Protein 2Y53 (pdb70)

Solvent-accessible surface area: 35208 Å² total; per-residue (Å²): 215,121,40,106,38,3,95,0,14,8,12,31,105,75,67,41,4,87,63,72,33,84,64,2,65,4,6,3,53,41,84,49,28,2,25,0,3,13,87,75,21,80,29,56,128,0,2,48,44,0,28,109,74,0,0,52,32,1,50,77,29,12,0,16,71,4,2,56,70,1,40,69,0,24,150,32,0,92,84,73,57,59,66,0,14,65,8,7,33,16,3,10,0,6,13,146,120,11,3,29,45,7,0,40,21,0,10,111,2,0,23,37,0,7,152,36,0,60,50,0,12,120,19,93,9,0,71,25,37,75,54,65,41,22,23,211,83,168,22,0,12,1,3,4,0,9,10,10,0,95,0,0,0,0,0,26,8,22,43,7,23,9,0,27,8,0,0,5,5,0,0,4,0,1,0,0,0,0,0,0,1,0,20,3,25,32,42,2,0,36,3,0,12,71,0,0,15,18,2,38,111,52,57,33,23,27,100,5,0,6,2,0,0,1,2,46,59,78,32,2,24,96,42,0,143,27,36,0,0,0,3,7,16,24,57,48,122,66,0,22,105,14,38,57,37,50,0,16,11,115,81,23,7,54,46,14,6,6,1,25,1,5,0,0,0,0,0,0,27,58,1,58,64,129,27,82,0,12,74,26,0,5,117,7,0,8,93,1,0,10,24,7,1,0,1,5,18,5,0,0,10,1,0,0,0,10,103,98,6,13,109,47,0,14,93,30,0,73,65,62,0,65,150,31,53,15,0,15,19,126,45,143,55,9,150,0,2,1,0,6,17,83,128,38,25,94,93,3,62,65,14,12,60,44,13,141,142,94,15,98,35,27,31,59,18,68,103,98,116,41,45,95,29,64,53,121,84,1,0,12,5,12,0,8,0,0,8,11,96,72,5,51,112,13,88,42,10,1,66,53,48,7,35,0,0,4,2,7,0,0,13,0,120,61,48,125,167,69,46,1,44,25,0,6,46,2,1,71,96,0,93,2,0,3,0,0,0,0,0,0,49,70,29,33,20,0,1,124,0,1,40,82,0,0,15,3,1,0,4,0,0,0,1,0,37,58,0,118,122,16,31,28,0,0,2,27,24,36,0,28,1,1,6,2,0,9,18,72,0,12,45,3,54,18,3,0,3,44,69,9,0,43,42,8,2,12,53,0,0,0,0,0,4,59,58,0,12,30,30,0,48,152,41,12,78,73,20,107,137,216,136,41,103,36,3,98,0,12,8,16,31,109,75,70,40,4,87,63,79,32,85,65,2,62,4,7,3,53,42,82,50,30,2,29,0,3,13,88,76,22,91,29,57,121,1,1,38,29,0,32,102,67,0,0,54,33,1,47,74,26,12,0,17,70,4,2,58,70,0,38,70,0,22,145,35,0,93,86,71,56,57,66,0,15,64,7,7,31,16,2,10,0,5,12,142,121,10,2,27,45,7,0,40,22,0,9,116,2,0,25,29,0,7,153,41,0,65,92,35,24,121,24,90,9,20,113,25,50,77,53,71,36,22,22,212,84,167,27,0,8,2,2,6,0,23,8,8,10,83,0,0,0,0,0,26,9,22,45,7,21,8,0,26,7,0,0,4,6,0,0,4,0,1,0,0,0,0,0,0,0,0,21,2,24,31,41,1,0,35,4,0,12,71,0,0,17,16,1,36,111,53,58,32,22,28,94,4,0,6,3,0,0,2,2,47,60,76,32,2,27,88,36,0,128,32,47,1,2,0,3,9,16,22,47,44,120,67,1,26,103,12,39,56,34,50,0,15,11,119,79,24,8,73,46,14,6,5,3,41,0,3,0,0,0,0,0,1,27,55,1,60,70,127,32,86,0,16,58,26,0,0,112,9,0,7,92,0,0,11,22,9,1,0,2,3,23,5,0,0,11,1,0,0,0,10,104,97,6,13,108,49,0,13,97,29,0,61,64,50,0,70,135,29,43,14,0,15,17,117,43,152,57,11,132,0,2,1,0,6,25,89,129,31,35,91,79,3,64,63,13,12,64,40,14,140,137,100,16,96,36,26,34,64,13,69,101,94,113,43,45,95,29,74,59,129,87,0,0,12,5,10,0,8,0,0,8,11,94,76,6,52,122,14,92,43,11,1,69,50,42,8,39,0,0,3,2,8,0,0,14,1,116,66,62,133,173,77,47,1,46,27,0,5,45,3,1,64,99,0,89,2,0,3,0,0,0,0,0,0,52,64,23,32,13,1,0,106,0,0,39,84,0,1,13,5,1,1,4,0,0,1,0,0,31,58,0,109,122,16,33,28,0,0,2,21,25,36,1,26,0,3,6,3,5,9,16,67,0,10,37,6,60,18,3,0,1,88,73,10,5,43,43,8,2,11,45,0,0,0,0,1,2,40,65,0,7,24,39,2,31,150,50,19

CATH classification: 3.40.605.10 (+1 more: 3.40.309.10)

Organism: Paraburkholderia xenovorans (strain LB400) (NCBI:txid266265)

Sequence (1053 aa):
HMTELLKNHVAGQWIAGTGAGITLTDPVTGVALVRVSSEGLDLARAFSFAREDGGAALRALTYAQRAARLADIVKLLQAKRGDYYAIATANSGTTRNDSAVDIDGGIFTLSYYAKLGASLGEVHALRDGSAESLSKDRSFSAQHVLSPTRGVALFINAFNFPSWGLWEKAAPALLSGVPVIVKPATATAWLTQRMVADVVDAGILPPGALSIICGSSAGLLDQIRSFDVVSFTGSADTAATLRAHPAFVQRGARLNVQADSLNSAILCADATPDTPAFDLFIKEVVREMTVKSGQKCTAIRRAFVPEAALEPVLEALKAKLAKITVGNPRNDAVRMGSLVSREQYENVLAGIAALREEAVLAYDSSAVPLIDADANIAACVAPHLFVVNDPDNATLLHDVEVFGPVASVAPYRVTTDLPEAHAVALARRGQGSLVASIYSNDDAHLGRLALELADSHGRVHAISPSVQHSQTGHGNNVMPMSLHGGPGRAGGGEELGGLRALAFYHRRSAIQAASAAIGTLTQATHWPAAHMTELLKNHVAGQWIAGTGAGITLTDPVTGVALVRVSSEGLDLARAFSFAREDGGAALRALTYAQRAARLADIVKLLQAKRGDYYAIATANSGTTRNDSAVDIDGGIFTLSYYAKLGASLGEVHALRDGSAESLSKDRSFSAQHVLSPTRGVALFINAFNFPSWGLWEKAAPALLSGVPVIVKPATATAWLTQRMVADVVDAGILPPGALSIICGSSAGLLDQIRSFDVVSFTGSADTAATLRAHPAFVQRGARLNVQADSLNSAILCADATPDTPAFDLFIKEVVREMTVKSGQKCTAIRRAFVPEAALEPVLEALKAKLAKITVGNPRNDAVRMGSLVSREQYENVLAGIAALREEEAVLAYDSSAVPLIDADANIAACVAPHLFVVNDPDNATLLHDVEVFGPVASVAPYRVTTDLPEAHAVALARRGQGSLVASIYSNDDAHLGRLALELADSHGRVHAISPSVQHSQTGHGNNVMPMSLHGGPGRAGGGEELGGLRALAFYHRRRSAIQAASAAIGTLTQAT

Foldseek 3Di:
DAAAEFFWQFLQDTHAADDPADWAFFQFFRDTHYGYAQHPDPLLRRFCSLLPVQLVQLLVFFLLLLLVLLVVLLVLLVVCVVVLLVLCLRQQFWASVLSCLQSVVLSVLSNLLSVLSNLQDRFNKAWDDAWAAPDPVSQKIKTKIWHFQSGAEEEEEEQLRLRNSVRLQLNLQSSRSHAYEYEYDANSNPSNSVSLVSSSVVCSGPRSRYIYHYHDPPPNLVNAAQRYEYEYEEAPVVVVVVCVDCSCPPRNHHYFYFHAFQAEEEEAPQNAPVDDLLVLSLVQLQCCLASSQNQFSLGHAEYEYAPVRVVVSLVSNQVVLVCAAEARSVDPSHNHTAGSHLVLLVQLVVLVVVVVVQWPWSHAPVVPDHDHGDPVRHRHGRAIETEHACLVVGDPQLPGGRSGSYHYYYYFHQDPVSRCVRVLVSSCSVFAGAEYEYTHQDVVSQVVVQVSNVQRYQYYFYDHVVCSPPRPGSRRDDQLGWTAMDGSRGHGTGGNSPVNNNSRIDMDMDMGTVVVSVVVVVNHYDRDD/DAAAEAFWQFLNDTHAADDPFAWAFFQFARHTHYGYHQHPDPQLNRFVSLLPVQLVQLLVFFLLLLLVLLVVLLVLLVVCVVVLLVLCLGQFFWAPVLSCLQSVVLSVLSNLLSVLSNVQDRFNKHWDDDKAAPDPVSQKIKTKIWHFQSGAEEEEEEQLRLRNSVRLQLNLQSSRSHAYEYEYAQNSNPSNSVSLVSSSVVCSGDRSRYIYHYHDPPPNLVSAAQRYAYEYEEAPVVVVVSCPDCSCVPRNHHYFYFHAFQAEEEEAPACAPVDPLLVVSLVQLQCCLASSQNQFSLGHAEYEYAPVRVVVSLVSNQVVLVCQAEGRSVDPSHNHTAGSHLVLLVQLVVLVVVVVVQWPWSHAVQVPDHDPGDPVRHRHGGAIETEHEDLVPTPCQLPGDRNGSYHYYYYDHQDPVSSCPRVLVSSCSNFAGAEYEYTHQDVVSLVVVCVSNVQRYQYYFYDHVVCSPPRDGSRRDDQLGWTAMPGSSGHGTGGNPPVNNNSRIDMDMDMGGSVVVVVVVVND

InterPro domains:
  IPR011966 Phenylacetic acid degradation protein PaaN [TIGR02278] (6-525)
  IPR015590 Aldehyde dehydrogenase domain [PF00171] (13-470)
  IPR016161 Aldehyde/histidinol dehydrogenase [SSF53720] (3-510)
  IPR016162 Aldehyde dehydrogenase, N-terminal [G3DSA:3.40.605.10] (2-261)
  IPR016163 Aldehyde dehydrogenase, C-terminal [G3DSA:3.40.309.10] (262-480)

Secondary structure (DSSP, 8-state):
---EEPPEEETTEEE--SSS-EEEE-TTT--EEEEE--TT--HHHHHHHIIIIIHHHHHHS-HHHHHHHHHHHHHHHHHTHHHHHHHHHHHH---HHHHHHHHHHHHHHHHHHHHHHHTT-S-SEEEEEEEEE-STTSSEEEEEEEEE-SS-EEEE--TT-TTHHHHHHHHHHHHTT--EEEE--GGGHHHHHHHHHHHHHHT-SPTTSEEE--S--TTSGGG--TT-EEEEES-HHHHHHHHTSHHHHTT--EEEEE----EEEEE-TT--TTSHHHHHHHHHHHHHHHGGGG--TTSEEEEEEEGGGHHHHHHHHHHHHTT--BB-TTSTT-SB---S-HHHHHHHHHHHHHHHTSSEEEEE-TTSPPBS--TTTS-----EEEE-S-GGG-SSTTT---SSSEEEEEEE------TTHHHHHHHHTTSSEEEEEEE-S-HHHHHHHHHHHTTTEEEEEEE-GGGTTT---SS---TTSEE--SGGG-S--EESGGGGGGGGEEEEEEEEEHHHHHHHHTTEE----/---EEPPEEETTEEE---SS-EEEE-TTT--EEEEE--TT--HHHHHHIIIIIIHHHHHHS-HHHHHHHHHHHHHHHHHTHHHHHHHHHHHH---HHHHHHHHHHHHHHHHHHHHHHHTT-S-SSEEEEEEEE-STTSSEEEEEEEEE-SS-EEEE--TT-TTHHHHHHHHHHHHTT--EEEE--GGGHHHHHHHHHHHHHHT-S-TTSEEE--S--TTTGGG--TT-EEEEES-HHHHHHHHTSHHHHTT--EEEEE----EEEEE-TT--TTSHHHHHHHHHHHHHHHGGGG--TTSEEEEEEEGGGHHHHHHHHHHHHTT--BB-TTSTT-SB---S-HHHHHHHHHHHHHHHTSSEEEEE-TTSPPBSS-TTTS-----EEEE-S-GGG-SGGGT----SSEEEEEEE------TTHHHHHHHHTTSSEEEEEEE-S-HHHHHHHHHHHTTTEEEEEEE-GGGTTT---SS---TTSEE--SGGG-S--EESGGGGGGGGEEEEEEEEEHHHHHHHHHT-

Nearest PDB structures (foldseek):
  2y53-assembly1_B  TM=1.002E+00  e=0.000E+00  Paraburkholderia xenovorans LB400
  2y5d-assembly1_A  TM=1.002E+00  e=0.000E+00  Paraburkholderia xenovorans LB400
  2y52-assembly1_B  TM=1.001E+00  e=0.000E+00  Paraburkholderia xenovorans LB400
  2vro-assembly1_A  TM=1.002E+00  e=0.000E+00  Paraburkholderia xenovorans LB400
  2y51-assembly1_B  TM=1.001E+00  e=0.000E+00  Paraburkholderia xenovorans LB400

B-factor: mean 13.11, std 10.03, range [2.0, 110.61]

Structure (mmCIF, N/CA/C/O backbone):
data_2Y53
#
_entry.id   2Y53
#
_cell.length_a   58.240
_cell.length_b   67.810
_cell.length_c   77.510
_cell.angle_alpha   111.22
_cell.angle_beta   90.45
_cell.angle_gamma   113.51
#
_symmetry.space_group_name_H-M   'P 1'
#
loop_
_entity.id
_entity.type
_entity.pdbx_description
1 polymer 'ALDEHYDE DEHYDROGENASE (BOX PATHWAY)'
2 non-polymer GLYCEROL
3 non-polymer 'NADP NICOTINAMIDE-ADENINE-DINUCLEOTIDE PHOSPHATE'
4 water water
#
loop_
_atom_site.group_PDB
_atom_site.id
_atom_site.type_symbol
_atom_site.label_atom_id
_atom_site.label_alt_id
_atom_site.label_comp_id
_atom_site.label_asym_id
_atom_site.label_entity_id
_atom_site.label_seq_id
_atom_site.pdbx_PDB_ins_code
_atom_site.Cartn_x
_atom_site.Cartn_y
_atom_site.Cartn_z
_atom_site.occupancy
_atom_site.B_iso_or_equiv
_atom_site.auth_seq_id
_atom_site.auth_comp_id
_atom_site.auth_asym_id
_atom_site.auth_atom_id
_atom_site.pdbx_PDB_model_num
ATOM 1 N N . HIS A 1 3 ? -18.556 -27.123 -11.363 1.00 31.95 0 HIS A N 1
ATOM 2 C CA . HIS A 1 3 ? -17.946 -27.801 -10.174 1.00 24.44 0 HIS A CA 1
ATOM 3 C C . HIS A 1 3 ? -16.604 -28.531 -10.253 1.00 22.02 0 HIS A C 1
ATOM 4 O O . HIS A 1 3 ? -16.439 -29.593 -10.973 1.00 27.08 0 HIS A O 1
ATOM 11 N N . MET A 1 4 ? -15.571 -28.073 -9.516 1.00 15.60 1 MET A N 1
ATOM 12 C CA . MET A 1 4 ? -15.613 -26.795 -8.799 1.00 12.19 1 MET A CA 1
ATOM 13 C C . MET A 1 4 ? -14.488 -25.918 -9.390 1.00 10.33 1 MET A C 1
ATOM 14 O O . MET A 1 4 ? -13.619 -26.426 -10.085 1.00 9.26 1 MET A O 1
ATOM 19 N N . THR A 1 5 ? -14.390 -24.648 -9.024 1.00 6.76 2 THR A N 1
ATOM 20 C CA . THR A 1 5 ? -13.289 -23.812 -9.443 1.00 7.08 2 THR A CA 1
ATOM 21 C C . THR A 1 5 ? -11.963 -24.323 -8.807 1.00 6.43 2 THR A C 1
ATOM 22 O O . THR A 1 5 ? -11.974 -25.057 -7.818 1.00 6.52 2 THR A O 1
ATOM 26 N N . GLU A 1 6 ? -10.850 -23.869 -9.368 1.00 4.68 3 GLU A N 1
ATOM 27 C CA . GLU A 1 6 ? -9.546 -24.323 -8.909 1.00 5.24 3 GLU A CA 1
ATOM 28 C C . GLU A 1 6 ? -9.258 -23.979 -7.424 1.00 4.38 3 GLU A C 1
ATOM 29 O O . GLU A 1 6 ? -9.354 -22.800 -7.047 1.00 7.01 3 GLU A O 1
ATOM 35 N N . LEU A 1 7 ? -8.849 -24.958 -6.637 1.00 6.41 4 LEU A N 1
ATOM 36 C CA . LEU A 1 7 ? -8.417 -24.682 -5.269 1.00 6.07 4 LEU A CA 1
ATOM 37 C C . LEU A 1 7 ? -6.925 -24.382 -5.349 1.00 7.59 4 LEU A C 1
ATOM 38 O O . LEU A 1 7 ? -6.081 -25.244 -5.670 1.00 7.44 4 LEU A O 1
ATOM 43 N N . LEU A 1 8 ? -6.591 -23.130 -5.014 1.00 5.86 5 LEU A N 1
ATOM 44 C CA . LEU A 1 8 ? -5.166 -22.696 -5.125 1.00 6.50 5 LEU A CA 1
ATOM 45 C C . LEU A 1 8 ? -4.364 -23.341 -4.007 1.00 7.08 5 LEU A C 1
ATOM 46 O O . LEU A 1 8 ? -4.789 -23.357 -2.846 1.00 6.91 5 LEU A O 1
ATOM 51 N N . LYS A 1 9 ? -3.192 -23.920 -4.328 1.00 5.95 6 LYS A N 1
ATOM 52 C CA . LYS A 1 9 ? -2.374 -24.559 -3.278 1.00 6.75 6 LYS A CA 1
ATOM 53 C C . LYS A 1 9 ? -1.496 -23.526 -2.545 1.00 5.83 6 LYS A C 1
ATOM 54 O O . LYS A 1 9 ? -1.181 -22.445 -3.101 1.00 6.40 6 LYS A O 1
ATOM 60 N N . ASN A 1 10 ? -1.162 -23.906 -1.302 1.00 5.77 7 ASN A N 1
ATOM 61 C CA . ASN A 1 10 ? -0.187 -23.196 -0.525 1.00 4.34 7 ASN A CA 1
ATOM 62 C C . ASN A 1 10 ? 1.189 -23.664 -0.788 1.00 5.70 7 ASN A C 1
ATOM 63 O O . ASN A 1 10 ? 1.369 -24.845 -1.244 1.00 6.74 7 ASN A O 1
ATOM 68 N N . HIS A 1 11 ? 2.225 -22.829 -0.609 1.00 5.77 8 HIS A N 1
ATOM 69 C CA . HIS A 1 11 ? 3.612 -23.331 -0.725 1.00 4.70 8 HIS A CA 1
ATOM 70 C C . HIS A 1 11 ? 4.247 -23.217 0.595 1.00 7.06 8 HIS A C 1
ATOM 71 O O . HIS A 1 11 ? 4.516 -22.068 1.127 1.00 7.22 8 HIS A O 1
ATOM 78 N N . VAL A 1 12 ? 4.464 -24.352 1.260 1.00 6.16 9 VAL A N 1
ATOM 79 C CA . VAL A 1 12 ? 4.977 -24.392 2.657 1.00 5.84 9 VAL A CA 1
ATOM 80 C C . VAL A 1 12 ? 5.918 -25.533 2.776 1.00 5.89 9 VAL A C 1
ATOM 81 O O . VAL A 1 12 ? 5.728 -26.596 2.135 1.00 7.65 9 VAL A O 1
ATOM 85 N N . ALA A 1 13 ? 6.981 -25.313 3.507 1.00 6.58 10 ALA A N 1
ATOM 86 C CA . ALA A 1 13 ? 8.055 -26.280 3.718 1.00 6.48 10 ALA A CA 1
ATOM 87 C C . ALA A 1 13 ? 8.529 -26.819 2.375 1.00 7.43 10 ALA A C 1
ATOM 88 O O . ALA A 1 13 ? 8.879 -28.046 2.210 1.00 8.59 10 ALA A O 1
ATOM 90 N N . GLY A 1 14 ? 8.647 -25.977 1.349 1.00 7.21 11 GLY A N 1
ATOM 91 C CA . GLY A 1 14 ? 9.245 -26.396 0.110 1.00 8.04 11 GLY A CA 1
ATOM 92 C C . GLY A 1 14 ? 8.325 -27.242 -0.758 1.00 8.00 11 GLY A C 1
ATOM 93 O O . GLY A 1 14 ? 8.801 -27.739 -1.783 1.00 9.15 11 GLY A O 1
ATOM 94 N N . GLN A 1 15 ? 7.029 -27.278 -0.475 1.00 6.95 12 GLN A N 1
ATOM 95 C CA . GLN A 1 15 ? 6.082 -28.088 -1.220 1.00 9.03 12 GLN A CA 1
ATOM 96 C C . GLN A 1 15 ? 4.794 -27.373 -1.473 1.00 7.14 12 GLN A C 1
ATOM 97 O O . GLN A 1 15 ? 4.388 -26.515 -0.682 1.00 7.42 12 GLN A O 1
ATOM 103 N N . TRP A 1 16 ? 4.061 -27.752 -2.524 1.00 6.84 13 TRP A N 1
ATOM 104 C CA . TRP A 1 16 ? 2.718 -27.220 -2.787 1.00 7.15 13 TRP A CA 1
ATOM 105 C C . TRP A 1 16 ? 1.755 -28.128 -2.076 1.00 8.59 13 TRP A C 1
ATOM 106 O O . TRP A 1 16 ? 1.707 -29.366 -2.408 1.00 9.06 13 TRP A O 1
ATOM 117 N N . ILE A 1 17 ? 0.941 -27.621 -1.206 1.00 7.91 14 ILE A N 1
ATOM 118 C CA . ILE A 1 17 ? -0.008 -28.386 -0.356 1.00 7.22 14 ILE A CA 1
ATOM 119 C C . ILE A 1 17 ? -1.335 -27.750 -0.420 1.00 9.17 14 ILE A C 1
ATOM 120 O O . ILE A 1 17 ? -1.497 -26.533 -0.083 1.00 8.18 14 ILE A O 1
ATOM 125 N N . ALA A 1 18 ? -2.386 -28.484 -0.798 1.00 8.08 15 ALA A N 1
ATOM 126 C CA . ALA A 1 18 ? -3.719 -27.986 -0.641 1.00 7.53 15 ALA A CA 1
ATOM 127 C C . ALA A 1 18 ? -4.244 -27.965 0.782 1.00 9.53 15 ALA A C 1
ATOM 128 O O . ALA A 1 18 ? -4.012 -28.923 1.559 1.00 10.06 15 ALA A O 1
ATOM 130 N N . GLY A 1 19 ? -4.983 -26.921 1.131 1.00 7.73 16 GLY A N 1
ATOM 131 C CA . GLY A 1 19 ? -5.772 -26.970 2.348 1.00 9.11 16 GLY A CA 1
ATOM 132 C C . GLY A 1 19 ? -6.918 -27.937 2.147 1.00 9.78 16 GLY A C 1
ATOM 133 O O . GLY A 1 19 ? -7.324 -28.200 1.017 1.00 12.37 16 GLY A O 1
ATOM 134 N N . THR A 1 20 ? -7.491 -28.368 3.229 1.00 9.81 17 THR A N 1
ATOM 135 C CA . THR A 1 20 ? -8.603 -29.333 3.137 1.00 10.88 17 THR A CA 1
ATOM 136 C C . THR A 1 20 ? -9.913 -28.564 3.138 1.00 12.64 17 THR A C 1
ATOM 137 O O . THR A 1 20 ? -10.003 -27.333 3.277 1.00 10.93 17 THR A O 1
ATOM 141 N N . GLY A 1 21 ? -11.013 -29.319 2.949 1.00 12.99 18 GLY A N 1
ATOM 142 C CA . GLY A 1 21 ? -12.370 -28.703 2.967 1.00 12.60 18 GLY A CA 1
ATOM 143 C C . GLY A 1 21 ? -12.764 -28.077 1.620 1.00 11.84 18 GLY A C 1
ATOM 144 O O . GLY A 1 21 ? -11.972 -28.188 0.627 1.00 13.97 18 GLY A O 1
ATOM 145 N N . ALA A 1 22 ? -13.851 -27.341 1.628 1.00 12.68 19 ALA A N 1
ATOM 146 C CA . ALA A 1 22 ? -14.375 -26.807 0.366 1.00 14.11 19 ALA A CA 1
ATOM 147 C C . ALA A 1 22 ? -13.725 -25.481 0.060 1.00 11.57 19 ALA A C 1
ATOM 148 O O . ALA A 1 22 ? -13.817 -24.994 -1.078 1.00 13.15 19 ALA A O 1
ATOM 150 N N . GLY A 1 23 ? -13.079 -24.888 1.037 1.00 10.18 20 GLY A N 1
ATOM 151 C CA . GLY A 1 23 ? -12.354 -23.629 0.819 1.00 10.20 20 GLY A CA 1
ATOM 152 C C . GLY A 1 23 ? -13.286 -22.429 0.688 1.00 9.31 20 GLY A C 1
ATOM 153 O O . GLY A 1 23 ? -14.536 -22.526 0.861 1.00 11.50 20 GLY A O 1
ATOM 154 N N . ILE A 1 24 ? -12.673 -21.255 0.477 1.00 8.67 21 ILE A N 1
ATOM 155 C CA . ILE A 1 24 ? -13.358 -19.994 0.404 1.00 7.79 21 ILE A CA 1
ATOM 156 C C . ILE A 1 24 ? -13.287 -19.593 -1.060 1.00 6.35 21 ILE A C 1
ATOM 157 O O . ILE A 1 24 ? -12.153 -19.530 -1.631 1.00 6.93 21 ILE A O 1
ATOM 162 N N . THR A 1 25 ? -14.415 -19.254 -1.671 1.00 6.25 22 THR A N 1
ATOM 163 C CA . THR A 1 25 ? -14.493 -18.838 -3.109 1.00 5.34 22 THR A CA 1
ATOM 164 C C . THR A 1 25 ? -14.134 -17.361 -3.243 1.00 7.12 22 THR A C 1
ATOM 165 O O . THR A 1 25 ? -14.680 -16.478 -2.540 1.00 8.86 22 THR A O 1
ATOM 169 N N . LEU A 1 26 ? -13.292 -17.088 -4.260 1.00 5.75 23 LEU A N 1
ATOM 170 C CA . LEU A 1 26 ? -13.009 -15.678 -4.650 1.00 5.28 23 LEU A CA 1
ATOM 171 C C . LEU A 1 26 ? -13.880 -15.410 -5.874 1.00 4.59 23 LEU A C 1
ATOM 172 O O . LEU A 1 26 ? -14.030 -16.362 -6.718 1.00 5.91 23 LEU A O 1
ATOM 177 N N . THR A 1 27 ? -14.509 -14.251 -6.004 1.00 4.60 24 THR A N 1
ATOM 178 C CA . THR A 1 27 ? -15.427 -13.956 -7.089 1.00 5.51 24 THR A CA 1
ATOM 179 C C . THR A 1 27 ? -15.094 -12.653 -7.817 1.00 7.10 24 THR A C 1
ATOM 180 O O . THR A 1 27 ? -14.331 -11.823 -7.298 1.00 9.38 24 THR A O 1
ATOM 184 N N . ASP A 1 28 ? -15.542 -12.544 -9.038 1.00 5.61 25 ASP A N 1
ATOM 185 C CA . ASP A 1 28 ? -15.351 -11.310 -9.814 1.00 4.41 25 ASP A CA 1
ATOM 186 C C . ASP A 1 28 ? -16.339 -10.286 -9.289 1.00 3.99 25 ASP A C 1
ATOM 187 O O . ASP A 1 28 ? -17.541 -10.497 -9.235 1.00 5.01 25 ASP A O 1
ATOM 192 N N . PRO A 1 29 ? -15.810 -9.137 -8.831 1.00 4.03 26 PRO A N 1
ATOM 193 C CA . PRO A 1 29 ? -16.697 -8.131 -8.224 1.00 4.52 26 PRO A CA 1
ATOM 194 C C . PRO A 1 29 ? -17.495 -7.382 -9.198 1.00 5.85 26 PRO A C 1
ATOM 195 O O . PRO A 1 29 ? -18.317 -6.541 -8.744 1.00 9.05 26 PRO A O 1
ATOM 199 N N . VAL A 1 30 ? -17.416 -7.580 -10.523 1.00 3.92 27 VAL A N 1
ATOM 200 C CA . VAL A 1 30 ? -18.328 -6.986 -11.533 1.00 5.21 27 VAL A CA 1
ATOM 201 C C . VAL A 1 30 ? -19.332 -7.973 -11.976 1.00 5.32 27 VAL A C 1
ATOM 202 O O . VAL A 1 30 ? -20.502 -7.688 -12.009 1.00 7.08 27 VAL A O 1
ATOM 206 N N . THR A 1 31 ? -18.881 -9.181 -12.300 1.00 5.28 28 THR A N 1
ATOM 207 C CA . THR A 1 31 ? -19.786 -10.149 -12.938 1.00 6.16 28 THR A CA 1
ATOM 208 C C . THR A 1 31 ? -20.309 -11.154 -11.965 1.00 5.89 28 THR A C 1
ATOM 209 O O . THR A 1 31 ? -21.294 -11.876 -12.324 1.00 6.82 28 THR A O 1
ATOM 213 N N . GLY A 1 32 ? -19.774 -11.275 -10.766 1.00 6.37 29 GLY A N 1
ATOM 214 C CA . GLY A 1 32 ? -20.230 -12.331 -9.865 1.00 7.21 29 GLY A CA 1
ATOM 215 C C . GLY A 1 32 ? -19.708 -13.754 -10.122 1.00 6.64 29 GLY A C 1
ATOM 216 O O . GLY A 1 32 ? -20.034 -14.641 -9.360 1.00 7.53 29 GLY A O 1
ATOM 217 N N . VAL A 1 33 ? -18.898 -13.902 -11.162 1.00 5.82 30 VAL A N 1
ATOM 218 C CA . VAL A 1 33 ? -18.386 -15.260 -11.454 1.00 5.41 30 VAL A CA 1
ATOM 219 C C . VAL A 1 33 ? -17.485 -15.791 -10.361 1.00 5.39 30 VAL A C 1
ATOM 220 O O . VAL A 1 33 ? -16.652 -15.064 -9.838 1.00 5.20 30 VAL A O 1
ATOM 224 N N . ALA A 1 34 ? -17.621 -17.062 -10.107 1.00 4.65 31 ALA A N 1
ATOM 225 C CA . ALA A 1 34 ? -16.713 -17.744 -9.199 1.00 5.42 31 ALA A CA 1
ATOM 226 C C . ALA A 1 34 ? -15.387 -17.954 -9.914 1.00 6.52 31 ALA A C 1
ATOM 227 O O . ALA A 1 34 ? -15.398 -18.518 -11.055 1.00 6.08 31 ALA A O 1
ATOM 229 N N . LEU A 1 35 ? -14.260 -17.589 -9.275 1.00 4.56 32 LEU A N 1
ATOM 230 C CA . LEU A 1 35 ? -12.972 -17.584 -9.972 1.00 5.14 32 LEU A CA 1
ATOM 231 C C . LEU A 1 35 ? -12.104 -18.725 -9.540 1.00 5.15 32 LEU A C 1
ATOM 232 O O . LEU A 1 35 ? -11.658 -19.496 -10.420 1.00 6.92 32 LEU A O 1
ATOM 237 N N . VAL A 1 36 ? -11.792 -18.825 -8.245 1.00 4.25 33 VAL A N 1
ATOM 238 C CA . VAL A 1 36 ? -10.873 -19.791 -7.633 1.00 4.75 33 VAL A CA 1
ATOM 239 C C . VAL A 1 36 ? -11.235 -19.899 -6.178 1.00 4.80 33 VAL A C 1
ATOM 240 O O . VAL A 1 36 ? -12.095 -19.133 -5.714 1.00 6.48 33 VAL A O 1
ATOM 244 N N . ARG A 1 37 ? -10.679 -20.874 -5.489 1.00 5.01 34 ARG A N 1
ATOM 245 C CA . ARG A 1 37 ? -10.860 -21.009 -4.039 1.00 5.57 34 ARG A CA 1
ATOM 246 C C . ARG A 1 37 ? -9.561 -21.074 -3.348 1.00 6.22 34 ARG A C 1
ATOM 247 O O . ARG A 1 37 ? -8.513 -21.437 -3.914 1.00 6.85 34 ARG A O 1
ATOM 255 N N . VAL A 1 38 ? -9.587 -20.769 -2.033 1.00 6.06 35 VAL A N 1
ATOM 256 C CA . VAL A 1 38 ? -8.362 -20.889 -1.186 1.00 6.51 35 VAL A CA 1
ATOM 257 C C . VAL A 1 38 ? -8.739 -21.667 0.076 1.00 5.55 35 VAL A C 1
ATOM 258 O O . VAL A 1 38 ? -9.923 -21.700 0.494 1.00 6.86 35 VAL A O 1
ATOM 262 N N . SER A 1 39 ? -7.695 -22.264 0.666 1.00 6.31 36 SER A N 1
ATOM 263 C CA . SER A 1 39 ? -7.908 -22.898 2.023 1.00 5.60 36 SER A CA 1
ATOM 264 C C . SER A 1 39 ? -6.575 -23.140 2.646 1.00 5.86 36 SER A C 1
ATOM 265 O O . SER A 1 39 ? -5.665 -23.603 1.982 1.00 5.37 36 SER A O 1
ATOM 268 N N . SER A 1 40 ? -6.455 -22.821 3.960 1.00 6.49 37 SER A N 1
ATOM 269 C CA . SER A 1 40 ? -5.280 -23.151 4.702 1.00 7.34 37 SER A CA 1
ATOM 270 C C . SER A 1 40 ? -5.515 -24.295 5.657 1.00 7.06 37 SER A C 1
ATOM 271 O O . SER A 1 40 ? -4.687 -24.594 6.485 1.00 7.92 37 SER A O 1
ATOM 274 N N . GLU A 1 41 ? -6.692 -24.918 5.562 1.00 7.85 38 GLU A N 1
ATOM 275 C CA . GLU A 1 41 ? -7.081 -25.913 6.627 1.00 8.02 38 GLU A CA 1
ATOM 276 C C . GLU A 1 41 ? -6.153 -27.097 6.615 1.00 8.53 38 GLU A C 1
ATOM 277 O O . GLU A 1 41 ? -5.848 -27.668 5.549 1.00 8.56 38 GLU A O 1
ATOM 283 N N . GLY A 1 42 ? -5.685 -27.461 7.819 1.00 9.28 39 GLY A N 1
ATOM 284 C CA . GLY A 1 42 ? -4.843 -28.641 7.924 1.00 9.77 39 GLY A CA 1
ATOM 285 C C . GLY A 1 42 ? -3.395 -28.526 7.669 1.00 10.79 39 GLY A C 1
ATOM 286 O O . GLY A 1 42 ? -2.632 -29.499 7.771 1.00 10.56 39 GLY A O 1
ATOM 287 N N . LEU A 1 43 ? -2.930 -27.308 7.330 1.00 9.45 40 LEU A N 1
ATOM 288 C CA . LEU A 1 43 ? -1.488 -27.184 7.107 1.00 9.83 40 LEU A CA 1
ATOM 289 C C . LEU A 1 43 ? -0.698 -27.378 8.420 1.00 9.62 40 LEU A C 1
ATOM 290 O O . LEU A 1 43 ? -1.147 -27.071 9.495 1.00 11.16 40 LEU A O 1
ATOM 295 N N . ASP A 1 44 ? 0.512 -27.944 8.230 1.00 9.74 41 ASP A N 1
ATOM 296 C CA . ASP A 1 44 ? 1.511 -28.100 9.339 1.00 11.11 41 ASP A CA 1
ATOM 297 C C . ASP A 1 44 ? 2.264 -26.737 9.497 1.00 9.71 41 ASP A C 1
ATOM 298 O O . ASP A 1 44 ? 3.270 -26.541 8.878 1.00 9.42 41 ASP A O 1
ATOM 303 N N . LEU A 1 45 ? 1.684 -25.866 10.301 1.00 9.22 42 LEU A N 1
ATOM 304 C CA . LEU A 1 45 ? 2.307 -24.523 10.445 1.00 8.34 42 LEU A CA 1
ATOM 305 C C . LEU A 1 45 ? 3.629 -24.594 11.137 1.00 9.25 42 LEU A C 1
ATOM 306 O O . LEU A 1 45 ? 4.507 -23.782 10.852 1.00 7.46 42 LEU A O 1
ATOM 311 N N . ALA A 1 46 ? 3.836 -25.521 12.123 1.00 9.05 43 ALA A N 1
ATOM 312 C CA . ALA A 1 46 ? 5.149 -25.635 12.696 1.00 7.32 43 ALA A CA 1
ATOM 313 C C . ALA A 1 46 ? 6.218 -25.860 11.701 1.00 8.50 43 ALA A C 1
ATOM 314 O O . ALA A 1 46 ? 7.252 -25.174 11.707 1.00 8.56 43 ALA A O 1
ATOM 316 N N . ARG A 1 47 ? 6.013 -26.798 10.779 1.00 8.57 44 ARG A N 1
ATOM 317 C CA . ARG A 1 47 ? 7.040 -27.005 9.790 1.00 9.64 44 ARG A CA 1
ATOM 318 C C . ARG A 1 47 ? 7.090 -25.929 8.732 1.00 9.54 44 ARG A C 1
ATOM 319 O O . ARG A 1 47 ? 8.130 -25.657 8.182 1.00 9.35 44 ARG A O 1
ATOM 327 N N . ALA A 1 48 ? 5.927 -25.319 8.394 1.00 7.95 45 ALA A N 1
ATOM 328 C CA . ALA A 1 48 ? 6.002 -24.200 7.447 1.00 8.13 45 ALA A CA 1
ATOM 329 C C . ALA A 1 48 ? 6.959 -23.115 7.967 1.00 7.44 45 ALA A C 1
ATOM 330 O O . ALA A 1 48 ? 7.788 -22.578 7.213 1.00 7.86 45 ALA A O 1
ATOM 332 N N . PHE A 1 49 ? 6.840 -22.829 9.256 1.00 7.32 46 PHE A N 1
ATOM 333 C CA . PHE A 1 49 ? 7.693 -21.756 9.799 1.00 6.32 46 PHE A CA 1
ATOM 334 C C . PHE A 1 49 ? 9.102 -22.252 10.040 1.00 7.17 46 PHE A C 1
ATOM 335 O O . PHE A 1 49 ? 10.067 -21.505 9.829 1.00 7.15 46 PHE A O 1
ATOM 343 N N . SER A 1 50 ? 9.287 -23.513 10.493 1.00 7.06 47 SER A N 1
ATOM 344 C CA . SER A 1 50 ? 10.671 -23.951 10.788 1.00 8.37 47 SER A CA 1
ATOM 345 C C . SER A 1 50 ? 11.435 -24.135 9.545 1.00 7.15 47 SER A C 1
ATOM 346 O O . SER A 1 50 ? 12.649 -23.800 9.477 1.00 7.99 47 SER A O 1
ATOM 349 N N . PHE A 1 51 ? 10.865 -24.675 8.457 1.00 6.13 48 PHE A N 1
ATOM 350 C CA . PHE A 1 51 ? 11.583 -24.823 7.223 1.00 7.00 48 PHE A CA 1
ATOM 351 C C . PHE A 1 51 ? 12.022 -23.469 6.661 1.00 6.44 48 PHE A C 1
ATOM 352 O O . PHE A 1 51 ? 13.132 -23.309 6.178 1.00 6.88 48 PHE A O 1
ATOM 360 N N . ALA A 1 52 ? 11.053 -22.521 6.639 1.00 7.21 49 ALA A N 1
ATOM 361 C CA . ALA A 1 52 ? 11.409 -21.174 6.213 1.00 6.89 49 ALA A CA 1
ATOM 362 C C . ALA A 1 52 ? 12.567 -20.617 7.097 1.00 5.36 49 ALA A C 1
ATOM 363 O O . ALA A 1 52 ? 13.568 -20.152 6.559 1.00 5.78 49 ALA A O 1
ATOM 365 N N . ARG A 1 53 ? 12.392 -20.692 8.419 1.00 7.07 50 ARG A N 1
ATOM 366 C CA . ARG A 1 53 ? 13.353 -20.025 9.322 1.00 6.78 50 ARG A CA 1
ATOM 367 C C . ARG A 1 53 ? 14.728 -20.680 9.202 1.00 7.44 50 ARG A C 1
ATOM 368 O O . ARG A 1 53 ? 15.749 -19.946 9.160 1.00 8.68 50 ARG A O 1
ATOM 376 N N . GLU A 1 54 ? 14.772 -22.048 9.199 1.00 7.13 51 GLU A N 1
ATOM 377 C CA . GLU A 1 54 ? 16.050 -22.763 9.190 1.00 8.07 51 GLU A CA 1
ATOM 378 C C . GLU A 1 54 ? 16.641 -22.870 7.817 1.00 6.77 51 GLU A C 1
ATOM 379 O O . GLU A 1 54 ? 17.679 -22.253 7.521 1.00 10.32 51 GLU A O 1
ATOM 385 N N . ASP A 1 55 ? 15.969 -23.560 6.890 1.00 6.75 52 ASP A N 1
ATOM 386 C CA . ASP A 1 55 ? 16.527 -23.760 5.551 1.00 8.00 52 ASP A CA 1
ATOM 387 C C . ASP A 1 55 ? 16.476 -22.504 4.715 1.00 6.71 52 ASP A C 1
ATOM 388 O O . ASP A 1 55 ? 17.433 -22.143 4.055 1.00 8.71 52 ASP A O 1
ATOM 393 N N . GLY A 1 56 ? 15.327 -21.809 4.741 1.00 8.03 53 GLY A N 1
ATOM 394 C CA . GLY A 1 56 ? 15.245 -20.614 3.907 1.00 6.84 53 GLY A CA 1
ATOM 395 C C . GLY A 1 56 ? 16.218 -19.505 4.342 1.00 5.66 53 GLY A C 1
ATOM 396 O O . GLY A 1 56 ? 16.907 -18.918 3.512 1.00 7.47 53 GLY A O 1
ATOM 397 N N . GLY A 1 57 ? 16.270 -19.286 5.645 1.00 6.56 54 GLY A N 1
ATOM 398 C CA . GLY A 1 57 ? 17.153 -18.266 6.237 1.00 7.57 54 GLY A CA 1
ATOM 399 C C . GLY A 1 57 ? 18.624 -18.610 6.008 1.00 7.49 54 GLY A C 1
ATOM 400 O O . GLY A 1 57 ? 19.454 -17.813 5.588 1.00 7.74 54 GLY A O 1
ATOM 401 N N . ALA A 1 58 ? 18.965 -19.869 6.243 1.00 7.39 55 ALA A N 1
ATOM 402 C CA . ALA A 1 58 ? 20.402 -20.223 6.042 1.00 7.34 55 ALA A CA 1
ATOM 403 C C . ALA A 1 58 ? 20.790 -20.115 4.585 1.00 7.34 55 ALA A C 1
ATOM 404 O O . ALA A 1 58 ? 21.882 -19.635 4.242 1.00 7.53 55 ALA A O 1
ATOM 406 N N . ALA A 1 59 ? 19.900 -20.548 3.674 1.00 7.69 56 ALA A N 1
ATOM 407 C CA . ALA A 1 59 ? 20.237 -20.459 2.256 1.00 8.18 56 ALA A CA 1
ATOM 408 C C . ALA A 1 59 ? 20.369 -19.008 1.783 1.00 6.94 56 ALA A C 1
ATOM 409 O O . ALA A 1 59 ? 21.241 -18.640 1.022 1.00 8.35 56 ALA A O 1
ATOM 411 N N . LEU A 1 60 ? 19.443 -18.128 2.268 1.00 7.56 57 LEU A N 1
ATOM 412 C CA . LEU A 1 60 ? 19.575 -16.735 1.848 1.00 7.20 57 LEU A CA 1
ATOM 413 C C . LEU A 1 60 ? 20.818 -16.067 2.432 1.00 6.10 57 LEU A C 1
ATOM 414 O O . LEU A 1 60 ? 21.454 -15.298 1.748 1.00 7.17 57 LEU A O 1
ATOM 419 N N . ARG A 1 61 ? 21.102 -16.351 3.689 1.00 7.79 58 ARG A N 1
ATOM 420 C CA . ARG A 1 61 ? 22.273 -15.779 4.330 1.00 7.24 58 ARG A CA 1
ATOM 421 C C . ARG A 1 61 ? 23.596 -16.266 3.755 1.00 8.70 58 ARG A C 1
ATOM 422 O O . ARG A 1 61 ? 24.592 -15.531 3.865 1.00 11.02 58 ARG A O 1
ATOM 430 N N . ALA A 1 62 ? 23.597 -17.470 3.137 1.00 8.68 59 ALA A N 1
ATOM 431 C CA . ALA A 1 62 ? 24.803 -17.947 2.438 1.00 8.92 59 ALA A CA 1
ATOM 432 C C . ALA A 1 62 ? 25.118 -17.109 1.244 1.00 9.90 59 ALA A C 1
ATOM 433 O O . ALA A 1 62 ? 26.280 -17.079 0.812 1.00 10.19 59 ALA A O 1
ATOM 435 N N . LEU A 1 63 ? 24.146 -16.426 0.673 1.00 7.78 60 LEU A N 1
ATOM 436 C CA . LEU A 1 63 ? 24.362 -15.573 -0.466 1.00 8.03 60 LEU A CA 1
ATOM 437 C C . LEU A 1 63 ? 24.757 -14.156 0.058 1.00 8.68 60 LEU A C 1
ATOM 438 O O . LEU A 1 63 ? 24.525 -13.819 1.218 1.00 8.41 60 LEU A O 1
ATOM 443 N N . THR A 1 64 ? 25.403 -13.381 -0.797 1.00 6.77 61 THR A N 1
ATOM 444 C CA . THR A 1 64 ? 25.722 -11.987 -0.471 1.00 7.06 61 THR A CA 1
ATOM 445 C C . THR A 1 64 ? 24.488 -11.112 -0.844 1.00 7.71 61 THR A C 1
ATOM 446 O O . THR A 1 64 ? 23.573 -11.483 -1.583 1.00 6.65 61 THR A O 1
ATOM 450 N N . TYR A 1 65 ? 24.531 -9.837 -0.379 1.00 7.22 62 TYR A N 1
ATOM 451 C CA . TYR A 1 65 ? 23.480 -8.901 -0.781 1.00 6.43 62 TYR A CA 1
ATOM 452 C C . TYR A 1 65 ? 23.388 -8.770 -2.269 1.00 6.82 62 TYR A C 1
ATOM 453 O O . TYR A 1 65 ? 22.273 -8.833 -2.832 1.00 6.92 62 TYR A O 1
ATOM 462 N N . ALA A 1 66 ? 24.539 -8.673 -2.960 1.00 7.49 63 ALA A N 1
ATOM 463 C CA . ALA A 1 66 ? 24.446 -8.472 -4.426 1.00 7.34 63 ALA A CA 1
ATOM 464 C C . ALA A 1 66 ? 23.996 -9.708 -5.132 1.00 7.48 63 ALA A C 1
ATOM 465 O O . ALA A 1 66 ? 23.216 -9.594 -6.096 1.00 8.03 63 ALA A O 1
ATOM 467 N N . GLN A 1 67 ? 24.308 -10.879 -4.601 1.00 6.72 64 GLN A N 1
ATOM 468 C CA . GLN A 1 67 ? 23.735 -12.109 -5.203 1.00 7.03 64 GLN A CA 1
ATOM 469 C C . GLN A 1 67 ? 22.225 -12.180 -5.025 1.00 7.25 64 GLN A C 1
ATOM 470 O O . GLN A 1 67 ? 21.506 -12.627 -5.921 1.00 8.38 64 GLN A O 1
ATOM 476 N N . ARG A 1 68 ? 21.713 -11.798 -3.851 1.00 6.50 65 ARG A N 1
ATOM 477 C CA . ARG A 1 68 ? 20.234 -11.755 -3.665 1.00 6.47 65 ARG A CA 1
ATOM 478 C C . ARG A 1 68 ? 19.629 -10.708 -4.532 1.00 6.55 65 ARG A C 1
ATOM 479 O O . ARG A 1 68 ? 18.553 -10.930 -5.165 1.00 7.73 65 ARG A O 1
ATOM 487 N N . ALA A 1 69 ? 20.297 -9.562 -4.697 1.00 5.90 66 ALA A N 1
ATOM 488 C CA . ALA A 1 69 ? 19.743 -8.515 -5.627 1.00 6.59 66 ALA A CA 1
ATOM 489 C C . ALA A 1 69 ? 19.689 -9.056 -7.059 1.00 7.94 66 ALA A C 1
ATOM 490 O O . ALA A 1 69 ? 18.737 -8.757 -7.746 1.00 7.53 66 ALA A O 1
ATOM 492 N N . ALA A 1 70 ? 20.653 -9.890 -7.479 1.00 7.56 67 ALA A N 1
ATOM 493 C CA . ALA A 1 70 ? 20.612 -10.398 -8.869 1.00 8.67 67 ALA A CA 1
ATOM 494 C C . ALA A 1 70 ? 19.426 -11.409 -8.980 1.00 8.06 67 ALA A C 1
ATOM 495 O O . ALA A 1 70 ? 18.801 -11.443 -10.048 1.00 9.16 67 ALA A O 1
ATOM 497 N N . ARG A 1 71 ? 19.095 -12.134 -7.920 1.00 8.16 68 ARG A N 1
ATOM 498 C CA . ARG A 1 71 ? 17.881 -13.006 -7.969 1.00 8.09 68 ARG A CA 1
ATOM 499 C C . ARG A 1 71 ? 16.640 -12.103 -8.119 1.00 9.08 68 ARG A C 1
ATOM 500 O O . ARG A 1 71 ? 15.668 -12.440 -8.849 1.00 8.40 68 ARG A O 1
ATOM 508 N N . LEU A 1 72 ? 16.608 -10.962 -7.407 1.00 7.72 69 LEU A N 1
ATOM 509 C CA . LEU A 1 72 ? 15.437 -10.060 -7.534 1.00 7.19 69 LEU A CA 1
ATOM 510 C C . LEU A 1 72 ? 15.347 -9.574 -8.982 1.00 7.71 69 LEU A C 1
ATOM 511 O O . LEU A 1 72 ? 14.218 -9.432 -9.517 1.00 6.59 69 LEU A O 1
ATOM 516 N N . ALA A 1 73 ? 16.532 -9.237 -9.577 1.00 7.14 70 ALA A N 1
ATOM 517 C CA . ALA A 1 73 ? 16.431 -8.875 -10.968 1.00 7.43 70 ALA A CA 1
ATOM 518 C C . ALA A 1 73 ? 15.926 -9.954 -11.908 1.00 6.69 70 ALA A C 1
ATOM 519 O O . ALA A 1 73 ? 15.203 -9.652 -12.867 1.00 7.59 70 ALA A O 1
ATOM 521 N N . ASP A 1 74 ? 16.223 -11.219 -11.644 1.00 8.33 71 ASP A N 1
ATOM 522 C CA . ASP A 1 74 ? 15.616 -12.294 -12.425 1.00 8.19 71 ASP A CA 1
ATOM 523 C C . ASP A 1 74 ? 14.141 -12.390 -12.204 1.00 7.39 71 ASP A C 1
ATOM 524 O O . ASP A 1 74 ? 13.378 -12.670 -13.162 1.00 7.69 71 ASP A O 1
ATOM 529 N N . ILE A 1 75 ? 13.678 -12.116 -10.950 1.00 6.91 72 ILE A N 1
ATOM 530 C CA . ILE A 1 75 ? 12.240 -12.147 -10.708 1.00 6.06 72 ILE A CA 1
ATOM 531 C C . ILE A 1 75 ? 11.559 -10.999 -11.482 1.00 6.13 72 ILE A C 1
ATOM 532 O O . ILE A 1 75 ? 10.492 -11.227 -12.098 1.00 6.63 72 ILE A O 1
ATOM 537 N N . VAL A 1 76 ? 12.161 -9.819 -11.565 1.00 6.64 73 VAL A N 1
ATOM 538 C CA . VAL A 1 76 ? 11.556 -8.757 -12.379 1.00 6.91 73 VAL A CA 1
ATOM 539 C C . VAL A 1 76 ? 11.351 -9.236 -13.822 1.00 7.83 73 VAL A C 1
ATOM 540 O O . VAL A 1 76 ? 10.275 -8.996 -14.384 1.00 8.07 73 VAL A O 1
ATOM 544 N N . LYS A 1 77 ? 12.387 -9.853 -14.435 1.00 7.10 74 LYS A N 1
ATOM 545 C CA . LYS A 1 77 ? 12.213 -10.262 -15.832 1.00 7.54 74 LYS A CA 1
ATOM 546 C C . LYS A 1 77 ? 11.094 -11.326 -15.984 1.00 7.43 74 LYS A C 1
ATOM 547 O O . LYS A 1 77 ? 10.327 -11.247 -16.946 1.00 8.26 74 LYS A O 1
ATOM 553 N N . LEU A 1 78 ? 11.016 -12.246 -15.028 1.00 6.25 75 LEU A N 1
ATOM 554 C CA . LEU A 1 78 ? 9.925 -13.265 -15.042 1.00 6.68 75 LEU A CA 1
ATOM 555 C C . LEU A 1 78 ? 8.542 -12.593 -14.944 1.00 7.11 75 LEU A C 1
ATOM 556 O O . LEU A 1 78 ? 7.633 -12.875 -15.743 1.00 7.48 75 LEU A O 1
ATOM 561 N N . LEU A 1 79 ? 8.403 -11.697 -13.954 1.00 6.75 76 LEU A N 1
ATOM 562 C CA . LEU A 1 79 ? 7.089 -11.056 -13.810 1.00 7.51 76 LEU A CA 1
ATOM 563 C C . LEU A 1 79 ? 6.743 -10.227 -15.036 1.00 7.98 76 LEU A C 1
ATOM 564 O O . LEU A 1 79 ? 5.576 -10.193 -15.489 1.00 7.34 76 LEU A O 1
ATOM 569 N N . GLN A 1 80 ? 7.749 -9.557 -15.628 1.00 9.33 77 GLN A N 1
ATOM 570 C CA . GLN A 1 80 ? 7.469 -8.776 -16.828 1.00 8.28 77 GLN A CA 1
ATOM 571 C C . GLN A 1 80 ? 6.958 -9.682 -17.986 1.00 9.77 77 GLN A C 1
ATOM 572 O O . GLN A 1 80 ? 5.959 -9.294 -18.658 1.00 10.91 77 GLN A O 1
ATOM 578 N N . ALA A 1 81 ? 7.544 -10.866 -18.095 1.00 9.22 78 ALA A N 1
ATOM 579 C CA . ALA A 1 81 ? 7.158 -11.790 -19.184 1.00 9.54 78 ALA A CA 1
ATOM 580 C C . ALA A 1 81 ? 5.742 -12.292 -18.986 1.00 10.31 78 ALA A C 1
ATOM 581 O O . ALA A 1 81 ? 5.082 -12.606 -19.946 1.00 12.32 78 ALA A O 1
ATOM 583 N N . LYS A 1 82 ? 5.245 -12.337 -17.732 1.00 7.71 79 LYS A N 1
ATOM 584 C CA . LYS A 1 82 ? 3.971 -12.923 -17.391 1.00 7.77 79 LYS A CA 1
ATOM 585 C C . LYS A 1 82 ? 2.863 -11.893 -17.202 1.00 6.56 79 LYS A C 1
ATOM 586 O O . LYS A 1 82 ? 1.735 -12.226 -16.743 1.00 7.31 79 LYS A O 1
ATOM 592 N N . ARG A 1 83 ? 3.132 -10.627 -17.508 1.00 5.63 80 ARG A N 1
ATOM 593 C CA . ARG A 1 83 ? 2.179 -9.558 -17.213 1.00 7.61 80 ARG A CA 1
ATOM 594 C C . ARG A 1 83 ? 0.857 -9.834 -17.852 1.00 7.65 80 ARG A C 1
ATOM 595 O O . ARG A 1 83 ? -0.178 -9.450 -17.290 1.00 6.84 80 ARG A O 1
ATOM 603 N N . GLY A 1 84 ? 0.739 -10.438 -19.045 1.00 7.90 81 GLY A N 1
ATOM 604 C CA . GLY A 1 84 ? -0.640 -10.627 -19.623 1.00 7.28 81 GLY A CA 1
ATOM 605 C C . GLY A 1 84 ? -1.446 -11.514 -18.730 1.00 6.34 81 GLY A C 1
ATOM 606 O O . GLY A 1 84 ? -2.654 -11.294 -18.621 1.00 7.81 81 GLY A O 1
ATOM 607 N N . ASP A 1 85 ? -0.837 -12.552 -18.140 1.00 6.35 82 ASP A N 1
ATOM 608 C CA . ASP A 1 85 ? -1.610 -13.395 -17.204 1.00 6.79 82 ASP A CA 1
ATOM 609 C C . ASP A 1 85 ? -2.095 -12.552 -15.998 1.00 6.45 82 ASP A C 1
ATOM 610 O O . ASP A 1 85 ? -3.212 -12.736 -15.489 1.00 7.86 82 ASP A O 1
ATOM 615 N N . TYR A 1 86 ? -1.239 -11.679 -15.523 1.00 5.57 83 TYR A N 1
ATOM 616 C CA . TYR A 1 86 ? -1.535 -10.885 -14.291 1.00 4.52 83 TYR A CA 1
ATOM 617 C C . TYR A 1 86 ? -2.617 -9.857 -14.530 1.00 5.60 83 TYR A C 1
ATOM 618 O O . TYR A 1 86 ? -3.551 -9.757 -13.713 1.00 5.76 83 TYR A O 1
ATOM 627 N N . TYR A 1 87 ? -2.622 -9.238 -15.698 1.00 5.25 84 TYR A N 1
ATOM 628 C CA . TYR A 1 87 ? -3.696 -8.318 -16.021 1.00 5.21 84 TYR A CA 1
ATOM 629 C C . TYR A 1 87 ? -5.017 -9.060 -16.143 1.00 6.35 84 TYR A C 1
ATOM 630 O O . TYR A 1 87 ? -6.068 -8.456 -15.784 1.00 5.91 84 TYR A O 1
ATOM 639 N N . ALA A 1 88 ? -5.022 -10.267 -16.694 1.00 5.09 85 ALA A N 1
ATOM 640 C CA . ALA A 1 88 ? -6.296 -10.964 -16.803 1.00 6.08 85 ALA A CA 1
ATOM 641 C C . ALA A 1 88 ? -6.821 -11.319 -15.404 1.00 6.21 85 ALA A C 1
ATOM 642 O O . ALA A 1 88 ? -8.028 -11.187 -15.141 1.00 6.68 85 ALA A O 1
ATOM 644 N N . ILE A 1 89 ? -5.967 -11.760 -14.490 1.00 5.31 86 ILE A N 1
ATOM 645 C CA . ILE A 1 89 ? -6.376 -12.024 -13.127 1.00 4.95 86 ILE A CA 1
ATOM 646 C C . ILE A 1 89 ? -6.854 -10.712 -12.435 1.00 5.85 86 ILE A C 1
ATOM 647 O O . ILE A 1 89 ? -7.913 -10.749 -11.774 1.00 5.28 86 ILE A O 1
ATOM 652 N N . ALA A 1 90 ? -6.223 -9.582 -12.637 1.00 4.56 87 ALA A N 1
ATOM 653 C CA . ALA A 1 90 ? -6.596 -8.331 -11.984 1.00 4.18 87 ALA A CA 1
ATOM 654 C C . ALA A 1 90 ? -7.960 -7.919 -12.492 1.00 5.45 87 ALA A C 1
ATOM 655 O O . ALA A 1 90 ? -8.817 -7.475 -11.673 1.00 4.74 87 ALA A O 1
ATOM 657 N N . THR A 1 91 ? -8.216 -7.995 -13.799 1.00 4.31 88 THR A N 1
ATOM 658 C CA . THR A 1 91 ? -9.525 -7.566 -14.318 1.00 4.87 88 THR A CA 1
ATOM 659 C C . THR A 1 91 ? -10.570 -8.388 -13.631 1.00 6.02 88 THR A C 1
ATOM 660 O O . THR A 1 91 ? -11.618 -7.801 -13.188 1.00 5.83 88 THR A O 1
ATOM 664 N N . ALA A 1 92 ? -10.469 -9.721 -13.589 1.00 3.91 89 ALA A N 1
ATOM 665 C CA . ALA A 1 92 ? -11.539 -10.546 -13.078 1.00 3.91 89 ALA A CA 1
ATOM 666 C C . ALA A 1 92 ? -11.646 -10.470 -11.568 1.00 4.13 89 ALA A C 1
ATOM 667 O O . ALA A 1 92 ? -12.760 -10.391 -11.027 1.00 5.33 89 ALA A O 1
ATOM 669 N N . ASN A 1 93 ? -10.517 -10.531 -10.826 1.00 3.58 90 ASN A N 1
ATOM 670 C CA . ASN A 1 93 ? -10.641 -10.622 -9.364 1.00 3.48 90 ASN A CA 1
ATOM 671 C C . ASN A 1 93 ? -10.846 -9.246 -8.685 1.00 4.33 90 ASN A C 1
ATOM 672 O O . ASN A 1 93 ? -11.448 -9.193 -7.636 1.00 4.92 90 ASN A O 1
ATOM 677 N N . SER A 1 94 ? -10.245 -8.197 -9.277 1.00 3.64 91 SER A N 1
ATOM 678 C CA . SER A 1 94 ? -10.294 -6.847 -8.654 1.00 3.50 91 SER A CA 1
ATOM 679 C C . SER A 1 94 ? -11.274 -5.907 -9.347 1.00 4.30 91 SER A C 1
ATOM 680 O O . SER A 1 94 ? -11.677 -4.900 -8.751 1.00 5.56 91 SER A O 1
ATOM 683 N N . GLY A 1 95 ? -11.696 -6.155 -10.581 1.00 3.24 92 GLY A N 1
ATOM 684 C CA . GLY A 1 95 ? -12.645 -5.277 -11.210 1.00 4.06 92 GLY A CA 1
ATOM 685 C C . GLY A 1 95 ? -12.049 -3.912 -11.605 1.00 2.79 92 GLY A C 1
ATOM 686 O O . GLY A 1 95 ? -12.824 -2.938 -11.773 1.00 5.61 92 GLY A O 1
ATOM 687 N N . THR A 1 96 ? -10.736 -3.806 -11.734 1.00 3.76 93 THR A N 1
ATOM 688 C CA . THR A 1 96 ? -10.032 -2.544 -12.042 1.00 4.37 93 THR A CA 1
ATOM 689 C C . THR A 1 96 ? -9.843 -2.374 -13.573 1.00 5.23 93 THR A C 1
ATOM 690 O O . THR A 1 96 ? -9.651 -3.355 -14.289 1.00 6.43 93 THR A O 1
ATOM 694 N N . THR A 1 97 ? -9.932 -1.114 -14.005 1.00 4.44 94 THR A N 1
ATOM 695 C CA . THR A 1 97 ? -9.467 -0.768 -15.372 1.00 4.61 94 THR A CA 1
ATOM 696 C C . THR A 1 97 ? -8.029 -1.158 -15.576 1.00 4.82 94 THR A C 1
ATOM 697 O O . THR A 1 97 ? -7.298 -1.365 -14.601 1.00 6.58 94 THR A O 1
ATOM 701 N N . ARG A 1 98 ? -7.633 -1.294 -16.845 1.00 6.32 95 ARG A N 1
ATOM 702 C CA . ARG A 1 98 ? -6.193 -1.655 -17.082 1.00 7.17 95 ARG A CA 1
ATOM 703 C C . ARG A 1 98 ? -5.250 -0.653 -16.438 1.00 6.63 95 ARG A C 1
ATOM 704 O O . ARG A 1 98 ? -4.252 -1.051 -15.835 1.00 6.03 95 ARG A O 1
ATOM 712 N N . ASN A 1 99 ? -5.554 0.642 -16.553 1.00 6.42 96 ASN A N 1
ATOM 713 C CA . ASN A 1 99 ? -4.653 1.625 -15.954 1.00 8.03 96 ASN A CA 1
ATOM 714 C C . ASN A 1 99 ? -4.579 1.515 -14.432 1.00 6.99 96 ASN A C 1
ATOM 715 O O . ASN A 1 99 ? -3.522 1.680 -13.818 1.00 8.08 96 ASN A O 1
ATOM 720 N N . ASP A 1 100 ? -5.708 1.163 -13.815 1.00 5.71 97 ASP A N 1
ATOM 721 C CA . ASP A 1 100 ? -5.724 0.995 -12.376 1.00 5.26 97 ASP A CA 1
ATOM 722 C C . ASP A 1 100 ? -5.045 -0.320 -11.973 1.00 4.88 97 ASP A C 1
ATOM 723 O O . ASP A 1 100 ? -4.392 -0.350 -10.945 1.00 5.81 97 ASP A O 1
ATOM 728 N N . SER A 1 101 ? -5.231 -1.419 -12.710 1.00 4.27 98 SER A N 1
ATOM 729 C CA . SER A 1 101 ? -4.516 -2.648 -12.477 1.00 5.00 98 SER A CA 1
ATOM 730 C C . SER A 1 101 ? -3.027 -2.413 -12.527 1.00 6.44 98 SER A C 1
ATOM 731 O O . SER A 1 101 ? -2.232 -3.032 -11.763 1.00 4.54 98 SER A O 1
ATOM 734 N N . ALA A 1 102 ? -2.580 -1.527 -13.450 1.00 4.92 99 ALA A N 1
ATOM 735 C CA . ALA A 1 102 ? -1.145 -1.249 -13.520 1.00 6.24 99 ALA A CA 1
ATOM 736 C C . ALA A 1 102 ? -0.515 -0.718 -12.280 1.00 6.10 99 ALA A C 1
ATOM 737 O O . ALA A 1 102 ? 0.660 -0.993 -12.020 1.00 7.06 99 ALA A O 1
ATOM 739 N N . VAL A 1 103 ? -1.247 0.062 -11.492 1.00 6.33 100 VAL A N 1
ATOM 740 C CA . VAL A 1 103 ? -0.748 0.611 -10.245 1.00 6.73 100 VAL A CA 1
ATOM 741 C C . VAL A 1 103 ? -0.288 -0.597 -9.349 1.00 7.45 100 VAL A C 1
ATOM 742 O O . VAL A 1 103 ? 0.723 -0.484 -8.596 1.00 7.71 100 VAL A O 1
ATOM 746 N N . ASP A 1 104 ? -1.049 -1.717 -9.359 1.00 6.16 101 ASP A N 1
ATOM 747 C CA . ASP A 1 104 ? -0.659 -2.895 -8.560 1.00 4.87 101 ASP A CA 1
ATOM 748 C C . ASP A 1 104 ? 0.394 -3.690 -9.224 1.00 6.17 101 ASP A C 1
ATOM 749 O O . ASP A 1 104 ? 1.403 -4.065 -8.634 1.00 6.21 101 ASP A O 1
ATOM 754 N N . ILE A 1 105 ? 0.136 -4.095 -10.468 1.00 5.36 102 ILE A N 1
ATOM 755 C CA . ILE A 1 105 ? 1.071 -5.012 -11.171 1.00 6.10 102 ILE A CA 1
ATOM 756 C C . ILE A 1 105 ? 2.381 -4.329 -11.497 1.00 5.85 102 ILE A C 1
ATOM 757 O O . ILE A 1 105 ? 3.463 -4.808 -11.069 1.00 6.47 102 ILE A O 1
ATOM 762 N N . ASP A 1 106 ? 2.314 -3.277 -12.290 1.00 6.38 103 ASP A N 1
ATOM 763 C CA . ASP A 1 106 ? 3.552 -2.575 -12.657 1.00 6.53 103 ASP A CA 1
ATOM 764 C C . ASP A 1 106 ? 4.089 -1.784 -11.522 1.00 8.46 103 ASP A C 1
ATOM 765 O O . ASP A 1 106 ? 5.341 -1.679 -11.481 1.00 7.66 103 ASP A O 1
ATOM 770 N N . GLY A 1 107 ? 3.292 -1.300 -10.579 1.00 7.14 104 GLY A N 1
ATOM 771 C CA . GLY A 1 107 ? 3.839 -0.710 -9.342 1.00 7.34 104 GLY A CA 1
ATOM 772 C C . GLY A 1 107 ? 4.687 -1.715 -8.578 1.00 5.85 104 GLY A C 1
ATOM 773 O O . GLY A 1 107 ? 5.786 -1.372 -8.083 1.00 6.81 104 GLY A O 1
ATOM 774 N N . GLY A 1 108 ? 4.180 -2.947 -8.437 1.00 6.28 105 GLY A N 1
ATOM 775 C CA . GLY A 1 108 ? 4.939 -3.987 -7.786 1.00 5.79 105 GLY A CA 1
ATOM 776 C C . GLY A 1 108 ? 6.246 -4.296 -8.488 1.00 5.25 105 GLY A C 1
ATOM 777 O O . GLY A 1 108 ? 7.322 -4.395 -7.858 1.00 6.46 105 GLY A O 1
ATOM 778 N N . ILE A 1 109 ? 6.201 -4.452 -9.830 1.00 5.03 106 ILE A N 1
ATOM 779 C CA . ILE A 1 109 ? 7.421 -4.772 -10.573 1.00 7.00 106 ILE A CA 1
ATOM 780 C C . ILE A 1 109 ? 8.423 -3.630 -10.516 1.00 6.09 106 ILE A C 1
ATOM 781 O O . ILE A 1 109 ? 9.619 -3.905 -10.294 1.00 6.71 106 ILE A O 1
ATOM 786 N N . PHE A 1 110 ? 7.971 -2.408 -10.609 1.00 5.59 107 PHE A N 1
ATOM 787 C CA . PHE A 1 110 ? 8.852 -1.240 -10.561 1.00 6.29 107 PHE A CA 1
ATOM 788 C C . PHE A 1 110 ? 9.551 -1.173 -9.196 1.00 7.57 107 PHE A C 1
ATOM 789 O O . PHE A 1 110 ? 10.746 -0.887 -9.124 1.00 6.34 107 PHE A O 1
ATOM 797 N N . THR A 1 111 ? 8.835 -1.473 -8.109 1.00 6.34 108 THR A N 1
ATOM 798 C CA . THR A 1 111 ? 9.374 -1.367 -6.764 1.00 6.18 108 THR A CA 1
ATOM 799 C C . THR A 1 111 ? 10.363 -2.509 -6.591 1.00 5.84 108 THR A C 1
ATOM 800 O O . THR A 1 111 ? 11.475 -2.301 -6.014 1.00 6.07 108 THR A O 1
ATOM 804 N N . LEU A 1 112 ? 10.076 -3.726 -7.073 1.00 5.34 109 LEU A N 1
ATOM 805 C CA . LEU A 1 112 ? 11.050 -4.813 -6.992 1.00 5.64 109 LEU A CA 1
ATOM 806 C C . LEU A 1 112 ? 12.335 -4.468 -7.755 1.00 5.55 109 LEU A C 1
ATOM 807 O O . LEU A 1 112 ? 13.452 -4.739 -7.273 1.00 6.04 109 LEU A O 1
ATOM 812 N N . SER A 1 113 ? 12.182 -3.918 -8.969 1.00 5.79 110 SER A N 1
ATOM 813 C CA . SER A 1 113 ? 13.382 -3.570 -9.807 1.00 6.79 110 SER A CA 1
ATOM 814 C C . SER A 1 113 ? 14.196 -2.487 -9.142 1.00 7.96 110 SER A C 1
ATOM 815 O O . SER A 1 113 ? 15.454 -2.536 -9.154 1.00 7.06 110 SER A O 1
ATOM 818 N N . TYR A 1 114 ? 13.518 -1.498 -8.524 1.00 6.49 111 TYR A N 1
ATOM 819 C CA . TYR A 1 114 ? 14.258 -0.487 -7.727 1.00 7.14 111 TYR A CA 1
ATOM 820 C C . TYR A 1 114 ? 15.119 -1.086 -6.687 1.00 7.35 111 TYR A C 1
ATOM 821 O O . TYR A 1 114 ? 16.320 -0.741 -6.558 1.00 6.32 111 TYR A O 1
ATOM 830 N N . TYR A 1 115 ? 14.596 -2.022 -5.899 1.00 6.61 112 TYR A N 1
ATOM 831 C CA . TYR A 1 115 ? 15.427 -2.720 -4.908 1.00 7.31 112 TYR A CA 1
ATOM 832 C C . TYR A 1 115 ? 16.435 -3.674 -5.527 1.00 6.47 112 TYR A C 1
ATOM 833 O O . TYR A 1 115 ? 17.498 -3.857 -4.904 1.00 6.84 112 TYR A O 1
ATOM 842 N N . ALA A 1 116 ? 16.172 -4.255 -6.716 1.00 6.49 113 ALA A N 1
ATOM 843 C CA . ALA A 1 116 ? 17.188 -5.132 -7.306 1.00 7.79 113 ALA A CA 1
ATOM 844 C C . ALA A 1 116 ? 18.402 -4.233 -7.647 1.00 7.68 113 ALA A C 1
ATOM 845 O O . ALA A 1 116 ? 19.586 -4.638 -7.453 1.00 8.09 113 ALA A O 1
ATOM 847 N N . LYS A 1 117 ? 18.140 -3.069 -8.179 1.00 6.84 114 LYS A N 1
ATOM 848 C CA . LYS A 1 117 ? 19.253 -2.137 -8.598 1.00 8.50 114 LYS A CA 1
ATOM 849 C C . LYS A 1 117 ? 19.947 -1.589 -7.360 1.00 9.13 114 LYS A C 1
ATOM 850 O O . LYS A 1 117 ? 21.203 -1.580 -7.280 1.00 9.80 114 LYS A O 1
ATOM 856 N N . LEU A 1 118 ? 19.192 -1.137 -6.347 1.00 8.50 115 LEU A N 1
ATOM 857 C CA . LEU A 1 118 ? 19.784 -0.615 -5.154 1.00 8.63 115 LEU A CA 1
ATOM 858 C C . LEU A 1 118 ? 20.580 -1.707 -4.474 1.00 9.03 115 LEU A C 1
ATOM 859 O O . LEU A 1 118 ? 21.643 -1.469 -3.949 1.00 8.70 115 LEU A O 1
ATOM 864 N N . GLY A 1 119 ? 20.037 -2.926 -4.453 1.00 7.62 116 GLY A N 1
ATOM 865 C CA . GLY A 1 119 ? 20.653 -4.003 -3.772 1.00 8.29 116 GLY A CA 1
ATOM 866 C C . GLY A 1 119 ? 21.999 -4.360 -4.341 1.00 7.66 116 GLY A C 1
ATOM 867 O O . GLY A 1 119 ? 22.898 -4.811 -3.594 1.00 8.11 116 GLY A O 1
ATOM 868 N N . ALA A 1 120 ? 22.178 -4.213 -5.669 1.00 8.63 117 ALA A N 1
ATOM 869 C CA . ALA A 1 120 ? 23.495 -4.490 -6.238 1.00 9.85 117 ALA A CA 1
ATOM 870 C C . ALA A 1 120 ? 24.542 -3.617 -5.570 1.00 10.74 117 ALA A C 1
ATOM 871 O O . ALA A 1 120 ? 25.676 -4.072 -5.347 1.00 11.15 117 ALA A O 1
ATOM 873 N N . SER A 1 121 ? 24.209 -2.390 -5.225 1.00 10.60 118 SER A N 1
ATOM 874 C CA . SER A 1 121 ? 25.165 -1.470 -4.527 1.00 9.77 118 SER A CA 1
ATOM 875 C C . SER A 1 121 ? 25.430 -1.769 -3.084 1.00 11.44 118 SER A C 1
ATOM 876 O O . SER A 1 121 ? 26.337 -1.212 -2.482 1.00 10.37 118 SER A O 1
ATOM 879 N N . LEU A 1 122 ? 24.766 -2.774 -2.519 1.00 9.33 119 LEU A N 1
ATOM 880 C CA . LEU A 1 122 ? 25.082 -3.271 -1.149 1.00 10.82 119 LEU A CA 1
ATOM 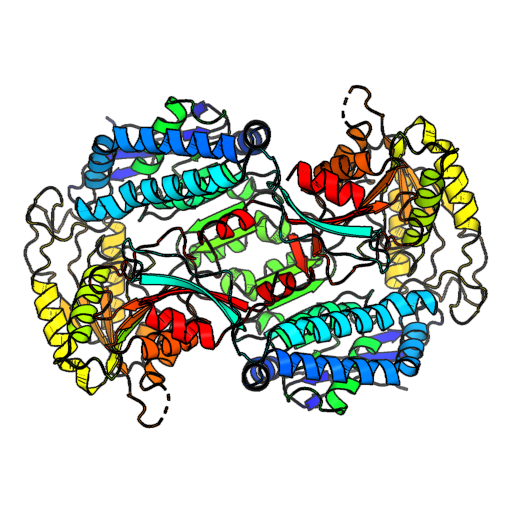881 C C . LEU A 1 122 ? 26.292 -4.201 -1.161 1.00 11.18 119 LEU A C 1
ATOM 882 O O . LEU A 1 122 ? 26.871 -4.418 -0.098 1.00 12.52 119 LEU A O 1
ATOM 887 N N . GLY A 1 123 ? 26.656 -4.734 -2.318 1.00 10.35 120 GLY A N 1
ATOM 888 C CA . GLY A 1 123 ? 27.901 -5.438 -2.464 1.00 10.25 120 GLY A CA 1
ATOM 889 C C . GLY A 1 123 ? 27.966 -6.936 -2.106 1.00 10.56 120 GLY A C 1
ATOM 890 O O . GLY A 1 123 ? 26.964 -7.611 -1.787 1.00 9.37 120 GLY A O 1
ATOM 891 N N . GLU A 1 124 ? 29.185 -7.428 -2.214 1.00 9.09 121 GLU A N 1
ATOM 892 C CA . GLU A 1 124 ? 29.494 -8.826 -2.090 1.00 9.10 121 GLU A CA 1
ATOM 893 C C . GLU A 1 124 ? 29.935 -9.191 -0.690 1.00 9.89 121 GLU A C 1
ATOM 894 O O . GLU A 1 124 ? 31.023 -9.687 -0.408 1.00 11.53 121 GLU A O 1
ATOM 900 N N . VAL A 1 125 ? 29.031 -8.908 0.245 1.00 6.89 122 VAL A N 1
ATOM 901 C CA . VAL A 1 125 ? 29.295 -9.093 1.682 1.00 6.96 122 VAL A CA 1
ATOM 902 C C . VAL A 1 125 ? 28.058 -9.721 2.329 1.00 6.76 122 VAL A C 1
ATOM 903 O O . VAL A 1 125 ? 26.964 -9.777 1.675 1.00 6.33 122 VAL A O 1
ATOM 907 N N . HIS A 1 126 ? 28.187 -10.082 3.628 1.00 6.44 123 HIS A N 1
ATOM 908 C CA . HIS A 1 126 ? 27.098 -10.720 4.385 1.00 7.37 123 HIS A CA 1
ATOM 909 C C . HIS A 1 126 ? 26.676 -9.878 5.609 1.00 8.03 123 HIS A C 1
ATOM 910 O O . HIS A 1 126 ? 25.855 -10.355 6.382 1.00 9.28 123 HIS A O 1
ATOM 917 N N . ALA A 1 127 ? 27.232 -8.692 5.749 1.00 6.80 124 ALA A N 1
ATOM 918 C CA . ALA A 1 127 ? 26.789 -7.742 6.813 1.00 7.15 124 ALA A CA 1
ATOM 919 C C . ALA A 1 127 ? 27.016 -6.395 6.329 1.00 5.93 124 ALA A C 1
ATOM 920 O O . ALA A 1 127 ? 27.872 -6.144 5.401 1.00 6.79 124 ALA A O 1
ATOM 922 N N . LEU A 1 128 ? 26.229 -5.425 6.781 1.00 6.11 125 LEU A N 1
ATOM 923 C CA . LEU A 1 128 ? 26.343 -4.035 6.292 1.00 6.33 125 LEU A CA 1
ATOM 924 C C . LEU A 1 128 ? 26.954 -3.166 7.322 1.00 4.82 125 LEU A C 1
ATOM 925 O O . LEU A 1 128 ? 26.844 -3.381 8.556 1.00 6.70 125 LEU A O 1
ATOM 930 N N . ARG A 1 129 ? 27.688 -2.140 6.909 1.00 4.91 126 ARG A N 1
ATOM 931 C CA . ARG A 1 129 ? 28.270 -1.158 7.785 1.00 4.81 126 ARG A CA 1
ATOM 932 C C . ARG A 1 129 ? 27.302 -0.060 8.119 1.00 6.66 126 ARG A C 1
ATOM 933 O O . ARG A 1 129 ? 26.731 0.575 7.239 1.00 7.26 126 ARG A O 1
ATOM 941 N N . ASP A 1 130 ? 27.110 0.198 9.441 1.00 5.32 127 ASP A N 1
ATOM 942 C CA . ASP A 1 130 ? 26.212 1.263 9.892 1.00 6.58 127 ASP A CA 1
ATOM 943 C C . ASP A 1 130 ? 27.065 2.422 10.379 1.00 5.77 127 ASP A C 1
ATOM 944 O O . ASP A 1 130 ? 27.583 2.433 11.477 1.00 7.36 127 ASP A O 1
ATOM 949 N N . GLY A 1 131 ? 27.211 3.426 9.554 1.00 6.28 128 GLY A N 1
ATOM 950 C CA . GLY A 1 131 ? 28.040 4.573 9.837 1.00 6.95 128 GLY A CA 1
ATOM 951 C C . GLY A 1 131 ? 29.512 4.212 9.890 1.00 6.41 128 GLY A C 1
ATOM 952 O O . GLY A 1 131 ? 29.987 3.269 9.238 1.00 7.62 128 GLY A O 1
ATOM 953 N N . SER A 1 132 ? 30.299 5.032 10.529 1.00 7.97 129 SER A N 1
ATOM 954 C CA . SER A 1 132 ? 31.758 4.741 10.559 1.00 7.88 129 SER A CA 1
ATOM 955 C C . SER A 1 132 ? 32.336 4.610 11.948 1.00 9.52 129 SER A C 1
ATOM 956 O O . SER A 1 132 ? 31.546 4.789 12.976 1.00 9.55 129 SER A O 1
ATOM 959 N N . ALA A 1 133 ? 33.619 4.274 12.072 1.00 11.24 130 ALA A N 1
ATOM 960 C CA . ALA A 1 133 ? 34.218 3.991 13.369 1.00 11.94 130 ALA A CA 1
ATOM 961 C C . ALA A 1 133 ? 34.196 5.242 14.242 1.00 13.45 130 ALA A C 1
ATOM 962 O O . ALA A 1 133 ? 34.312 6.422 13.731 1.00 14.36 130 ALA A O 1
ATOM 964 N N . GLU A 1 134 ? 34.067 5.015 15.529 1.00 12.13 131 GLU A N 1
ATOM 965 C CA . GLU A 1 134 ? 34.241 6.160 16.436 1.00 14.25 131 GLU A CA 1
ATOM 966 C C . GLU A 1 134 ? 35.295 5.809 17.437 1.00 14.02 131 GLU A C 1
ATOM 967 O O . GLU A 1 134 ? 35.245 4.692 17.993 1.00 11.68 131 GLU A O 1
ATOM 973 N N . SER A 1 135 ? 36.221 6.741 17.708 1.00 11.96 132 SER A N 1
ATOM 974 C CA . SER A 1 135 ? 37.253 6.415 18.656 1.00 11.83 132 SER A CA 1
ATOM 975 C C . SER A 1 135 ? 36.720 6.409 20.090 1.00 13.07 132 SER A C 1
ATOM 976 O O . SER A 1 135 ? 35.854 7.192 20.482 1.00 14.47 132 SER A O 1
ATOM 979 N N . LEU A 1 136 ? 37.204 5.433 20.822 1.00 10.00 133 LEU A N 1
ATOM 980 C CA . LEU A 1 136 ? 36.827 5.299 22.252 1.00 9.49 133 LEU A CA 1
ATOM 981 C C . LEU A 1 136 ? 38.048 5.508 23.083 1.00 11.36 133 LEU A C 1
ATOM 982 O O . LEU A 1 136 ? 38.035 5.161 24.282 1.00 12.85 133 LEU A O 1
ATOM 987 N N . SER A 1 137 ? 39.105 6.108 22.553 1.00 10.90 134 SER A N 1
ATOM 988 C CA . SER A 1 137 ? 40.402 6.190 23.293 1.00 12.86 134 SER A CA 1
ATOM 989 C C . SER A 1 137 ? 41.202 7.372 22.774 1.00 15.04 134 SER A C 1
ATOM 990 O O . SER A 1 137 ? 41.182 7.662 21.584 1.00 14.55 134 SER A O 1
ATOM 993 N N . LYS A 1 138 ? 42.036 7.958 23.665 1.00 14.71 135 LYS A N 1
ATOM 994 C CA . LYS A 1 138 ? 42.821 9.104 23.248 1.00 17.27 135 LYS A CA 1
ATOM 995 C C . LYS A 1 138 ? 43.870 8.777 22.206 1.00 17.84 135 LYS A C 1
ATOM 996 O O . LYS A 1 138 ? 44.165 9.615 21.324 1.00 19.99 135 LYS A O 1
ATOM 1002 N N . ASP A 1 139 ? 44.388 7.556 22.225 1.00 14.73 136 ASP A N 1
ATOM 1003 C CA . ASP A 1 139 ? 45.420 7.113 21.320 1.00 14.74 136 ASP A CA 1
ATOM 1004 C C . ASP A 1 139 ? 44.863 6.377 20.115 1.00 14.18 136 ASP A C 1
ATOM 1005 O O . ASP A 1 139 ? 45.622 5.837 19.307 1.00 14.37 136 ASP A O 1
ATOM 1010 N N . ARG A 1 140 ? 43.514 6.346 19.999 1.00 13.24 137 ARG A N 1
ATOM 1011 C CA . ARG A 1 140 ? 42.844 5.692 18.857 1.00 14.36 137 ARG A CA 1
ATOM 1012 C C . ARG A 1 140 ? 43.155 4.185 18.718 1.00 14.87 137 ARG A C 1
ATOM 1013 O O . ARG A 1 140 ? 43.137 3.656 17.585 1.00 15.64 137 ARG A O 1
ATOM 1021 N N . SER A 1 141 ? 43.544 3.485 19.803 1.00 10.56 138 SER A N 1
ATOM 1022 C CA . SER A 1 141 ? 43.812 2.084 19.759 1.00 11.24 138 SER A CA 1
ATOM 1023 C C . SER A 1 141 ? 42.528 1.250 19.842 1.00 9.57 138 SER A C 1
ATOM 1024 O O . SER A 1 141 ? 42.573 0.074 19.473 1.00 10.31 138 SER A O 1
ATOM 1027 N N . PHE A 1 142 ? 41.483 1.884 20.422 1.00 9.96 139 PHE A N 1
ATOM 1028 C CA . PHE A 1 142 ? 40.203 1.157 20.709 1.00 9.19 139 PHE A CA 1
ATOM 1029 C C . PHE A 1 142 ? 39.076 1.990 20.171 1.00 6.74 139 PHE A C 1
ATOM 1030 O O . PHE A 1 142 ? 38.982 3.191 20.423 1.00 8.58 139 PHE A O 1
ATOM 1038 N N . SER A 1 143 ? 38.226 1.367 19.347 1.00 9.15 140 SER A N 1
ATOM 1039 C CA . SER A 1 143 ? 37.152 2.118 18.677 1.00 9.75 140 SER A CA 1
ATOM 1040 C C . SER A 1 143 ? 35.869 1.250 18.523 1.00 8.48 140 SER A C 1
ATOM 1041 O O . SER A 1 143 ? 35.899 0.057 18.791 1.00 8.16 140 SER A O 1
ATOM 1044 N N . ALA A 1 144 ? 34.801 1.924 18.101 1.00 9.65 141 ALA A N 1
ATOM 1045 C CA . ALA A 1 144 ? 33.516 1.241 17.892 1.00 9.50 141 ALA A CA 1
ATOM 1046 C C . ALA A 1 144 ? 33.035 1.337 16.489 1.00 8.34 141 ALA A C 1
ATOM 1047 O O . ALA A 1 144 ? 33.083 2.446 15.965 1.00 10.03 141 ALA A O 1
ATOM 1049 N N . GLN A 1 145 ? 32.530 0.256 15.919 1.00 5.95 142 GLN A N 1
ATOM 1050 C CA . GLN A 1 145 ? 31.945 0.274 14.584 1.00 7.33 142 GLN A CA 1
ATOM 1051 C C . GLN A 1 145 ? 30.600 -0.492 14.706 1.00 5.10 142 GLN A C 1
ATOM 1052 O O . GLN A 1 145 ? 30.585 -1.621 15.157 1.00 5.58 142 GLN A O 1
ATOM 1058 N N . HIS A 1 146 ? 29.518 0.148 14.223 1.00 4.48 143 HIS A N 1
ATOM 1059 C CA . HIS A 1 146 ? 28.243 -0.562 14.190 1.00 4.64 143 HIS A CA 1
ATOM 1060 C C . HIS A 1 146 ? 28.087 -1.290 12.890 1.00 3.66 143 HIS A C 1
ATOM 1061 O O . HIS A 1 146 ? 28.561 -0.852 11.797 1.00 4.88 143 HIS A O 1
ATOM 1068 N N . VAL A 1 147 ? 27.393 -2.426 12.983 1.00 4.15 144 VAL A N 1
ATOM 1069 C CA . VAL A 1 147 ? 27.084 -3.282 11.800 1.00 5.31 144 VAL A CA 1
ATOM 1070 C C . VAL A 1 147 ? 25.628 -3.706 11.855 1.00 3.84 144 VAL A C 1
ATOM 1071 O O . VAL A 1 147 ? 24.973 -3.652 12.955 1.00 5.89 144 VAL A O 1
ATOM 1075 N N . LEU A 1 148 ? 25.125 -4.125 10.716 1.00 5.23 145 LEU A N 1
ATOM 1076 C CA . LEU A 1 148 ? 23.813 -4.691 10.577 1.00 4.81 145 LEU A CA 1
ATOM 1077 C C . LEU A 1 148 ? 23.940 -6.086 10.065 1.00 5.26 145 LEU A C 1
ATOM 1078 O O . LEU A 1 148 ? 24.582 -6.282 9.009 1.00 6.43 145 LEU A O 1
ATOM 1083 N N . SER A 1 149 ? 23.280 -7.037 10.706 1.00 5.06 146 SER A N 1
ATOM 1084 C CA . SER A 1 149 ? 23.325 -8.468 10.309 1.00 5.46 146 SER A CA 1
ATOM 1085 C C . SER A 1 149 ? 21.873 -8.934 10.061 1.00 5.94 146 SER A C 1
ATOM 1086 O O . SER A 1 149 ? 20.964 -8.546 10.862 1.00 6.67 146 SER A O 1
ATOM 1089 N N . PRO A 1 150 ? 21.614 -9.764 9.063 1.00 4.72 147 PRO A N 1
ATOM 1090 C CA . PRO A 1 150 ? 20.236 -10.247 8.884 1.00 5.21 147 PRO A CA 1
ATOM 1091 C C . PRO A 1 150 ? 19.693 -10.900 10.135 1.00 6.23 147 PRO A C 1
ATOM 1092 O O . PRO A 1 150 ? 20.344 -11.693 10.766 1.00 7.18 147 PRO A O 1
ATOM 1096 N N . THR A 1 151 ? 18.433 -10.616 10.415 1.00 4.79 148 THR A N 1
ATOM 1097 C CA . THR A 1 151 ? 17.846 -11.294 11.589 1.00 7.29 148 THR A CA 1
ATOM 1098 C C . THR A 1 151 ? 17.639 -12.801 11.296 1.00 6.42 148 THR A C 1
ATOM 1099 O O . THR A 1 151 ? 17.243 -13.147 10.195 1.00 6.48 148 THR A O 1
ATOM 1103 N N . ARG A 1 152 ? 17.939 -13.654 12.262 1.00 6.73 149 ARG A N 1
ATOM 1104 C CA . ARG A 1 152 ? 17.764 -15.122 12.103 1.00 7.26 149 ARG A CA 1
ATOM 1105 C C . ARG A 1 152 ? 16.329 -15.554 12.384 1.00 6.57 149 ARG A C 1
ATOM 1106 O O . ARG A 1 152 ? 15.979 -16.156 13.408 1.00 8.99 149 ARG A O 1
ATOM 1114 N N . GLY A 1 153 ? 15.458 -15.039 11.537 1.00 6.26 150 GLY A N 1
ATOM 1115 C CA . GLY A 1 153 ? 14.009 -15.223 11.716 1.00 6.07 150 GLY A CA 1
ATOM 1116 C C . GLY A 1 153 ? 13.368 -15.346 10.330 1.00 4.68 150 GLY A C 1
ATOM 1117 O O . GLY A 1 153 ? 14.019 -15.444 9.266 1.00 8.40 150 GLY A O 1
ATOM 1118 N N . VAL A 1 154 ? 12.053 -15.320 10.324 1.00 5.15 151 VAL A N 1
ATOM 1119 C CA . VAL A 1 154 ? 11.231 -15.199 9.123 1.00 5.97 151 VAL A CA 1
ATOM 1120 C C . VAL A 1 154 ? 10.518 -13.827 9.127 1.00 5.28 151 VAL A C 1
ATOM 1121 O O . VAL A 1 154 ? 10.299 -13.252 10.221 1.00 6.38 151 VAL A O 1
ATOM 1125 N N . ALA A 1 155 ? 10.092 -13.444 7.938 1.00 5.14 152 ALA A N 1
ATOM 1126 C CA . ALA A 1 155 ? 9.220 -12.273 7.762 1.00 5.57 152 ALA A CA 1
ATOM 1127 C C . ALA A 1 155 ? 7.818 -12.773 7.389 1.00 4.60 152 ALA A C 1
ATOM 1128 O O . ALA A 1 155 ? 7.644 -13.362 6.288 1.00 6.46 152 ALA A O 1
ATOM 1130 N N . LEU A 1 156 ? 6.814 -12.472 8.197 1.00 4.76 153 LEU A N 1
ATOM 1131 C CA . LEU A 1 156 ? 5.427 -12.802 7.915 1.00 3.52 153 LEU A CA 1
ATOM 1132 C C . LEU A 1 156 ? 4.728 -11.562 7.495 1.00 2.90 153 LEU A C 1
ATOM 1133 O O . LEU A 1 156 ? 4.686 -10.558 8.189 1.00 4.57 153 LEU A O 1
ATOM 1138 N N . PHE A 1 157 ? 4.173 -11.592 6.303 1.00 4.40 154 PHE A N 1
ATOM 1139 C CA . PHE A 1 157 ? 3.418 -10.476 5.745 1.00 3.75 154 PHE A CA 1
ATOM 1140 C C . PHE A 1 157 ? 1.928 -10.808 5.747 1.00 5.48 154 PHE A C 1
ATOM 1141 O O . PHE A 1 157 ? 1.497 -11.767 5.103 1.00 6.10 154 PHE A O 1
ATOM 1149 N N . ILE A 1 158 ? 1.141 -9.963 6.427 1.00 4.56 155 ILE A N 1
ATOM 1150 C CA . ILE A 1 158 ? -0.339 -10.075 6.436 1.00 3.84 155 ILE A CA 1
ATOM 1151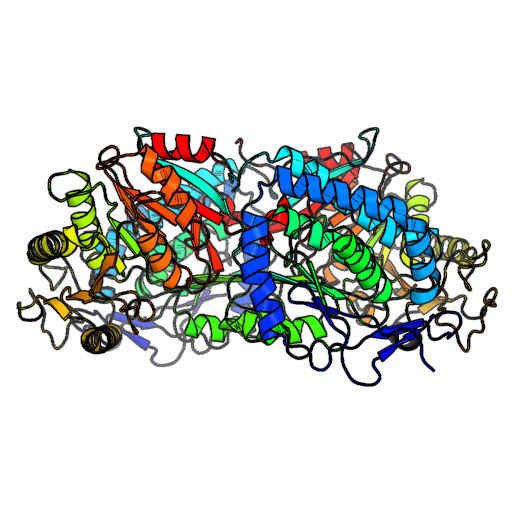 C C . ILE A 1 158 ? -0.821 -8.859 5.669 1.00 3.89 155 ILE A C 1
ATOM 1152 O O . ILE A 1 158 ? -0.681 -7.720 6.159 1.00 5.01 155 ILE A O 1
ATOM 1157 N N . ASN A 1 159 ? -1.246 -9.083 4.426 1.00 4.72 156 ASN A N 1
ATOM 1158 C CA . ASN A 1 159 ? -1.425 -7.981 3.468 1.00 4.60 156 ASN A CA 1
ATOM 1159 C C . ASN A 1 159 ? -2.866 -7.681 3.208 1.00 4.75 156 ASN A C 1
ATOM 1160 O O . ASN A 1 159 ? -3.782 -8.475 3.472 1.00 6.57 156 ASN A O 1
ATOM 1165 N N . ALA A 1 160 ? -3.058 -6.480 2.726 1.00 4.81 157 ALA A N 1
ATOM 1166 C CA . ALA A 1 160 ? -4.427 -5.924 2.504 1.00 4.07 157 ALA A CA 1
ATOM 1167 C C . ALA A 1 160 ? -4.952 -6.251 1.095 1.00 3.68 157 ALA A C 1
ATOM 1168 O O . ALA A 1 160 ? -4.219 -6.542 0.107 1.00 5.43 157 ALA A O 1
ATOM 1170 N N . PHE A 1 161 ? -6.273 -6.115 0.935 1.00 4.11 158 PHE A N 1
ATOM 1171 C CA . PHE A 1 161 ? -6.926 -6.580 -0.262 1.00 4.64 158 PHE A CA 1
ATOM 1172 C C . PHE A 1 161 ? -6.625 -5.710 -1.454 1.00 4.66 158 PHE A C 1
ATOM 1173 O O . PHE A 1 161 ? -6.827 -6.172 -2.597 1.00 4.88 158 PHE A O 1
ATOM 1181 N N . ASN A 1 162 ? -6.246 -4.461 -1.219 1.00 4.95 159 ASN A N 1
ATOM 1182 C CA . ASN A 1 162 ? -6.225 -3.575 -2.396 1.00 4.35 159 ASN A CA 1
ATOM 1183 C C . ASN A 1 162 ? -5.012 -3.746 -3.300 1.00 3.52 159 ASN A C 1
ATOM 1184 O O . ASN A 1 162 ? -5.106 -3.439 -4.478 1.00 6.33 159 ASN A O 1
ATOM 1189 N N . PHE A 1 163 ? -3.905 -4.302 -2.778 1.00 2.75 160 PHE A N 1
ATOM 1190 C CA . PHE A 1 163 ? -2.669 -4.398 -3.585 1.00 4.86 160 PHE A CA 1
ATOM 1191 C C . PHE A 1 163 ? -2.062 -5.803 -3.481 1.00 5.41 160 PHE A C 1
ATOM 1192 O O . PHE A 1 163 ? -1.052 -6.020 -2.853 1.00 5.17 160 PHE A O 1
ATOM 1200 N N . PRO A 1 164 ? -2.708 -6.814 -4.106 1.00 4.96 161 PRO A N 1
ATOM 1201 C CA . PRO A 1 164 ? -2.144 -8.174 -3.998 1.00 4.22 161 PRO A CA 1
ATOM 1202 C C . PRO A 1 164 ? -0.727 -8.255 -4.524 1.00 4.08 161 PRO A C 1
ATOM 1203 O O . PRO A 1 164 ? 0.029 -9.078 -3.992 1.00 6.33 161 PRO A O 1
ATOM 1207 N N . SER A 1 165 ? -0.391 -7.547 -5.613 1.00 4.33 162 SER A N 1
ATOM 1208 C CA . SER A 1 165 ? 0.997 -7.587 -6.136 1.00 3.89 162 SER A CA 1
ATOM 1209 C C . SER A 1 165 ? 1.897 -6.629 -5.415 1.00 4.32 162 SER A C 1
ATOM 1210 O O . SER A 1 165 ? 2.952 -7.001 -4.902 1.00 4.80 162 SER A O 1
ATOM 1213 N N . TRP A 1 166 ? 1.545 -5.344 -5.418 1.00 4.22 163 TRP A N 1
ATOM 1214 C CA . TRP A 1 166 ? 2.486 -4.347 -4.798 1.00 3.85 163 TRP A CA 1
ATOM 1215 C C . TRP A 1 166 ? 2.690 -4.605 -3.287 1.00 4.02 163 TRP A C 1
ATOM 1216 O O . TRP A 1 166 ? 3.791 -4.458 -2.776 1.00 4.62 163 TRP A O 1
ATOM 1227 N N . GLY A 1 167 ? 1.623 -5.042 -2.606 1.00 4.60 164 GLY A N 1
ATOM 1228 C CA . GLY A 1 167 ? 1.809 -5.329 -1.143 1.00 4.83 164 GLY A CA 1
ATOM 1229 C C . GLY A 1 167 ? 2.776 -6.475 -0.963 1.00 4.72 164 GLY A C 1
ATOM 1230 O O . GLY A 1 167 ? 3.501 -6.497 0.050 1.00 5.79 164 GLY A O 1
ATOM 1231 N N . LEU A 1 168 ? 2.782 -7.508 -1.804 1.00 4.29 165 LEU A N 1
ATOM 1232 C CA . LEU A 1 168 ? 3.798 -8.549 -1.744 1.00 5.42 165 LEU A CA 1
ATOM 1233 C C . LEU A 1 168 ? 5.198 -7.960 -2.025 1.00 4.24 165 LEU A C 1
ATOM 1234 O O . LEU A 1 168 ? 6.070 -8.149 -1.229 1.00 5.80 165 LEU A O 1
ATOM 1239 N N . TRP A 1 169 ? 5.377 -7.301 -3.190 1.00 4.10 166 TRP A N 1
ATOM 1240 C CA . TRP A 1 169 ? 6.757 -6.959 -3.551 1.00 3.78 166 TRP A CA 1
ATOM 1241 C C . TRP A 1 169 ? 7.320 -5.824 -2.862 1.00 4.39 166 TRP A C 1
ATOM 1242 O O . TRP A 1 169 ? 8.546 -5.802 -2.642 1.00 4.55 166 TRP A O 1
ATOM 1253 N N . GLU A 1 170 ? 6.521 -4.844 -2.385 1.00 4.11 167 GLU A N 1
ATOM 1254 C CA . GLU A 1 170 ? 7.094 -3.742 -1.607 1.00 4.51 167 GLU A CA 1
ATOM 1255 C C . GLU A 1 170 ? 7.749 -4.232 -0.289 1.00 4.20 167 GLU A C 1
ATOM 1256 O O . GLU A 1 170 ? 8.659 -3.594 0.169 1.00 5.39 167 GLU A O 1
ATOM 1262 N N . LYS A 1 171 ? 7.197 -5.304 0.278 1.00 4.13 168 LYS A N 1
ATOM 1263 C CA . LYS A 1 171 ? 7.726 -5.989 1.492 1.00 4.49 168 LYS A CA 1
ATOM 1264 C C . LYS A 1 171 ? 8.784 -7.024 1.135 1.00 3.34 168 LYS A C 1
ATOM 1265 O O . LYS A 1 171 ? 9.870 -7.020 1.782 1.00 4.92 168 LYS A O 1
ATOM 1271 N N . ALA A 1 172 ? 8.491 -7.856 0.128 1.00 3.95 169 ALA A N 1
ATOM 1272 C CA . ALA A 1 172 ? 9.408 -8.976 -0.108 1.00 3.97 169 ALA A CA 1
ATOM 1273 C C . ALA A 1 172 ? 10.738 -8.476 -0.675 1.00 4.11 169 ALA A C 1
ATOM 1274 O O . ALA A 1 172 ? 11.768 -9.132 -0.469 1.00 4.48 169 ALA A O 1
ATOM 1276 N N . ALA A 1 173 ? 10.736 -7.401 -1.462 1.00 4.17 170 ALA A N 1
ATOM 1277 C CA . ALA A 1 173 ? 12.034 -6.932 -2.044 1.00 4.29 170 ALA A CA 1
ATOM 1278 C C . ALA A 1 173 ? 13.043 -6.591 -0.968 1.00 4.85 170 ALA A C 1
ATOM 1279 O O . ALA A 1 173 ? 14.162 -7.178 -0.954 1.00 5.14 170 ALA A O 1
ATOM 1281 N N . PRO A 1 174 ? 12.720 -5.701 -0.001 1.00 4.62 171 PRO A N 1
ATOM 1282 C CA . PRO A 1 174 ? 13.753 -5.465 1.012 1.00 4.82 171 PRO A CA 1
ATOM 1283 C C . PRO A 1 174 ? 13.972 -6.630 1.963 1.00 4.35 171 PRO A C 1
ATOM 1284 O O . PRO A 1 174 ? 15.121 -6.826 2.395 1.00 5.16 171 PRO A O 1
ATOM 1288 N N . ALA A 1 175 ? 12.983 -7.492 2.184 1.00 4.80 172 ALA A N 1
ATOM 1289 C CA . ALA A 1 175 ? 13.142 -8.656 3.087 1.00 5.04 172 ALA A CA 1
ATOM 1290 C C . ALA A 1 175 ? 14.135 -9.649 2.455 1.00 4.99 172 ALA A C 1
ATOM 1291 O O . ALA A 1 175 ? 15.125 -10.035 3.083 1.00 4.98 172 ALA A O 1
ATOM 1293 N N . LEU A 1 176 ? 13.833 -10.019 1.179 1.00 3.59 173 LEU A N 1
ATOM 1294 C CA . LEU A 1 176 ? 14.765 -11.005 0.512 1.00 4.95 173 LEU A CA 1
ATOM 1295 C C . LEU A 1 176 ? 16.139 -10.386 0.250 1.00 5.03 173 LEU A C 1
ATOM 1296 O O . LEU A 1 176 ? 17.177 -11.074 0.444 1.00 6.42 173 LEU A O 1
ATOM 1301 N N . LEU A 1 177 ? 16.210 -9.081 -0.053 1.00 5.25 174 LEU A N 1
ATOM 1302 C CA . LEU A 1 177 ? 17.513 -8.434 -0.176 1.00 5.95 174 LEU A CA 1
ATOM 1303 C C . LEU A 1 177 ? 18.242 -8.520 1.122 1.00 5.76 174 LEU A C 1
ATOM 1304 O O . LEU A 1 177 ? 19.494 -8.700 1.118 1.00 6.24 174 LEU A O 1
ATOM 1309 N N . SER A 1 178 ? 17.578 -8.416 2.268 1.00 5.42 175 SER A N 1
ATOM 1310 C CA . SER A 1 178 ? 18.158 -8.470 3.583 1.00 5.80 175 SER A CA 1
ATOM 1311 C C . SER A 1 178 ? 18.505 -9.893 4.058 1.00 6.27 175 SER A C 1
ATOM 1312 O O . SER A 1 178 ? 18.994 -10.074 5.181 1.00 9.28 175 SER A O 1
ATOM 1315 N N . GLY A 1 179 ? 18.158 -10.882 3.227 1.00 4.71 176 GLY A N 1
ATOM 1316 C CA . GLY A 1 179 ? 18.461 -12.280 3.591 1.00 6.00 176 GLY A CA 1
ATOM 1317 C C . GLY A 1 179 ? 17.477 -12.950 4.552 1.00 4.96 176 GLY A C 1
ATOM 1318 O O . GLY A 1 179 ? 17.773 -13.912 5.231 1.00 7.33 176 GLY A O 1
ATOM 1319 N N . VAL A 1 180 ? 16.229 -12.414 4.577 1.00 4.04 177 VAL A N 1
ATOM 1320 C CA . VAL A 1 180 ? 15.209 -12.948 5.532 1.00 4.48 177 VAL A CA 1
ATOM 1321 C C . VAL A 1 180 ? 14.105 -13.627 4.687 1.00 5.81 177 VAL A C 1
ATOM 1322 O O . VAL A 1 180 ? 13.587 -13.034 3.754 1.00 5.51 177 VAL A O 1
ATOM 1326 N N . PRO A 1 181 ? 13.826 -14.919 4.975 1.00 4.99 178 PRO A N 1
ATOM 1327 C CA . PRO A 1 181 ? 12.823 -15.616 4.220 1.00 4.01 178 PRO A CA 1
ATOM 1328 C C . PRO A 1 181 ? 11.400 -15.090 4.483 1.00 4.28 178 PRO A C 1
ATOM 1329 O O . PRO A 1 181 ? 11.115 -14.620 5.589 1.00 5.62 178 PRO A O 1
ATOM 1333 N N . VAL A 1 182 ? 10.563 -15.172 3.457 1.00 5.21 179 VAL A N 1
ATOM 1334 C CA . VAL A 1 182 ? 9.245 -14.540 3.448 1.00 4.65 179 VAL A CA 1
ATOM 1335 C C . VAL A 1 182 ? 8.107 -15.577 3.527 1.00 5.34 179 VAL A C 1
ATOM 1336 O O . VAL A 1 182 ? 8.167 -16.562 2.757 1.00 5.00 179 VAL A O 1
ATOM 1340 N N . ILE A 1 183 ? 7.108 -15.373 4.374 1.00 3.69 180 ILE A N 1
ATOM 1341 C CA . ILE A 1 183 ? 5.846 -16.093 4.383 1.00 3.12 180 ILE A CA 1
ATOM 1342 C C . ILE A 1 183 ? 4.785 -15.039 4.144 1.00 4.29 180 ILE A C 1
ATOM 1343 O O . ILE A 1 183 ? 4.618 -14.171 4.982 1.00 5.00 180 ILE A O 1
ATOM 1348 N N . VAL A 1 184 ? 4.140 -15.099 2.968 1.00 4.71 181 VAL A N 1
ATOM 1349 C CA . VAL A 1 184 ? 3.075 -14.105 2.689 1.00 5.58 181 VAL A CA 1
ATOM 1350 C C . VAL A 1 184 ? 1.671 -14.711 2.882 1.00 4.60 181 VAL A C 1
ATOM 1351 O O . VAL A 1 184 ? 1.425 -15.845 2.454 1.00 5.33 181 VAL A O 1
ATOM 1355 N N . LYS A 1 185 ? 0.809 -13.920 3.478 1.00 5.29 182 LYS A N 1
ATOM 1356 C CA . LYS A 1 185 ? -0.561 -14.257 3.698 1.00 4.01 182 LYS A CA 1
ATOM 1357 C C . LYS A 1 185 ? -1.422 -13.129 3.111 1.00 5.76 182 LYS A C 1
ATOM 1358 O O . LYS A 1 185 ? -1.653 -12.085 3.766 1.00 5.15 182 LYS A O 1
ATOM 1364 N N . PRO A 1 186 ? -1.757 -13.236 1.828 1.00 4.77 183 PRO A N 1
ATOM 1365 C CA . PRO A 1 186 ? -2.575 -12.147 1.243 1.00 4.15 183 PRO A CA 1
ATOM 1366 C C . PRO A 1 186 ? -3.988 -12.111 1.750 1.00 4.53 183 PRO A C 1
ATOM 1367 O O . PRO A 1 186 ? -4.506 -13.169 2.187 1.00 6.55 183 PRO A O 1
ATOM 1371 N N . ALA A 1 187 ? -4.651 -10.976 1.658 1.00 4.40 184 ALA A N 1
ATOM 1372 C CA . ALA A 1 187 ? -6.068 -10.954 1.950 1.00 4.52 184 ALA A CA 1
ATOM 1373 C C . ALA A 1 187 ? -6.808 -11.914 1.068 1.00 4.73 184 ALA A C 1
ATOM 1374 O O . ALA A 1 187 ? -6.546 -11.992 -0.139 1.00 5.01 184 ALA A O 1
ATOM 1376 N N . THR A 1 188 ? -7.767 -12.624 1.656 1.00 6.51 185 THR A N 1
ATOM 1377 C CA . THR A 1 188 ? -8.461 -13.668 0.887 1.00 4.98 185 THR A CA 1
ATOM 1378 C C . THR A 1 188 ? -9.168 -13.160 -0.356 1.00 4.41 185 THR A C 1
ATOM 1379 O O . THR A 1 188 ? -9.067 -13.806 -1.440 1.00 5.09 185 THR A O 1
ATOM 1383 N N . ALA A 1 189 ? -9.932 -12.083 -0.305 1.00 5.48 186 ALA A N 1
ATOM 1384 C CA . ALA A 1 189 ? -10.827 -11.764 -1.428 1.00 5.78 186 ALA A CA 1
ATOM 1385 C C . ALA A 1 189 ? -10.106 -11.614 -2.757 1.00 5.24 186 ALA A C 1
ATOM 1386 O O . ALA A 1 189 ? -10.638 -11.945 -3.813 1.00 6.80 186 ALA A O 1
ATOM 1388 N N . THR A 1 190 ? -8.869 -11.078 -2.697 1.00 4.17 187 THR A N 1
ATOM 1389 C CA . THR A 1 190 ? -8.066 -10.817 -3.890 1.00 5.52 187 THR A CA 1
ATOM 1390 C C . THR A 1 190 ? -6.755 -11.578 -3.876 1.00 4.64 187 THR A C 1
ATOM 1391 O O . THR A 1 190 ? -5.747 -11.157 -4.531 1.00 5.60 187 THR A O 1
ATOM 1395 N N . ALA A 1 191 ? -6.693 -12.729 -3.220 1.00 4.72 188 ALA A N 1
ATOM 1396 C CA . ALA A 1 191 ? -5.471 -13.476 -3.068 1.00 4.45 188 ALA A CA 1
ATOM 1397 C C . ALA A 1 191 ? -4.953 -14.063 -4.397 1.00 4.59 188 ALA A C 1
ATOM 1398 O O . ALA A 1 191 ? -3.752 -14.427 -4.464 1.00 5.06 188 ALA A O 1
ATOM 1400 N N . TRP A 1 192 ? -5.751 -14.240 -5.447 1.00 4.27 189 TRP A N 1
ATOM 1401 C CA . TRP A 1 192 ? -5.344 -15.040 -6.598 1.00 4.46 189 TRP A CA 1
ATOM 1402 C C . TRP A 1 192 ? -4.059 -14.475 -7.215 1.00 4.01 189 TRP A C 1
ATOM 1403 O O . TRP A 1 192 ? -3.125 -15.237 -7.506 1.00 5.03 189 TRP A O 1
ATOM 1414 N N . LEU A 1 193 ? -3.946 -13.175 -7.417 1.00 3.83 190 LEU A N 1
ATOM 1415 C CA . LEU A 1 193 ? -2.729 -12.638 -8.084 1.00 4.23 190 LEU A CA 1
ATOM 1416 C C . LEU A 1 193 ? -1.506 -12.867 -7.271 1.00 4.27 190 LEU A C 1
ATOM 1417 O O . LEU A 1 193 ? -0.477 -13.247 -7.811 1.00 4.92 190 LEU A O 1
ATOM 1422 N N . THR A 1 194 ? -1.609 -12.666 -5.964 1.00 5.21 191 THR A N 1
ATOM 1423 C CA . THR A 1 194 ? -0.457 -12.930 -5.099 1.00 3.76 191 THR A CA 1
ATOM 1424 C C . THR A 1 194 ? -0.043 -14.370 -5.225 1.00 4.07 191 THR A C 1
ATOM 1425 O O . THR A 1 194 ? 1.174 -14.676 -5.380 1.00 4.23 191 THR A O 1
ATOM 1429 N N . GLN A 1 195 ? -0.984 -15.293 -5.181 1.00 3.69 192 GLN A N 1
ATOM 1430 C CA . GLN A 1 195 ? -0.661 -16.721 -5.271 1.00 4.93 192 GLN A CA 1
ATOM 1431 C C . GLN A 1 195 ? -0.117 -17.060 -6.618 1.00 3.82 192 GLN A C 1
ATOM 1432 O O . GLN A 1 195 ? 0.865 -17.842 -6.660 1.00 4.95 192 GLN A O 1
ATOM 1438 N N . ARG A 1 196 ? -0.559 -16.482 -7.726 1.00 4.58 193 ARG A N 1
ATOM 1439 C CA . ARG A 1 196 ? -0.012 -16.837 -9.016 1.00 5.09 193 ARG A CA 1
ATOM 1440 C C . ARG A 1 196 ? 1.402 -16.303 -9.183 1.00 6.02 193 ARG A C 1
ATOM 1441 O O . ARG A 1 196 ? 2.289 -16.950 -9.739 1.00 6.39 193 ARG A O 1
ATOM 1449 N N . MET A 1 197 ? 1.633 -15.077 -8.658 1.00 4.93 194 MET A N 1
ATOM 1450 C CA . MET A 1 197 ? 2.997 -14.522 -8.751 1.00 4.83 194 MET A CA 1
ATOM 1451 C C . MET A 1 197 ? 3.953 -15.401 -7.948 1.00 5.89 194 MET A C 1
ATOM 1452 O O . MET A 1 197 ? 5.094 -15.680 -8.438 1.00 5.27 194 MET A O 1
ATOM 1457 N N . VAL A 1 198 ? 3.610 -15.736 -6.689 1.00 5.18 195 VAL A N 1
ATOM 1458 C CA . VAL A 1 198 ? 4.477 -16.610 -5.904 1.00 4.82 195 VAL A CA 1
ATOM 1459 C C . VAL A 1 198 ? 4.646 -17.929 -6.673 1.00 6.10 195 VAL A C 1
ATOM 1460 O O . VAL A 1 198 ? 5.782 -18.441 -6.755 1.00 6.50 195 VAL A O 1
ATOM 1464 N N . ALA A 1 199 ? 3.563 -18.525 -7.199 1.00 4.88 196 ALA A N 1
ATOM 1465 C CA . ALA A 1 199 ? 3.710 -19.796 -7.904 1.00 5.31 196 ALA A CA 1
ATOM 1466 C C . ALA A 1 199 ? 4.681 -19.666 -9.095 1.00 6.28 196 ALA A C 1
ATOM 1467 O O . ALA A 1 199 ? 5.562 -20.552 -9.300 1.00 6.29 196 ALA A O 1
ATOM 1469 N N . ASP A 1 200 ? 4.571 -18.618 -9.885 1.00 5.12 197 ASP A N 1
ATOM 1470 C CA . ASP A 1 200 ? 5.537 -18.421 -11.008 1.00 5.64 197 ASP A CA 1
ATOM 1471 C C . ASP A 1 200 ? 6.929 -18.289 -10.530 1.00 6.97 197 ASP A C 1
ATOM 1472 O O . ASP A 1 200 ? 7.866 -18.913 -11.092 1.00 7.40 197 ASP A O 1
ATOM 1477 N N . VAL A 1 201 ? 7.179 -17.592 -9.445 1.00 4.55 198 VAL A N 1
ATOM 1478 C CA . VAL A 1 201 ? 8.548 -17.402 -8.968 1.00 5.39 198 VAL A CA 1
ATOM 1479 C C . VAL A 1 201 ? 9.077 -18.697 -8.375 1.00 6.75 198 VAL A C 1
ATOM 1480 O O . VAL A 1 201 ? 10.243 -19.058 -8.647 1.00 6.78 198 VAL A O 1
ATOM 1484 N N . VAL A 1 202 ? 8.282 -19.394 -7.582 1.00 6.52 199 VAL A N 1
ATOM 1485 C CA . VAL A 1 202 ? 8.727 -20.666 -7.001 1.00 8.14 199 VAL A CA 1
ATOM 1486 C C . VAL A 1 202 ? 8.968 -21.655 -8.117 1.00 7.95 199 VAL A C 1
ATOM 1487 O O . VAL A 1 202 ? 10.053 -22.332 -8.086 1.00 10.79 199 VAL A O 1
ATOM 1491 N N . ASP A 1 203 ? 8.112 -21.796 -9.080 1.00 8.49 200 ASP A N 1
ATOM 1492 C CA . ASP A 1 203 ? 8.244 -22.774 -10.161 1.00 10.82 200 ASP A CA 1
ATOM 1493 C C . ASP A 1 203 ? 9.525 -22.459 -10.956 1.00 10.03 200 ASP A C 1
ATOM 1494 O O . ASP A 1 203 ? 10.163 -23.374 -11.508 1.00 11.84 200 ASP A O 1
ATOM 1499 N N . ALA A 1 204 ? 9.946 -21.197 -11.081 1.00 8.70 201 ALA A N 1
ATOM 1500 C CA . ALA A 1 204 ? 11.141 -20.840 -11.837 1.00 8.39 201 ALA A CA 1
ATOM 1501 C C . ALA A 1 204 ? 12.408 -21.227 -11.065 1.00 9.22 201 ALA A C 1
ATOM 1502 O O . ALA A 1 204 ? 13.524 -21.197 -11.692 1.00 11.44 201 ALA A O 1
ATOM 1504 N N . GLY A 1 205 ? 12.335 -21.431 -9.748 1.00 8.05 202 GLY A N 1
ATOM 1505 C CA . GLY A 1 205 ? 13.583 -21.863 -9.031 1.00 7.96 202 GLY A CA 1
ATOM 1506 C C . GLY A 1 205 ? 14.594 -20.782 -8.884 1.00 8.41 202 GLY A C 1
ATOM 1507 O O . GLY A 1 205 ? 15.760 -21.058 -8.629 1.00 10.92 202 GLY A O 1
ATOM 1508 N N . ILE A 1 206 ? 14.163 -19.538 -8.931 1.00 8.01 203 ILE A N 1
ATOM 1509 C CA . ILE A 1 206 ? 15.112 -18.418 -8.815 1.00 8.48 203 ILE A CA 1
ATOM 1510 C C . ILE A 1 206 ? 15.643 -18.289 -7.361 1.00 8.95 203 ILE A C 1
ATOM 1511 O O . ILE A 1 206 ? 16.881 -18.005 -7.181 1.00 9.00 203 ILE A O 1
ATOM 1516 N N . LEU A 1 207 ? 14.799 -18.495 -6.348 1.00 7.80 204 LEU A N 1
ATOM 1517 C CA . LEU A 1 207 ? 15.222 -18.365 -4.927 1.00 7.31 204 LEU A CA 1
ATOM 1518 C C . LEU A 1 207 ? 15.426 -19.766 -4.372 1.00 9.98 204 LEU A C 1
ATOM 1519 O O . LEU A 1 207 ? 14.792 -20.747 -4.834 1.00 9.59 204 LEU A O 1
ATOM 1524 N N . PRO A 1 208 ? 16.218 -19.843 -3.323 1.00 8.38 205 PRO A N 1
ATOM 1525 C CA . PRO A 1 208 ? 16.435 -21.182 -2.740 1.00 9.33 205 PRO A CA 1
ATOM 1526 C C . PRO A 1 208 ? 15.200 -21.717 -2.059 1.00 10.46 205 PRO A C 1
ATOM 1527 O O . PRO A 1 208 ? 14.296 -20.952 -1.681 1.00 10.58 205 PRO A O 1
ATOM 1531 N N . PRO A 1 209 ? 15.088 -23.031 -1.928 1.00 10.01 206 PRO A N 1
ATOM 1532 C CA . PRO A 1 209 ? 13.976 -23.536 -1.161 1.00 9.47 206 PRO A CA 1
ATOM 1533 C C . PRO A 1 209 ? 13.858 -22.925 0.226 1.00 9.60 206 PRO A C 1
ATOM 1534 O O . PRO A 1 209 ? 14.878 -22.762 0.958 1.00 10.04 206 PRO A O 1
ATOM 1538 N N . GLY A 1 210 ? 12.607 -22.630 0.549 1.00 8.82 207 GLY A N 1
ATOM 1539 C CA . GLY A 1 210 ? 12.309 -22.015 1.860 1.00 7.32 207 GLY A CA 1
ATOM 1540 C C . GLY A 1 210 ? 12.325 -20.467 1.841 1.00 7.19 207 GLY A C 1
ATOM 1541 O O . GLY A 1 210 ? 11.958 -19.910 2.863 1.00 7.26 207 GLY A O 1
ATOM 1542 N N . ALA A 1 211 ? 12.815 -19.832 0.793 1.00 6.49 208 ALA A N 1
ATOM 1543 C CA . ALA A 1 211 ? 12.928 -18.376 0.819 1.00 5.82 208 ALA A CA 1
ATOM 1544 C C . ALA A 1 211 ? 11.601 -17.735 0.614 1.00 6.17 208 ALA A C 1
ATOM 1545 O O . ALA A 1 211 ? 11.444 -16.607 1.091 1.00 6.19 208 ALA A O 1
ATOM 1547 N N . LEU A 1 212 ? 10.610 -18.376 0.003 1.00 5.81 209 LEU A N 1
ATOM 1548 C CA . LEU A 1 212 ? 9.343 -17.723 -0.328 1.00 5.61 209 LEU A CA 1
ATOM 1549 C C . LEU A 1 212 ? 8.222 -18.742 -0.160 1.00 6.24 209 LEU A C 1
ATOM 1550 O O . LEU A 1 212 ? 8.220 -19.749 -0.894 1.00 7.77 209 LEU A O 1
ATOM 1555 N N . SER A 1 213 ? 7.293 -18.536 0.756 1.00 5.07 210 SER A N 1
ATOM 1556 C CA . SER A 1 213 ? 6.179 -19.401 1.084 1.00 4.49 210 SER A CA 1
ATOM 1557 C C . SER A 1 213 ? 4.925 -18.553 1.000 1.00 4.79 210 SER A C 1
ATOM 1558 O O . SER A 1 213 ? 4.953 -17.322 1.244 1.00 6.38 210 SER A O 1
ATOM 1561 N N . ILE A 1 214 ? 3.799 -19.192 0.765 1.00 5.13 211 ILE A N 1
ATOM 1562 C CA . ILE A 1 214 ? 2.494 -18.509 0.725 1.00 5.15 211 ILE A CA 1
ATOM 1563 C C . ILE A 1 214 ? 1.455 -19.376 1.385 1.00 5.67 211 ILE A C 1
ATOM 1564 O O . ILE A 1 214 ? 1.387 -20.610 1.149 1.00 5.39 211 ILE A O 1
ATOM 1569 N N . ILE A 1 215 ? 0.592 -18.764 2.216 1.00 4.51 212 ILE A N 1
ATOM 1570 C CA . ILE A 1 215 ? -0.562 -19.407 2.885 1.00 5.03 212 ILE A CA 1
ATOM 1571 C C . ILE A 1 215 ? -1.772 -18.487 2.510 1.00 5.08 212 ILE A C 1
ATOM 1572 O O . ILE A 1 215 ? -1.743 -17.291 2.812 1.00 5.15 212 ILE A O 1
ATOM 1577 N N . CYS A 1 216 ? -2.794 -19.094 1.920 1.00 4.58 213 CYS A N 1
ATOM 1578 C CA . CYS A 1 216 ? -4.060 -18.392 1.676 1.00 5.58 213 CYS A CA 1
ATOM 1579 C C . CYS A 1 216 ? -5.229 -19.031 2.386 1.00 6.37 213 CYS A C 1
ATOM 1580 O O . CYS A 1 216 ? -5.230 -20.334 2.409 1.00 6.42 213 CYS A O 1
ATOM 1583 N N . GLY A 1 217 ? -6.152 -18.289 2.876 1.00 6.35 214 GLY A N 1
ATOM 1584 C CA . GLY A 1 217 ? -7.256 -18.841 3.689 1.00 5.89 214 GLY A CA 1
ATOM 1585 C C . GLY A 1 217 ? -7.179 -18.287 5.085 1.00 6.73 214 GLY A C 1
ATOM 1586 O O . GLY A 1 217 ? -6.672 -17.215 5.310 1.00 7.85 214 GLY A O 1
ATOM 1587 N N . SER A 1 218 ? -7.691 -19.084 6.036 1.00 7.39 215 SER A N 1
ATOM 1588 C CA . SER A 1 218 ? -7.702 -18.652 7.458 1.00 7.74 215 SER A CA 1
ATOM 1589 C C . SER A 1 218 ? -6.296 -18.348 7.957 1.00 6.49 215 SER A C 1
ATOM 1590 O O . SER A 1 218 ? -5.336 -19.084 7.680 1.00 7.65 215 SER A O 1
ATOM 1593 N N . SER A 1 219 ? -6.216 -17.249 8.769 1.00 7.94 216 SER A N 1
ATOM 1594 C CA . SER A 1 219 ? -4.961 -16.877 9.396 1.00 8.43 216 SER A CA 1
ATOM 1595 C C . SER A 1 219 ? -4.729 -17.602 10.747 1.00 9.27 216 SER A C 1
ATOM 1596 O O . SER A 1 219 ? -3.718 -17.349 11.463 1.00 8.89 216 SER A O 1
ATOM 1599 N N . ALA A 1 220 ? -5.681 -18.456 11.134 1.00 9.29 217 ALA A N 1
ATOM 1600 C CA . ALA A 1 220 ? -5.563 -19.065 12.490 1.00 8.94 217 ALA A CA 1
ATOM 1601 C C . ALA A 1 220 ? -4.264 -19.783 12.692 1.00 9.11 217 ALA A C 1
ATOM 1602 O O . ALA A 1 220 ? -3.779 -20.542 11.830 1.00 9.62 217 ALA A O 1
ATOM 1604 N N . GLY A 1 221 ? -3.622 -19.561 13.842 1.00 9.14 218 GLY A N 1
ATOM 1605 C CA . GLY A 1 221 ? -2.414 -20.313 14.115 1.00 7.94 218 GLY A CA 1
ATOM 1606 C C . GLY A 1 221 ? -1.120 -19.686 13.614 1.00 5.95 218 GLY A C 1
ATOM 1607 O O . GLY A 1 221 ? -0.055 -20.115 14.031 1.00 7.62 218 GLY A O 1
ATOM 1608 N N . LEU A 1 222 ? -1.193 -18.657 12.736 1.00 7.22 219 LEU A N 1
ATOM 1609 C CA . LEU A 1 222 ? 0.080 -18.115 12.246 1.00 7.33 219 LEU A CA 1
ATOM 1610 C C . LEU A 1 222 ? 0.921 -17.384 13.272 1.00 6.68 219 LEU A C 1
ATOM 1611 O O . LEU A 1 222 ? 2.146 -17.689 13.384 1.00 6.95 219 LEU A O 1
ATOM 1616 N N . LEU A 1 223 ? 0.324 -16.458 14.016 1.00 6.47 220 LEU A N 1
ATOM 1617 C CA . LEU A 1 223 ? 1.119 -15.728 14.984 1.00 7.61 220 LEU A CA 1
ATOM 1618 C C . LEU A 1 223 ? 1.613 -16.610 16.085 1.00 6.61 220 LEU A C 1
ATOM 1619 O O . LEU A 1 223 ? 2.652 -16.360 16.662 1.00 6.39 220 LEU A O 1
ATOM 1624 N N . ASP A 1 224 ? 0.908 -17.742 16.324 1.00 7.66 221 ASP A N 1
ATOM 1625 C CA . ASP A 1 224 ? 1.386 -18.679 17.378 1.00 7.10 221 ASP A CA 1
ATOM 1626 C C . ASP A 1 224 ? 2.737 -19.238 17.044 1.00 8.59 221 ASP A C 1
ATOM 1627 O O . ASP A 1 224 ? 3.443 -19.799 17.888 1.00 9.61 221 ASP A O 1
ATOM 1632 N N . GLN A 1 225 ? 3.123 -19.218 15.759 1.00 6.71 222 GLN A N 1
ATOM 1633 C CA . GLN A 1 225 ? 4.435 -19.767 15.312 1.00 7.55 222 GLN A CA 1
ATOM 1634 C C . GLN A 1 225 ? 5.537 -18.681 15.262 1.00 6.76 222 GLN A C 1
ATOM 1635 O O . GLN A 1 225 ? 6.727 -19.011 15.033 1.00 8.47 222 GLN A O 1
ATOM 1641 N N . ILE A 1 226 ? 5.188 -17.414 15.537 1.00 6.66 223 ILE A N 1
ATOM 1642 C CA . ILE A 1 226 ? 6.206 -16.331 15.495 1.00 7.34 223 ILE A CA 1
ATOM 1643 C C . ILE A 1 226 ? 7.041 -16.337 16.740 1.00 7.14 223 ILE A C 1
ATOM 1644 O O . ILE A 1 226 ? 6.552 -16.537 17.856 1.00 10.03 223 ILE A O 1
ATOM 1649 N N . ARG A 1 227 ? 8.329 -16.203 16.527 1.00 6.95 224 ARG A N 1
ATOM 1650 C CA . ARG A 1 227 ? 9.388 -16.243 17.585 1.00 7.55 224 ARG A CA 1
ATOM 1651 C C . ARG A 1 227 ? 10.136 -14.908 17.645 1.00 7.90 224 ARG A C 1
ATOM 1652 O O . ARG A 1 227 ? 9.940 -14.024 16.774 1.00 6.39 224 ARG A O 1
ATOM 1660 N N . SER A 1 228 ? 11.023 -14.761 18.628 1.00 7.48 225 SER A N 1
ATOM 1661 C CA . SER A 1 228 ? 11.486 -13.419 18.964 1.00 7.63 225 SER A CA 1
ATOM 1662 C C . SER A 1 228 ? 12.402 -12.758 17.943 1.00 7.96 225 SER A C 1
ATOM 1663 O O . SER A 1 228 ? 12.566 -11.532 18.013 1.00 8.38 225 SER A O 1
ATOM 1666 N N . PHE A 1 229 ? 12.963 -13.518 17.024 1.00 6.09 226 PHE A N 1
ATOM 1667 C CA . PHE A 1 229 ? 13.806 -12.932 15.974 1.00 6.09 226 PHE A CA 1
ATOM 1668 C C . PHE A 1 229 ? 13.088 -12.790 14.660 1.00 6.00 226 PHE A C 1
ATOM 1669 O O . PHE A 1 229 ? 13.685 -12.415 13.633 1.00 6.47 226 PHE A O 1
ATOM 1677 N N . ASP A 1 230 ? 11.822 -13.076 14.672 1.00 5.50 227 ASP A N 1
ATOM 1678 C CA . ASP A 1 230 ? 11.001 -12.914 13.431 1.00 6.03 227 ASP A CA 1
ATOM 1679 C C . ASP A 1 230 ? 10.489 -11.504 13.372 1.00 6.08 227 ASP A C 1
ATOM 1680 O O . ASP A 1 230 ? 10.480 -10.727 14.363 1.00 5.81 227 ASP A O 1
ATOM 1685 N N . VAL A 1 231 ? 9.968 -11.151 12.191 1.00 5.81 228 VAL A N 1
ATOM 1686 C CA . VAL A 1 231 ? 9.292 -9.856 12.014 1.00 4.79 228 VAL A CA 1
ATOM 1687 C C . VAL A 1 231 ? 7.962 -10.010 11.347 1.00 5.10 228 VAL A C 1
ATOM 1688 O O . VAL A 1 231 ? 7.821 -10.987 10.518 1.00 6.26 228 VAL A O 1
ATOM 1692 N N . VAL A 1 232 ? 6.992 -9.153 11.631 1.00 5.07 229 VAL A N 1
ATOM 1693 C CA . VAL A 1 232 ? 5.654 -9.265 11.108 1.00 4.29 229 VAL A CA 1
ATOM 1694 C C . VAL A 1 232 ? 5.328 -7.916 10.536 1.00 4.52 229 VAL A C 1
ATOM 1695 O O . VAL A 1 232 ? 5.501 -6.876 11.191 1.00 4.87 229 VAL A O 1
ATOM 1699 N N . SER A 1 233 ? 4.845 -7.881 9.301 1.00 4.19 230 SER A N 1
ATOM 1700 C CA . SER A 1 233 ? 4.392 -6.629 8.674 1.00 4.15 230 SER A CA 1
ATOM 1701 C C . SER A 1 233 ? 2.978 -6.736 8.263 1.00 4.43 230 SER A C 1
ATOM 1702 O O . SER A 1 233 ? 2.616 -7.540 7.390 1.00 5.13 230 SER A O 1
ATOM 1705 N N . PHE A 1 234 ? 2.130 -6.017 8.972 1.00 4.73 231 PHE A N 1
ATOM 1706 C CA . PHE A 1 234 ? 0.660 -6.027 8.799 1.00 4.36 231 PHE A CA 1
ATOM 1707 C C . PHE A 1 234 ? 0.160 -4.806 8.081 1.00 4.59 231 PHE A C 1
ATOM 1708 O O . PHE A 1 234 ? 0.555 -3.672 8.480 1.00 5.54 231 PHE A O 1
ATOM 1716 N N . THR A 1 235 ? -0.648 -4.976 7.047 1.00 3.88 232 THR A N 1
ATOM 1717 C CA . THR A 1 235 ? -1.319 -3.840 6.443 1.00 4.66 232 THR A CA 1
ATOM 1718 C C . THR A 1 235 ? -2.835 -4.110 6.472 1.00 5.05 232 THR A C 1
ATOM 1719 O O . THR A 1 235 ? -3.280 -5.182 6.002 1.00 6.26 232 THR A O 1
ATOM 1723 N N . GLY A 1 236 ? -3.607 -3.150 6.990 1.00 6.59 233 GLY A N 1
ATOM 1724 C CA . GLY A 1 236 ? -5.079 -3.360 7.028 1.00 7.55 233 GLY A CA 1
ATOM 1725 C C . GLY A 1 236 ? -5.636 -2.405 8.093 1.00 6.94 233 GLY A C 1
ATOM 1726 O O . GLY A 1 236 ? -5.091 -1.307 8.331 1.00 9.46 233 GLY A O 1
ATOM 1727 N N . SER A 1 237 ? -6.782 -2.784 8.662 1.00 8.35 234 SER A N 1
ATOM 1728 C CA . SER A 1 237 ? -7.456 -1.857 9.545 1.00 8.24 234 SER A CA 1
ATOM 1729 C C . SER A 1 237 ? -6.790 -1.661 10.863 1.00 8.62 234 SER A C 1
ATOM 1730 O O . SER A 1 237 ? -6.157 -2.551 11.383 1.00 7.67 234 SER A O 1
ATOM 1733 N N . ALA A 1 238 ? -6.919 -0.452 11.384 1.00 9.47 235 ALA A N 1
ATOM 1734 C CA . ALA A 1 238 ? -6.414 -0.195 12.714 1.00 9.51 235 ALA A CA 1
ATOM 1735 C C . ALA A 1 238 ? -7.005 -1.117 13.776 1.00 9.02 235 ALA A C 1
ATOM 1736 O O . ALA A 1 238 ? -6.348 -1.561 14.729 1.00 9.22 235 ALA A O 1
ATOM 1738 N N . ASP A 1 239 ? -8.290 -1.468 13.606 1.00 7.68 236 ASP A N 1
ATOM 1739 C CA . ASP A 1 239 ? -8.912 -2.364 14.615 1.00 9.30 236 ASP A CA 1
ATOM 1740 C C . ASP A 1 239 ? -8.288 -3.764 14.622 1.00 8.27 236 ASP A C 1
ATOM 1741 O O . ASP A 1 239 ? -8.007 -4.367 15.638 1.00 8.96 236 ASP A O 1
ATOM 1746 N N . THR A 1 240 ? -8.019 -4.289 13.411 1.00 7.53 237 THR A N 1
ATOM 1747 C CA . THR A 1 240 ? -7.413 -5.603 13.297 1.00 7.55 237 THR A CA 1
ATOM 1748 C C . THR A 1 240 ? -5.964 -5.478 13.817 1.00 7.85 237 THR A C 1
ATOM 1749 O O . THR A 1 240 ? -5.496 -6.367 14.524 1.00 8.35 237 THR A O 1
ATOM 1753 N N . ALA A 1 241 ? -5.287 -4.373 13.486 1.00 7.96 238 ALA A N 1
ATOM 1754 C CA . ALA A 1 241 ? -3.910 -4.246 14.033 1.00 7.61 238 ALA A CA 1
ATOM 1755 C C . ALA A 1 241 ? -3.854 -4.290 15.552 1.00 8.74 238 ALA A C 1
ATOM 1756 O O . ALA A 1 241 ? -2.975 -4.980 16.087 1.00 7.37 238 ALA A O 1
ATOM 1758 N N . ALA A 1 242 ? -4.856 -3.667 16.216 1.00 8.55 239 ALA A N 1
ATOM 1759 C CA . ALA A 1 242 ? -4.831 -3.713 17.694 1.00 7.91 239 ALA A CA 1
ATOM 1760 C C . ALA A 1 242 ? -5.079 -5.135 18.213 1.00 9.64 239 ALA A C 1
ATOM 1761 O O . ALA A 1 242 ? -4.485 -5.565 19.177 1.00 9.93 239 ALA A O 1
ATOM 1763 N N . THR A 1 243 ? -5.889 -5.940 17.517 1.00 9.33 240 THR A N 1
ATOM 1764 C CA . THR A 1 243 ? -6.082 -7.311 17.857 1.00 10.92 240 THR A CA 1
ATOM 1765 C C . THR A 1 243 ? -4.749 -8.051 17.796 1.00 10.05 240 THR A C 1
ATOM 1766 O O . THR A 1 243 ? -4.358 -8.806 18.675 1.00 12.64 240 THR A O 1
ATOM 1770 N N . LEU A 1 244 ? -4.001 -7.832 16.688 1.00 8.22 241 LEU A N 1
ATOM 1771 C CA . LEU A 1 244 ? -2.727 -8.535 16.538 1.00 10.23 241 LEU A CA 1
ATOM 1772 C C . LEU A 1 244 ? -1.699 -8.094 17.573 1.00 7.41 241 LEU A C 1
ATOM 1773 O O . LEU A 1 244 ? -0.958 -8.941 18.066 1.00 7.77 241 LEU A O 1
ATOM 1778 N N . ARG A 1 245 ? -1.662 -6.786 17.883 1.00 8.31 242 ARG A N 1
ATOM 1779 C CA . ARG A 1 245 ? -0.665 -6.354 18.854 1.00 9.17 242 ARG A CA 1
ATOM 1780 C C . ARG A 1 245 ? -0.774 -7.009 20.202 1.00 9.08 242 ARG A C 1
ATOM 1781 O O . ARG A 1 245 ? 0.216 -7.131 20.917 1.00 9.19 242 ARG A O 1
ATOM 1789 N N . ALA A 1 246 ? -1.971 -7.459 20.578 1.00 9.29 243 ALA A N 1
ATOM 1790 C CA . ALA A 1 246 ? -2.144 -8.110 21.910 1.00 7.22 243 ALA A CA 1
ATOM 1791 C C . ALA A 1 246 ? -1.598 -9.521 21.955 1.00 8.60 243 ALA A C 1
ATOM 1792 O O . ALA A 1 246 ? -1.538 -10.167 23.000 1.00 10.24 243 ALA A O 1
ATOM 1794 N N . HIS A 1 247 ? -1.223 -10.077 20.789 1.00 8.67 244 HIS A N 1
ATOM 1795 C CA . HIS A 1 247 ? -0.855 -11.472 20.762 1.00 7.88 244 HIS A CA 1
ATOM 1796 C C . HIS A 1 247 ? 0.479 -11.712 21.465 1.00 7.98 244 HIS A C 1
ATOM 1797 O O . HIS A 1 247 ? 1.414 -10.873 21.443 1.00 8.13 244 HIS A O 1
ATOM 1804 N N . PRO A 1 248 ? 0.669 -12.851 22.127 1.00 7.76 245 PRO A N 1
ATOM 1805 C CA . PRO A 1 248 ? 1.963 -13.188 22.780 1.00 8.38 245 PRO A CA 1
ATOM 1806 C C . PRO A 1 248 ? 3.146 -13.088 21.942 1.00 7.96 245 PRO A C 1
ATOM 1807 O O . PRO A 1 248 ? 4.291 -12.895 22.499 1.00 7.36 245 PRO A O 1
ATOM 1811 N N . ALA A 1 249 ? 3.018 -13.300 20.620 1.00 6.35 246 ALA A N 1
ATOM 1812 C CA . ALA A 1 249 ? 4.223 -13.131 19.724 1.00 6.81 246 ALA A CA 1
ATOM 1813 C C . ALA A 1 249 ? 4.889 -11.767 19.974 1.00 5.80 246 ALA A C 1
ATOM 1814 O O . ALA A 1 249 ? 6.131 -11.706 19.888 1.00 6.64 246 ALA A O 1
ATOM 1816 N N . PHE A 1 250 ? 4.109 -10.735 20.215 1.00 6.00 247 PHE A N 1
ATOM 1817 C CA . PHE A 1 250 ? 4.624 -9.363 20.505 1.00 5.59 247 PHE A CA 1
ATOM 1818 C C . PHE A 1 250 ? 4.718 -9.062 21.951 1.00 7.60 247 PHE A C 1
ATOM 1819 O O . PHE A 1 250 ? 5.760 -8.578 22.389 1.00 8.83 247 PHE A O 1
ATOM 1827 N N . VAL A 1 251 ? 3.688 -9.383 22.724 1.00 8.12 248 VAL A N 1
ATOM 1828 C CA . VAL A 1 251 ? 3.657 -8.948 24.111 1.00 8.84 248 VAL A CA 1
ATOM 1829 C C . VAL A 1 251 ? 4.641 -9.742 24.964 1.00 10.49 248 VAL A C 1
ATOM 1830 O O . VAL A 1 251 ? 5.283 -9.122 25.853 1.00 9.50 248 VAL A O 1
ATOM 1834 N N . GLN A 1 252 ? 4.788 -11.063 24.758 1.00 8.43 249 GLN A N 1
ATOM 1835 C CA . GLN A 1 252 ? 5.761 -11.869 25.468 1.00 10.15 249 GLN A CA 1
ATOM 1836 C C . GLN A 1 252 ? 7.028 -12.062 24.754 1.00 10.61 249 GLN A C 1
ATOM 1837 O O . GLN A 1 252 ? 8.109 -11.951 25.320 1.00 14.38 249 GLN A O 1
ATOM 1843 N N . ARG A 1 253 ? 6.959 -12.375 23.435 1.00 8.44 250 ARG A N 1
ATOM 1844 C CA . ARG A 1 253 ? 8.216 -12.806 22.775 1.00 9.78 250 ARG A CA 1
ATOM 1845 C C . ARG A 1 253 ? 8.926 -11.657 22.019 1.00 8.36 250 ARG A C 1
ATOM 1846 O O . ARG A 1 253 ? 10.070 -11.827 21.620 1.00 10.18 250 ARG A O 1
ATOM 1854 N N . GLY A 1 254 ? 8.270 -10.500 21.941 1.00 7.69 251 GLY A N 1
ATOM 1855 C CA . GLY A 1 254 ? 8.986 -9.263 21.475 1.00 8.55 251 GLY A CA 1
ATOM 1856 C C . GLY A 1 254 ? 9.276 -9.198 19.965 1.00 8.89 251 GLY A C 1
ATOM 1857 O O . GLY A 1 254 ? 10.183 -8.478 19.533 1.00 8.84 251 GLY A O 1
ATOM 1858 N N . ALA A 1 255 ? 8.594 -10.018 19.141 1.00 8.12 252 ALA A N 1
ATOM 1859 C CA . ALA A 1 255 ? 8.867 -9.990 17.735 1.00 5.92 252 ALA A CA 1
ATOM 1860 C C . ALA A 1 255 ? 8.532 -8.605 17.238 1.00 5.74 252 ALA A C 1
ATOM 1861 O O . ALA A 1 255 ? 7.622 -7.936 17.692 1.00 6.76 252 ALA A O 1
ATOM 1863 N N . ARG A 1 256 ? 9.321 -8.187 16.213 1.00 6.37 253 ARG A N 1
ATOM 1864 C CA . ARG A 1 256 ? 9.068 -6.829 15.644 1.00 5.68 253 ARG A CA 1
ATOM 1865 C C . ARG A 1 256 ? 7.791 -6.862 14.888 1.00 6.72 253 ARG A C 1
ATOM 1866 O O . ARG A 1 256 ? 7.459 -7.853 14.189 1.00 7.22 253 ARG A O 1
ATOM 1874 N N . LEU A 1 257 ? 7.059 -5.769 14.934 1.00 5.39 254 LEU A N 1
ATOM 1875 C CA . LEU A 1 257 ? 5.803 -5.570 14.203 1.00 6.00 254 LEU A CA 1
ATOM 1876 C C . LEU A 1 257 ? 5.762 -4.217 13.561 1.00 5.08 254 LEU A C 1
ATOM 1877 O O . LEU A 1 257 ? 6.111 -3.206 14.176 1.00 7.87 254 LEU A O 1
ATOM 1882 N N . ASN A 1 258 ? 5.464 -4.213 12.255 1.00 5.27 255 ASN A N 1
ATOM 1883 C CA . ASN A 1 258 ? 5.119 -2.938 11.553 1.00 3.69 255 ASN A CA 1
ATOM 1884 C C . ASN A 1 258 ? 3.645 -2.999 11.261 1.00 5.18 255 ASN A C 1
ATOM 1885 O O . ASN A 1 258 ? 3.160 -4.011 10.715 1.00 4.35 255 ASN A O 1
ATOM 1890 N N . VAL A 1 259 ? 2.936 -1.877 11.457 1.00 4.72 256 VAL A N 1
ATOM 1891 C CA . VAL A 1 259 ? 1.530 -1.699 11.132 1.00 3.95 256 VAL A CA 1
ATOM 1892 C C . VAL A 1 259 ? 1.429 -0.549 10.119 1.00 4.69 256 VAL A C 1
ATOM 1893 O O . VAL A 1 259 ? 1.906 0.527 10.428 1.00 4.79 256 VAL A O 1
ATOM 1897 N N . GLN A 1 260 ? 0.700 -0.796 9.043 1.00 4.88 257 GLN A N 1
ATOM 1898 C CA . GLN A 1 260 ? 0.219 0.304 8.227 1.00 4.73 257 GLN A CA 1
ATOM 1899 C C . GLN A 1 260 ? -1.276 0.178 8.151 1.00 5.83 257 GLN A C 1
ATOM 1900 O O . GLN A 1 260 ? -1.789 -0.817 7.634 1.00 6.54 257 GLN A O 1
ATOM 1906 N N . ALA A 1 261 ? -1.950 1.230 8.588 1.00 7.52 258 ALA A N 1
ATOM 1907 C CA . ALA A 1 261 ? -3.414 1.212 8.692 1.00 7.53 258 ALA A CA 1
ATOM 1908 C C . ALA A 1 261 ? -4.041 2.318 7.924 1.00 11.05 258 ALA A C 1
ATOM 1909 O O . ALA A 1 261 ? -3.452 2.913 7.105 1.00 12.24 258 ALA A O 1
ATOM 1911 N N . ASP A 1 262 ? -5.335 2.486 8.134 1.00 16.54 259 ASP A N 1
ATOM 1912 C CA . ASP A 1 262 ? -5.860 3.565 7.350 1.00 16.90 259 ASP A CA 1
ATOM 1913 C C . ASP A 1 262 ? -5.588 4.977 7.842 1.00 12.10 259 ASP A C 1
ATOM 1914 O O . ASP A 1 262 ? -5.130 5.166 8.887 1.00 11.12 259 ASP A O 1
ATOM 1919 N N . SER A 1 263 ? -5.981 5.923 6.988 1.00 9.88 260 SER A N 1
ATOM 1920 C CA . SER A 1 263 ? -5.542 7.235 7.146 1.00 7.66 260 SER A CA 1
ATOM 1921 C C . SER A 1 263 ? -6.467 8.234 6.487 1.00 6.34 260 SER A C 1
ATOM 1922 O O . SER A 1 263 ? -6.756 8.039 5.269 1.00 6.02 260 SER A O 1
ATOM 1925 N N . LEU A 1 264 ? -6.869 9.318 7.117 1.00 6.42 261 LEU A N 1
ATOM 1926 C CA . LEU A 1 264 ? -7.756 10.293 6.460 1.00 5.17 261 LEU A CA 1
ATOM 1927 C C . LEU A 1 264 ? -6.854 11.379 5.830 1.00 6.07 261 LEU A C 1
ATOM 1928 O O . LEU A 1 264 ? -6.771 12.565 6.286 1.00 5.92 261 LEU A O 1
ATOM 1933 N N . ASN A 1 265 ? -6.180 11.011 4.752 1.00 4.94 262 ASN A N 1
ATOM 1934 C CA . ASN A 1 265 ? -5.148 11.886 4.161 1.00 3.26 262 ASN A CA 1
ATOM 1935 C C . ASN A 1 265 ? -5.733 13.191 3.672 1.00 5.13 262 ASN A C 1
ATOM 1936 O O . ASN A 1 265 ? -6.876 13.214 3.139 1.00 5.44 262 ASN A O 1
ATOM 1941 N N . SER A 1 266 ? -4.958 14.252 3.815 1.00 5.30 263 SER A N 1
ATOM 1942 C CA . SER A 1 266 ? -5.410 15.607 3.439 1.00 4.74 263 SER A CA 1
ATOM 1943 C C . SER A 1 266 ? -4.783 16.082 2.155 1.00 6.22 263 SER A C 1
ATOM 1944 O O . SER A 1 266 ? -3.636 15.750 1.825 1.00 6.00 263 SER A O 1
ATOM 1947 N N . ALA A 1 267 ? -5.504 17.055 1.567 1.00 5.63 264 ALA A N 1
ATOM 1948 C CA . ALA A 1 267 ? -4.979 17.873 0.479 1.00 6.69 264 ALA A CA 1
ATOM 1949 C C . ALA A 1 267 ? -5.304 19.309 0.871 1.00 5.84 264 ALA A C 1
ATOM 1950 O O . ALA A 1 267 ? -6.499 19.576 1.156 1.00 7.25 264 ALA A O 1
ATOM 1952 N N . ILE A 1 268 ? -4.314 20.190 0.805 1.00 5.21 265 ILE A N 1
ATOM 1953 C CA . ILE A 1 268 ? -4.535 21.581 1.194 1.00 4.54 265 ILE A CA 1
ATOM 1954 C C . ILE A 1 268 ? -4.211 22.474 0.046 1.00 5.59 265 ILE A C 1
ATOM 1955 O O . ILE A 1 268 ? -3.108 22.530 -0.498 1.00 5.43 265 ILE A O 1
ATOM 1960 N N . LEU A 1 269 ? -5.282 23.230 -0.338 1.00 5.72 266 LEU A N 1
ATOM 1961 C CA . LEU A 1 269 ? -5.162 24.284 -1.371 1.00 7.89 266 LEU A CA 1
ATOM 1962 C C . LEU A 1 269 ? -4.686 25.560 -0.677 1.00 5.22 266 LEU A C 1
ATOM 1963 O O . LEU A 1 269 ? -5.328 26.043 0.264 1.00 7.04 266 LEU A O 1
ATOM 1968 N N . CYS A 1 270 ? -3.471 25.993 -1.085 1.00 6.51 267 CYS A N 1
ATOM 1969 C CA . CYS A 1 270 ? -2.928 27.209 -0.379 1.00 7.43 267 CYS A CA 1
ATOM 1970 C C . CYS A 1 270 ? -3.718 28.478 -0.743 1.00 8.88 267 CYS A C 1
ATOM 1971 O O . CYS A 1 270 ? -4.382 28.536 -1.784 1.00 7.91 267 CYS A O 1
ATOM 1974 N N . ALA A 1 271 ? -3.498 29.448 0.137 1.00 7.72 268 ALA A N 1
ATOM 1975 C CA . ALA A 1 271 ? -4.256 30.711 -0.056 1.00 7.03 268 ALA A CA 1
ATOM 1976 C C . ALA A 1 271 ? -3.925 31.381 -1.352 1.00 9.72 268 ALA A C 1
ATOM 1977 O O . ALA A 1 271 ? -4.805 32.084 -1.917 1.00 10.85 268 ALA A O 1
ATOM 1979 N N . ASP A 1 272 ? -2.713 31.273 -1.876 1.00 7.66 269 ASP A N 1
ATOM 1980 C CA . ASP A 1 272 ? -2.333 31.892 -3.154 1.00 9.46 269 ASP A CA 1
ATOM 1981 C C . ASP A 1 272 ? -2.960 31.246 -4.379 1.00 9.34 269 ASP A C 1
ATOM 1982 O O . ASP A 1 272 ? -2.906 31.758 -5.516 1.00 10.08 269 ASP A O 1
ATOM 1987 N N . ALA A 1 273 ? -3.494 29.997 -4.185 1.00 9.33 270 ALA A N 1
ATOM 1988 C CA . ALA A 1 273 ? -3.876 29.186 -5.340 1.00 9.42 270 ALA A CA 1
ATOM 1989 C C . ALA A 1 273 ? -5.373 29.434 -5.570 1.00 10.30 270 ALA A C 1
ATOM 1990 O O . ALA A 1 273 ? -6.283 28.582 -5.387 1.00 10.23 270 ALA A O 1
ATOM 1992 N N . THR A 1 274 ? -5.652 30.637 -6.045 1.00 9.78 271 THR A N 1
ATOM 1993 C CA . THR A 1 274 ? -7.034 31.078 -6.354 1.00 11.38 271 THR A CA 1
ATOM 1994 C C . THR A 1 274 ? -7.448 30.551 -7.730 1.00 9.80 271 THR A C 1
ATOM 1995 O O . THR A 1 274 ? -6.618 30.106 -8.538 1.00 10.82 271 THR A O 1
ATOM 1999 N N . PRO A 1 275 ? -8.750 30.644 -8.025 1.00 11.64 272 PRO A N 1
ATOM 2000 C CA . PRO A 1 275 ? -9.234 29.938 -9.226 1.00 14.05 272 PRO A CA 1
ATOM 2001 C C . PRO A 1 275 ? -8.614 30.366 -10.554 1.00 16.59 272 PRO A C 1
ATOM 2002 O O . PRO A 1 275 ? -8.626 29.579 -11.536 1.00 20.69 272 PRO A O 1
ATOM 2006 N N . ASP A 1 276 ? -8.068 31.578 -10.611 1.00 19.25 273 ASP A N 1
ATOM 2007 C CA . ASP A 1 276 ? -7.458 32.051 -11.869 1.00 21.77 273 ASP A CA 1
ATOM 2008 C C . ASP A 1 276 ? -5.992 31.670 -12.045 1.00 22.71 273 ASP A C 1
ATOM 2009 O O . ASP A 1 276 ? -5.322 32.122 -13.004 1.00 26.70 273 ASP A O 1
ATOM 2014 N N . THR A 1 277 ? -5.477 30.809 -11.170 1.00 19.03 274 THR A N 1
ATOM 2015 C CA . THR A 1 277 ? -4.048 30.478 -11.187 1.00 15.61 274 THR A CA 1
ATOM 2016 C C . THR A 1 277 ? -3.840 29.012 -11.522 1.00 15.76 274 THR A C 1
ATOM 2017 O O . THR A 1 277 ? -4.729 28.170 -11.289 1.00 14.80 274 THR A O 1
ATOM 2021 N N . PRO A 1 278 ? -2.639 28.655 -11.990 1.00 14.23 275 PRO A N 1
ATOM 2022 C CA . PRO A 1 278 ? -2.444 27.274 -12.446 1.00 14.17 275 PRO A CA 1
ATOM 2023 C C . PRO A 1 278 ? -2.471 26.198 -11.326 1.00 12.07 275 PRO A C 1
ATOM 2024 O O . PRO A 1 278 ? -2.876 25.051 -11.585 1.00 14.07 275 PRO A O 1
ATOM 2028 N N . ALA A 1 279 ? -2.106 26.573 -10.100 1.00 10.67 276 ALA A N 1
ATOM 2029 C CA . ALA A 1 279 ? -2.039 25.567 -9.049 1.00 11.35 276 ALA A CA 1
ATOM 2030 C C . ALA A 1 279 ? -3.493 25.127 -8.738 1.00 10.57 276 ALA A C 1
ATOM 2031 O O . ALA A 1 279 ? -3.649 23.992 -8.227 1.00 10.66 276 ALA A O 1
ATOM 2033 N N . PHE A 1 280 ? -4.519 25.992 -8.924 1.00 9.55 277 PHE A N 1
ATOM 2034 C CA . PHE A 1 280 ? -5.881 25.587 -8.673 1.00 8.90 277 PHE A CA 1
ATOM 2035 C C . PHE A 1 280 ? -6.259 24.367 -9.491 1.00 8.87 277 PHE A C 1
ATOM 2036 O O . PHE A 1 280 ? -6.762 23.376 -8.884 1.00 8.33 277 PHE A O 1
ATOM 2044 N N . ASP A 1 281 ? -5.994 24.334 -10.797 1.00 10.01 278 ASP A N 1
ATOM 2045 C CA . ASP A 1 281 ? -6.379 23.207 -11.616 1.00 11.64 278 ASP A CA 1
ATOM 2046 C C . ASP A 1 281 ? -5.616 21.923 -11.214 1.00 8.56 278 ASP A C 1
ATOM 2047 O O . ASP A 1 281 ? -6.140 20.857 -11.334 1.00 8.72 278 ASP A O 1
ATOM 2052 N N . LEU A 1 282 ? -4.374 22.107 -10.755 1.00 7.41 279 LEU A N 1
ATOM 2053 C CA . LEU A 1 282 ? -3.593 20.892 -10.408 1.00 6.76 279 LEU A CA 1
ATOM 2054 C C . LEU A 1 282 ? -4.291 20.284 -9.182 1.00 6.77 279 LEU A C 1
ATOM 2055 O O . LEU A 1 282 ? -4.314 19.036 -9.079 1.00 7.36 279 LEU A O 1
ATOM 2060 N N . PHE A 1 283 ? -4.721 21.061 -8.205 1.00 6.87 280 PHE A N 1
ATOM 2061 C CA . PHE A 1 283 ? -5.450 20.590 -7.058 1.00 5.68 280 PHE A CA 1
ATOM 2062 C C . PHE A 1 283 ? -6.712 19.870 -7.495 1.00 7.97 280 PHE A C 1
ATOM 2063 O O . PHE A 1 283 ? -6.962 18.720 -7.003 1.00 6.85 280 PHE A O 1
ATOM 2071 N N . ILE A 1 284 ? -7.579 20.473 -8.342 1.00 6.28 281 ILE A N 1
ATOM 2072 C CA . ILE A 1 284 ? -8.792 19.810 -8.756 1.00 7.20 281 ILE A CA 1
ATOM 2073 C C . ILE A 1 284 ? -8.460 18.461 -9.377 1.00 7.30 281 ILE A C 1
ATOM 2074 O O . ILE A 1 284 ? -9.119 17.417 -9.043 1.00 7.47 281 ILE A O 1
ATOM 2079 N N . LYS A 1 285 ? -7.475 18.388 -10.287 1.00 6.55 282 LYS A N 1
ATOM 2080 C CA . LYS A 1 285 ? -7.125 17.136 -10.924 1.00 6.15 282 LYS A CA 1
ATOM 2081 C C . LYS A 1 285 ? -6.659 16.094 -9.967 1.00 5.84 282 LYS A C 1
ATOM 2082 O O . LYS A 1 285 ? -7.009 14.918 -10.122 1.00 7.02 282 LYS A O 1
ATOM 2088 N N . GLU A 1 286 ? -5.887 16.471 -8.956 1.00 5.95 283 GLU A N 1
ATOM 2089 C CA . GLU A 1 286 ? -5.286 15.457 -8.064 1.00 5.40 283 GLU A CA 1
ATOM 2090 C C . GLU A 1 286 ? -6.361 14.936 -7.136 1.00 5.39 283 GLU A C 1
ATOM 2091 O O . GLU A 1 286 ? -6.386 13.684 -6.927 1.00 6.03 283 GLU A O 1
ATOM 2097 N N . VAL A 1 287 ? -7.300 15.757 -6.672 1.00 4.98 284 VAL A N 1
ATOM 2098 C CA . VAL A 1 287 ? -8.374 15.271 -5.879 1.00 5.18 284 VAL A CA 1
ATOM 2099 C C . VAL A 1 287 ? -9.227 14.256 -6.657 1.00 6.65 284 VAL A C 1
ATOM 2100 O O . VAL A 1 287 ? -9.534 13.174 -6.119 1.00 6.21 284 VAL A O 1
ATOM 2104 N N . VAL A 1 288 ? -9.585 14.530 -7.901 1.00 5.25 285 VAL A N 1
ATOM 2105 C CA . VAL A 1 288 ? -10.413 13.606 -8.684 1.00 6.69 285 VAL A CA 1
ATOM 2106 C C . VAL A 1 288 ? -9.603 12.337 -8.927 1.00 6.53 285 VAL A C 1
ATOM 2107 O O . VAL A 1 288 ? -10.177 11.248 -8.802 1.00 6.89 285 VAL A O 1
ATOM 2111 N N . ARG A 1 289 ? -8.313 12.413 -9.265 1.00 5.61 286 ARG A N 1
ATOM 2112 C CA . ARG A 1 289 ? -7.571 11.191 -9.494 1.00 5.82 286 ARG A CA 1
ATOM 2113 C C . ARG A 1 289 ? -7.536 10.308 -8.242 1.00 6.28 286 ARG A C 1
ATOM 2114 O O . ARG A 1 289 ? -7.684 9.056 -8.355 1.00 5.96 286 ARG A O 1
ATOM 2122 N N . GLU A 1 290 ? -7.285 10.907 -7.073 1.00 6.00 287 GLU A N 1
ATOM 2123 C CA . GLU A 1 290 ? -7.208 10.083 -5.893 1.00 5.18 287 GLU A CA 1
ATOM 2124 C C . GLU A 1 290 ? -8.562 9.511 -5.489 1.00 5.76 287 GLU A C 1
ATOM 2125 O O . GLU A 1 290 ? -8.638 8.393 -4.905 1.00 6.31 287 GLU A O 1
ATOM 2131 N N . MET A 1 291 ? -9.673 10.214 -5.739 1.00 4.77 288 MET A N 1
ATOM 2132 C CA . MET A 1 291 ? -11.015 9.623 -5.497 1.00 5.26 288 MET A CA 1
ATOM 2133 C C . MET A 1 291 ? -11.315 8.456 -6.376 1.00 5.23 288 MET A C 1
ATOM 2134 O O . MET A 1 291 ? -12.162 7.608 -6.005 1.00 6.19 288 MET A O 1
ATOM 2139 N N . THR A 1 292 ? -10.763 8.402 -7.580 1.00 5.30 289 THR A N 1
ATOM 2140 C CA . THR A 1 292 ? -11.248 7.515 -8.580 1.00 5.55 289 THR A CA 1
ATOM 2141 C C . THR A 1 292 ? -10.333 6.363 -8.964 1.00 5.36 289 THR A C 1
ATOM 2142 O O . THR A 1 292 ? -10.855 5.256 -9.297 1.00 5.92 289 THR A O 1
ATOM 2146 N N . VAL A 1 293 ? -9.009 6.505 -8.815 1.00 4.94 290 VAL A N 1
ATOM 2147 C CA . VAL A 1 293 ? -8.090 5.384 -9.094 1.00 3.91 290 VAL A CA 1
ATOM 2148 C C . VAL A 1 293 ? -8.468 4.210 -8.162 1.00 3.19 290 VAL A C 1
ATOM 2149 O O . VAL A 1 293 ? -8.548 4.387 -6.929 1.00 4.58 290 VAL A O 1
ATOM 2153 N N . LYS A 1 294 ? -8.717 3.047 -8.751 1.00 3.77 291 LYS A N 1
ATOM 2154 C CA . LYS A 1 294 ? -9.089 1.850 -7.927 1.00 5.55 291 LYS A CA 1
ATOM 2155 C C . LYS A 1 294 ? -10.346 2.152 -7.097 1.00 4.21 291 LYS A C 1
ATOM 2156 O O . LYS A 1 294 ? -10.575 1.580 -6.021 1.00 5.15 291 LYS A O 1
ATOM 2162 N N . SER A 1 295 ? -11.199 3.057 -7.621 1.00 3.89 292 SER A N 1
ATOM 2163 C CA . SER A 1 295 ? -12.433 3.422 -6.895 1.00 4.42 292 SER A CA 1
ATOM 2164 C C . SER A 1 295 ? -12.115 3.940 -5.514 1.00 3.71 292 SER A C 1
ATOM 2165 O O . SER A 1 295 ? -12.894 3.694 -4.583 1.00 5.02 292 SER A O 1
ATOM 2168 N N . GLY A 1 296 ? -10.971 4.633 -5.351 1.00 3.80 293 GLY A N 1
ATOM 2169 C CA . GLY A 1 296 ? -10.568 5.210 -4.075 1.00 4.62 293 GLY A CA 1
ATOM 2170 C C . GLY A 1 296 ? -9.981 4.275 -3.116 1.00 4.73 293 GLY A C 1
ATOM 2171 O O . GLY A 1 296 ? -9.761 4.661 -1.962 1.00 6.32 293 GLY A O 1
ATOM 2172 N N . GLN A 1 297 ? -9.712 3.022 -3.517 1.00 4.84 294 GLN A N 1
ATOM 2173 C CA . GLN A 1 297 ? -9.245 1.990 -2.568 1.00 5.18 294 GLN A CA 1
ATOM 2174 C C . GLN A 1 297 ? -7.728 1.984 -2.434 1.00 5.68 294 GLN A C 1
ATOM 2175 O O . GLN A 1 297 ? -7.080 0.953 -2.495 1.00 7.42 294 GLN A O 1
ATOM 2181 N N . LYS A 1 298 ? -7.105 3.156 -2.258 1.00 6.87 295 LYS A N 1
ATOM 2182 C CA . LYS A 1 298 ? -5.703 3.309 -1.870 1.00 4.76 295 LYS A CA 1
ATOM 2183 C C . LYS A 1 298 ? -5.710 3.802 -0.470 1.00 5.54 295 LYS A C 1
ATOM 2184 O O . LYS A 1 298 ? -6.432 4.747 -0.115 1.00 5.85 295 LYS A O 1
ATOM 2190 N N . CYS A 1 299 ? -4.828 3.241 0.372 1.00 7.24 296 CYS A N 1
ATOM 2191 C CA . CYS A 1 299 ? -4.741 3.780 1.701 1.00 6.39 296 CYS A CA 1
ATOM 2192 C C . CYS A 1 299 ? -4.236 5.266 1.768 1.00 6.11 296 CYS A C 1
ATOM 2193 O O . CYS A 1 299 ? -4.474 5.930 2.772 1.00 6.96 296 CYS A O 1
ATOM 2196 N N . THR A 1 300 ? -3.527 5.651 0.715 1.00 4.69 297 THR A N 1
ATOM 2197 C CA . THR A 1 300 ? -2.987 6.978 0.602 1.00 4.93 297 THR A CA 1
ATOM 2198 C C . THR A 1 300 ? -3.970 7.947 -0.045 1.00 4.28 297 THR A C 1
ATOM 2199 O O . THR A 1 300 ? -3.616 9.117 -0.183 1.00 5.80 297 THR A O 1
ATOM 2203 N N . ALA A 1 301 ? -5.186 7.541 -0.450 1.00 4.41 298 ALA A N 1
ATOM 2204 C CA . ALA A 1 301 ? -6.049 8.461 -1.192 1.00 5.95 298 ALA A CA 1
ATOM 2205 C C . ALA A 1 301 ? -6.457 9.676 -0.352 1.00 4.76 298 ALA A C 1
ATOM 2206 O O . ALA A 1 301 ? -6.591 9.633 0.887 1.00 4.92 298 ALA A O 1
ATOM 2208 N N . ILE A 1 302 ? -6.662 10.809 -1.027 1.00 4.75 299 ILE A N 1
ATOM 2209 C CA . ILE A 1 302 ? -7.194 12.046 -0.364 1.00 5.32 299 ILE A CA 1
ATOM 2210 C C . ILE A 1 302 ? -8.616 11.778 0.110 1.00 4.96 299 ILE A C 1
ATOM 2211 O O . ILE A 1 302 ? -9.470 11.354 -0.676 1.00 5.54 299 ILE A O 1
ATOM 2216 N N . ARG A 1 303 ? -8.810 12.010 1.430 1.00 5.25 300 ARG A N 1
ATOM 2217 C CA . ARG A 1 303 ? -10.127 11.864 2.019 1.00 5.37 300 ARG A CA 1
ATOM 2218 C C . ARG A 1 303 ? -10.708 13.243 2.456 1.00 5.30 300 ARG A C 1
ATOM 2219 O O . ARG A 1 303 ? -11.935 13.407 2.580 1.00 5.40 300 ARG A O 1
ATOM 2227 N N . ARG A 1 304 ? -9.813 14.197 2.789 1.00 3.47 301 ARG A N 1
ATOM 2228 C CA . ARG A 1 304 ? -10.236 15.503 3.327 1.00 4.66 301 ARG A CA 1
ATOM 2229 C C . ARG A 1 304 ? -9.480 16.504 2.520 1.00 5.84 301 ARG A C 1
ATOM 2230 O O . ARG A 1 304 ? -8.233 16.547 2.420 1.00 6.81 301 ARG A O 1
ATOM 2238 N N . ALA A 1 305 ? -10.222 17.439 1.883 1.00 5.20 302 ALA A N 1
ATOM 2239 C CA . ALA A 1 305 ? -9.607 18.522 1.026 1.00 5.29 302 ALA A CA 1
ATOM 2240 C C . ALA A 1 305 ? -9.983 19.815 1.672 1.00 6.11 302 ALA A C 1
ATOM 2241 O O . ALA A 1 305 ? -11.177 20.157 1.828 1.00 7.06 302 ALA A O 1
ATOM 2243 N N . PHE A 1 306 ? -8.951 20.555 2.070 1.00 5.83 303 PHE A N 1
ATOM 2244 C CA . PHE A 1 306 ? -9.139 21.837 2.821 1.00 5.66 303 PHE A CA 1
ATOM 2245 C C . PHE A 1 306 ? -8.766 22.984 1.882 1.00 6.38 303 PHE A C 1
ATOM 2246 O O . PHE A 1 306 ? -7.669 23.060 1.377 1.00 6.68 303 PHE A O 1
ATOM 2254 N N . VAL A 1 307 ? -9.741 23.930 1.750 1.00 4.99 304 VAL A N 1
ATOM 2255 C CA . VAL A 1 307 ? -9.609 25.040 0.803 1.00 7.29 304 VAL A CA 1
ATOM 2256 C C . VAL A 1 307 ? -10.049 26.368 1.541 1.00 5.02 304 VAL A C 1
ATOM 2257 O O . VAL A 1 307 ? -10.823 26.318 2.469 1.00 5.94 304 VAL A O 1
ATOM 2261 N N . PRO A 1 308 ? -9.420 27.493 1.108 1.00 6.60 305 PRO A N 1
ATOM 2262 C CA . PRO A 1 308 ? -9.854 28.753 1.744 1.00 7.88 305 PRO A CA 1
ATOM 2263 C C . PRO A 1 308 ? -11.375 28.960 1.613 1.00 6.30 305 PRO A C 1
ATOM 2264 O O . PRO A 1 308 ? -11.969 28.584 0.552 1.00 8.42 305 PRO A O 1
ATOM 2268 N N . GLU A 1 309 ? -11.982 29.546 2.663 1.00 6.69 306 GLU A N 1
ATOM 2269 C CA . GLU A 1 309 ? -13.408 29.907 2.514 1.00 6.47 306 GLU A CA 1
ATOM 2270 C C . GLU A 1 309 ? -13.841 30.507 1.203 1.00 9.25 306 GLU A C 1
ATOM 2271 O O . GLU A 1 309 ? -14.839 30.132 0.631 1.00 8.91 306 GLU A O 1
ATOM 2277 N N . ALA A 1 310 ? -13.042 31.475 0.704 1.00 9.43 307 ALA A N 1
ATOM 2278 C CA . ALA A 1 310 ? -13.375 32.182 -0.491 1.00 11.49 307 ALA A CA 1
ATOM 2279 C C . ALA A 1 310 ? -13.367 31.298 -1.699 1.00 11.55 307 ALA A C 1
ATOM 2280 O O . ALA A 1 310 ? -14.093 31.587 -2.679 1.00 13.48 307 ALA A O 1
ATOM 2282 N N . ALA A 1 311 ? -12.552 30.198 -1.659 1.00 9.33 308 ALA A N 1
ATOM 2283 C CA . ALA A 1 311 ? -12.416 29.298 -2.798 1.00 8.18 308 ALA A CA 1
ATOM 2284 C C . ALA A 1 311 ? -13.403 28.089 -2.711 1.00 6.10 308 ALA A C 1
ATOM 2285 O O . ALA A 1 311 ? -13.468 27.315 -3.693 1.00 8.20 308 ALA A O 1
ATOM 2287 N N . LEU A 1 312 ? -14.192 27.983 -1.659 1.00 7.44 309 LEU A N 1
ATOM 2288 C CA . LEU A 1 312 ? -15.055 26.802 -1.514 1.00 7.51 309 LEU A CA 1
ATOM 2289 C C . LEU A 1 312 ? -15.935 26.578 -2.700 1.00 9.35 309 LEU A C 1
ATOM 2290 O O . LEU A 1 312 ? -15.984 25.488 -3.313 1.00 7.34 309 LEU A O 1
ATOM 2295 N N . GLU A 1 313 ? -16.719 27.586 -3.084 1.00 8.30 310 GLU A N 1
ATOM 2296 C CA . GLU A 1 313 ? -17.699 27.372 -4.179 1.00 8.28 310 GLU A CA 1
ATOM 2297 C C . GLU A 1 313 ? -17.010 27.096 -5.486 1.00 7.31 310 GLU A C 1
ATOM 2298 O O . GLU A 1 313 ? -17.376 26.126 -6.190 1.00 8.07 310 GLU A O 1
ATOM 2304 N N . PRO A 1 314 ? -15.979 27.837 -5.868 1.00 8.71 311 PRO A N 1
ATOM 2305 C CA . PRO A 1 314 ? -15.320 27.490 -7.133 1.00 7.25 311 PRO A CA 1
ATOM 2306 C C . PRO A 1 314 ? -14.666 26.099 -7.117 1.00 9.29 311 PRO A C 1
ATOM 2307 O O . PRO A 1 314 ? -14.660 25.390 -8.161 1.00 7.21 311 PRO A O 1
ATOM 2311 N N . VAL A 1 315 ? -14.136 25.677 -5.942 1.00 8.06 312 VAL A N 1
ATOM 2312 C CA . VAL A 1 315 ? -13.586 24.321 -5.873 1.00 8.67 312 VAL A CA 1
ATOM 2313 C C . VAL A 1 315 ? -14.708 23.224 -6.061 1.00 6.96 312 VAL A C 1
ATOM 2314 O O . VAL A 1 315 ? -14.517 22.325 -6.899 1.00 7.24 312 VAL A O 1
ATOM 2318 N N . LEU A 1 316 ? -15.859 23.397 -5.420 1.00 6.51 313 LEU A N 1
ATOM 2319 C CA . LEU A 1 316 ? -16.926 22.423 -5.572 1.00 6.37 313 LEU A CA 1
ATOM 2320 C C . LEU A 1 316 ? -17.368 22.365 -7.002 1.00 8.43 313 LEU A C 1
ATOM 2321 O O . LEU A 1 316 ? -17.593 21.317 -7.582 1.00 8.24 313 LEU A O 1
ATOM 2326 N N . GLU A 1 317 ? -17.537 23.544 -7.635 1.00 7.65 314 GLU A N 1
ATOM 2327 C CA . GLU A 1 317 ? -17.957 23.557 -9.017 1.00 8.64 314 GLU A CA 1
ATOM 2328 C C . GLU A 1 317 ? -16.954 22.906 -9.976 1.00 6.68 314 GLU A C 1
ATOM 2329 O O . GLU A 1 317 ? -17.375 22.155 -10.911 1.00 7.18 314 GLU A O 1
ATOM 2335 N N . ALA A 1 318 ? -15.665 23.116 -9.793 1.00 7.41 315 ALA A N 1
ATOM 2336 C CA . ALA A 1 318 ? -14.723 22.523 -10.637 1.00 5.82 315 ALA A CA 1
ATOM 2337 C C . ALA A 1 318 ? -14.574 20.970 -10.394 1.00 6.55 315 ALA A C 1
ATOM 2338 O O . ALA A 1 318 ? -14.359 20.234 -11.348 1.00 7.22 315 ALA A O 1
ATOM 2340 N N . LEU A 1 319 ? -14.675 20.584 -9.101 1.00 6.83 316 LEU A N 1
ATOM 2341 C CA . LEU A 1 319 ? -14.664 19.102 -8.843 1.00 6.61 316 LEU A CA 1
ATOM 2342 C C . LEU A 1 319 ? -15.870 18.452 -9.480 1.00 7.68 316 LEU A C 1
ATOM 2343 O O . LEU A 1 319 ? -15.744 17.343 -10.063 1.00 7.60 316 LEU A O 1
ATOM 2348 N N . LYS A 1 320 ? -17.054 19.079 -9.379 1.00 7.38 317 LYS A N 1
ATOM 2349 C CA . LYS A 1 320 ? -18.252 18.477 -10.007 1.00 6.70 317 LYS A CA 1
ATOM 2350 C C . LYS A 1 320 ? -18.032 18.287 -11.478 1.00 7.17 317 LYS A C 1
ATOM 2351 O O . LYS A 1 320 ? -18.401 17.197 -12.057 1.00 8.45 317 LYS A O 1
ATOM 2357 N N . ALA A 1 321 ? -17.532 19.303 -12.174 1.00 8.04 318 ALA A N 1
ATOM 2358 C CA . ALA A 1 321 ? -17.358 19.168 -13.629 1.00 6.98 318 ALA A CA 1
ATOM 2359 C C . ALA A 1 321 ? -16.373 18.053 -13.984 1.00 8.37 318 ALA A C 1
ATOM 2360 O O . ALA A 1 321 ? -16.578 17.276 -14.958 1.00 10.07 318 ALA A O 1
ATOM 2362 N N . LYS A 1 322 ? -15.291 17.918 -13.204 1.00 8.41 319 LYS A N 1
ATOM 2363 C CA . LYS A 1 322 ? -14.311 16.890 -13.562 1.00 7.26 319 LYS A CA 1
ATOM 2364 C C . LYS A 1 322 ? -14.785 15.483 -13.166 1.00 7.69 319 LYS A C 1
ATOM 2365 O O . LYS A 1 322 ? -14.531 14.524 -13.906 1.00 9.29 319 LYS A O 1
ATOM 2371 N N . LEU A 1 323 ? -15.475 15.340 -12.041 1.00 6.43 320 LEU A N 1
ATOM 2372 C CA . LEU A 1 323 ? -16.025 14.030 -11.634 1.00 7.09 320 LEU A CA 1
ATOM 2373 C C . LEU A 1 323 ? -17.013 13.569 -12.655 1.00 7.91 320 LEU A C 1
ATOM 2374 O O . LEU A 1 323 ? -17.156 12.382 -12.854 1.00 7.22 320 LEU A O 1
ATOM 2379 N N . ALA A 1 324 ? -17.750 14.498 -13.287 1.00 7.92 321 ALA A N 1
ATOM 2380 C CA . ALA A 1 324 ? -18.763 14.091 -14.232 1.00 8.50 321 ALA A CA 1
ATOM 2381 C C . ALA A 1 324 ? -18.186 13.410 -15.480 1.00 8.31 321 ALA A C 1
ATOM 2382 O O . ALA A 1 324 ? -18.930 12.819 -16.258 1.00 12.50 321 ALA A O 1
ATOM 2384 N N . LYS A 1 325 ? -16.885 13.566 -15.734 1.00 9.79 322 LYS A N 1
ATOM 2385 C CA . LYS A 1 325 ? -16.278 12.808 -16.871 1.00 12.38 322 LYS A CA 1
ATOM 2386 C C . LYS A 1 325 ? -16.011 11.361 -16.478 1.00 11.52 322 LYS A C 1
ATOM 2387 O O . LYS A 1 325 ? -15.590 10.547 -17.349 1.00 12.94 322 LYS A O 1
ATOM 2393 N N . ILE A 1 326 ? -16.128 10.992 -15.206 1.00 8.79 323 ILE A N 1
ATOM 2394 C CA . ILE A 1 326 ? -15.718 9.595 -14.776 1.00 9.89 323 ILE A CA 1
ATOM 2395 C C . ILE A 1 326 ? -16.881 8.679 -15.057 1.00 9.74 323 ILE A C 1
ATOM 2396 O O . ILE A 1 326 ? -17.899 8.737 -14.348 1.00 13.63 323 ILE A O 1
ATOM 2401 N N . THR A 1 327 ? -16.747 7.778 -16.024 1.00 8.31 324 THR A N 1
ATOM 2402 C CA . THR A 1 327 ? -17.769 6.770 -16.315 1.00 10.15 324 THR A CA 1
ATOM 2403 C C . THR A 1 327 ? -17.449 5.494 -15.477 1.00 7.48 324 THR A C 1
ATOM 2404 O O . THR A 1 327 ? -16.268 5.149 -15.231 1.00 8.31 324 THR A O 1
ATOM 2408 N N . VAL A 1 328 ? -18.468 4.786 -15.029 1.00 7.15 325 VAL A N 1
ATOM 2409 C CA . VAL A 1 328 ? -18.340 3.661 -14.099 1.00 7.06 325 VAL A CA 1
ATOM 2410 C C . VAL A 1 328 ? -18.939 2.403 -14.732 1.00 7.64 325 VAL A C 1
ATOM 2411 O O . VAL A 1 328 ? -20.025 2.430 -15.289 1.00 8.69 325 VAL A O 1
ATOM 2415 N N . GLY A 1 329 ? -18.294 1.276 -14.502 1.00 5.96 326 GLY A N 1
ATOM 2416 C CA . GLY A 1 329 ? -18.857 0.018 -15.014 1.00 7.21 326 GLY A CA 1
ATOM 2417 C C . GLY A 1 329 ? -17.793 -1.036 -15.173 1.00 5.73 326 GLY A C 1
ATOM 2418 O O . GLY A 1 329 ? -16.774 -1.106 -14.445 1.00 6.79 326 GLY A O 1
ATOM 2419 N N . ASN A 1 330 ? -18.083 -1.896 -16.161 1.00 6.15 327 ASN A N 1
ATOM 2420 C CA . ASN A 1 330 ? -17.227 -3.067 -16.414 1.00 5.40 327 ASN A CA 1
ATOM 2421 C C . ASN A 1 330 ? -15.887 -2.605 -16.990 1.00 7.16 327 ASN A C 1
ATOM 2422 O O . ASN A 1 330 ? -15.867 -1.967 -18.063 1.00 8.27 327 ASN A O 1
ATOM 2427 N N . PRO A 1 331 ? -14.751 -2.957 -16.381 1.00 6.37 328 PRO A N 1
ATOM 2428 C CA . PRO A 1 331 ? -13.447 -2.508 -16.921 1.00 7.48 328 PRO A CA 1
ATOM 2429 C C . PRO A 1 331 ? -13.121 -3.151 -18.272 1.00 9.08 328 PRO A C 1
ATOM 2430 O O . PRO A 1 331 ? -12.173 -2.683 -18.912 1.00 12.28 328 PRO A O 1
ATOM 2434 N N . ARG A 1 332 ? -13.829 -4.186 -18.674 1.00 8.11 329 ARG A N 1
ATOM 2435 C CA . ARG A 1 332 ? -13.621 -4.770 -20.018 1.00 8.95 329 ARG A CA 1
ATOM 2436 C C . ARG A 1 332 ? -14.060 -3.802 -21.110 1.00 11.42 329 ARG A C 1
ATOM 2437 O O . ARG A 1 332 ? -13.598 -3.972 -22.280 1.00 13.78 329 ARG A O 1
ATOM 2445 N N . ASN A 1 333 ? -14.879 -2.816 -20.779 1.00 9.57 330 ASN A N 1
ATOM 2446 C CA . ASN A 1 333 ? -15.310 -1.801 -21.777 1.00 11.52 330 ASN A CA 1
ATOM 2447 C C . ASN A 1 333 ? -14.352 -0.652 -21.752 1.00 12.92 330 ASN A C 1
ATOM 2448 O O . ASN A 1 333 ? -14.102 -0.050 -20.721 1.00 11.97 330 ASN A O 1
ATOM 2453 N N . ASP A 1 334 ? -13.803 -0.272 -22.909 1.00 14.99 331 ASP A N 1
ATOM 2454 C CA . ASP A 1 334 ? -12.873 0.824 -23.073 1.00 17.74 331 ASP A CA 1
ATOM 2455 C C . ASP A 1 334 ? -13.420 2.195 -22.689 1.00 14.15 331 ASP A C 1
ATOM 2456 O O . ASP A 1 334 ? -12.682 3.100 -22.416 1.00 19.77 331 ASP A O 1
ATOM 2461 N N . ALA A 1 335 ? -14.741 2.312 -22.660 1.00 14.25 332 ALA A N 1
ATOM 2462 C CA . ALA A 1 335 ? -15.356 3.619 -22.339 1.00 14.59 332 ALA A CA 1
ATOM 2463 C C . ALA A 1 335 ? -15.363 3.815 -20.811 1.00 13.67 332 ALA A C 1
ATOM 2464 O O . ALA A 1 335 ? -15.632 4.928 -20.375 1.00 16.07 332 ALA A O 1
ATOM 2466 N N . VAL A 1 336 ? -14.994 2.779 -20.009 1.00 11.49 333 VAL A N 1
ATOM 2467 C CA . VAL A 1 336 ? -15.125 2.871 -18.541 1.00 10.13 333 VAL A CA 1
ATOM 2468 C C . VAL A 1 336 ? -13.848 3.452 -17.981 1.00 8.84 333 VAL A C 1
ATOM 2469 O O . VAL A 1 336 ? -12.728 2.938 -18.182 1.00 9.61 333 VAL A O 1
ATOM 2473 N N . ARG A 1 337 ? -13.984 4.528 -17.189 1.00 8.01 334 ARG A N 1
ATOM 2474 C CA . ARG A 1 337 ? -12.857 5.146 -16.517 1.00 7.04 334 ARG A CA 1
ATOM 2475 C C . ARG A 1 337 ? -12.630 4.614 -15.107 1.00 6.64 334 ARG A C 1
ATOM 2476 O O . ARG A 1 337 ? -11.531 4.709 -14.586 1.00 9.06 334 ARG A O 1
ATOM 2484 N N . MET A 1 338 ? -13.658 4.074 -14.463 1.00 4.59 335 MET A N 1
ATOM 2485 C CA . MET A 1 338 ? -13.557 3.553 -13.098 1.00 4.21 335 MET A CA 1
ATOM 2486 C C . MET A 1 338 ? -14.362 2.256 -12.999 1.00 4.39 335 MET A C 1
ATOM 2487 O O . MET A 1 338 ? -15.530 2.230 -13.359 1.00 5.63 335 MET A O 1
ATOM 2492 N N . GLY A 1 339 ? -13.722 1.227 -12.459 1.00 5.24 336 GLY A N 1
ATOM 2493 C CA . GLY A 1 339 ? -14.383 -0.084 -12.336 1.00 4.07 336 GLY A CA 1
ATOM 2494 C C . GLY A 1 339 ? -15.090 -0.246 -10.988 1.00 4.84 336 GLY A C 1
ATOM 2495 O O . GLY A 1 339 ? -15.784 0.695 -10.539 1.00 5.95 336 GLY A O 1
ATOM 2496 N N . SER A 1 340 ? -14.957 -1.397 -10.366 1.00 4.33 337 SER A N 1
ATOM 2497 C CA . SER A 1 340 ? -15.694 -1.704 -9.148 1.00 3.65 337 SER A CA 1
ATOM 2498 C C . SER A 1 340 ? -14.805 -1.646 -7.940 1.00 4.12 337 SER A C 1
ATOM 2499 O O . SER A 1 340 ? -13.557 -1.578 -8.055 1.00 4.67 337 SER A O 1
ATOM 2502 N N . LEU A 1 341 ? -15.415 -1.679 -6.753 1.00 4.18 338 LEU A N 1
ATOM 2503 C CA . LEU A 1 341 ? -14.702 -2.036 -5.547 1.00 4.61 338 LEU A CA 1
ATOM 2504 C C . LEU A 1 341 ? -14.309 -3.497 -5.545 1.00 4.39 338 LEU A C 1
ATOM 2505 O O . LEU A 1 341 ? -14.662 -4.247 -6.465 1.00 4.98 338 LEU A O 1
ATOM 2510 N N . VAL A 1 342 ? -13.540 -3.952 -4.516 1.00 5.11 339 VAL A N 1
ATOM 2511 C CA . VAL A 1 342 ? -12.981 -5.330 -4.673 1.00 4.91 339 VAL A CA 1
ATOM 2512 C C . VAL A 1 342 ? -14.010 -6.371 -4.397 1.00 6.27 339 VAL A C 1
ATOM 2513 O O . VAL A 1 342 ? -13.782 -7.557 -4.797 1.00 6.77 339 VAL A O 1
ATOM 2517 N N . SER A 1 343 ? -15.142 -6.059 -3.740 1.00 5.93 340 SER A N 1
ATOM 2518 C CA . SER A 1 343 ? -16.116 -7.087 -3.377 1.00 5.68 340 SER A CA 1
ATOM 2519 C C . SER A 1 343 ? -17.425 -6.498 -3.050 1.00 6.26 340 SER A C 1
ATOM 2520 O O . SER A 1 343 ? -17.551 -5.292 -2.682 1.00 5.39 340 SER A O 1
ATOM 2523 N N . ARG A 1 344 ? -18.476 -7.320 -3.042 1.00 6.89 341 ARG A N 1
ATOM 2524 C CA . ARG A 1 344 ? -19.827 -6.857 -2.708 1.00 7.90 341 ARG A CA 1
ATOM 2525 C C . ARG A 1 344 ? -19.860 -6.555 -1.183 1.00 6.91 341 ARG A C 1
ATOM 2526 O O . ARG A 1 344 ? -20.536 -5.590 -0.819 1.00 7.79 341 ARG A O 1
ATOM 2534 N N . GLU A 1 345 ? -19.040 -7.194 -0.387 1.00 6.49 342 GLU A N 1
ATOM 2535 C CA . GLU A 1 345 ? -18.997 -6.834 1.050 1.00 7.40 342 GLU A CA 1
ATOM 2536 C C . GLU A 1 345 ? -18.473 -5.394 1.158 1.00 8.58 342 GLU A C 1
ATOM 2537 O O . GLU A 1 345 ? -18.973 -4.600 1.988 1.00 6.92 342 GLU A O 1
ATOM 2543 N N . GLN A 1 346 ? -17.382 -5.059 0.443 1.00 6.76 343 GLN A N 1
ATOM 2544 C CA . GLN A 1 346 ? -16.858 -3.707 0.514 1.00 6.05 343 GLN A CA 1
ATOM 2545 C C . GLN A 1 346 ? -17.878 -2.722 -0.050 1.00 5.78 343 GLN A C 1
ATOM 2546 O O . GLN A 1 346 ? -17.963 -1.561 0.441 1.00 5.90 343 GLN A O 1
ATOM 2552 N N . TYR A 1 347 ? -18.594 -3.075 -1.129 1.00 4.68 344 TYR A N 1
ATOM 2553 C CA . TYR A 1 347 ? -19.641 -2.268 -1.629 1.00 5.47 344 TYR A CA 1
ATOM 2554 C C . TYR A 1 347 ? -20.659 -1.922 -0.510 1.00 5.61 344 TYR A C 1
ATOM 2555 O O . TYR A 1 347 ? -21.073 -0.757 -0.406 1.00 4.62 344 TYR A O 1
ATOM 2564 N N . GLU A 1 348 ? -21.078 -2.915 0.260 1.00 6.20 345 GLU A N 1
ATOM 2565 C CA . GLU A 1 348 ? -22.063 -2.566 1.308 1.00 5.63 345 GLU A CA 1
ATOM 2566 C C . GLU A 1 348 ? -21.461 -1.728 2.392 1.00 5.28 345 GLU A C 1
ATOM 2567 O O . GLU A 1 348 ? -22.110 -0.750 2.829 1.00 6.64 345 GLU A O 1
ATOM 2573 N N . ASN A 1 349 ? -20.197 -1.969 2.717 1.00 6.42 346 ASN A N 1
ATOM 2574 C CA . ASN A 1 349 ? -19.540 -1.089 3.708 1.00 7.35 346 ASN A CA 1
ATOM 2575 C C . ASN A 1 349 ? -19.437 0.312 3.235 1.00 5.66 346 ASN A C 1
ATOM 2576 O O . ASN A 1 349 ? -19.667 1.259 4.017 1.00 7.18 346 ASN A O 1
ATOM 2581 N N . VAL A 1 350 ? -19.060 0.521 1.982 1.00 5.37 347 VAL A N 1
ATOM 2582 C CA . VAL A 1 350 ? -18.886 1.854 1.449 1.00 5.95 347 VAL A CA 1
ATOM 2583 C C . VAL A 1 350 ? -20.211 2.604 1.413 1.00 5.18 347 VAL A C 1
ATOM 2584 O O . VAL A 1 350 ? -20.328 3.764 1.735 1.00 5.37 347 VAL A O 1
ATOM 2588 N N . LEU A 1 351 ? -21.282 1.934 0.938 1.00 5.67 348 LEU A N 1
ATOM 2589 C CA . LEU A 1 351 ? -22.586 2.581 0.859 1.00 5.16 348 LEU A CA 1
ATOM 2590 C C . LEU A 1 351 ? -23.075 2.914 2.290 1.00 5.55 348 LEU A C 1
ATOM 2591 O O . LEU A 1 351 ? -23.694 3.984 2.462 1.00 5.48 348 LEU A O 1
ATOM 2596 N N . ALA A 1 352 ? -22.824 2.092 3.299 1.00 5.15 349 ALA A N 1
ATOM 2597 C CA . ALA A 1 352 ? -23.245 2.478 4.704 1.00 6.00 349 ALA A CA 1
ATOM 2598 C C . ALA A 1 352 ? -22.420 3.677 5.102 1.00 6.83 349 ALA A C 1
ATOM 2599 O O . ALA A 1 352 ? -22.949 4.558 5.756 1.00 6.23 349 ALA A O 1
ATOM 2601 N N . GLY A 1 353 ? -21.109 3.729 4.793 1.00 6.40 350 GLY A N 1
ATOM 2602 C CA . GLY A 1 353 ? -20.293 4.869 5.179 1.00 5.33 350 GLY A CA 1
ATOM 2603 C C . GLY A 1 353 ? -20.731 6.133 4.509 1.00 5.05 350 GLY A C 1
ATOM 2604 O O . GLY A 1 353 ? -2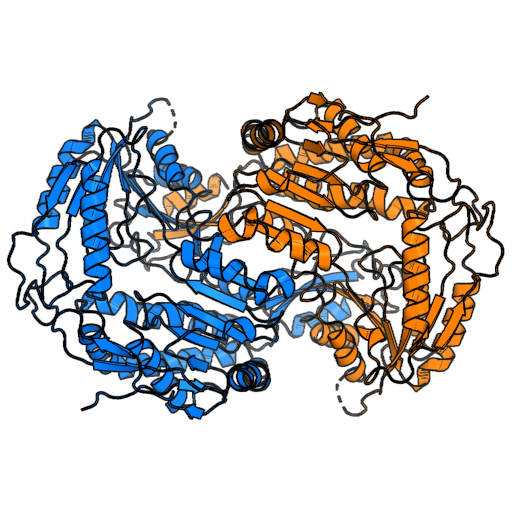0.717 7.191 5.147 1.00 6.05 350 GLY A O 1
ATOM 2605 N N . ILE A 1 354 ? -21.121 6.097 3.242 1.00 5.54 351 ILE A N 1
ATOM 2606 C CA . ILE A 1 354 ? -21.641 7.241 2.597 1.00 5.39 351 ILE A CA 1
ATOM 2607 C C . ILE A 1 354 ? -22.927 7.730 3.316 1.00 6.27 351 ILE A C 1
ATOM 2608 O O . ILE A 1 354 ? -23.058 8.959 3.563 1.00 6.82 351 ILE A O 1
ATOM 2613 N N . ALA A 1 355 ? -23.845 6.849 3.678 1.00 4.61 352 ALA A N 1
ATOM 2614 C CA . ALA A 1 355 ? -25.033 7.302 4.421 1.00 7.09 352 ALA A CA 1
ATOM 2615 C C . ALA A 1 355 ? -24.622 7.892 5.774 1.00 6.50 352 ALA A C 1
ATOM 2616 O O . ALA A 1 355 ? -25.221 8.912 6.162 1.00 6.68 352 ALA A O 1
ATOM 2618 N N . ALA A 1 356 ? -23.629 7.351 6.444 1.00 5.24 353 ALA A N 1
ATOM 2619 C CA . ALA A 1 356 ? -23.181 7.884 7.755 1.00 5.72 353 ALA A CA 1
ATOM 2620 C C . ALA A 1 356 ? -22.618 9.316 7.532 1.00 6.47 353 ALA A C 1
ATOM 2621 O O . ALA A 1 356 ? -22.974 10.238 8.305 1.00 7.24 353 ALA A O 1
ATOM 2623 N N . LEU A 1 357 ? -21.748 9.509 6.558 1.00 5.58 354 LEU A N 1
ATOM 2624 C CA . LEU A 1 357 ? -21.157 10.845 6.370 1.00 5.55 354 LEU A CA 1
ATOM 2625 C C . LEU A 1 357 ? -22.263 11.830 6.031 1.00 7.24 354 LEU A C 1
ATOM 2626 O O . LEU A 1 357 ? -22.137 13.033 6.390 1.00 7.59 354 LEU A O 1
ATOM 2631 N N . ARG A 1 358 ? -23.282 11.410 5.290 1.00 6.73 355 ARG A N 1
ATOM 2632 C CA . ARG A 1 358 ? -24.288 12.303 4.805 1.00 8.83 355 ARG A CA 1
ATOM 2633 C C . ARG A 1 358 ? -25.132 12.849 5.974 1.00 10.37 355 ARG A C 1
ATOM 2634 O O . ARG A 1 358 ? -25.789 13.913 5.804 1.00 11.93 355 ARG A O 1
ATOM 2642 N N . GLU A 1 359 ? -25.117 12.203 7.143 1.00 8.64 356 GLU A N 1
ATOM 2643 C CA . GLU A 1 359 ? -25.823 12.785 8.317 1.00 9.58 356 GLU A CA 1
ATOM 2644 C C . GLU A 1 359 ? -25.183 14.059 8.765 1.00 10.49 356 GLU A C 1
ATOM 2645 O O . GLU A 1 359 ? -25.868 14.862 9.431 1.00 12.74 356 GLU A O 1
ATOM 2651 N N . GLU A 1 360 ? -23.919 14.339 8.388 1.00 9.37 357 GLU A N 1
ATOM 2652 C CA . GLU A 1 360 ? -23.169 15.468 8.897 1.00 10.46 357 GLU A CA 1
ATOM 2653 C C . GLU A 1 360 ? -22.558 16.305 7.806 1.00 10.01 357 GLU A C 1
ATOM 2654 O O . GLU A 1 360 ? -21.740 17.221 8.079 1.00 12.53 357 GLU A O 1
ATOM 2660 N N . ALA A 1 361 ? -22.935 16.071 6.560 1.00 8.65 358 ALA A N 1
ATOM 2661 C CA . ALA A 1 361 ? -22.244 16.736 5.417 1.00 7.85 358 ALA A CA 1
ATOM 2662 C C . ALA A 1 361 ? -23.216 16.827 4.321 1.00 10.30 358 ALA A C 1
ATOM 2663 O O . ALA A 1 361 ? -24.121 15.955 4.238 1.00 14.92 358 ALA A O 1
ATOM 2665 N N . VAL A 1 362 ? -23.094 17.771 3.455 1.00 8.98 359 VAL A N 1
ATOM 2666 C CA . VAL A 1 362 ? -23.941 17.890 2.300 1.00 10.29 359 VAL A CA 1
ATOM 2667 C C . VAL A 1 362 ? -23.307 17.100 1.156 1.00 10.37 359 VAL A C 1
ATOM 2668 O O . VAL A 1 362 ? -22.102 17.233 0.872 1.00 8.47 359 VAL A O 1
ATOM 2672 N N . LEU A 1 363 ? -24.112 16.384 0.398 1.00 9.92 360 LEU A N 1
ATOM 2673 C CA . LEU A 1 363 ? -23.650 15.696 -0.760 1.00 10.39 360 LEU A CA 1
ATOM 2674 C C . LEU A 1 363 ? -23.621 16.616 -1.993 1.00 11.43 360 LEU A C 1
ATOM 2675 O O . LEU A 1 363 ? -24.714 16.971 -2.543 1.00 14.18 360 LEU A O 1
ATOM 2680 N N . ALA A 1 364 ? -22.473 17.104 -2.378 1.00 10.39 361 ALA A N 1
ATOM 2681 C CA . ALA A 1 364 ? -22.325 18.000 -3.481 1.00 11.10 361 ALA A CA 1
ATOM 2682 C C . ALA A 1 364 ? -22.301 17.333 -4.847 1.00 10.97 361 ALA A C 1
ATOM 2683 O O . ALA A 1 364 ? -22.557 17.970 -5.851 1.00 11.14 361 ALA A O 1
ATOM 2685 N N . TYR A 1 365 ? -21.837 16.095 -4.897 1.00 9.21 362 TYR A N 1
ATOM 2686 C CA . TYR A 1 365 ? -21.784 15.435 -6.211 1.00 7.38 362 TYR A CA 1
ATOM 2687 C C . TYR A 1 365 ? -22.053 13.960 -5.964 1.00 7.41 362 TYR A C 1
ATOM 2688 O O . TYR A 1 365 ? -21.489 13.362 -5.002 1.00 6.22 362 TYR A O 1
ATOM 2697 N N . ASP A 1 366 ? -22.854 13.344 -6.832 1.00 7.46 363 ASP A N 1
ATOM 2698 C CA . ASP A 1 366 ? -23.062 11.893 -6.776 1.00 8.78 363 ASP A CA 1
ATOM 2699 C C . ASP A 1 366 ? -23.641 11.479 -8.089 1.00 9.94 363 ASP A C 1
ATOM 2700 O O . ASP A 1 366 ? -24.833 11.872 -8.389 1.00 11.03 363 ASP A O 1
ATOM 2705 N N . SER A 1 367 ? -22.947 10.605 -8.816 1.00 8.80 364 SER A N 1
ATOM 2706 C CA . SER A 1 367 ? -23.512 10.160 -10.116 1.00 8.71 364 SER A CA 1
ATOM 2707 C C . SER A 1 367 ? -24.150 8.740 -9.991 1.00 8.53 364 SER A C 1
ATOM 2708 O O . SER A 1 367 ? -24.194 8.056 -11.012 1.00 9.68 364 SER A O 1
ATOM 2711 N N . SER A 1 368 ? -24.632 8.380 -8.824 1.00 9.68 365 SER A N 1
ATOM 2712 C CA . SER A 1 368 ? -25.322 7.049 -8.615 1.00 11.51 365 SER A CA 1
ATOM 2713 C C . SER A 1 368 ? -26.448 6.762 -9.567 1.00 11.47 365 SER A C 1
ATOM 2714 O O . SER A 1 368 ? -26.649 5.561 -9.900 1.00 14.39 365 SER A O 1
ATOM 2717 N N . ALA A 1 369 ? -27.118 7.750 -10.065 1.00 11.88 366 ALA A N 1
ATOM 2718 C CA . ALA A 1 369 ? -28.272 7.452 -10.940 1.00 13.37 366 ALA A CA 1
ATOM 2719 C C . ALA A 1 369 ? -27.799 7.130 -12.372 1.00 14.78 366 ALA A C 1
ATOM 2720 O O . ALA A 1 369 ? -28.582 6.643 -13.211 1.00 15.58 366 ALA A O 1
ATOM 2722 N N . VAL A 1 370 ? -26.512 7.309 -12.688 1.00 10.83 367 VAL A N 1
ATOM 2723 C CA . VAL A 1 370 ? -26.071 7.057 -14.041 1.00 10.88 367 VAL A CA 1
ATOM 2724 C C . VAL A 1 370 ? -25.997 5.517 -14.242 1.00 12.17 367 VAL A C 1
ATOM 2725 O O . VAL A 1 370 ? -25.349 4.852 -13.466 1.00 11.02 367 VAL A O 1
ATOM 2729 N N . PRO A 1 371 ? -26.616 4.938 -15.290 1.00 10.42 368 PRO A N 1
ATOM 2730 C CA . PRO A 1 371 ? -26.490 3.483 -15.478 1.00 11.39 368 PRO A CA 1
ATOM 2731 C C . PRO A 1 371 ? -25.045 3.024 -15.634 1.00 9.60 368 PRO A C 1
ATOM 2732 O O . PRO A 1 371 ? -24.266 3.606 -16.317 1.00 10.51 368 PRO A O 1
ATOM 2736 N N . LEU A 1 372 ? -24.788 1.883 -14.986 1.00 9.33 369 LEU A N 1
ATOM 2737 C CA . LEU A 1 372 ? -23.462 1.311 -15.149 1.00 11.08 369 LEU A CA 1
ATOM 2738 C C . LEU A 1 372 ? -23.236 0.846 -16.611 1.00 10.32 369 LEU A C 1
ATOM 2739 O O . LEU A 1 372 ? -24.229 0.414 -17.290 1.00 12.62 369 LEU A O 1
ATOM 2744 N N . ILE A 1 373 ? -22.017 0.885 -17.061 1.00 10.44 370 ILE A N 1
ATOM 2745 C CA . ILE A 1 373 ? -21.709 0.408 -18.425 1.00 11.17 370 ILE A CA 1
ATOM 2746 C C . ILE A 1 373 ? -21.436 -1.111 -18.290 1.00 12.94 370 ILE A C 1
ATOM 2747 O O . ILE A 1 373 ? -20.521 -1.551 -17.550 1.00 10.62 370 ILE A O 1
ATOM 2752 N N . ASP A 1 374 ? -22.259 -1.947 -18.973 1.00 12.73 371 ASP A N 1
ATOM 2753 C CA . ASP A 1 374 ? -21.971 -3.402 -19.030 1.00 12.85 371 ASP A CA 1
ATOM 2754 C C . ASP A 1 374 ? -21.919 -4.039 -17.662 1.00 12.62 371 ASP A C 1
ATOM 2755 O O . ASP A 1 374 ? -21.151 -4.987 -17.478 1.00 11.83 371 ASP A O 1
ATOM 2760 N N . ALA A 1 375 ? -22.762 -3.687 -16.754 1.00 11.09 372 ALA A N 1
ATOM 2761 C CA . ALA A 1 375 ? -22.821 -4.252 -15.397 1.00 11.09 372 ALA A CA 1
ATOM 2762 C C . ALA A 1 375 ? -24.190 -4.037 -14.799 1.00 11.38 372 ALA A C 1
ATOM 2763 O O . ALA A 1 375 ? -24.866 -3.053 -15.144 1.00 14.21 372 ALA A O 1
ATOM 2765 N N . ASP A 1 376 ? -24.606 -4.902 -13.904 1.00 13.58 373 ASP A N 1
ATOM 2766 C CA . ASP A 1 376 ? -25.895 -4.852 -13.151 1.00 13.79 373 ASP A CA 1
ATOM 2767 C C . ASP A 1 376 ? -25.606 -4.392 -11.765 1.00 14.76 373 ASP A C 1
ATOM 2768 O O . ASP A 1 376 ? -24.743 -4.963 -11.068 1.00 12.17 373 ASP A O 1
ATOM 2773 N N . ALA A 1 377 ? -26.373 -3.412 -11.240 1.00 15.73 374 ALA A N 1
ATOM 2774 C CA . ALA A 1 377 ? -26.106 -2.857 -9.925 1.00 16.66 374 ALA A CA 1
ATOM 2775 C C . ALA A 1 377 ? -26.240 -3.785 -8.827 1.00 17.10 374 ALA A C 1
ATOM 2776 O O . ALA A 1 377 ? -25.699 -3.658 -7.725 1.00 14.87 374 ALA A O 1
ATOM 2778 N N . ASN A 1 378 ? -27.004 -4.842 -9.109 1.00 18.86 375 ASN A N 1
ATOM 2779 C CA . ASN A 1 378 ? -27.276 -5.791 -8.091 1.00 20.75 375 ASN A CA 1
ATOM 2780 C C . ASN A 1 378 ? -26.320 -7.028 -8.087 1.00 17.56 375 ASN A C 1
ATOM 2781 O O . ASN A 1 378 ? -26.312 -7.921 -7.232 1.00 16.46 375 ASN A O 1
ATOM 2786 N N . ILE A 1 379 ? -25.369 -6.983 -9.052 1.00 12.08 376 ILE A N 1
ATOM 2787 C CA . ILE A 1 379 ? -24.350 -7.999 -9.132 1.00 11.21 376 ILE A CA 1
ATOM 2788 C C . ILE A 1 379 ? -22.964 -7.325 -8.925 1.00 8.14 376 ILE A C 1
ATOM 2789 O O . ILE A 1 379 ? -22.156 -7.906 -8.176 1.00 9.12 376 ILE A O 1
ATOM 2794 N N . ALA A 1 380 ? -22.710 -6.193 -9.598 1.00 7.55 377 ALA A N 1
ATOM 2795 C CA . ALA A 1 380 ? -21.372 -5.538 -9.523 1.00 7.26 377 ALA A CA 1
ATOM 2796 C C . ALA A 1 380 ? -21.248 -4.796 -8.213 1.00 7.95 377 ALA A C 1
ATOM 2797 O O . ALA A 1 380 ? -22.227 -4.194 -7.679 1.00 9.95 377 ALA A O 1
ATOM 2799 N N . ALA A 1 381 ? -20.036 -4.682 -7.784 1.00 5.28 378 ALA A N 1
ATOM 2800 C CA . ALA A 1 381 ? -19.647 -3.910 -6.610 1.00 6.84 378 ALA A CA 1
ATOM 2801 C C . ALA A 1 381 ? -19.231 -2.494 -7.018 1.00 5.63 378 ALA A C 1
ATOM 2802 O O . ALA A 1 381 ? -18.288 -1.930 -6.450 1.00 6.06 378 ALA A O 1
ATOM 2804 N N . CYS A 1 382 ? -19.927 -1.897 -7.977 1.00 5.95 379 CYS A N 1
ATOM 2805 C CA . CYS A 1 382 ? -19.628 -0.502 -8.370 1.00 6.49 379 CYS A CA 1
ATOM 2806 C C . CYS A 1 382 ? -20.341 0.534 -7.502 1.00 7.34 379 CYS A C 1
ATOM 2807 O O . CYS A 1 382 ? -21.560 0.387 -7.214 1.00 8.62 379 CYS A O 1
ATOM 2810 N N . VAL A 1 383 ? -19.569 1.519 -7.086 1.00 6.14 380 VAL A N 1
ATOM 2811 C CA . VAL A 1 383 ? -20.073 2.730 -6.402 1.00 5.51 380 VAL A CA 1
ATOM 2812 C C . VAL A 1 383 ? -19.587 3.907 -7.216 1.00 6.28 380 VAL A C 1
ATOM 2813 O O . VAL A 1 383 ? -18.388 3.992 -7.630 1.00 6.28 380 VAL A O 1
ATOM 2817 N N . ALA A 1 384 ? -20.491 4.888 -7.483 1.00 5.41 381 ALA A N 1
ATOM 2818 C CA . ALA A 1 384 ? -20.165 6.116 -8.167 1.00 6.47 381 ALA A CA 1
ATOM 2819 C C . ALA A 1 384 ? -19.386 7.064 -7.230 1.00 4.85 381 ALA A C 1
ATOM 2820 O O . ALA A 1 384 ? -19.486 6.977 -6.033 1.00 5.18 381 ALA A O 1
ATOM 2822 N N . PRO A 1 385 ? -18.619 7.998 -7.840 1.00 5.45 382 PRO A N 1
ATOM 2823 C CA . PRO A 1 385 ? -17.984 9.009 -6.935 1.00 4.67 382 PRO A CA 1
ATOM 2824 C C . PRO A 1 385 ? -19.016 9.790 -6.155 1.00 4.96 382 PRO A C 1
ATOM 2825 O O . PRO A 1 385 ? -20.124 10.199 -6.704 1.00 5.31 382 PRO A O 1
ATOM 2829 N N . HIS A 1 386 ? -18.676 10.041 -4.869 1.00 5.11 383 HIS A N 1
ATOM 2830 C CA . HIS A 1 386 ? -19.520 10.900 -4.001 1.00 5.30 383 HIS A CA 1
ATOM 2831 C C . HIS A 1 386 ? -18.628 11.949 -3.388 1.00 5.27 383 HIS A C 1
ATOM 2832 O O . HIS A 1 386 ? -17.579 11.643 -2.781 1.00 5.22 383 HIS A O 1
ATOM 2839 N N . LEU A 1 387 ? -19.036 13.227 -3.537 1.00 4.87 384 LEU A N 1
ATOM 2840 C CA . LEU A 1 387 ? -18.246 14.360 -2.921 1.00 5.99 384 LEU A CA 1
ATOM 2841 C C . LEU A 1 387 ? -19.092 15.029 -1.879 1.00 5.61 384 LEU A C 1
ATOM 2842 O O . LEU A 1 387 ? -20.215 15.482 -2.192 1.00 6.29 384 LEU A O 1
ATOM 2847 N N . PHE A 1 388 ? -18.577 15.134 -0.665 1.00 5.44 385 PHE A N 1
ATOM 2848 C CA . PHE A 1 388 ? -19.249 15.793 0.443 1.00 5.89 385 PHE A CA 1
ATOM 2849 C C . PHE A 1 388 ? -18.659 17.155 0.702 1.00 6.25 385 PHE A C 1
ATOM 2850 O O . PHE A 1 388 ? -17.478 17.377 0.430 1.00 5.96 385 PHE A O 1
ATOM 2858 N N . VAL A 1 389 ? -19.455 18.048 1.307 1.00 7.38 386 VAL A N 1
ATOM 2859 C CA . VAL A 1 389 ? -18.970 19.351 1.830 1.00 7.67 386 VAL A CA 1
ATOM 2860 C C . VAL A 1 389 ? -19.352 19.480 3.258 1.00 6.15 386 VAL A C 1
ATOM 2861 O O . VAL A 1 389 ? -20.490 19.162 3.660 1.00 7.55 386 VAL A O 1
ATOM 2865 N N . VAL A 1 390 ? -18.360 19.830 4.073 1.00 6.66 387 VAL A N 1
ATOM 2866 C CA . VAL A 1 390 ? -18.528 20.080 5.535 1.00 6.87 387 VAL A CA 1
ATOM 2867 C C . VAL A 1 390 ? -18.168 21.506 5.772 1.00 9.09 387 VAL A C 1
ATOM 2868 O O . VAL A 1 390 ? -16.994 21.873 5.694 1.00 8.84 387 VAL A O 1
ATOM 2872 N N . ASN A 1 391 ? -19.156 22.352 5.992 1.00 8.44 388 ASN A N 1
ATOM 2873 C CA . ASN A 1 391 ? -18.913 23.797 6.144 1.00 10.74 388 ASN A CA 1
ATOM 2874 C C . ASN A 1 391 ? -18.249 24.182 7.433 1.00 9.16 388 ASN A C 1
ATOM 2875 O O . ASN A 1 391 ? -17.613 25.246 7.418 1.00 10.95 388 ASN A O 1
ATOM 2880 N N . ASP A 1 392 ? -18.381 23.391 8.495 1.00 9.20 389 ASP A N 1
ATOM 2881 C CA . ASP A 1 392 ? -17.816 23.779 9.767 1.00 9.76 389 ASP A CA 1
ATOM 2882 C C . ASP A 1 392 ? -16.885 22.673 10.257 1.00 9.72 389 ASP A C 1
ATOM 2883 O O . ASP A 1 392 ? -17.263 21.854 11.109 1.00 10.46 389 ASP A O 1
ATOM 2888 N N . PRO A 1 393 ? -15.650 22.660 9.704 1.00 8.86 390 PRO A N 1
ATOM 2889 C CA . PRO A 1 393 ? -14.788 21.487 10.052 1.00 8.33 390 PRO A CA 1
ATOM 2890 C C . PRO A 1 393 ? -14.300 21.546 11.500 1.00 9.21 390 PRO A C 1
ATOM 2891 O O . PRO A 1 393 ? -13.958 20.513 12.093 1.00 9.29 390 PRO A O 1
ATOM 2895 N N . ASP A 1 394 ? -14.294 22.759 12.114 1.00 10.44 391 ASP A N 1
ATOM 2896 C CA . ASP A 1 394 ? -13.961 22.768 13.517 1.00 11.56 391 ASP A CA 1
ATOM 2897 C C . ASP A 1 394 ? -14.896 21.964 14.384 1.00 11.12 391 ASP A C 1
ATOM 2898 O O . ASP A 1 394 ? -14.408 21.404 15.399 1.00 13.37 391 ASP A O 1
ATOM 2903 N N . ASN A 1 395 ? -16.211 21.970 14.088 1.00 10.11 392 ASN A N 1
ATOM 2904 C CA . ASN A 1 395 ? -17.118 21.254 14.985 1.00 12.05 392 ASN A CA 1
ATOM 2905 C C . ASN A 1 395 ? -17.620 20.006 14.393 1.00 11.81 392 ASN A C 1
ATOM 2906 O O . ASN A 1 395 ? -18.548 19.382 14.914 1.00 13.07 392 ASN A O 1
ATOM 2911 N N . ALA A 1 396 ? -17.002 19.572 13.298 1.00 10.52 393 ALA A N 1
ATOM 2912 C CA . ALA A 1 396 ? -17.504 18.377 12.583 1.00 11.32 393 ALA A CA 1
ATOM 2913 C C . ALA A 1 396 ? -17.247 17.126 13.359 1.00 10.10 393 ALA A C 1
ATOM 2914 O O . ALA A 1 396 ? -16.136 16.901 13.881 1.00 11.72 393 ALA A O 1
ATOM 2916 N N . THR A 1 397 ? -18.278 16.281 13.466 1.00 11.20 394 THR A N 1
ATOM 2917 C CA . THR A 1 397 ? -18.125 15.083 14.309 1.00 13.27 394 THR A CA 1
ATOM 2918 C C . THR A 1 397 ? -17.602 13.879 13.539 1.00 12.87 394 THR A C 1
ATOM 2919 O O . THR A 1 397 ? -16.938 13.047 14.117 1.00 18.46 394 THR A O 1
ATOM 2923 N N . LEU A 1 398 ? -17.741 13.841 12.202 1.00 10.73 395 LEU A N 1
ATOM 2924 C CA . LEU A 1 398 ? -17.311 12.690 11.439 1.00 9.47 395 LEU A CA 1
ATOM 2925 C C . LEU A 1 398 ? -16.118 13.003 10.516 1.00 9.03 395 LEU A C 1
ATOM 2926 O O . LEU A 1 398 ? -15.302 12.091 10.237 1.00 8.37 395 LEU A O 1
ATOM 2931 N N . LEU A 1 399 ? -15.996 14.235 9.998 1.00 6.65 396 LEU A N 1
ATOM 2932 C CA . LEU A 1 399 ? -15.007 14.558 8.961 1.00 7.58 396 LEU A CA 1
ATOM 2933 C C . LEU A 1 399 ? -13.629 14.020 9.292 1.00 6.85 396 LEU A C 1
ATOM 2934 O O . LEU A 1 399 ? -12.951 13.524 8.386 1.00 6.93 396 LEU A O 1
ATOM 2939 N N . HIS A 1 400 ? -13.207 14.227 10.528 1.00 7.34 397 HIS A N 1
ATOM 2940 C CA . HIS A 1 400 ? -11.788 13.904 10.919 1.00 5.95 397 HIS A CA 1
ATOM 2941 C C . HIS A 1 400 ? -11.638 12.527 11.494 1.00 8.61 397 HIS A C 1
ATOM 2942 O O . HIS A 1 400 ? -10.497 12.193 11.876 1.00 10.85 397 HIS A O 1
ATOM 2949 N N . ASP A 1 401 ? -12.707 11.733 11.495 1.00 7.53 398 ASP A N 1
ATOM 2950 C CA . ASP A 1 401 ? -12.752 10.445 12.202 1.00 9.18 398 ASP A CA 1
ATOM 2951 C C . ASP A 1 401 ? -13.216 9.329 11.372 1.00 10.20 398 ASP A C 1
ATOM 2952 O O . ASP A 1 401 ? -12.755 8.221 11.632 1.00 12.97 398 ASP A O 1
ATOM 2957 N N . VAL A 1 402 ? -14.085 9.520 10.371 1.00 9.60 399 VAL A N 1
ATOM 2958 C CA . VAL A 1 402 ? -14.713 8.401 9.662 1.00 9.55 399 VAL A CA 1
ATOM 2959 C C . VAL A 1 402 ? -14.252 8.441 8.207 1.00 11.97 399 VAL A C 1
ATOM 2960 O O . VAL A 1 402 ? -14.473 9.437 7.562 1.00 15.00 399 VAL A O 1
ATOM 2964 N N . GLU A 1 403 ? -13.641 7.362 7.793 1.00 15.99 400 GLU A N 1
ATOM 2965 C CA . GLU A 1 403 ? -13.165 7.237 6.441 1.00 19.35 400 GLU A CA 1
ATOM 2966 C C . GLU A 1 403 ? -14.027 6.219 5.747 1.00 15.50 400 GLU A C 1
ATOM 2967 O O . GLU A 1 403 ? -14.406 5.150 6.322 1.00 17.20 400 GLU A O 1
ATOM 2973 N N . VAL A 1 404 ? -14.327 6.592 4.507 1.00 12.22 401 VAL A N 1
ATOM 2974 C CA . VAL A 1 404 ? -15.005 5.618 3.603 1.00 8.03 401 VAL A CA 1
ATOM 2975 C C . VAL A 1 404 ? -13.968 5.181 2.557 1.00 8.09 401 VAL A C 1
ATOM 2976 O O . VAL A 1 404 ? -13.426 5.984 1.790 1.00 6.84 401 VAL A O 1
ATOM 2980 N N . PHE A 1 405 ? -13.803 3.860 2.512 1.00 5.94 402 PHE A N 1
ATOM 2981 C CA . PHE A 1 405 ? -12.740 3.257 1.646 1.00 6.52 402 PHE A CA 1
ATOM 2982 C C . PHE A 1 405 ? -13.254 3.029 0.231 1.00 4.34 402 PHE A C 1
ATOM 2983 O O . PHE A 1 405 ? -13.383 1.914 -0.241 1.00 6.01 402 PHE A O 1
ATOM 2991 N N . GLY A 1 406 ? -13.644 4.138 -0.423 1.00 5.78 403 GLY A N 1
ATOM 2992 C CA . GLY A 1 406 ? -14.267 4.076 -1.749 1.00 4.77 403 GLY A CA 1
ATOM 2993 C C . GLY A 1 406 ? -14.068 5.429 -2.423 1.00 4.56 403 GLY A C 1
ATOM 2994 O O . GLY A 1 406 ? -13.209 6.239 -2.002 1.00 4.16 403 GLY A O 1
ATOM 2995 N N . PRO A 1 407 ? -14.864 5.700 -3.424 1.00 4.93 404 PRO A N 1
ATOM 2996 C CA . PRO A 1 407 ? -14.602 6.882 -4.229 1.00 5.30 404 PRO A CA 1
ATOM 2997 C C . PRO A 1 407 ? -15.267 8.130 -3.662 1.00 4.69 404 PRO A C 1
ATOM 2998 O O . PRO A 1 407 ? -16.205 8.697 -4.232 1.00 5.62 404 PRO A O 1
ATOM 3002 N N . VAL A 1 408 ? -14.840 8.476 -2.451 1.00 4.76 405 VAL A N 1
ATOM 3003 C CA . VAL A 1 408 ? -15.610 9.356 -1.551 1.00 6.02 405 VAL A CA 1
ATOM 3004 C C . VAL A 1 408 ? -14.606 10.277 -0.907 1.00 6.15 405 VAL A C 1
ATOM 3005 O O . VAL A 1 408 ? -13.589 9.790 -0.327 1.00 7.93 405 VAL A O 1
ATOM 3009 N N . ALA A 1 409 ? -14.807 11.592 -0.987 1.00 5.59 406 ALA A N 1
ATOM 3010 C CA . ALA A 1 409 ? -13.948 12.539 -0.220 1.00 4.84 406 ALA A CA 1
ATOM 3011 C C . ALA A 1 409 ? -14.854 13.689 0.208 1.00 4.25 406 ALA A C 1
ATOM 3012 O O . ALA A 1 409 ? -15.953 13.886 -0.296 1.00 5.54 406 ALA A O 1
ATOM 3014 N N . SER A 1 410 ? -14.379 14.444 1.205 1.00 4.40 407 SER A N 1
ATOM 3015 C CA . SER A 1 410 ? -15.112 15.596 1.790 1.00 5.29 407 SER A CA 1
ATOM 3016 C C . SER A 1 410 ? -14.207 16.829 1.631 1.00 4.91 407 SER A C 1
ATOM 3017 O O . SER A 1 410 ? -12.993 16.820 1.910 1.00 6.27 407 SER A O 1
ATOM 3020 N N . VAL A 1 411 ? -14.828 17.951 1.192 1.00 5.11 408 VAL A N 1
ATOM 3021 C CA . VAL A 1 411 ? -14.191 19.291 1.073 1.00 4.94 408 VAL A CA 1
ATOM 3022 C C . VAL A 1 411 ? -14.672 20.148 2.235 1.00 5.79 408 VAL A C 1
ATOM 3023 O O . VAL A 1 411 ? -15.852 20.107 2.624 1.00 6.38 408 VAL A O 1
ATOM 3027 N N . ALA A 1 412 ? -13.745 20.883 2.871 1.00 6.50 409 ALA A N 1
ATOM 3028 C CA . ALA A 1 412 ? -14.126 21.746 3.995 1.00 5.32 409 ALA A CA 1
ATOM 3029 C C . ALA A 1 412 ? -13.294 23.036 3.825 1.00 6.32 409 ALA A C 1
ATOM 3030 O O . ALA A 1 412 ? -12.131 23.048 3.445 1.00 6.73 409 ALA A O 1
ATOM 3032 N N . PRO A 1 413 ? -13.929 24.191 4.099 1.00 6.59 410 PRO A N 1
ATOM 3033 C CA . PRO A 1 413 ? -13.189 25.473 4.076 1.00 6.95 410 PRO A CA 1
ATOM 3034 C C . PRO A 1 413 ? -12.364 25.658 5.383 1.00 4.44 410 PRO A C 1
ATOM 3035 O O . PRO A 1 413 ? -12.775 25.210 6.473 1.00 7.80 410 PRO A O 1
ATOM 3039 N N . TYR A 1 414 ? -11.243 26.337 5.173 1.00 6.52 411 TYR A N 1
ATOM 3040 C CA . TYR A 1 414 ? -10.497 26.813 6.372 1.00 6.97 411 TYR A CA 1
ATOM 3041 C C . TYR A 1 414 ? -10.419 28.361 6.315 1.00 8.17 411 TYR A C 1
ATOM 3042 O O . TYR A 1 414 ? -10.622 28.956 5.261 1.00 7.35 411 TYR A O 1
ATOM 3051 N N . ARG A 1 415 ? -10.199 28.925 7.513 1.00 7.48 412 ARG A N 1
ATOM 3052 C CA . ARG A 1 415 ? -10.092 30.403 7.674 1.00 8.03 412 ARG A CA 1
ATOM 3053 C C . ARG A 1 415 ? -8.629 30.794 7.480 1.00 8.21 412 ARG A C 1
ATOM 3054 O O . ARG A 1 415 ? -7.717 30.357 8.172 1.00 9.14 412 ARG A O 1
ATOM 3062 N N . VAL A 1 416 ? -8.347 31.512 6.399 1.00 7.35 413 VAL A N 1
ATOM 3063 C CA . VAL A 1 416 ? -6.999 31.997 6.045 1.00 9.39 413 VAL A CA 1
ATOM 3064 C C . VAL A 1 416 ? -6.497 32.894 7.174 1.00 11.51 413 VAL A C 1
ATOM 3065 O O . VAL A 1 416 ? -7.226 33.768 7.663 1.00 12.11 413 VAL A O 1
ATOM 3069 N N . THR A 1 417 ? -5.229 32.685 7.564 1.00 12.60 414 THR A N 1
ATOM 3070 C CA . THR A 1 417 ? -4.554 33.525 8.547 1.00 16.64 414 THR A CA 1
ATOM 3071 C C . THR A 1 417 ? -3.783 34.616 7.817 1.00 20.02 414 THR A C 1
ATOM 3072 O O . THR A 1 417 ? -2.909 34.343 6.977 1.00 20.03 414 THR A O 1
ATOM 3076 N N . THR A 1 418 ? -4.023 35.915 8.074 1.00 26.32 415 THR A N 1
ATOM 3077 C CA . THR A 1 418 ? -2.920 36.828 7.540 1.00 30.62 415 THR A CA 1
ATOM 3078 C C . THR A 1 418 ? -2.130 37.628 8.580 1.00 32.52 415 THR A C 1
ATOM 3079 O O . THR A 1 418 ? -2.703 38.462 9.287 1.00 32.74 415 THR A O 1
ATOM 3083 N N . ASP A 1 419 ? -0.817 37.318 8.642 1.00 34.38 416 ASP A N 1
ATOM 3084 C CA . ASP A 1 419 ? 0.082 37.773 9.683 1.00 37.69 416 ASP A CA 1
ATOM 3085 C C . ASP A 1 419 ? 1.544 37.558 9.325 1.00 38.86 416 ASP A C 1
ATOM 3086 O O . ASP A 1 419 ? 1.937 36.420 8.982 1.00 38.47 416 ASP A O 1
ATOM 3091 N N . LEU A 1 423 ? 1.725 31.269 8.903 1.00 16.17 420 LEU A N 1
ATOM 3092 C CA . LEU A 1 423 ? 1.387 30.652 7.614 1.00 13.24 420 LEU A CA 1
ATOM 3093 C C . LEU A 1 423 ? -0.082 30.951 7.269 1.00 8.48 420 LEU A C 1
ATOM 3094 O O . LEU A 1 423 ? -0.910 30.718 8.108 1.00 9.97 420 LEU A O 1
ATOM 3099 N N . PRO A 1 424 ? -0.328 31.335 6.018 1.00 9.69 421 PRO A N 1
ATOM 3100 C CA . PRO A 1 424 ? -1.738 31.573 5.619 1.00 9.56 421 PRO A CA 1
ATOM 3101 C C . PRO A 1 424 ? -2.596 30.311 5.800 1.00 10.30 421 PRO A C 1
ATOM 3102 O O . PRO A 1 424 ? -3.777 30.394 6.065 1.00 10.01 421 PRO A O 1
ATOM 3106 N N . GLU A 1 425 ? -1.934 29.131 5.735 1.00 8.95 422 GLU A N 1
ATOM 3107 C CA . GLU A 1 425 ? -2.561 27.818 5.848 1.00 7.52 422 GLU A CA 1
ATOM 3108 C C . GLU A 1 425 ? -2.592 27.244 7.242 1.00 9.20 422 GLU A C 1
ATOM 3109 O O . GLU A 1 425 ? -2.966 26.057 7.421 1.00 8.35 422 GLU A O 1
ATOM 3115 N N . ALA A 1 426 ? -2.316 28.053 8.278 1.00 8.35 423 ALA A N 1
ATOM 3116 C CA . ALA A 1 426 ? -2.250 27.540 9.624 1.00 8.72 423 ALA A CA 1
ATOM 3117 C C . ALA A 1 426 ? -3.461 26.738 10.082 1.00 9.71 423 ALA A C 1
ATOM 3118 O O . ALA A 1 426 ? -3.310 25.649 10.717 1.00 8.16 423 ALA A O 1
ATOM 3120 N N . HIS A 1 427 ? -4.673 27.248 9.775 1.00 8.41 424 HIS A N 1
ATOM 3121 C CA . HIS A 1 427 ? -5.857 26.548 10.110 1.00 8.07 424 HIS A CA 1
ATOM 3122 C C . HIS A 1 427 ? -5.956 25.104 9.417 1.00 5.95 424 HIS A C 1
ATOM 3123 O O . HIS A 1 427 ? -6.375 24.194 10.036 1.00 6.57 424 HIS A O 1
ATOM 3130 N N . ALA A 1 428 ? -5.651 25.126 8.122 1.00 7.93 425 ALA A N 1
ATOM 3131 C CA . ALA A 1 428 ? -5.623 23.860 7.358 1.00 6.61 425 ALA A CA 1
ATOM 3132 C C . ALA A 1 428 ? -4.640 22.911 8.027 1.00 7.17 425 ALA A C 1
ATOM 3133 O O . ALA A 1 428 ? -4.981 21.701 8.020 1.00 7.75 425 ALA A O 1
ATOM 3135 N N . VAL A 1 429 ? -3.477 23.345 8.520 1.00 7.12 426 VAL A N 1
ATOM 3136 C CA . VAL A 1 429 ? -2.494 22.426 9.126 1.00 6.69 426 VAL A CA 1
ATOM 3137 C C . VAL A 1 429 ? -3.129 21.884 10.419 1.00 9.21 426 VAL A C 1
ATOM 3138 O O . VAL A 1 429 ? -3.048 20.666 10.668 1.00 8.40 426 VAL A O 1
ATOM 3142 N N . ALA A 1 430 ? -3.805 22.711 11.268 1.00 7.07 427 ALA A N 1
ATOM 3143 C CA . ALA A 1 430 ? -4.414 22.258 12.456 1.00 7.52 427 ALA A CA 1
ATOM 3144 C C . ALA A 1 430 ? -5.501 21.221 12.097 1.00 7.15 427 ALA A C 1
ATOM 3145 O O . ALA A 1 430 ? -5.675 20.161 12.796 1.00 8.68 427 ALA A O 1
ATOM 3147 N N . LEU A 1 431 ? -6.271 21.538 11.035 1.00 7.50 428 LEU A N 1
ATOM 3148 C CA . LEU A 1 431 ? -7.315 20.594 10.656 1.00 6.61 428 LEU A CA 1
ATOM 3149 C C . LEU A 1 431 ? -6.711 19.248 10.160 1.00 6.56 428 LEU A C 1
ATOM 3150 O O . LEU A 1 431 ? -7.267 18.209 10.511 1.00 6.67 428 LEU A O 1
ATOM 3155 N N . ALA A 1 432 ? -5.655 19.316 9.382 1.00 6.07 429 ALA A N 1
ATOM 3156 C CA . ALA A 1 432 ? -5.020 18.076 8.926 1.00 5.82 429 ALA A CA 1
ATOM 3157 C C . ALA A 1 432 ? -4.564 17.255 10.124 1.00 6.98 429 ALA A C 1
ATOM 3158 O O . ALA A 1 432 ? -4.794 16.026 10.137 1.00 6.08 429 ALA A O 1
ATOM 3160 N N . ARG A 1 433 ? -4.000 17.902 11.166 1.00 6.42 430 ARG A N 1
ATOM 3161 C CA . ARG A 1 433 ? -3.544 17.173 12.349 1.00 7.59 430 ARG A CA 1
ATOM 3162 C C . ARG A 1 433 ? -4.731 16.526 13.059 1.00 8.79 430 ARG A C 1
ATOM 3163 O O . ARG A 1 433 ? -4.516 15.530 13.701 1.00 8.89 430 ARG A O 1
ATOM 3171 N N . ARG A 1 434 ? -5.982 17.026 12.921 1.00 6.74 431 ARG A N 1
ATOM 3172 C CA . ARG A 1 434 ? -7.127 16.362 13.592 1.00 7.41 431 ARG A CA 1
ATOM 3173 C C . ARG A 1 434 ? -7.438 14.989 13.031 1.00 6.30 431 ARG A C 1
ATOM 3174 O O . ARG A 1 434 ? -8.208 14.248 13.603 1.00 7.92 431 ARG A O 1
ATOM 3182 N N . GLY A 1 435 ? -6.805 14.648 11.872 1.00 6.09 432 GLY A N 1
ATOM 3183 C CA . GLY A 1 435 ? -6.886 13.219 11.449 1.00 7.23 432 GLY A CA 1
ATOM 3184 C C . GLY A 1 435 ? -6.096 12.231 12.349 1.00 7.68 432 GLY A C 1
ATOM 3185 O O . GLY A 1 435 ? -6.212 11.048 12.145 1.00 8.46 432 GLY A O 1
ATOM 3186 N N . GLN A 1 436 ? -5.391 12.756 13.325 1.00 6.18 433 GLN A N 1
ATOM 3187 C CA . GLN A 1 436 ? -4.714 11.910 14.363 1.00 7.39 433 GLN A CA 1
ATOM 3188 C C . GLN A 1 436 ? -3.600 11.063 13.758 1.00 5.90 433 GLN A C 1
ATOM 3189 O O . GLN A 1 436 ? -3.232 10.037 14.346 1.00 7.08 433 GLN A O 1
ATOM 3195 N N . GLY A 1 437 ? -2.979 11.594 12.681 1.00 5.36 434 GLY A N 1
ATOM 3196 C CA . GLY A 1 437 ? -1.733 10.948 12.145 1.00 6.43 434 GLY A CA 1
ATOM 3197 C C . GLY A 1 437 ? -2.091 10.255 10.847 1.00 4.16 434 GLY A C 1
ATOM 3198 O O . GLY A 1 437 ? -2.972 9.358 10.790 1.00 5.70 434 GLY A O 1
ATOM 3199 N N . SER A 1 438 ? -1.385 10.657 9.779 1.00 4.23 435 SER A N 1
ATOM 3200 C CA . SER A 1 438 ? -1.743 10.183 8.423 1.00 4.83 435 SER A CA 1
ATOM 3201 C C . SER A 1 438 ? -0.574 9.743 7.595 1.00 3.98 435 SER A C 1
ATOM 3202 O O . SER A 1 438 ? 0.605 10.136 7.892 1.00 3.80 435 SER A O 1
ATOM 3205 N N . LEU A 1 439 ? -0.811 8.902 6.572 1.00 4.10 436 LEU A N 1
ATOM 3206 C CA . LEU A 1 439 ? 0.260 8.525 5.635 1.00 4.83 436 LEU A CA 1
ATOM 3207 C C . LEU A 1 439 ? 0.780 9.736 4.856 1.00 4.63 436 LEU A C 1
ATOM 3208 O O . LEU A 1 439 ? 1.984 9.856 4.626 1.00 5.26 436 LEU A O 1
ATOM 3213 N N . VAL A 1 440 ? -0.119 10.566 4.381 1.00 4.84 437 VAL A N 1
ATOM 3214 C CA . VAL A 1 440 ? 0.274 11.601 3.412 1.00 4.48 437 VAL A CA 1
ATOM 3215 C C . VAL A 1 440 ? -0.599 12.803 3.549 1.00 4.86 437 VAL A C 1
ATOM 3216 O O . VAL A 1 440 ? -1.831 12.723 3.737 1.00 6.14 437 VAL A O 1
ATOM 3220 N N . ALA A 1 441 ? 0.018 14.005 3.377 1.00 4.20 438 ALA A N 1
ATOM 3221 C CA . ALA A 1 441 ? -0.723 15.190 3.022 1.00 4.09 438 ALA A CA 1
ATOM 3222 C C . ALA A 1 441 ? -0.162 15.760 1.763 1.00 4.35 438 ALA A C 1
ATOM 3223 O O . ALA A 1 441 ? 1.104 15.802 1.641 1.00 5.61 438 ALA A O 1
ATOM 3225 N N . SER A 1 442 ? -0.980 16.298 0.861 1.00 5.68 439 SER A N 1
ATOM 3226 C CA . SER A 1 442 ? -0.467 17.032 -0.302 1.00 4.60 439 SER A CA 1
ATOM 3227 C C . SER A 1 442 ? -0.830 18.502 -0.108 1.00 5.35 439 SER A C 1
ATOM 3228 O O . SER A 1 442 ? -1.836 18.846 0.524 1.00 5.87 439 SER A O 1
ATOM 3231 N N . ILE A 1 443 ? 0.015 19.372 -0.665 1.00 5.51 440 ILE A N 1
ATOM 3232 C CA . ILE A 1 443 ? -0.145 20.875 -0.603 1.00 5.06 440 ILE A CA 1
ATOM 3233 C C . ILE A 1 443 ? 0.042 21.381 -2.030 1.00 5.70 440 ILE A C 1
ATOM 3234 O O . ILE A 1 443 ? 0.824 20.843 -2.789 1.00 5.89 440 ILE A O 1
ATOM 3239 N N . TYR A 1 444 ? -0.731 22.465 -2.275 1.00 5.60 441 TYR A N 1
ATOM 3240 C CA . TYR A 1 444 ? -0.816 22.966 -3.721 1.00 7.22 441 TYR A CA 1
ATOM 3241 C C . TYR A 1 444 ? -0.674 24.473 -3.709 1.00 6.09 441 TYR A C 1
ATOM 3242 O O . TYR A 1 444 ? -1.424 25.204 -3.029 1.00 6.79 441 TYR A O 1
ATOM 3251 N N . SER A 1 445 ? 0.367 24.973 -4.420 1.00 6.90 442 SER A N 1
ATOM 3252 C CA . SER A 1 445 ? 0.619 26.435 -4.465 1.00 6.94 442 SER A CA 1
ATOM 3253 C C . SER A 1 445 ? 1.277 26.679 -5.799 1.00 7.38 442 SER A C 1
ATOM 3254 O O . SER A 1 445 ? 1.854 25.875 -6.469 1.00 7.42 442 SER A O 1
ATOM 3257 N N . ASN A 1 446 ? 1.189 28.003 -6.151 1.00 8.64 443 ASN A N 1
ATOM 3258 C CA . ASN A 1 446 ? 1.961 28.561 -7.288 1.00 8.31 443 ASN A CA 1
ATOM 3259 C C . ASN A 1 446 ? 3.332 28.919 -6.843 1.00 10.95 443 ASN A C 1
ATOM 3260 O O . ASN A 1 446 ? 4.173 29.116 -7.729 1.00 14.22 443 ASN A O 1
ATOM 3265 N N . ASP A 1 447 ? 3.604 28.974 -5.548 1.00 9.43 444 ASP A N 1
ATOM 3266 C CA . ASP A 1 447 ? 4.907 29.583 -4.998 1.00 11.37 444 ASP A CA 1
ATOM 3267 C C . ASP A 1 447 ? 5.786 28.428 -4.450 1.00 12.78 444 ASP A C 1
ATOM 3268 O O . ASP A 1 447 ? 5.529 27.986 -3.307 1.00 12.23 444 ASP A O 1
ATOM 3273 N N . ASP A 1 448 ? 6.824 28.035 -5.180 1.00 11.47 445 ASP A N 1
ATOM 3274 C CA . ASP A 1 448 ? 7.625 26.879 -4.701 1.00 11.88 445 ASP A CA 1
ATOM 3275 C C . ASP A 1 448 ? 8.320 27.188 -3.387 1.00 15.37 445 ASP A C 1
ATOM 3276 O O . ASP A 1 448 ? 8.481 26.290 -2.527 1.00 20.14 445 ASP A O 1
ATOM 3281 N N . ALA A 1 449 ? 8.710 28.443 -3.165 1.00 17.26 446 ALA A N 1
ATOM 3282 C CA . ALA A 1 449 ? 9.423 28.649 -1.852 1.00 22.29 446 ALA A CA 1
ATOM 3283 C C . ALA A 1 449 ? 8.464 28.347 -0.695 1.00 22.40 446 ALA A C 1
ATOM 3284 O O . ALA A 1 449 ? 8.859 27.600 0.326 1.00 25.64 446 ALA A O 1
ATOM 3286 N N . HIS A 1 450 ? 7.214 28.825 -0.881 1.00 16.81 447 HIS A N 1
ATOM 3287 C CA . HIS A 1 450 ? 6.227 28.734 0.194 1.00 15.86 447 HIS A CA 1
ATOM 3288 C C . HIS A 1 450 ? 6.003 27.292 0.625 1.00 16.16 447 HIS A C 1
ATOM 3289 O O . HIS A 1 450 ? 5.689 27.010 1.806 1.00 14.10 447 HIS A O 1
ATOM 3296 N N . LEU A 1 451 ? 6.098 26.394 -0.346 1.00 16.30 448 LEU A N 1
ATOM 3297 C CA . LEU A 1 451 ? 5.790 24.976 -0.108 1.00 15.52 448 LEU A CA 1
ATOM 3298 C C . LEU A 1 451 ? 6.775 24.318 0.894 1.00 17.65 448 LEU A C 1
ATOM 3299 O O . LEU A 1 451 ? 6.318 23.578 1.753 1.00 15.01 448 LEU A O 1
ATOM 3304 N N . GLY A 1 452 ? 8.085 24.667 0.870 1.00 19.16 449 GLY A N 1
ATOM 3305 C CA . GLY A 1 452 ? 9.045 24.001 1.734 1.00 19.28 449 GLY A CA 1
ATOM 3306 C C . GLY A 1 452 ? 8.726 24.346 3.160 1.00 15.77 449 GLY A C 1
ATOM 3307 O O . GLY A 1 452 ? 8.693 23.510 4.077 1.00 22.14 449 GLY A O 1
ATOM 3308 N N . ARG A 1 453 ? 8.331 25.602 3.439 1.00 19.85 450 ARG A N 1
ATOM 3309 C CA . ARG A 1 453 ? 7.934 25.949 4.778 1.00 14.53 450 ARG A CA 1
ATOM 3310 C C . ARG A 1 453 ? 6.622 25.275 5.392 1.00 16.58 450 ARG A C 1
ATOM 3311 O O . ARG A 1 453 ? 6.460 24.883 6.555 1.00 16.46 450 ARG A O 1
ATOM 3319 N N . LEU A 1 454 ? 5.576 25.297 4.588 1.00 13.76 451 LEU A N 1
ATOM 3320 C CA . LEU A 1 454 ? 4.392 24.672 4.963 1.00 11.39 451 LEU A CA 1
ATOM 3321 C C . LEU A 1 454 ? 4.602 23.078 5.183 1.00 7.53 451 LEU A C 1
ATOM 3322 O O . LEU A 1 454 ? 3.987 22.547 6.089 1.00 8.73 451 LEU A O 1
ATOM 3327 N N . ALA A 1 455 ? 5.376 22.485 4.313 1.00 7.63 452 ALA A N 1
ATOM 3328 C CA . ALA A 1 455 ? 5.620 21.021 4.419 1.00 9.19 452 ALA A CA 1
ATOM 3329 C C . ALA A 1 455 ? 6.191 20.714 5.811 1.00 9.36 452 ALA A C 1
ATOM 3330 O O . ALA A 1 455 ? 5.777 19.718 6.448 1.00 8.51 452 ALA A O 1
ATOM 3332 N N . LEU A 1 456 ? 7.126 21.551 6.324 1.00 7.85 453 LEU A N 1
ATOM 3333 C CA . LEU A 1 456 ? 7.655 21.253 7.662 1.00 9.21 453 LEU A CA 1
ATOM 3334 C C . LEU A 1 456 ? 6.650 21.269 8.755 1.00 7.97 453 LEU A C 1
ATOM 3335 O O . LEU A 1 456 ? 6.802 20.600 9.783 1.00 11.02 453 LEU A O 1
ATOM 3340 N N . GLU A 1 457 ? 5.613 22.135 8.611 1.00 8.02 454 GLU A N 1
ATOM 3341 C CA . GLU A 1 457 ? 4.608 22.186 9.577 1.00 8.56 454 GLU A CA 1
ATOM 3342 C C . GLU A 1 457 ? 3.662 20.944 9.646 1.00 7.61 454 GLU A C 1
ATOM 3343 O O . GLU A 1 457 ? 2.918 20.742 10.622 1.00 9.39 454 GLU A O 1
ATOM 3349 N N . LEU A 1 458 ? 3.657 20.193 8.526 1.00 7.34 455 LEU A N 1
ATOM 3350 C CA . LEU A 1 458 ? 2.807 18.962 8.407 1.00 7.22 455 LEU A CA 1
ATOM 3351 C C . LEU A 1 458 ? 3.638 17.728 8.811 1.00 7.69 455 LEU A C 1
ATOM 3352 O O . LEU A 1 458 ? 3.076 16.663 9.022 1.00 8.28 455 LEU A O 1
ATOM 3357 N N . ALA A 1 459 ? 4.964 17.806 8.801 1.00 6.46 456 ALA A N 1
ATOM 3358 C CA . ALA A 1 459 ? 5.849 16.588 8.861 1.00 5.80 456 ALA A CA 1
ATOM 3359 C C . ALA A 1 459 ? 5.747 15.865 10.140 1.00 8.14 456 ALA A C 1
ATOM 3360 O O . ALA A 1 459 ? 6.068 14.647 10.092 1.00 9.41 456 ALA A O 1
ATOM 3362 N N . ASP A 1 460 ? 5.382 16.411 11.278 1.00 7.78 457 ASP A N 1
ATOM 3363 C CA . ASP A 1 460 ? 5.375 15.597 12.438 1.00 8.53 457 ASP A CA 1
ATOM 3364 C C . ASP A 1 460 ? 4.097 14.804 12.589 1.00 8.55 457 ASP A C 1
ATOM 3365 O O . ASP A 1 460 ? 3.995 13.921 13.474 1.00 10.11 457 ASP A O 1
ATOM 3370 N N . SER A 1 461 ? 3.132 15.016 11.707 1.00 6.74 458 SER A N 1
ATOM 3371 C CA . SER A 1 461 ? 1.864 14.261 11.775 1.00 7.63 458 SER A CA 1
ATOM 3372 C C . SER A 1 461 ? 1.625 13.444 10.460 1.00 6.45 458 SER A C 1
ATOM 3373 O O . SER A 1 461 ? 0.557 12.782 10.401 1.00 7.32 458 SER A O 1
ATOM 3376 N N . HIS A 1 462 ? 2.497 13.541 9.479 1.00 5.38 459 HIS A N 1
ATOM 3377 C CA . HIS A 1 462 ? 2.285 12.870 8.178 1.00 6.14 459 HIS A CA 1
ATOM 3378 C C . HIS A 1 462 ? 3.609 12.217 7.822 1.00 5.51 459 HIS A C 1
ATOM 3379 O O . HIS A 1 462 ? 4.647 12.892 7.778 1.00 5.64 459 HIS A O 1
ATOM 3386 N N . GLY A 1 463 ? 3.540 10.930 7.377 1.00 4.49 460 GLY A N 1
ATOM 3387 C CA . GLY A 1 463 ? 4.752 10.232 6.979 1.00 5.91 460 GLY A CA 1
ATOM 3388 C C . GLY A 1 463 ? 5.325 10.709 5.645 1.00 3.67 460 GLY A C 1
ATOM 3389 O O . GLY A 1 463 ? 6.503 10.466 5.373 1.00 4.96 460 GLY A O 1
ATOM 3390 N N . ARG A 1 464 ? 4.495 11.416 4.864 1.00 4.32 461 ARG A N 1
ATOM 3391 C CA . ARG A 1 464 ? 4.956 11.971 3.576 1.00 4.15 461 ARG A CA 1
ATOM 3392 C C . ARG A 1 464 ? 4.193 13.266 3.366 1.00 5.01 461 ARG A C 1
ATOM 3393 O O . ARG A 1 464 ? 2.995 13.309 3.582 1.00 5.24 461 ARG A O 1
ATOM 3401 N N . VAL A 1 465 ? 4.869 14.274 2.840 1.00 5.15 462 VAL A N 1
ATOM 3402 C CA . VAL A 1 465 ? 4.238 15.563 2.476 1.00 3.86 462 VAL A CA 1
ATOM 3403 C C . VAL A 1 465 ? 4.588 15.783 1.011 1.00 5.21 462 VAL A C 1
ATOM 3404 O O . VAL A 1 465 ? 5.771 15.746 0.678 1.00 6.74 462 VAL A O 1
ATOM 3408 N N . HIS A 1 466 ? 3.547 15.886 0.182 1.00 5.77 463 HIS A N 1
ATOM 3409 C CA . HIS A 1 466 ? 3.667 15.833 -1.315 1.00 4.59 463 HIS A CA 1
ATOM 3410 C C . HIS A 1 466 ? 3.232 17.171 -1.861 1.00 5.49 463 HIS A C 1
ATOM 3411 O O . HIS A 1 466 ? 2.035 17.533 -1.795 1.00 6.10 463 HIS A O 1
ATOM 3418 N N . ALA A 1 467 ? 4.208 17.961 -2.344 1.00 5.68 464 ALA A N 1
ATOM 3419 C CA . ALA A 1 467 ? 3.879 19.375 -2.756 1.00 5.56 464 ALA A CA 1
ATOM 3420 C C . ALA A 1 467 ? 3.807 19.416 -4.296 1.00 6.71 464 ALA A C 1
ATOM 3421 O O . ALA A 1 467 ? 4.703 19.021 -5.043 1.00 7.50 464 ALA A O 1
ATOM 3423 N N . ILE A 1 468 ? 2.630 19.853 -4.732 1.00 6.18 465 ILE A N 1
ATOM 3424 C CA . ILE A 1 468 ? 2.329 20.027 -6.194 1.00 6.88 465 ILE A CA 1
ATOM 3425 C C . ILE A 1 468 ? 2.205 21.548 -6.568 1.00 7.45 465 ILE A C 1
ATOM 3426 O O . ILE A 1 468 ? 1.530 22.301 -5.867 1.00 8.29 465 ILE A O 1
ATOM 3431 N N . SER A 1 469 ? 2.980 21.900 -7.591 1.00 7.92 466 SER A N 1
ATOM 3432 C CA . SER A 1 469 ? 3.036 23.294 -8.034 1.00 9.58 466 SER A CA 1
ATOM 3433 C C . SER A 1 469 ? 3.347 23.240 -9.540 1.00 8.99 466 SER A C 1
ATOM 3434 O O . SER A 1 469 ? 3.683 22.235 -10.082 1.00 8.20 466 SER A O 1
ATOM 3437 N N . PRO A 1 470 ? 3.105 24.426 -10.175 1.00 9.02 467 PRO A N 1
ATOM 3438 C CA . PRO A 1 470 ? 3.285 24.410 -11.618 1.00 9.73 467 PRO A CA 1
ATOM 3439 C C . PRO A 1 470 ? 4.631 23.932 -12.171 1.00 8.81 467 PRO A C 1
ATOM 3440 O O . PRO A 1 470 ? 4.656 23.268 -13.221 1.00 9.89 467 PRO A O 1
ATOM 3444 N N . SER A 1 471 ? 5.708 24.254 -11.444 1.00 9.22 468 SER A N 1
ATOM 3445 C CA . SER A 1 471 ? 6.966 23.827 -11.982 1.00 9.76 468 SER A CA 1
ATOM 3446 C C . SER A 1 471 ? 7.194 22.308 -12.035 1.00 11.16 468 SER A C 1
ATOM 3447 O O . SER A 1 471 ? 8.104 21.817 -12.621 1.00 10.61 468 SER A O 1
ATOM 3450 N N . VAL A 1 472 ? 6.334 21.562 -11.304 1.00 9.73 469 VAL A N 1
ATOM 3451 C CA . VAL A 1 472 ? 6.386 20.109 -11.296 1.00 10.61 469 VAL A CA 1
ATOM 3452 C C . VAL A 1 472 ? 5.079 19.511 -11.819 1.00 11.32 469 VAL A C 1
ATOM 3453 O O . VAL A 1 472 ? 4.767 18.333 -11.586 1.00 9.94 469 VAL A O 1
ATOM 3457 N N . GLN A 1 473 ? 4.329 20.266 -12.625 1.00 10.71 470 GLN A N 1
ATOM 3458 C CA . GLN A 1 473 ? 3.086 19.712 -13.161 1.00 11.85 470 GLN A CA 1
ATOM 3459 C C . GLN A 1 473 ? 3.309 18.428 -13.971 1.00 12.49 470 GLN A C 1
ATOM 3460 O O . GLN A 1 473 ? 2.525 17.480 -13.953 1.00 13.62 470 GLN A O 1
ATOM 3466 N N . HIS A 1 474 ? 4.429 18.354 -14.651 1.00 11.89 471 HIS A N 1
ATOM 3467 C CA . HIS A 1 474 ? 4.714 17.238 -15.511 1.00 11.92 471 HIS A CA 1
ATOM 3468 C C . HIS A 1 474 ? 5.633 16.174 -14.834 1.00 13.20 471 HIS A C 1
ATOM 3469 O O . HIS A 1 474 ? 5.865 15.093 -15.370 1.00 17.95 471 HIS A O 1
ATOM 3476 N N . SER A 1 475 ? 6.126 16.457 -13.630 1.00 9.06 472 SER A N 1
ATOM 3477 C CA . SER A 1 475 ? 7.128 15.558 -12.980 1.00 9.64 472 SER A CA 1
ATOM 3478 C C . SER A 1 475 ? 6.686 15.026 -11.591 1.00 8.33 472 SER A C 1
ATOM 3479 O O . SER A 1 475 ? 7.248 14.067 -11.129 1.00 9.02 472 SER A O 1
ATOM 3482 N N . GLN A 1 476 ? 5.754 15.717 -10.977 1.00 7.52 473 GLN A N 1
ATOM 3483 C CA . GLN A 1 476 ? 5.323 15.312 -9.618 1.00 6.20 473 GLN A CA 1
ATOM 3484 C C . GLN A 1 476 ? 4.695 13.904 -9.750 1.00 7.94 473 GLN A C 1
ATOM 3485 O O . GLN A 1 476 ? 3.983 13.577 -10.698 1.00 7.60 473 GLN A O 1
ATOM 3491 N N . THR A 1 477 ? 5.025 13.048 -8.743 1.00 6.32 474 THR A N 1
ATOM 3492 C CA . THR A 1 477 ? 4.789 11.603 -8.879 1.00 6.02 474 THR A CA 1
ATOM 3493 C C . THR A 1 477 ? 3.458 11.124 -8.332 1.00 5.98 474 THR A C 1
ATOM 3494 O O . THR A 1 477 ? 3.172 9.940 -8.395 1.00 8.07 474 THR A O 1
ATOM 3498 N N . GLY A 1 478 ? 2.623 12.050 -7.879 1.00 6.89 475 GLY A N 1
ATOM 3499 C CA . GLY A 1 478 ? 1.244 11.744 -7.475 1.00 6.52 475 GLY A CA 1
ATOM 3500 C C . GLY A 1 478 ? 1.074 11.733 -5.967 1.00 5.27 475 GLY A C 1
ATOM 3501 O O . GLY A 1 478 ? 1.918 11.191 -5.182 1.00 7.23 475 GLY A O 1
ATOM 3502 N N . HIS A 1 479 ? -0.043 12.311 -5.481 1.00 6.00 476 HIS A N 1
ATOM 3503 C CA . HIS A 1 479 ? -0.344 12.295 -4.034 1.00 4.76 476 HIS A CA 1
ATOM 3504 C C . HIS A 1 479 ? -0.288 10.846 -3.509 1.00 5.80 476 HIS A C 1
ATOM 3505 O O . HIS A 1 479 ? 0.384 10.605 -2.522 1.00 5.25 476 HIS A O 1
ATOM 3512 N N . GLY A 1 480 ? -0.986 9.914 -4.163 1.00 5.05 477 GLY A N 1
ATOM 3513 C CA . GLY A 1 480 ? -1.198 8.568 -3.567 1.00 6.56 477 GLY A CA 1
ATOM 3514 C C . GLY A 1 480 ? -0.219 7.557 -4.008 1.00 5.59 477 GLY A C 1
ATOM 3515 O O . GLY A 1 480 ? -0.248 6.473 -3.476 1.00 7.02 477 GLY A O 1
ATOM 3516 N N . ASN A 1 481 ? 0.586 7.885 -5.035 1.00 6.61 478 ASN A N 1
ATOM 3517 C CA A ASN A 1 481 ? 1.531 6.902 -5.566 0.50 5.96 478 ASN A CA 1
ATOM 3518 C CA B ASN A 1 481 ? 1.510 6.883 -5.573 0.50 6.49 478 ASN A CA 1
ATOM 3519 C C . ASN A 1 481 ? 2.736 6.787 -4.726 1.00 7.61 478 ASN A C 1
ATOM 3520 O O . ASN A 1 481 ? 3.311 7.816 -4.367 1.00 9.20 478 ASN A O 1
ATOM 3529 N N . VAL A 1 482 ? 3.069 5.594 -4.256 1.00 5.45 479 VAL A N 1
ATOM 3530 C CA . VAL A 1 482 ? 4.179 5.407 -3.305 1.00 5.78 479 VAL A CA 1
ATOM 3531 C C . VAL A 1 482 ? 5.447 5.139 -4.109 1.00 5.67 479 VAL A C 1
ATOM 3532 O O . VAL A 1 482 ? 5.629 4.063 -4.709 1.00 7.15 479 VAL A O 1
ATOM 3536 N N . MET A 1 483 ? 6.323 6.118 -4.078 1.00 5.71 480 MET A N 1
ATOM 3537 C CA . MET A 1 483 ? 7.651 5.919 -4.655 1.00 6.24 480 MET A CA 1
ATOM 3538 C C . MET A 1 483 ? 8.556 5.120 -3.703 1.00 7.72 480 MET A C 1
ATOM 3539 O O . MET A 1 483 ? 8.671 5.523 -2.539 1.00 6.71 480 MET A O 1
ATOM 3544 N N . PRO A 1 484 ? 9.254 4.072 -4.173 1.00 5.47 481 PRO A N 1
ATOM 3545 C CA . PRO A 1 484 ? 9.961 3.181 -3.228 1.00 6.15 481 PRO A CA 1
ATOM 3546 C C . PRO A 1 484 ? 11.202 3.798 -2.522 1.00 4.65 481 PRO A C 1
ATOM 3547 O O . PRO A 1 484 ? 11.587 3.338 -1.454 1.00 5.82 481 PRO A O 1
ATOM 3551 N N . MET A 1 485 ? 11.710 4.862 -3.132 1.00 4.95 482 MET A N 1
ATOM 3552 C CA . MET A 1 485 ? 12.838 5.581 -2.523 1.00 6.98 482 MET A CA 1
ATOM 3553 C C . MET A 1 485 ? 12.396 6.458 -1.383 1.00 5.27 482 MET A C 1
ATOM 3554 O O . MET A 1 485 ? 13.218 7.060 -0.656 1.00 6.69 482 MET A O 1
ATOM 3559 N N . SER A 1 486 ? 11.045 6.637 -1.213 1.00 4.99 483 SER A N 1
ATOM 3560 C CA . SER A 1 486 ? 10.524 7.577 -0.169 1.00 4.83 483 SER A CA 1
ATOM 3561 C C . SER A 1 486 ? 9.841 6.711 0.872 1.00 5.03 483 SER A C 1
ATOM 3562 O O . SER A 1 486 ? 9.180 5.694 0.572 1.00 5.32 483 SER A O 1
ATOM 3565 N N . LEU A 1 487 ? 9.855 7.202 2.108 1.00 4.23 484 LEU A N 1
ATOM 3566 C CA . LEU A 1 487 ? 9.177 6.532 3.214 1.00 4.88 484 LEU A CA 1
ATOM 3567 C C . LEU A 1 487 ? 7.708 6.377 2.964 1.00 7.04 484 LEU A C 1
ATOM 3568 O O . LEU A 1 487 ? 7.033 7.289 2.448 1.00 6.69 484 LEU A O 1
ATOM 3573 N N . HIS A 1 488 ? 7.161 5.247 3.417 1.00 4.29 485 HIS A N 1
ATOM 3574 C CA . HIS A 1 488 ? 5.713 4.981 3.395 1.00 4.44 485 HIS A CA 1
ATOM 3575 C C . HIS A 1 488 ? 5.247 4.585 4.788 1.00 4.76 485 HIS A C 1
ATOM 3576 O O . HIS A 1 488 ? 5.777 3.591 5.383 1.00 6.22 485 HIS A O 1
ATOM 3583 N N . GLY A 1 489 ? 4.305 5.253 5.347 1.00 4.79 486 GLY A N 1
ATOM 3584 C CA . GLY A 1 489 ? 3.936 4.987 6.767 1.00 5.52 486 GLY A CA 1
ATOM 3585 C C . GLY A 1 489 ? 3.464 6.272 7.352 1.00 5.31 486 GLY A C 1
ATOM 3586 O O . GLY A 1 489 ? 3.513 7.340 6.770 1.00 7.70 486 GLY A O 1
ATOM 3587 N N . GLY A 1 490 ? 3.046 6.214 8.576 1.00 4.98 487 GLY A N 1
ATOM 3588 C CA . GLY A 1 490 ? 2.659 7.447 9.274 1.00 7.67 487 GLY A CA 1
ATOM 3589 C C . GLY A 1 490 ? 2.372 7.170 10.740 1.00 7.02 487 GLY A C 1
ATOM 3590 O O . GLY A 1 490 ? 2.131 6.035 11.111 1.00 6.81 487 GLY A O 1
ATOM 3591 N N . PRO A 1 491 ? 2.423 8.240 11.539 1.00 6.19 488 PRO A N 1
ATOM 3592 C CA . PRO A 1 491 ? 2.164 8.101 12.974 1.00 7.10 488 PRO A CA 1
ATOM 3593 C C . PRO A 1 491 ? 0.696 7.942 13.295 1.00 6.84 488 PRO A C 1
ATOM 3594 O O . PRO A 1 491 ? -0.226 8.125 12.465 1.00 6.72 488 PRO A O 1
ATOM 3598 N N . GLY A 1 492 ? 0.458 7.632 14.565 1.00 5.66 489 GLY A N 1
ATOM 3599 C CA . GLY A 1 492 ? -0.905 7.669 15.031 1.00 6.77 489 GLY A CA 1
ATOM 3600 C C . GLY A 1 492 ? -1.817 6.696 14.353 1.00 6.09 489 GLY A C 1
ATOM 3601 O O . GLY A 1 492 ? -1.530 5.505 14.238 1.00 7.18 489 GLY A O 1
ATOM 3602 N N . ARG A 1 493 ? -2.968 7.159 13.880 1.00 6.30 490 ARG A N 1
ATOM 3603 C CA . ARG A 1 493 ? -3.974 6.289 13.224 1.00 6.84 490 ARG A CA 1
ATOM 3604 C C . ARG A 1 493 ? -3.380 5.528 12.051 1.00 5.47 490 ARG A C 1
ATOM 3605 O O . ARG A 1 493 ? -3.803 4.344 11.820 1.00 8.76 490 ARG A O 1
ATOM 3613 N N . ALA A 1 494 ? -2.411 6.078 11.335 1.00 5.98 491 ALA A N 1
ATOM 3614 C CA . ALA A 1 494 ? -1.838 5.339 10.195 1.00 5.43 491 ALA A CA 1
ATOM 3615 C C . ALA A 1 494 ? -0.907 4.177 10.593 1.00 5.74 491 ALA A C 1
ATOM 3616 O O . ALA A 1 494 ? -0.483 3.438 9.707 1.00 6.39 491 ALA A O 1
ATOM 3618 N N . GLY A 1 495 ? -0.653 3.992 11.893 1.00 5.58 492 GLY A N 1
ATOM 3619 C CA . GLY A 1 495 ? -0.089 2.719 12.404 1.00 5.22 492 GLY A CA 1
ATOM 3620 C C . GLY A 1 495 ? 1.248 2.953 13.112 1.00 5.07 492 GLY A C 1
ATOM 3621 O O . GLY A 1 495 ? 1.698 1.963 13.799 1.00 6.77 492 GLY A O 1
ATOM 3622 N N . GLY A 1 496 ? 1.953 4.050 12.981 1.00 4.77 493 GLY A N 1
ATOM 3623 C CA . GLY A 1 496 ? 3.256 4.146 13.602 1.00 6.27 493 GLY A CA 1
ATOM 3624 C C . GLY A 1 496 ? 4.325 3.380 12.900 1.00 5.56 493 GLY A C 1
ATOM 3625 O O . GLY A 1 496 ? 5.393 3.172 13.486 1.00 8.95 493 GLY A O 1
ATOM 3626 N N . GLY A 1 497 ? 4.057 3.006 11.697 1.00 5.53 494 GLY A N 1
ATOM 362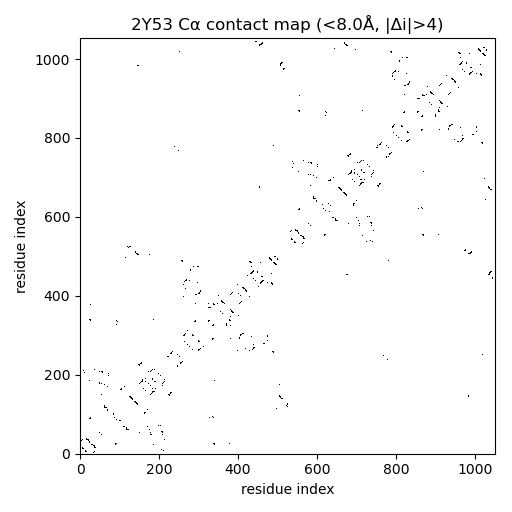7 C CA . GLY A 1 497 ? 4.991 2.115 10.946 1.00 7.47 494 GLY A CA 1
ATOM 3628 C C . GLY A 1 497 ? 5.826 2.859 9.890 1.00 6.79 494 GLY A C 1
ATOM 3629 O O . GLY A 1 497 ? 5.574 4.069 9.628 1.00 6.47 494 GLY A O 1
ATOM 3630 N N . GLU A 1 498 ? 6.871 2.214 9.416 1.00 4.89 495 GLU A N 1
ATOM 3631 C CA . GLU A 1 498 ? 7.708 2.704 8.349 1.00 5.15 495 GLU A CA 1
ATOM 3632 C C . GLU A 1 498 ? 8.022 1.620 7.410 1.00 4.57 495 GLU A C 1
ATOM 3633 O O . GLU A 1 498 ? 8.461 0.542 7.909 1.00 5.30 495 GLU A O 1
ATOM 3639 N N . GLU A 1 499 ? 7.962 1.890 6.127 1.00 3.63 496 GLU A N 1
ATOM 3640 C CA . GLU A 1 499 ? 8.311 0.953 5.055 1.00 5.73 496 GLU A CA 1
ATOM 3641 C C . GLU A 1 499 ? 9.017 1.757 3.975 1.00 5.01 496 GLU A C 1
ATOM 3642 O O . GLU A 1 499 ? 8.942 3.013 3.935 1.00 3.90 496 GLU A O 1
ATOM 3648 N N . LEU A 1 500 ? 9.691 1.042 3.085 1.00 4.55 497 LEU A N 1
ATOM 3649 C CA . LEU A 1 500 ? 10.334 1.663 1.884 1.00 5.27 497 LEU A CA 1
ATOM 3650 C C . LEU A 1 500 ? 11.295 2.766 2.339 1.00 5.78 497 LEU A C 1
ATOM 3651 O O . LEU A 1 500 ? 12.136 2.532 3.245 1.00 5.24 497 LEU A O 1
ATOM 3656 N N . GLY A 1 501 ? 11.336 3.904 1.671 1.00 4.38 498 GLY A N 1
ATOM 3657 C CA . GLY A 1 501 ? 12.428 4.856 1.940 1.00 4.96 498 GLY A CA 1
ATOM 3658 C C . GLY A 1 501 ? 13.773 4.326 1.490 1.00 3.32 498 GLY A C 1
ATOM 3659 O O . GLY A 1 501 ? 14.807 4.732 2.079 1.00 5.69 498 GLY A O 1
ATOM 3660 N N . GLY A 1 502 ? 13.791 3.553 0.387 1.00 4.54 499 GLY A N 1
ATOM 3661 C CA . GLY A 1 502 ? 15.127 3.053 -0.152 1.00 5.18 499 GLY A CA 1
ATOM 3662 C C . GLY A 1 502 ? 15.853 2.223 0.856 1.00 5.99 499 GLY A C 1
ATOM 3663 O O . GLY A 1 502 ? 15.327 1.253 1.399 1.00 5.60 499 GLY A O 1
ATOM 3664 N N . LEU A 1 503 ? 17.093 2.603 1.164 1.00 5.96 500 LEU A N 1
ATOM 3665 C CA . LEU A 1 503 ? 17.915 1.867 2.106 1.00 6.84 500 LEU A CA 1
ATOM 3666 C C . LEU A 1 503 ? 17.328 1.765 3.534 1.00 6.27 500 LEU A C 1
ATOM 3667 O O . LEU A 1 503 ? 17.681 0.908 4.328 1.00 6.99 500 LEU A O 1
ATOM 3672 N N . ARG A 1 504 ? 16.446 2.736 3.829 1.00 4.91 501 ARG A N 1
ATOM 3673 C CA . ARG A 1 504 ? 15.867 2.752 5.196 1.00 5.94 501 ARG A CA 1
ATOM 3674 C C . ARG A 1 504 ? 15.058 1.486 5.504 1.00 5.61 501 ARG A C 1
ATOM 3675 O O . ARG A 1 504 ? 14.895 1.149 6.661 1.00 6.67 501 ARG A O 1
ATOM 3683 N N . ALA A 1 505 ? 14.557 0.824 4.475 1.00 5.27 502 ALA A N 1
ATOM 3684 C CA . ALA A 1 505 ? 13.740 -0.392 4.640 1.00 4.93 502 ALA A CA 1
ATOM 3685 C C . ALA A 1 505 ? 14.558 -1.567 5.157 1.00 5.09 502 ALA A C 1
ATOM 3686 O O . ALA A 1 505 ? 13.951 -2.538 5.645 1.00 5.82 502 ALA A O 1
ATOM 3688 N N . LEU A 1 506 ? 15.884 -1.485 5.083 1.00 5.82 503 LEU A N 1
ATOM 3689 C CA . LEU A 1 506 ? 16.673 -2.667 5.511 1.00 5.15 503 LEU A CA 1
ATOM 3690 C C . LEU A 1 506 ? 16.710 -2.805 6.985 1.00 5.50 503 LEU A C 1
ATOM 3691 O O . LEU A 1 506 ? 16.821 -3.948 7.493 1.00 5.05 503 LEU A O 1
ATOM 3696 N N . ALA A 1 507 ? 16.607 -1.739 7.752 1.00 6.66 504 ALA A N 1
ATOM 3697 C CA . ALA A 1 507 ? 16.829 -1.870 9.223 1.00 6.06 504 ALA A CA 1
ATOM 3698 C C . ALA A 1 507 ? 15.817 -2.837 9.875 1.00 6.44 504 ALA A C 1
ATOM 3699 O O . ALA A 1 507 ? 16.192 -3.568 10.791 1.00 6.10 504 ALA A O 1
ATOM 3701 N N . PHE A 1 508 ? 14.552 -2.818 9.408 1.00 4.56 505 PHE A N 1
ATOM 3702 C CA . PHE A 1 508 ? 13.542 -3.668 9.969 1.00 4.03 505 PHE A CA 1
ATOM 3703 C C . PHE A 1 508 ? 13.919 -5.164 9.908 1.00 4.21 505 PHE A C 1
ATOM 3704 O O . PHE A 1 508 ? 13.449 -5.926 10.767 1.00 5.71 505 PHE A O 1
ATOM 3712 N N . TYR A 1 509 ? 14.708 -5.558 8.881 1.00 4.55 506 TYR A N 1
ATOM 3713 C CA . TYR A 1 509 ? 15.112 -6.937 8.698 1.00 4.43 506 TYR A CA 1
ATOM 3714 C C . TYR A 1 509 ? 16.429 -7.321 9.328 1.00 4.66 506 TYR A C 1
ATOM 3715 O O . TYR A 1 509 ? 16.901 -8.451 9.163 1.00 5.48 506 TYR A O 1
ATOM 3724 N N . HIS A 1 510 ? 17.086 -6.325 9.923 1.00 4.34 507 HIS A N 1
ATOM 3725 C CA . HIS A 1 510 ? 18.475 -6.503 10.457 1.00 3.77 507 HIS A CA 1
ATOM 3726 C C . HIS A 1 510 ? 18.529 -6.321 11.945 1.00 5.42 507 HIS A C 1
ATOM 3727 O O . HIS A 1 510 ? 17.654 -5.660 12.565 1.00 6.42 507 HIS A O 1
ATOM 3734 N N . ARG A 1 511 ? 19.582 -6.804 12.530 1.00 4.88 508 ARG A N 1
ATOM 3735 C CA . ARG A 1 511 ? 19.956 -6.584 13.931 1.00 4.07 508 ARG A CA 1
ATOM 3736 C C . ARG A 1 511 ? 21.212 -5.712 13.934 1.00 5.35 508 ARG A C 1
ATOM 3737 O O . ARG A 1 511 ? 22.168 -6.010 13.308 1.00 6.14 508 ARG A O 1
ATOM 3745 N N . ARG A 1 512 ? 21.094 -4.614 14.601 1.00 5.01 509 ARG A N 1
ATOM 3746 C CA . ARG A 1 512 ? 22.212 -3.695 14.760 1.00 5.61 509 ARG A CA 1
ATOM 3747 C C . ARG A 1 512 ? 23.077 -4.058 15.971 1.00 4.93 509 ARG A C 1
ATOM 3748 O O . ARG A 1 512 ? 22.582 -4.451 16.984 1.00 7.81 509 ARG A O 1
ATOM 3756 N N . SER A 1 513 ? 24.378 -3.977 15.777 1.00 4.57 510 SER A N 1
ATOM 3757 C CA . SER A 1 513 ? 25.315 -4.257 16.898 1.00 5.20 510 SER A CA 1
ATOM 3758 C C . SER A 1 513 ? 26.440 -3.250 16.883 1.00 5.89 510 SER A C 1
ATOM 3759 O O . SER A 1 513 ? 26.968 -2.927 15.823 1.00 6.40 510 SER A O 1
ATOM 3762 N N . ALA A 1 514 ? 26.880 -2.816 18.040 1.00 4.64 511 ALA A N 1
ATOM 3763 C CA . ALA A 1 514 ? 28.116 -2.075 18.242 1.00 3.80 511 ALA A CA 1
ATOM 3764 C C . ALA A 1 514 ? 29.292 -2.979 18.524 1.00 4.60 511 ALA A C 1
ATOM 3765 O O . ALA A 1 514 ? 29.250 -3.707 19.552 1.00 5.34 511 ALA A O 1
ATOM 3767 N N . ILE A 1 515 ? 30.313 -2.946 17.660 1.00 4.84 512 ILE A N 1
ATOM 3768 C CA . ILE A 1 515 ? 31.492 -3.750 17.929 1.00 5.02 512 ILE A CA 1
ATOM 3769 C C . ILE A 1 515 ? 32.567 -2.812 18.397 1.00 5.10 512 ILE A C 1
ATOM 3770 O O . ILE A 1 515 ? 32.955 -1.837 17.713 1.00 6.18 512 ILE A O 1
ATOM 3775 N N . GLN A 1 516 ? 33.025 -3.047 19.622 1.00 5.98 513 GLN A N 1
ATOM 3776 C CA . GLN A 1 516 ? 34.101 -2.240 20.219 1.00 5.47 513 GLN A CA 1
ATOM 3777 C C . GLN A 1 516 ? 35.364 -3.097 20.374 1.00 5.52 513 GLN A C 1
ATOM 3778 O O . GLN A 1 516 ? 35.318 -4.246 20.890 1.00 6.73 513 GLN A O 1
ATOM 3784 N N . ALA A 1 517 ? 36.454 -2.580 19.736 1.00 5.82 514 ALA A N 1
ATOM 3785 C CA . ALA A 1 517 ? 37.608 -3.490 19.600 1.00 6.01 514 ALA A CA 1
ATOM 3786 C C . ALA A 1 517 ? 38.842 -2.673 19.245 1.00 7.17 514 ALA A C 1
ATOM 3787 O O . ALA A 1 517 ? 38.774 -1.511 18.914 1.00 7.76 514 ALA A O 1
ATOM 3789 N N . ALA A 1 518 ? 39.992 -3.406 19.302 1.00 9.06 515 ALA A N 1
ATOM 3790 C CA . ALA A 1 518 ? 41.278 -2.821 18.809 1.00 8.95 515 ALA A CA 1
ATOM 3791 C C . ALA A 1 518 ? 41.110 -2.387 17.328 1.00 8.45 515 ALA A C 1
ATOM 3792 O O . ALA A 1 518 ? 40.383 -3.015 16.563 1.00 8.02 515 ALA A O 1
ATOM 3794 N N . SER A 1 519 ? 41.878 -1.363 16.922 1.00 9.72 516 SER A N 1
ATOM 3795 C CA . SER A 1 519 ? 41.953 -0.940 15.543 1.00 10.21 516 SER A CA 1
ATOM 3796 C C . SER A 1 519 ? 42.067 -2.113 14.561 1.00 9.91 516 SER A C 1
ATOM 3797 O O . SER A 1 519 ? 41.346 -2.069 13.510 1.00 9.69 516 SER A O 1
ATOM 3800 N N . ALA A 1 520 ? 42.952 -3.073 14.771 1.00 8.33 517 ALA A N 1
ATOM 3801 C CA . ALA A 1 520 ? 43.120 -4.046 13.753 1.00 8.53 517 ALA A CA 1
ATOM 3802 C C . ALA A 1 520 ? 41.872 -4.918 13.638 1.00 9.65 517 ALA A C 1
ATOM 3803 O O . ALA A 1 520 ? 41.595 -5.517 12.576 1.00 11.28 517 ALA A O 1
ATOM 3805 N N . ALA A 1 521 ? 41.181 -5.131 14.768 1.00 8.35 518 ALA A N 1
ATOM 3806 C CA . ALA A 1 521 ? 39.912 -5.927 14.750 1.00 8.45 518 ALA A CA 1
ATOM 3807 C C . ALA A 1 521 ? 38.793 -5.183 13.990 1.00 7.95 518 ALA A C 1
ATOM 3808 O O . ALA A 1 521 ? 38.070 -5.784 13.203 1.00 8.37 518 ALA A O 1
ATOM 3810 N N . ILE A 1 522 ? 38.741 -3.883 14.197 1.00 9.53 519 ILE A N 1
ATOM 3811 C CA . ILE A 1 522 ? 37.776 -3.061 13.447 1.00 8.90 519 ILE A CA 1
ATOM 3812 C C . ILE A 1 522 ? 38.104 -3.116 11.966 1.00 9.85 519 ILE A C 1
ATOM 3813 O O . ILE A 1 522 ? 37.222 -3.242 11.098 1.00 10.17 519 ILE A O 1
ATOM 3818 N N . GLY A 1 523 ? 39.415 -3.128 11.645 1.00 9.35 520 GLY A N 1
ATOM 3819 C CA . GLY A 1 523 ? 39.776 -3.241 10.188 1.00 11.07 520 GLY A CA 1
ATOM 3820 C C . GLY A 1 523 ? 39.358 -4.573 9.671 1.00 10.53 520 GLY A C 1
ATOM 3821 O O . GLY A 1 523 ? 38.859 -4.590 8.488 1.00 11.63 520 GLY A O 1
ATOM 3822 N N . THR A 1 524 ? 39.537 -5.710 10.362 1.00 11.71 521 THR A N 1
ATOM 3823 C CA . THR A 1 524 ? 39.115 -6.943 9.767 1.00 15.21 521 THR A CA 1
ATOM 3824 C C . THR A 1 524 ? 37.630 -7.047 9.711 1.00 16.05 521 THR A C 1
ATOM 3825 O O . THR A 1 524 ? 37.052 -7.599 8.733 1.00 18.39 521 THR A O 1
ATOM 3829 N N . LEU A 1 525 ? 36.916 -6.477 10.682 1.00 15.34 522 LEU A N 1
ATOM 3830 C CA . LEU A 1 525 ? 35.518 -6.586 10.487 1.00 15.44 522 LEU A CA 1
ATOM 3831 C C . LEU A 1 525 ? 34.938 -5.676 9.410 1.00 15.35 522 LEU A C 1
ATOM 3832 O O . LEU A 1 525 ? 34.082 -6.162 8.666 1.00 15.67 522 LEU A O 1
ATOM 3837 N N . THR A 1 526 ? 35.565 -4.532 9.134 1.00 12.08 523 THR A N 1
ATOM 3838 C CA . THR A 1 526 ? 35.293 -3.672 8.072 1.00 13.60 523 THR A CA 1
ATOM 3839 C C . THR A 1 526 ? 35.437 -4.273 6.666 1.00 14.82 523 THR A C 1
ATOM 3840 O O . THR A 1 526 ? 34.620 -4.001 5.807 1.00 16.23 523 THR A O 1
ATOM 3844 N N . GLN A 1 527 ? 36.469 -5.081 6.438 1.00 10.94 524 GLN A N 1
ATOM 3845 C CA . GLN A 1 527 ? 36.707 -5.720 5.155 1.00 11.06 524 GLN A CA 1
ATOM 3846 C C . GLN A 1 527 ? 35.600 -6.627 4.743 1.00 10.96 524 GLN A C 1
ATOM 3847 O O . GLN A 1 527 ? 35.522 -7.024 3.614 1.00 10.48 524 GLN A O 1
ATOM 3853 N N . ALA A 1 528 ? 34.713 -6.988 5.685 1.00 9.59 525 ALA A N 1
ATOM 3854 C CA . ALA A 1 528 ? 33.618 -7.931 5.506 1.00 9.42 525 ALA A CA 1
ATOM 3855 C C . ALA A 1 528 ? 32.211 -7.227 5.448 1.00 8.52 525 ALA A C 1
ATOM 3856 O O . ALA A 1 528 ? 31.176 -7.890 5.601 1.00 9.31 525 ALA A O 1
ATOM 3858 N N . THR A 1 529 ? 32.248 -5.900 5.405 1.00 6.93 526 THR A N 1
ATOM 3859 C CA . THR A 1 529 ? 31.022 -5.113 5.381 1.00 7.54 526 THR A CA 1
ATOM 3860 C C . THR A 1 529 ? 31.062 -4.129 4.241 1.00 7.09 526 THR A C 1
ATOM 3861 O O . THR A 1 529 ? 32.088 -3.984 3.571 1.00 6.35 526 THR A O 1
ATOM 3865 N N . HIS A 1 530 ? 29.933 -3.498 3.949 1.00 6.02 527 HIS A N 1
ATOM 3866 C CA . HIS A 1 530 ? 29.826 -2.490 2.877 1.00 5.97 527 HIS A CA 1
ATOM 3867 C C . HIS A 1 530 ? 28.666 -1.557 3.192 1.00 7.17 527 HIS A C 1
ATOM 3868 O O . HIS A 1 530 ? 27.692 -1.988 3.924 1.00 6.58 527 HIS A O 1
ATOM 3875 N N . TRP A 1 531 ? 28.668 -0.357 2.671 1.00 6.16 528 TRP A N 1
ATOM 3876 C CA . TRP A 1 531 ? 27.488 0.488 2.634 1.00 7.26 528 TRP A CA 1
ATOM 3877 C C . TRP A 1 531 ? 27.674 1.331 1.403 1.00 9.94 528 TRP A C 1
ATOM 3878 O O . TRP A 1 531 ? 28.805 1.795 1.110 1.00 10.17 528 TRP A O 1
ATOM 3889 N N . PRO A 1 532 ? 26.584 1.635 0.680 1.00 8.23 529 PRO A N 1
ATOM 3890 C CA . PRO A 1 532 ? 26.799 2.383 -0.575 1.00 11.23 529 PRO A CA 1
ATOM 3891 C C . PRO A 1 532 ? 27.317 3.822 -0.211 1.00 12.49 529 PRO A C 1
ATOM 3892 O O . PRO A 1 532 ? 27.045 4.437 0.862 1.00 11.47 529 PRO A O 1
ATOM 3896 N N . ALA A 1 533 ? 28.056 4.407 -1.193 1.00 13.50 530 ALA A N 1
ATOM 3897 C CA . ALA A 1 533 ? 28.481 5.797 -1.088 1.00 16.62 530 ALA A CA 1
ATOM 3898 C C . ALA A 1 533 ? 27.321 6.772 -0.954 1.00 16.88 530 ALA A C 1
ATOM 3899 O O . ALA A 1 533 ? 26.288 6.536 -1.576 1.00 18.61 530 ALA A O 1
ATOM 3901 N N . ALA A 1 534 ? 27.459 7.789 -0.128 1.00 18.29 531 ALA A N 1
ATOM 3902 C CA . ALA A 1 534 ? 26.424 8.811 0.045 1.00 20.16 531 ALA A CA 1
ATOM 3903 C C . ALA A 1 534 ? 26.326 9.642 -1.226 1.00 24.16 531 ALA A C 1
ATOM 3904 O O . ALA A 1 534 ? 25.201 10.185 -1.411 1.00 26.68 531 ALA A O 1
ATOM 3906 N N . HIS B 1 3 ? 10.072 10.824 63.085 1.00 19.18 0 HIS B N 1
ATOM 3907 C CA . HIS B 1 3 ? 8.804 11.356 63.273 1.00 26.58 0 HIS B CA 1
ATOM 3908 C C . HIS B 1 3 ? 9.166 12.497 62.486 1.00 21.48 0 HIS B C 1
ATOM 3909 O O . HIS B 1 3 ? 9.118 13.648 63.099 1.00 25.38 0 HIS B O 1
ATOM 3916 N N . MET B 1 4 ? 9.342 12.380 61.169 1.00 15.33 1 MET B N 1
ATOM 3917 C CA . MET B 1 4 ? 9.525 11.252 60.261 1.00 11.31 1 MET B CA 1
ATOM 3918 C C . MET B 1 4 ? 10.637 11.691 59.312 1.00 8.54 1 MET B C 1
ATOM 3919 O O . MET B 1 4 ? 11.001 12.898 59.264 1.00 7.71 1 MET B O 1
ATOM 3924 N N . THR B 1 5 ? 11.222 10.762 58.540 1.00 8.63 2 THR B N 1
ATOM 3925 C CA . THR B 1 5 ? 12.152 11.151 57.479 1.00 8.24 2 THR B CA 1
ATOM 3926 C C . THR B 1 5 ? 11.435 12.012 56.412 1.00 7.35 2 THR B C 1
ATOM 3927 O O . THR B 1 5 ? 10.195 12.000 56.307 1.00 6.81 2 THR B O 1
ATOM 3931 N N . GLU B 1 6 ? 12.207 12.682 55.595 1.00 7.16 3 GLU B N 1
ATOM 3932 C CA . GLU B 1 6 ? 11.654 13.576 54.597 1.00 6.30 3 GLU B CA 1
ATOM 3933 C C . GLU B 1 6 ? 10.794 12.874 53.534 1.00 6.39 3 GLU B C 1
ATOM 3934 O O . GLU B 1 6 ? 11.278 11.904 52.928 1.00 7.92 3 GLU B O 1
ATOM 3940 N N . LEU B 1 7 ? 9.586 13.337 53.327 1.00 5.86 4 LEU B N 1
ATOM 3941 C CA . LEU B 1 7 ? 8.779 12.898 52.152 1.00 7.90 4 LEU B CA 1
ATOM 3942 C C . LEU B 1 7 ? 9.191 13.722 50.959 1.00 8.36 4 LEU B C 1
ATOM 3943 O O . LEU B 1 7 ? 8.967 14.905 50.883 1.00 8.41 4 LEU B O 1
ATOM 3948 N N . LEU B 1 8 ? 9.755 13.007 49.987 1.00 6.90 5 LEU B N 1
ATOM 3949 C CA . LEU B 1 8 ? 10.169 13.677 48.785 1.00 6.07 5 LEU B CA 1
ATOM 3950 C C . LEU B 1 8 ? 8.981 14.059 47.880 1.00 6.98 5 LEU B C 1
ATOM 3951 O O . LEU B 1 8 ? 8.083 13.219 47.660 1.00 7.67 5 LEU B O 1
ATOM 3956 N N . LYS B 1 9 ? 8.973 15.294 47.445 1.00 7.83 6 LYS B N 1
ATOM 3957 C CA . LYS B 1 9 ? 7.835 15.731 46.588 1.00 7.72 6 LYS B CA 1
ATOM 3958 C C . LYS B 1 9 ? 8.072 15.318 45.122 1.00 8.24 6 LYS B C 1
ATOM 3959 O O . LYS B 1 9 ? 9.203 15.114 44.686 1.00 8.04 6 LYS B O 1
ATOM 3965 N N . ASN B 1 10 ? 6.948 15.144 44.453 1.00 6.95 7 ASN B N 1
ATOM 3966 C CA . ASN B 1 10 ? 6.937 14.979 42.993 1.00 5.90 7 ASN B CA 1
ATOM 3967 C C . ASN B 1 10 ? 6.950 16.302 42.284 1.00 8.90 7 ASN B C 1
ATOM 3968 O O . ASN B 1 10 ? 6.492 17.330 42.823 1.00 9.20 7 ASN B O 1
ATOM 3973 N N . HIS B 1 11 ? 7.463 16.373 41.066 1.00 8.56 8 HIS B N 1
ATOM 3974 C CA . HIS B 1 11 ? 7.441 17.613 40.335 1.00 8.88 8 HIS B CA 1
ATOM 3975 C C . HIS B 1 11 ? 6.520 17.346 39.165 1.00 9.83 8 HIS B C 1
ATOM 3976 O O . HIS B 1 11 ? 6.889 16.595 38.184 1.00 9.08 8 HIS B O 1
ATOM 3983 N N . VAL B 1 12 ? 5.316 17.872 39.179 1.00 8.93 9 VAL B N 1
ATOM 3984 C CA . VAL B 1 12 ? 4.275 17.589 38.151 1.00 8.45 9 VAL B CA 1
ATOM 3985 C C . VAL B 1 12 ? 3.552 18.900 37.862 1.00 9.68 9 VAL B C 1
ATOM 3986 O O . VAL B 1 12 ? 3.346 19.785 38.785 1.00 10.93 9 VAL B O 1
ATOM 3990 N N . ALA B 1 13 ? 3.248 19.087 36.581 1.00 9.63 10 ALA B N 1
ATOM 3991 C CA . ALA B 1 13 ? 2.517 20.296 36.152 1.00 10.82 10 ALA B CA 1
ATOM 3992 C C . ALA B 1 13 ? 3.253 21.571 36.622 1.00 11.82 10 ALA B C 1
ATOM 3993 O O . ALA B 1 13 ? 2.598 22.602 36.910 1.00 11.92 10 ALA B O 1
ATOM 3995 N N . GLY B 1 14 ? 4.580 21.572 36.661 1.00 10.50 11 GLY B N 1
ATOM 3996 C CA . GLY B 1 14 ? 5.350 22.723 36.989 1.00 11.82 11 GLY B CA 1
ATOM 3997 C C . GLY B 1 14 ? 5.371 23.021 38.459 1.00 11.91 11 GLY B C 1
ATOM 3998 O O . GLY B 1 14 ? 5.848 24.078 38.834 1.00 13.98 11 GLY B O 1
ATOM 3999 N N . GLN B 1 15 ? 4.889 22.104 39.295 1.00 10.58 12 GLN B N 1
ATOM 4000 C CA . GLN B 1 15 ? 4.806 22.357 40.766 1.00 12.32 12 GLN B CA 1
ATOM 4001 C C . GLN B 1 15 ? 5.366 21.212 41.537 1.00 11.80 12 GLN B C 1
ATOM 4002 O O . GLN B 1 15 ? 5.319 20.054 41.083 1.00 10.10 12 GLN B O 1
ATOM 4008 N N . TRP B 1 16 ? 5.820 21.485 42.753 1.00 10.55 13 TRP B N 1
ATOM 4009 C CA . TRP B 1 16 ? 6.236 20.417 43.689 1.00 9.41 13 TRP B CA 1
ATOM 4010 C C . TRP B 1 16 ? 5.070 20.027 44.524 1.00 12.48 13 TRP B C 1
ATOM 4011 O O . TRP B 1 16 ? 4.435 20.885 45.293 1.00 14.01 13 TRP B O 1
ATOM 4022 N N . ILE B 1 17 ? 4.670 18.804 44.464 1.00 10.79 14 ILE B N 1
ATOM 4023 C CA . ILE B 1 17 ? 3.456 18.315 45.064 1.00 10.73 14 ILE B CA 1
ATOM 4024 C C . ILE B 1 17 ? 3.705 17.042 45.848 1.00 10.18 14 ILE B C 1
ATOM 4025 O O . ILE B 1 17 ? 4.218 16.030 45.265 1.00 9.97 14 ILE B O 1
ATOM 4030 N N . ALA B 1 18 ? 3.467 16.994 47.166 1.00 10.71 15 ALA B N 1
ATOM 4031 C CA . ALA B 1 18 ? 3.614 15.761 47.837 1.00 9.24 15 ALA B CA 1
ATOM 4032 C C . ALA B 1 18 ? 2.505 14.762 47.601 1.00 9.58 15 ALA B C 1
ATOM 4033 O O . ALA B 1 18 ? 1.315 15.124 47.530 1.00 12.17 15 ALA B O 1
ATOM 4035 N N . GLY B 1 19 ? 2.796 13.475 47.517 1.00 8.87 16 GLY B N 1
ATOM 4036 C CA . GLY B 1 19 ? 1.815 12.404 47.616 1.00 9.95 16 GLY B CA 1
ATOM 4037 C C . GLY B 1 19 ? 1.247 12.387 49.028 1.00 9.27 16 GLY B C 1
ATOM 4038 O O . GLY B 1 19 ? 1.871 12.788 49.987 1.00 11.63 16 GLY B O 1
ATOM 4039 N N . THR B 1 20 ? 0.089 11.833 49.091 1.00 9.87 17 THR B N 1
ATOM 4040 C CA . THR B 1 20 ? -0.547 11.662 50.418 1.00 11.19 17 THR B CA 1
ATOM 4041 C C . THR B 1 20 ? -0.189 10.373 51.066 1.00 13.35 17 THR B C 1
ATOM 4042 O O . THR B 1 20 ? 0.427 9.481 50.510 1.00 10.61 17 THR B O 1
ATOM 4046 N N . GLY B 1 21 ? -0.628 10.207 52.301 1.00 11.57 18 GLY B N 1
ATOM 4047 C CA . GLY B 1 21 ? -0.401 9.022 53.099 1.00 12.91 18 GLY B CA 1
ATOM 4048 C C . GLY B 1 21 ? 1.004 9.004 53.715 1.00 10.18 18 GLY B C 1
ATOM 4049 O O . GLY B 1 21 ? 1.742 9.977 53.649 1.00 11.09 18 GLY B O 1
ATOM 4050 N N . ALA B 1 22 ? 1.321 7.847 54.236 1.00 11.80 19 ALA B N 1
ATOM 4051 C CA . ALA B 1 22 ? 2.560 7.675 54.985 1.00 12.61 19 ALA B CA 1
ATOM 4052 C C . ALA B 1 22 ? 3.779 7.518 54.071 1.00 13.40 19 ALA B C 1
ATOM 4053 O O . ALA B 1 22 ? 4.918 7.678 54.538 1.00 13.98 19 ALA B O 1
ATOM 4055 N N . GLY B 1 23 ? 3.532 7.115 52.818 1.00 10.29 20 GLY B N 1
ATOM 4056 C CA . GLY B 1 23 ? 4.623 6.938 51.865 1.00 10.48 20 GLY B CA 1
ATOM 4057 C C . GLY B 1 23 ? 5.332 5.628 52.108 1.00 9.84 20 GLY B C 1
ATOM 4058 O O . GLY B 1 23 ? 5.100 4.833 53.066 1.00 9.85 20 GLY B O 1
ATOM 4059 N N . ILE B 1 24 ? 6.285 5.393 51.195 1.00 8.82 21 ILE B N 1
ATOM 4060 C CA . ILE B 1 24 ? 7.162 4.219 51.204 1.00 8.12 21 ILE B CA 1
ATOM 4061 C C . ILE B 1 24 ? 8.565 4.684 51.645 1.00 7.51 21 ILE B C 1
ATOM 4062 O O . ILE B 1 24 ? 9.147 5.609 51.041 1.00 7.39 21 ILE B O 1
ATOM 4067 N N . THR B 1 25 ? 9.103 3.993 52.631 1.00 6.87 22 THR B N 1
ATOM 4068 C CA . THR B 1 25 ? 10.447 4.340 53.190 1.00 7.58 22 THR B CA 1
ATOM 4069 C C . THR B 1 25 ? 11.576 3.751 52.365 1.00 7.82 22 THR B C 1
ATOM 4070 O O . THR B 1 25 ? 11.537 2.542 52.049 1.00 11.26 22 THR B O 1
ATOM 4074 N N . LEU B 1 26 ? 12.510 4.583 51.982 1.00 6.11 23 LEU B N 1
ATOM 4075 C CA . LEU B 1 26 ? 13.804 4.138 51.402 1.00 7.01 23 LEU B CA 1
ATOM 4076 C C . LEU B 1 26 ? 14.795 3.967 52.516 1.00 7.35 23 LEU B C 1
ATOM 4077 O O . LEU B 1 26 ? 14.850 4.761 53.478 1.00 7.15 23 LEU B O 1
ATOM 4082 N N . THR B 1 27 ? 15.561 2.882 52.513 1.00 5.97 24 THR B N 1
ATOM 4083 C CA . THR B 1 27 ? 16.490 2.569 53.602 1.00 7.55 24 THR B CA 1
ATOM 4084 C C . THR B 1 27 ? 17.900 2.359 53.117 1.00 7.73 24 THR B C 1
ATOM 4085 O O . THR B 1 27 ? 18.143 2.118 51.887 1.00 11.40 24 THR B O 1
ATOM 4089 N N . ASP B 1 28 ? 18.879 2.442 53.981 1.00 5.15 25 ASP B N 1
ATOM 4090 C CA . ASP B 1 28 ? 20.242 2.151 53.644 1.00 5.70 25 ASP B CA 1
ATOM 4091 C C . ASP B 1 28 ? 20.463 0.637 53.684 1.00 5.23 25 ASP B C 1
ATOM 4092 O O . ASP B 1 28 ? 20.247 0.019 54.695 1.00 5.56 25 ASP B O 1
ATOM 4097 N N . PRO B 1 29 ? 20.930 0.061 52.573 1.00 4.15 26 PRO B N 1
ATOM 4098 C CA . PRO B 1 29 ? 20.973 -1.411 52.510 1.00 4.82 26 PRO B CA 1
ATOM 4099 C C . PRO B 1 29 ? 22.117 -1.968 53.294 1.00 6.92 26 PRO B C 1
ATOM 4100 O O . PRO B 1 29 ? 22.167 -3.213 53.418 1.00 7.95 26 PRO B O 1
ATOM 4104 N N . VAL B 1 30 ? 23.033 -1.160 53.857 1.00 6.01 27 VAL B N 1
ATOM 4105 C CA . VAL B 1 30 ? 24.109 -1.701 54.738 1.00 6.54 27 VAL B CA 1
ATOM 4106 C C . VAL B 1 30 ? 23.691 -1.553 56.214 1.00 7.42 27 VAL B C 1
ATOM 4107 O O . VAL B 1 30 ? 23.733 -2.458 57.002 1.00 7.56 27 VAL B O 1
ATOM 4111 N N . THR B 1 31 ? 23.204 -0.338 56.558 1.00 6.77 28 THR B N 1
ATOM 4112 C CA . THR B 1 31 ? 22.999 0.001 57.977 1.00 7.12 28 THR B CA 1
ATOM 4113 C C . THR B 1 31 ? 21.581 -0.208 58.453 1.00 8.15 28 THR B C 1
ATOM 4114 O O . THR B 1 31 ? 21.332 -0.250 59.684 1.00 8.70 28 THR B O 1
ATOM 4118 N N . GLY B 1 32 ? 20.610 -0.249 57.539 1.00 6.39 29 GLY B N 1
ATOM 4119 C CA . GLY B 1 32 ? 19.196 -0.365 57.878 1.00 7.46 29 GLY B CA 1
ATOM 4120 C C . GLY B 1 32 ? 18.573 1.009 58.250 1.00 6.05 29 GLY B C 1
ATOM 4121 O O . GLY B 1 32 ? 17.352 1.001 58.498 1.00 8.57 29 GLY B O 1
ATOM 4122 N N . VAL B 1 33 ? 19.327 2.124 58.125 1.00 6.63 30 VAL B N 1
ATOM 4123 C CA . VAL B 1 33 ? 18.735 3.411 58.509 1.00 6.76 30 VAL B CA 1
ATOM 4124 C C . VAL B 1 33 ? 17.641 3.852 57.570 1.00 6.72 30 VAL B C 1
ATOM 4125 O O . VAL B 1 33 ? 17.789 3.666 56.335 1.00 6.41 30 VAL B O 1
ATOM 4129 N N . ALA B 1 34 ? 16.595 4.455 58.063 1.00 7.02 31 ALA B N 1
ATOM 4130 C CA . ALA B 1 34 ? 15.524 5.040 57.230 1.00 6.53 31 ALA B CA 1
ATOM 4131 C C . ALA B 1 34 ? 16.044 6.333 56.695 1.00 6.14 31 ALA B C 1
ATOM 4132 O O . ALA B 1 34 ? 16.587 7.175 57.460 1.00 6.43 31 ALA B O 1
ATOM 4134 N N . LEU B 1 35 ? 15.942 6.548 55.379 1.00 5.01 32 LEU B N 1
ATOM 4135 C CA . LEU B 1 35 ? 16.560 7.695 54.683 1.00 5.29 32 LEU B CA 1
ATOM 4136 C C . LEU B 1 35 ? 15.530 8.804 54.359 1.00 6.19 32 LEU B C 1
ATOM 4137 O O . LEU B 1 35 ? 15.738 9.944 54.755 1.00 7.34 32 LEU B O 1
ATOM 4142 N N . VAL B 1 36 ? 14.525 8.451 53.551 1.00 5.80 33 VAL B N 1
ATOM 4143 C CA . VAL B 1 36 ? 13.520 9.385 52.986 1.00 6.34 33 VAL B CA 1
ATOM 4144 C C . VAL B 1 36 ? 12.307 8.537 52.633 1.00 5.97 33 VAL B C 1
ATOM 4145 O O . VAL B 1 36 ? 12.419 7.299 52.673 1.00 6.43 33 VAL B O 1
ATOM 4149 N N . ARG B 1 37 ? 11.198 9.172 52.271 1.00 6.28 34 ARG B N 1
ATOM 4150 C CA . ARG B 1 37 ? 9.993 8.454 51.809 1.00 5.88 34 ARG B CA 1
ATOM 4151 C C . ARG B 1 37 ? 9.566 9.020 50.478 1.00 6.65 34 ARG B C 1
ATOM 4152 O O . ARG B 1 37 ? 9.843 10.166 50.162 1.00 6.28 34 ARG B O 1
ATOM 4160 N N . VAL B 1 38 ? 8.829 8.183 49.770 1.00 7.01 35 VAL B N 1
ATOM 4161 C CA . VAL B 1 38 ? 8.186 8.655 48.522 1.00 6.75 35 VAL B CA 1
ATOM 4162 C C . VAL B 1 38 ? 6.692 8.310 48.562 1.00 7.94 35 VAL B C 1
ATOM 4163 O O . VAL B 1 38 ? 6.259 7.417 49.276 1.00 7.73 35 VAL B O 1
ATOM 4167 N N . SER B 1 39 ? 5.922 9.046 47.720 1.00 7.67 36 SER B N 1
ATOM 4168 C CA . SER B 1 39 ? 4.493 8.753 47.504 1.00 6.88 36 SER B CA 1
ATOM 4169 C C . SER B 1 39 ? 3.991 9.583 46.280 1.00 6.00 36 SER B C 1
ATOM 4170 O O . SER B 1 39 ? 4.271 10.676 46.113 1.00 7.07 36 SER B O 1
ATOM 4173 N N . SER B 1 40 ? 3.209 8.796 45.450 1.00 8.59 37 SER B N 1
ATOM 4174 C CA . SER B 1 40 ? 2.536 9.413 44.305 1.00 8.54 37 SER B CA 1
ATOM 4175 C C . SER B 1 40 ? 1.031 9.467 44.566 1.00 9.49 37 SER B C 1
ATOM 4176 O O . SER B 1 40 ? 0.258 9.814 43.671 1.00 9.73 37 SER B O 1
ATOM 4179 N N . GLU B 1 41 ? 0.636 9.116 45.811 1.00 9.23 38 GLU B N 1
ATOM 4180 C CA . GLU B 1 41 ? -0.835 9.058 46.023 1.00 10.42 38 GLU B CA 1
ATOM 4181 C C . GLU B 1 41 ? -1.526 10.353 45.931 1.00 9.65 38 GLU B C 1
ATOM 4182 O O . GLU B 1 41 ? -1.061 11.384 46.431 1.00 9.72 38 GLU B O 1
ATOM 4188 N N . GLY B 1 42 ? -2.638 10.317 45.166 1.00 9.77 39 GLY B N 1
ATOM 4189 C CA . GLY B 1 42 ? -3.472 11.491 44.990 1.00 11.35 39 GLY B CA 1
ATOM 4190 C C . GLY B 1 42 ? -3.101 12.476 43.929 1.00 11.60 39 GLY B C 1
ATOM 4191 O O . GLY B 1 42 ? -3.750 13.496 43.719 1.00 12.84 39 GLY B O 1
ATOM 4192 N N . LEU B 1 43 ? -1.987 12.218 43.187 1.00 11.26 40 LEU B N 1
ATOM 4193 C CA . LEU B 1 43 ? -1.572 13.193 42.174 1.00 9.80 40 LEU B CA 1
ATOM 4194 C C . LEU B 1 43 ? -2.605 13.282 41.002 1.00 9.23 40 LEU B C 1
ATOM 4195 O O . LEU B 1 43 ? -3.242 12.290 40.671 1.00 9.30 40 LEU B O 1
ATOM 4200 N N . ASP B 1 44 ? -2.752 14.438 40.426 1.00 9.42 41 ASP B N 1
ATOM 4201 C CA . ASP B 1 44 ? -3.606 14.574 39.239 1.00 10.77 41 ASP B CA 1
ATOM 4202 C C . ASP B 1 44 ? -2.778 14.207 37.972 1.00 9.78 41 ASP B C 1
ATOM 4203 O O . ASP B 1 44 ? -2.070 15.017 37.468 1.00 10.24 41 ASP B O 1
ATOM 4208 N N . LEU B 1 45 ? -2.900 12.949 37.606 1.00 10.84 42 LEU B N 1
ATOM 4209 C CA . LEU B 1 45 ? -2.034 12.472 36.476 1.00 8.84 42 LEU B CA 1
ATOM 4210 C C . LEU B 1 45 ? -2.446 13.033 35.146 1.00 10.95 42 LEU B C 1
ATOM 4211 O O . LEU B 1 45 ? -1.580 13.343 34.324 1.00 10.07 42 LEU B O 1
ATOM 4216 N N . ALA B 1 46 ? -3.758 13.271 34.938 1.00 9.64 43 ALA B N 1
ATOM 4217 C CA . ALA B 1 46 ? -4.125 13.876 33.647 1.00 9.67 43 ALA B CA 1
ATOM 4218 C C . ALA B 1 46 ? -3.516 15.198 33.494 1.00 10.28 43 ALA B C 1
ATOM 4219 O O . ALA B 1 46 ? -2.967 15.544 32.461 1.00 11.16 43 ALA B O 1
ATOM 4221 N N . ARG B 1 47 ? -3.548 15.997 34.574 1.00 9.79 44 ARG B N 1
ATOM 4222 C CA . ARG B 1 47 ? -2.960 17.284 34.513 1.00 10.36 44 ARG B CA 1
ATOM 4223 C C . ARG B 1 47 ? -1.388 17.225 34.358 1.00 9.41 44 ARG B C 1
ATOM 4224 O O . ARG B 1 47 ? -0.800 18.033 33.644 1.00 10.50 44 ARG B O 1
ATOM 4232 N N . ALA B 1 48 ? -0.746 16.260 35.060 1.00 8.77 45 ALA B N 1
ATOM 4233 C CA . ALA B 1 48 ? 0.718 16.149 34.949 1.00 8.90 45 ALA B CA 1
ATOM 4234 C C . ALA B 1 48 ? 1.130 15.868 33.497 1.00 8.06 45 ALA B C 1
ATOM 4235 O O . ALA B 1 48 ? 2.051 16.471 32.972 1.00 8.94 45 ALA B O 1
ATOM 4237 N N . PHE B 1 49 ? 0.341 14.958 32.878 1.00 8.88 46 PHE B N 1
ATOM 4238 C CA . PHE B 1 49 ? 0.715 14.602 31.477 1.00 8.92 46 PHE B CA 1
ATOM 4239 C C . PHE B 1 49 ? 0.371 15.683 30.497 1.00 10.03 46 PHE B C 1
ATOM 4240 O O . PHE B 1 49 ? 1.100 15.960 29.513 1.00 9.96 46 PHE B O 1
ATOM 4248 N N . SER B 1 50 ? -0.828 16.289 30.717 1.00 10.21 47 SER B N 1
ATOM 4249 C CA . SER B 1 50 ? -1.206 17.347 29.748 1.00 10.88 47 SER B CA 1
ATOM 4250 C C . SER B 1 50 ? -0.287 18.575 29.852 1.00 8.19 47 SER B C 1
ATOM 4251 O O . SER B 1 50 ? 0.107 19.191 28.884 1.00 11.00 47 SER B O 1
ATOM 4254 N N . PHE B 1 51 ? 0.105 18.959 31.069 1.00 8.58 48 PHE B N 1
ATOM 4255 C CA . PHE B 1 51 ? 1.014 20.053 31.169 1.00 9.08 48 PHE B CA 1
ATOM 4256 C C . PHE B 1 51 ? 2.385 19.797 30.509 1.00 8.18 48 PHE B C 1
ATOM 4257 O O . PHE B 1 51 ? 3.004 20.650 29.903 1.00 9.48 48 PHE B O 1
ATOM 4265 N N . ALA B 1 52 ? 2.914 18.579 30.782 1.00 9.42 49 ALA B N 1
ATOM 4266 C CA . ALA B 1 52 ? 4.168 18.254 30.140 1.00 8.72 49 ALA B CA 1
ATOM 4267 C C . ALA B 1 52 ? 4.034 18.285 28.598 1.00 6.82 49 ALA B C 1
ATOM 4268 O O . ALA B 1 52 ? 4.856 18.824 27.892 1.00 7.34 49 ALA B O 1
ATOM 4270 N N . ARG B 1 53 ? 2.968 17.576 28.155 1.00 7.34 50 ARG B N 1
ATOM 4271 C CA . ARG B 1 53 ? 2.767 17.400 26.677 1.00 7.41 50 ARG B CA 1
ATOM 4272 C C . ARG B 1 53 ? 2.597 18.758 25.969 1.00 9.37 50 ARG B C 1
ATOM 4273 O O . ARG B 1 53 ? 3.168 19.039 24.889 1.00 9.95 50 ARG B O 1
ATOM 4281 N N . GLU B 1 54 ? 1.711 19.594 26.563 1.00 10.61 51 GLU B N 1
ATOM 4282 C CA . GLU B 1 54 ? 1.346 20.901 25.951 1.00 10.86 51 GLU B CA 1
ATOM 4283 C C . GLU B 1 54 ? 2.339 21.951 26.269 1.00 8.21 51 GLU B C 1
ATOM 4284 O O . GLU B 1 54 ? 3.109 22.395 25.449 1.00 11.47 51 GLU B O 1
ATOM 4290 N N . ASP B 1 55 ? 2.394 22.333 27.537 1.00 9.68 52 ASP B N 1
ATOM 4291 C CA . ASP B 1 55 ? 3.257 23.440 27.912 1.00 10.74 52 ASP B CA 1
ATOM 4292 C C . ASP B 1 55 ? 4.751 23.130 27.748 1.00 8.88 52 ASP B C 1
ATOM 4293 O O . ASP B 1 55 ? 5.547 23.864 27.196 1.00 10.84 52 ASP B O 1
ATOM 4298 N N . GLY B 1 56 ? 5.127 21.929 28.202 1.00 8.84 53 GLY B N 1
ATOM 4299 C CA . GLY B 1 56 ? 6.534 21.499 28.096 1.00 9.02 53 GLY B CA 1
ATOM 4300 C C . GLY B 1 56 ? 7.018 21.279 26.662 1.00 7.35 53 GLY B C 1
ATOM 4301 O O . GLY B 1 56 ? 8.061 21.742 26.246 1.00 9.02 53 GLY B O 1
ATOM 4302 N N . GLY B 1 57 ? 6.187 20.525 25.913 1.00 9.36 54 GLY B N 1
ATOM 4303 C CA . GLY B 1 57 ? 6.608 20.275 24.524 1.00 11.07 54 GLY B CA 1
ATOM 4304 C C . GLY B 1 57 ? 6.652 21.538 23.679 1.00 8.51 54 GLY B C 1
ATOM 4305 O O . GLY B 1 57 ? 7.573 21.716 22.889 1.00 9.10 54 GLY B O 1
ATOM 4306 N N . ALA B 1 58 ? 5.616 22.378 23.851 1.00 9.93 55 ALA B N 1
ATOM 4307 C CA . ALA B 1 58 ? 5.620 23.617 23.040 1.00 9.48 55 ALA B CA 1
ATOM 4308 C C . ALA B 1 58 ? 6.893 24.515 23.351 1.00 8.16 55 ALA B C 1
ATOM 4309 O O . ALA B 1 58 ? 7.618 25.029 22.481 1.00 9.09 55 ALA B O 1
ATOM 4311 N N . ALA B 1 59 ? 7.232 24.584 24.669 1.00 9.25 56 ALA B N 1
ATOM 4312 C CA . ALA B 1 59 ? 8.374 25.334 25.045 1.00 8.64 56 ALA B CA 1
ATOM 4313 C C . ALA B 1 59 ? 9.705 24.746 24.566 1.00 9.58 56 ALA B C 1
ATOM 4314 O O . ALA B 1 59 ? 10.610 25.403 24.078 1.00 10.55 56 ALA B O 1
ATOM 4316 N N . LEU B 1 60 ? 9.791 23.389 24.632 1.00 9.61 57 LEU B N 1
ATOM 4317 C CA . LEU B 1 60 ? 11.049 22.822 24.113 1.00 7.85 57 LEU B CA 1
ATOM 4318 C C . LEU B 1 60 ? 11.213 22.874 22.575 1.00 6.93 57 LEU B C 1
ATOM 4319 O O . LEU B 1 60 ? 12.294 23.174 22.089 1.00 8.74 57 LEU B O 1
ATOM 4324 N N . ARG B 1 61 ? 10.062 22.694 21.873 1.00 8.99 58 ARG B N 1
ATOM 4325 C CA . ARG B 1 61 ? 10.165 22.734 20.422 1.00 9.33 58 ARG B CA 1
ATOM 4326 C C . ARG B 1 61 ? 10.417 24.127 19.899 1.00 11.02 58 ARG B C 1
ATOM 4327 O O . ARG B 1 61 ? 10.934 24.297 18.758 1.00 12.07 58 ARG B O 1
ATOM 4335 N N . ALA B 1 62 ? 10.028 25.144 20.708 1.00 9.19 59 ALA B N 1
ATOM 4336 C CA . ALA B 1 62 ? 10.353 26.540 20.289 1.00 12.35 59 ALA B CA 1
ATOM 4337 C C . ALA B 1 62 ? 11.833 26.847 20.260 1.00 12.89 59 ALA B C 1
ATOM 4338 O O . ALA B 1 62 ? 12.327 27.755 19.570 1.00 14.41 59 ALA B O 1
ATOM 4340 N N . LEU B 1 63 ? 12.615 26.101 21.044 1.00 11.53 60 LEU B N 1
ATOM 4341 C CA . LEU B 1 63 ? 14.052 26.209 21.065 1.00 10.34 60 LEU B CA 1
ATOM 4342 C C . LEU B 1 63 ? 14.736 25.450 19.912 1.00 9.34 60 LEU B C 1
ATOM 4343 O O . LEU B 1 63 ? 14.090 24.510 19.423 1.00 11.95 60 LEU B O 1
ATOM 4348 N N . THR B 1 64 ? 15.872 25.873 19.425 1.00 10.35 61 THR B N 1
ATOM 4349 C CA . THR B 1 64 ? 16.626 25.078 18.449 1.00 10.65 61 THR B CA 1
ATOM 4350 C C . THR B 1 64 ? 17.376 23.903 19.104 1.00 11.41 61 THR B C 1
ATOM 4351 O O . THR B 1 64 ? 17.532 23.878 20.334 1.00 8.96 61 THR B O 1
ATOM 4355 N N . TYR B 1 65 ? 17.843 22.935 18.299 1.00 9.38 62 TYR B N 1
ATOM 4356 C CA . TYR B 1 65 ? 18.673 21.868 18.867 1.00 9.92 62 TYR B CA 1
ATOM 4357 C C . TYR B 1 65 ? 19.866 22.464 19.618 1.00 9.78 62 TYR B C 1
ATOM 4358 O O . TYR B 1 65 ? 20.165 22.022 20.724 1.00 9.23 62 TYR B O 1
ATOM 4367 N N . ALA B 1 66 ? 20.577 23.448 19.023 1.00 10.65 63 ALA B N 1
ATOM 4368 C CA . ALA B 1 66 ? 21.739 23.991 19.713 1.00 9.73 63 ALA B CA 1
ATOM 4369 C C . ALA B 1 66 ? 21.331 24.699 20.970 1.00 10.52 63 ALA B C 1
ATOM 4370 O O . ALA B 1 66 ? 22.097 24.626 22.006 1.00 12.33 63 ALA B O 1
ATOM 4372 N N . GLN B 1 67 ? 20.194 25.367 21.008 1.00 10.28 64 GLN B N 1
ATOM 4373 C CA . GLN B 1 67 ? 19.782 26.002 22.273 1.00 11.07 64 GLN B CA 1
ATOM 4374 C C . GLN B 1 67 ? 19.511 24.949 23.360 1.00 10.30 64 GLN B C 1
ATOM 4375 O O . GLN B 1 67 ? 19.820 25.109 24.547 1.00 10.89 64 GLN B O 1
ATOM 4381 N N . ARG B 1 68 ? 18.845 23.866 22.973 1.00 9.88 65 ARG B N 1
ATOM 4382 C CA . ARG B 1 68 ? 18.600 22.776 23.990 1.00 7.45 65 ARG B CA 1
ATOM 4383 C C . ARG B 1 68 ? 19.901 22.137 24.360 1.00 8.21 65 ARG B C 1
ATOM 4384 O O . ARG B 1 68 ? 20.098 21.888 25.576 1.00 7.66 65 ARG B O 1
ATOM 4392 N N . ALA B 1 69 ? 20.834 21.979 23.446 1.00 8.60 66 ALA B N 1
ATOM 4393 C CA . ALA B 1 69 ? 22.160 21.477 23.829 1.00 8.03 66 ALA B CA 1
ATOM 4394 C C . ALA B 1 69 ? 22.882 22.341 24.861 1.00 10.36 66 ALA B C 1
ATOM 4395 O O . ALA B 1 69 ? 23.504 21.848 25.764 1.00 9.81 66 ALA B O 1
ATOM 4397 N N . ALA B 1 70 ? 22.717 23.655 24.720 1.00 9.82 67 ALA B N 1
ATOM 4398 C CA . ALA B 1 70 ? 23.364 24.560 25.644 1.00 10.19 67 ALA B CA 1
ATOM 4399 C C . ALA B 1 70 ? 22.743 24.411 27.028 1.00 10.54 67 ALA B C 1
ATOM 4400 O O . ALA B 1 70 ? 23.463 24.523 28.035 1.00 10.98 67 ALA B O 1
ATOM 4402 N N . ARG B 1 71 ? 21.437 24.225 27.071 1.00 8.75 68 ARG B N 1
ATOM 4403 C CA . ARG B 1 71 ? 20.804 23.924 28.375 1.00 8.57 68 ARG B CA 1
ATOM 4404 C C . ARG B 1 71 ? 21.380 22.609 28.975 1.00 9.83 68 ARG B C 1
ATOM 4405 O O . ARG B 1 71 ? 21.616 22.553 30.187 1.00 8.57 68 ARG B O 1
ATOM 4413 N N . LEU B 1 72 ? 21.591 21.557 28.163 1.00 8.52 69 LEU B N 1
ATOM 4414 C CA . LEU B 1 72 ? 22.178 20.348 28.671 1.00 8.48 69 LEU B CA 1
ATOM 4415 C C . LEU B 1 72 ? 23.555 20.646 29.242 1.00 8.16 69 LEU B C 1
ATOM 4416 O O . LEU B 1 72 ? 23.927 20.087 30.289 1.00 7.55 69 LEU B O 1
ATOM 4421 N N . ALA B 1 73 ? 24.336 21.500 28.560 1.00 8.39 70 ALA B N 1
ATOM 4422 C CA . ALA B 1 73 ? 25.670 21.774 29.068 1.00 8.92 70 ALA B CA 1
ATOM 4423 C C . ALA B 1 73 ? 25.609 22.518 30.393 1.00 8.54 70 ALA B C 1
ATOM 4424 O O . ALA B 1 73 ? 26.469 22.313 31.239 1.00 9.53 70 ALA B O 1
ATOM 4426 N N . ASP B 1 74 ? 24.554 23.339 30.595 1.00 8.70 71 ASP B N 1
ATOM 4427 C CA . ASP B 1 74 ? 24.410 24.030 31.921 1.00 10.97 71 ASP B CA 1
ATOM 4428 C C . ASP B 1 74 ? 24.049 22.999 32.982 1.00 10.24 71 ASP B C 1
ATOM 4429 O O . ASP B 1 74 ? 24.468 23.115 34.124 1.00 9.21 71 ASP B O 1
ATOM 4434 N N . ILE B 1 75 ? 23.213 22.000 32.615 1.00 8.80 72 ILE B N 1
ATOM 4435 C CA . ILE B 1 75 ? 22.901 20.926 33.595 1.00 7.96 72 ILE B CA 1
ATOM 4436 C C . ILE B 1 75 ? 24.179 20.189 33.956 1.00 7.81 72 ILE B C 1
ATOM 4437 O O . ILE B 1 75 ? 24.396 19.910 35.149 1.00 6.57 72 ILE B O 1
ATOM 4442 N N . VAL B 1 76 ? 25.036 19.888 33.010 1.00 8.39 73 VAL B N 1
ATOM 4443 C CA . VAL B 1 76 ? 26.303 19.220 33.326 1.00 7.13 73 VAL B CA 1
ATOM 4444 C C . VAL B 1 76 ? 27.045 19.958 34.410 1.00 8.40 73 VAL B C 1
ATOM 4445 O O . VAL B 1 76 ? 27.512 19.407 35.384 1.00 8.96 73 VAL B O 1
ATOM 4449 N N . LYS B 1 77 ? 27.193 21.282 34.211 1.00 7.97 74 LYS B N 1
ATOM 4450 C CA . LYS B 1 77 ? 27.987 22.098 35.174 1.00 9.37 74 LYS B CA 1
ATOM 4451 C C . LYS B 1 77 ? 27.320 22.043 36.563 1.00 8.14 74 LYS B C 1
ATOM 4452 O O . LYS B 1 77 ? 28.042 21.970 37.628 1.00 9.08 74 LYS B O 1
ATOM 4458 N N . LEU B 1 78 ? 25.987 22.152 36.616 1.00 7.67 75 LEU B N 1
ATOM 4459 C CA . LEU B 1 78 ? 25.274 22.090 37.886 1.00 8.80 75 LEU B CA 1
ATOM 4460 C C . LEU B 1 78 ? 25.493 20.755 38.553 1.00 8.64 75 LEU B C 1
ATOM 4461 O O . LEU B 1 78 ? 25.777 20.666 39.756 1.00 8.93 75 LEU B O 1
ATOM 4466 N N . LEU B 1 79 ? 25.313 19.648 37.826 1.00 8.45 76 LEU B N 1
ATOM 4467 C CA . LEU B 1 79 ? 25.462 18.340 38.470 1.00 7.10 76 LEU B CA 1
ATOM 4468 C C . LEU B 1 79 ? 26.885 18.111 38.898 1.00 7.53 76 LEU B C 1
ATOM 4469 O O . LEU B 1 79 ? 27.124 17.591 39.995 1.00 8.32 76 LEU B O 1
ATOM 4474 N N . GLN B 1 80 ? 27.852 18.580 38.074 1.00 8.11 77 GLN B N 1
ATOM 4475 C CA . GLN B 1 80 ? 29.297 18.511 38.521 1.00 7.73 77 GLN B CA 1
ATOM 4476 C C . GLN B 1 80 ? 29.471 19.225 39.850 1.00 9.08 77 GLN B C 1
ATOM 4477 O O . GLN B 1 80 ? 30.136 18.689 40.771 1.00 11.84 77 GLN B O 1
ATOM 4483 N N . ALA B 1 81 ? 28.872 20.422 39.984 1.00 8.69 78 ALA B N 1
ATOM 4484 C CA . ALA B 1 81 ? 29.089 21.181 41.252 1.00 9.54 78 ALA B CA 1
ATOM 4485 C C . ALA B 1 81 ? 28.484 20.509 42.439 1.00 10.47 78 ALA B C 1
ATOM 4486 O O . ALA B 1 81 ? 28.907 20.732 43.621 1.00 13.40 78 ALA B O 1
ATOM 4488 N N . LYS B 1 82 ? 27.457 19.686 42.251 1.00 9.80 79 LYS B N 1
ATOM 4489 C CA . LYS B 1 82 ? 26.698 19.035 43.349 1.00 10.00 79 LYS B CA 1
ATOM 4490 C C . LYS B 1 82 ? 27.107 17.584 43.592 1.00 8.77 79 LYS B C 1
ATOM 4491 O O . LYS B 1 82 ? 26.453 16.857 44.418 1.00 8.50 79 LYS B O 1
ATOM 4497 N N . ARG B 1 83 ? 28.216 17.144 43.016 1.00 8.13 80 ARG B N 1
ATOM 4498 C CA . ARG B 1 83 ? 28.622 15.748 43.148 1.00 7.27 80 ARG B CA 1
ATOM 4499 C C . ARG B 1 83 ? 28.797 15.300 44.569 1.00 8.84 80 ARG B C 1
ATOM 4500 O O . ARG B 1 83 ? 28.519 14.139 44.891 1.00 7.22 80 ARG B O 1
ATOM 4508 N N . GLY B 1 84 ? 29.297 16.144 45.438 1.00 7.47 81 GLY B N 1
ATOM 4509 C CA . GLY B 1 84 ? 29.461 15.657 46.854 1.00 9.02 81 GLY B CA 1
ATOM 4510 C C . GLY B 1 84 ? 28.134 15.258 47.461 1.00 7.21 81 GLY B C 1
ATOM 4511 O O . GLY B 1 84 ? 28.078 14.297 48.204 1.00 8.35 81 GLY B O 1
ATOM 4512 N N . ASP B 1 85 ? 27.060 15.974 47.162 1.00 7.67 82 ASP B N 1
ATOM 4513 C CA . ASP B 1 85 ? 25.768 15.634 47.697 1.00 7.97 82 ASP B CA 1
ATOM 4514 C C . ASP B 1 85 ? 25.327 14.287 47.113 1.00 7.07 82 ASP B C 1
ATOM 4515 O O . ASP B 1 85 ? 24.728 13.466 47.798 1.00 7.60 82 ASP B O 1
ATOM 4520 N N . TYR B 1 86 ? 25.562 14.107 45.809 1.00 6.16 83 TYR B N 1
ATOM 4521 C CA . TYR B 1 86 ? 25.145 12.875 45.145 1.00 5.51 83 TYR B CA 1
ATOM 4522 C C . TYR B 1 86 ? 25.884 11.640 45.607 1.00 5.26 83 TYR B C 1
ATOM 4523 O O . TYR B 1 86 ? 25.262 10.600 45.845 1.00 6.24 83 TYR B O 1
ATOM 4532 N N . TYR B 1 87 ? 27.200 11.744 45.876 1.00 5.99 84 TYR B N 1
ATOM 4533 C CA . TYR B 1 87 ? 27.963 10.614 46.425 1.00 5.29 84 TYR B CA 1
ATOM 4534 C C . TYR B 1 87 ? 27.458 10.271 47.823 1.00 7.00 84 TYR B C 1
ATOM 4535 O O . TYR B 1 87 ? 27.439 9.080 48.147 1.00 6.65 84 TYR B O 1
ATOM 4544 N N . ALA B 1 88 ? 27.110 11.253 48.659 1.00 6.69 85 ALA B N 1
ATOM 4545 C CA . ALA B 1 88 ? 26.578 10.905 49.973 1.00 6.22 85 ALA B CA 1
ATOM 4546 C C . ALA B 1 88 ? 25.258 10.155 49.845 1.00 6.02 85 ALA B C 1
ATOM 4547 O O . ALA B 1 88 ? 25.037 9.182 50.596 1.00 6.93 85 ALA B O 1
ATOM 4549 N N . ILE B 1 89 ? 24.366 10.596 48.925 1.00 5.83 86 ILE B N 1
ATOM 4550 C CA . ILE B 1 89 ? 23.121 9.871 48.731 1.00 6.19 86 ILE B CA 1
ATOM 4551 C C . ILE B 1 89 ? 23.390 8.436 48.213 1.00 5.46 86 ILE B C 1
ATOM 4552 O O . ILE B 1 89 ? 22.796 7.476 48.722 1.00 5.55 86 ILE B O 1
ATOM 4557 N N . ALA B 1 90 ? 24.329 8.282 47.281 1.00 4.94 87 ALA B N 1
ATOM 4558 C CA . ALA B 1 90 ? 24.567 6.980 46.714 1.00 4.93 87 ALA B CA 1
ATOM 4559 C C . ALA B 1 90 ? 25.137 6.061 47.796 1.00 5.39 87 ALA B C 1
ATOM 4560 O O . ALA B 1 90 ? 24.723 4.877 47.861 1.00 4.93 87 ALA B O 1
ATOM 4562 N N . THR B 1 91 ? 26.074 6.510 48.639 1.00 5.72 88 THR B N 1
ATOM 4563 C CA . THR B 1 91 ? 26.617 5.618 49.648 1.00 4.94 88 THR B CA 1
ATOM 4564 C C . THR B 1 91 ? 25.483 5.129 50.548 1.00 4.74 88 THR B C 1
ATOM 4565 O O . THR B 1 91 ? 25.413 3.915 50.809 1.00 6.14 88 THR B O 1
ATOM 4569 N N . ALA B 1 92 ? 24.584 6.002 50.989 1.00 5.45 89 ALA B N 1
ATOM 4570 C CA . ALA B 1 92 ? 23.566 5.634 51.921 1.00 5.09 89 ALA B CA 1
ATOM 4571 C C . ALA B 1 92 ? 22.482 4.812 51.262 1.00 5.33 89 ALA B C 1
ATOM 4572 O O . ALA B 1 92 ? 22.057 3.801 51.806 1.00 5.94 89 ALA B O 1
ATOM 4574 N N . ASN B 1 93 ? 21.989 5.256 50.085 1.00 4.63 90 ASN B N 1
ATOM 4575 C CA . ASN B 1 93 ? 20.796 4.592 49.538 1.00 4.51 90 ASN B CA 1
ATOM 4576 C C . ASN B 1 93 ? 21.147 3.318 48.708 1.00 4.82 90 ASN B C 1
ATOM 4577 O O . ASN B 1 93 ? 20.351 2.415 48.711 1.00 5.01 90 ASN B O 1
ATOM 4582 N N . SER B 1 94 ? 22.359 3.296 48.124 1.00 5.00 91 SER B N 1
ATOM 4583 C CA . SER B 1 94 ? 22.667 2.167 47.262 1.00 3.60 91 SER B CA 1
ATOM 4584 C C . SER B 1 94 ? 23.702 1.295 47.915 1.00 4.59 91 SER B C 1
ATOM 4585 O O . SER B 1 94 ? 23.871 0.159 47.446 1.00 6.18 91 SER B O 1
ATOM 4588 N N . GLY B 1 95 ? 24.439 1.712 48.960 1.00 4.41 92 GLY B N 1
ATOM 4589 C CA . GLY B 1 95 ? 25.450 0.809 49.524 1.00 5.16 92 GLY B CA 1
ATOM 4590 C C . GLY B 1 95 ? 26.656 0.531 48.655 1.00 4.57 92 GLY B C 1
ATOM 4591 O O . GLY B 1 95 ? 27.322 -0.505 48.879 1.00 4.98 92 GLY B O 1
ATOM 4592 N N . THR B 1 96 ? 26.940 1.361 47.692 1.00 4.87 93 THR B N 1
ATOM 4593 C CA . THR B 1 96 ? 28.062 1.193 46.749 1.00 5.22 93 THR B CA 1
ATOM 4594 C C . THR B 1 96 ? 29.304 1.893 47.177 1.00 3.96 93 THR B C 1
ATOM 4595 O O . THR B 1 96 ? 29.288 2.977 47.804 1.00 6.13 93 THR B O 1
ATOM 4599 N N . THR B 1 97 ? 30.455 1.277 46.902 1.00 4.52 94 THR B N 1
ATOM 4600 C CA . THR B 1 97 ? 31.776 1.951 47.024 1.00 5.04 94 THR B CA 1
ATOM 4601 C C . THR B 1 97 ? 31.840 3.212 46.210 1.00 6.61 94 THR B C 1
ATOM 4602 O O . THR B 1 97 ? 31.044 3.390 45.279 1.00 6.73 94 THR B O 1
ATOM 4606 N N . ARG B 1 98 ? 32.738 4.113 46.584 1.00 7.38 95 ARG B N 1
ATOM 4607 C CA . ARG B 1 98 ? 32.923 5.315 45.770 1.00 7.55 95 ARG B CA 1
ATOM 4608 C C . ARG B 1 98 ? 33.136 5.063 44.305 1.00 6.35 95 ARG B C 1
ATOM 4609 O O . ARG B 1 98 ? 32.455 5.690 43.467 1.00 6.65 95 ARG B O 1
ATOM 4617 N N . ASN B 1 99 ? 33.971 4.097 44.035 1.00 5.79 96 ASN B N 1
ATOM 4618 C CA . ASN B 1 99 ? 34.241 3.838 42.641 1.00 8.42 96 ASN B CA 1
ATOM 4619 C C . ASN B 1 99 ? 33.014 3.303 41.905 1.00 7.40 96 ASN B C 1
ATOM 4620 O O . ASN B 1 99 ? 32.760 3.579 40.720 1.00 7.63 96 ASN B O 1
ATOM 4625 N N . ASP B 1 100 ? 32.187 2.512 42.614 1.00 6.14 97 ASP B N 1
ATOM 4626 C CA . ASP B 1 100 ? 30.965 1.950 42.015 1.00 6.39 97 ASP B CA 1
ATOM 4627 C C . ASP B 1 100 ? 29.898 3.021 41.934 1.00 5.38 97 ASP B C 1
ATOM 4628 O O . ASP B 1 100 ? 29.185 3.035 40.915 1.00 5.72 97 ASP B O 1
ATOM 4633 N N . SER B 1 101 ? 29.783 3.919 42.912 1.00 4.84 98 SER B N 1
ATOM 4634 C CA . SER B 1 101 ? 28.868 5.025 42.764 1.00 4.43 98 SER B CA 1
ATOM 4635 C C . SER B 1 101 ? 29.196 5.896 41.574 1.00 5.09 98 SER B C 1
ATOM 4636 O O . SER B 1 101 ? 28.264 6.444 40.924 1.00 5.93 98 SER B O 1
ATOM 4639 N N . ALA B 1 102 ? 30.485 6.051 41.268 1.00 5.52 99 ALA B N 1
ATOM 4640 C CA . ALA B 1 102 ? 30.868 6.845 40.107 1.00 5.02 99 ALA B CA 1
ATOM 4641 C C . ALA B 1 102 ? 30.322 6.339 38.823 1.00 6.85 99 ALA B C 1
ATOM 4642 O O . ALA B 1 102 ? 30.059 7.194 37.941 1.00 7.00 99 ALA B O 1
ATOM 4644 N N . VAL B 1 103 ? 30.140 5.050 38.654 1.00 7.01 100 VAL B N 1
ATOM 4645 C CA . VAL B 1 103 ? 29.600 4.472 37.405 1.00 7.47 100 VAL B CA 1
ATOM 4646 C C . VAL B 1 103 ? 28.189 5.115 37.166 1.00 8.30 100 VAL B C 1
ATOM 4647 O O . VAL B 1 103 ? 27.821 5.307 36.007 1.00 8.76 100 VAL B O 1
ATOM 4651 N N . ASP B 1 104 ? 27.401 5.311 38.228 1.00 4.74 101 ASP B N 1
ATOM 4652 C CA . ASP B 1 104 ? 26.089 5.865 38.104 1.00 5.10 101 ASP B CA 1
ATOM 4653 C C . ASP B 1 104 ? 26.151 7.401 38.010 1.00 6.42 101 ASP B C 1
ATOM 4654 O O . ASP B 1 104 ? 25.557 8.015 37.117 1.00 5.78 101 ASP B O 1
ATOM 4659 N N . ILE B 1 105 ? 26.827 8.037 38.979 1.00 5.22 102 ILE B N 1
ATOM 4660 C CA . ILE B 1 105 ? 26.848 9.536 39.035 1.00 6.01 102 ILE B CA 1
ATOM 4661 C C . ILE B 1 105 ? 27.652 10.097 37.889 1.00 6.39 102 ILE B C 1
ATOM 4662 O O . ILE B 1 105 ? 27.103 10.903 37.078 1.00 5.98 102 ILE B O 1
ATOM 4667 N N . ASP B 1 106 ? 28.924 9.752 37.833 1.00 7.37 103 ASP B N 1
ATOM 4668 C CA . ASP B 1 106 ? 29.790 10.317 36.801 1.00 7.69 103 ASP B CA 1
ATOM 4669 C C . ASP B 1 106 ? 29.470 9.656 35.472 1.00 8.18 103 ASP B C 1
ATOM 4670 O O . ASP B 1 106 ? 29.549 10.403 34.453 1.00 8.43 103 ASP B O 1
ATOM 4675 N N . GLY B 1 107 ? 29.042 8.391 35.354 1.00 7.14 104 GLY B N 1
ATOM 4676 C CA . GLY B 1 107 ? 28.535 7.931 34.060 1.00 6.79 104 GLY B CA 1
ATOM 4677 C C . GLY B 1 107 ? 27.347 8.715 33.540 1.00 5.96 104 GLY B C 1
ATOM 4678 O O . GLY B 1 107 ? 27.283 8.986 32.321 1.00 6.76 104 GLY B O 1
ATOM 4679 N N . GLY B 1 108 ? 26.418 9.085 34.411 1.00 6.21 105 GLY B N 1
ATOM 4680 C CA . GLY B 1 108 ? 25.325 9.911 34.016 1.00 6.20 105 GLY B CA 1
ATOM 4681 C C . GLY B 1 108 ? 25.733 11.243 33.447 1.00 6.20 105 GLY B C 1
ATOM 4682 O O . GLY B 1 108 ? 25.284 11.715 32.434 1.00 6.25 105 GLY B O 1
ATOM 4683 N N . ILE B 1 109 ? 26.607 11.916 34.213 1.00 6.19 106 ILE B N 1
ATOM 4684 C CA . ILE B 1 109 ? 27.094 13.266 33.834 1.00 7.54 106 ILE B CA 1
ATOM 4685 C C . ILE B 1 109 ? 27.884 13.183 32.520 1.00 7.08 106 ILE B C 1
ATOM 4686 O O . ILE B 1 109 ? 27.671 14.015 31.636 1.00 7.50 106 ILE B O 1
ATOM 4691 N N . PHE B 1 110 ? 28.769 12.222 32.350 1.00 6.98 107 PHE B N 1
ATOM 4692 C CA . PHE B 1 110 ? 29.504 12.048 31.136 1.00 7.41 107 PHE B CA 1
ATOM 4693 C C . PHE B 1 110 ? 28.577 11.834 29.960 1.00 7.83 107 PHE B C 1
ATOM 4694 O O . PHE B 1 110 ? 28.809 12.408 28.877 1.00 8.19 107 PHE B O 1
ATOM 4702 N N . THR B 1 111 ? 27.552 10.993 30.106 1.00 6.60 108 THR B N 1
ATOM 4703 C CA . THR B 1 111 ? 26.622 10.754 29.001 1.00 6.15 108 THR B CA 1
ATOM 4704 C C . THR B 1 111 ? 25.810 12.024 28.643 1.00 6.47 108 THR B C 1
ATOM 4705 O O . THR B 1 111 ? 25.688 12.358 27.454 1.00 6.51 108 THR B O 1
ATOM 4709 N N . LEU B 1 112 ? 25.399 12.775 29.671 1.00 5.96 109 LEU B N 1
ATOM 4710 C CA . LEU B 1 112 ? 24.686 14.030 29.394 1.00 6.66 109 LEU B CA 1
ATOM 4711 C C . LEU B 1 112 ? 25.630 14.992 28.679 1.00 6.43 109 LEU B C 1
ATOM 4712 O O . LEU B 1 112 ? 25.238 15.608 27.658 1.00 7.48 109 LEU B O 1
ATOM 4717 N N . SER B 1 113 ? 26.902 15.079 29.117 1.00 6.18 110 SER B N 1
ATOM 4718 C CA . SER B 1 113 ? 27.846 15.993 28.448 1.00 8.15 110 SER B CA 1
ATOM 4719 C C . SER B 1 113 ? 28.117 15.565 27.010 1.00 7.74 110 SER B C 1
ATOM 4720 O O . SER B 1 113 ? 28.200 16.423 26.085 1.00 7.77 110 SER B O 1
ATOM 4723 N N . TYR B 1 114 ? 28.188 14.260 26.740 1.00 6.51 111 TYR B N 1
ATOM 4724 C CA . TYR B 1 114 ? 28.396 13.796 25.346 1.00 6.34 111 TYR B CA 1
ATOM 4725 C C . TYR B 1 114 ? 27.279 14.241 24.479 1.00 7.12 111 TYR B C 1
ATOM 4726 O O . TYR B 1 114 ? 27.514 14.752 23.330 1.00 7.16 111 TYR B O 1
ATOM 4735 N N . TYR B 1 115 ? 26.042 14.164 24.947 1.00 7.18 112 TYR B N 1
ATOM 4736 C CA . TYR B 1 115 ? 24.887 14.615 24.129 1.00 6.28 112 TYR B CA 1
ATOM 4737 C C . TYR B 1 115 ? 24.847 16.152 24.039 1.00 5.82 112 TYR B C 1
ATOM 4738 O O . TYR B 1 115 ? 24.412 16.699 22.991 1.00 7.50 112 TYR B O 1
ATOM 4747 N N . ALA B 1 116 ? 25.293 16.849 25.064 1.00 6.83 113 ALA B N 1
ATOM 4748 C CA . ALA B 1 116 ? 25.364 18.341 24.997 1.00 8.91 113 ALA B CA 1
ATOM 4749 C C . ALA B 1 116 ? 26.360 18.697 23.870 1.00 8.37 113 ALA B C 1
ATOM 4750 O O . ALA B 1 116 ? 26.022 19.628 23.039 1.00 9.56 113 ALA B O 1
ATOM 4752 N N . LYS B 1 117 ? 27.486 18.047 23.774 1.00 8.56 114 LYS B N 1
ATOM 4753 C CA . LYS B 1 117 ? 28.454 18.335 22.718 1.00 10.74 114 LYS B CA 1
ATOM 4754 C C . LYS B 1 117 ? 27.949 17.893 21.371 1.00 9.75 114 LYS B C 1
ATOM 4755 O O . LYS B 1 117 ? 28.034 18.684 20.370 1.00 12.68 114 LYS B O 1
ATOM 4761 N N . LEU B 1 118 ? 27.325 16.735 21.236 1.00 9.94 115 LEU B N 1
ATOM 4762 C CA . LEU B 1 118 ? 26.807 16.303 19.935 1.00 9.75 115 LEU B CA 1
ATOM 4763 C C . LEU B 1 118 ? 25.721 17.277 19.481 1.00 11.70 115 LEU B C 1
ATOM 4764 O O . LEU B 1 118 ? 25.616 17.641 18.279 1.00 12.02 115 LEU B O 1
ATOM 4769 N N . GLY B 1 119 ? 24.883 17.688 20.411 1.00 9.43 116 GLY B N 1
ATOM 4770 C CA . GLY B 1 119 ? 23.800 18.626 20.171 1.00 8.96 116 GLY B CA 1
ATOM 4771 C C . GLY B 1 119 ? 24.189 20.000 19.670 1.00 11.20 116 GLY B C 1
ATOM 4772 O O . GLY B 1 119 ? 23.483 20.558 18.831 1.00 11.09 116 GLY B O 1
ATOM 4773 N N . ALA B 1 120 ? 25.319 20.510 20.158 1.00 11.18 117 ALA B N 1
ATOM 4774 C CA . ALA B 1 120 ? 25.743 21.837 19.675 1.00 13.14 117 ALA B CA 1
ATOM 4775 C C . ALA B 1 120 ? 25.997 21.755 18.150 1.00 14.36 117 ALA B C 1
ATOM 4776 O O . ALA B 1 120 ? 25.796 22.803 17.461 1.00 17.89 117 ALA B O 1
ATOM 4778 N N . SER B 1 121 ? 26.418 20.613 17.642 1.00 12.66 118 SER B N 1
ATOM 4779 C CA . SER B 1 121 ? 26.767 20.439 16.194 1.00 13.77 118 SER B CA 1
ATOM 4780 C C . SER B 1 121 ? 25.507 20.464 15.348 1.00 16.55 118 SER B C 1
ATOM 4781 O O . SER B 1 121 ? 25.614 20.555 14.126 1.00 17.44 118 SER B O 1
ATOM 4784 N N . LEU B 1 122 ? 24.325 20.342 15.949 1.00 13.84 119 LEU B N 1
ATOM 4785 C CA . LEU B 1 122 ? 23.119 20.145 15.123 1.00 12.45 119 LEU B CA 1
ATOM 4786 C C . LEU B 1 122 ? 22.572 21.505 14.662 1.00 14.85 119 LEU B C 1
ATOM 4787 O O . LEU B 1 122 ? 21.647 21.552 13.835 1.00 19.60 119 LEU B O 1
ATOM 4792 N N . GLY B 1 123 ? 23.003 22.573 15.312 1.00 13.56 120 GLY B N 1
ATOM 4793 C CA . GLY B 1 123 ? 22.673 23.920 14.831 1.00 15.62 120 GLY B CA 1
ATOM 4794 C C . GLY B 1 123 ? 21.401 24.547 15.210 1.00 15.39 120 GLY B C 1
ATOM 4795 O O . GLY B 1 123 ? 20.630 24.060 16.025 1.00 12.53 120 GLY B O 1
ATOM 4796 N N . GLU B 1 124 ? 21.164 25.727 14.654 1.00 14.59 121 GLU B N 1
ATOM 4797 C CA . GLU B 1 124 ? 20.114 26.541 14.993 1.00 13.21 121 GLU B CA 1
ATOM 4798 C C . GLU B 1 124 ? 18.893 26.283 14.144 1.00 14.89 121 GLU B C 1
ATOM 4799 O O . GLU B 1 124 ? 18.374 27.162 13.390 1.00 15.49 121 GLU B O 1
ATOM 4805 N N . VAL B 1 125 ? 18.394 25.051 14.255 1.00 13.47 122 VAL B N 1
ATOM 4806 C CA . VAL B 1 125 ? 17.285 24.633 13.421 1.00 12.69 122 VAL B CA 1
ATOM 4807 C C . VAL B 1 125 ? 16.275 23.905 14.335 1.00 10.82 122 VAL B C 1
ATOM 4808 O O . VAL B 1 125 ? 16.585 23.576 15.510 1.00 9.58 122 VAL B O 1
ATOM 4812 N N . HIS B 1 126 ? 15.103 23.590 13.787 1.00 10.89 123 HIS B N 1
ATOM 4813 C CA . HIS B 1 126 ? 14.002 22.955 14.539 1.00 11.15 123 HIS B CA 1
ATOM 4814 C C . HIS B 1 126 ? 13.655 21.575 14.002 1.00 11.50 123 HIS B C 1
ATOM 4815 O O . HIS B 1 126 ? 12.771 20.914 14.556 1.00 14.29 123 HIS B O 1
ATOM 4822 N N . ALA B 1 127 ? 14.260 21.126 12.918 1.00 8.82 124 ALA B N 1
ATOM 4823 C CA . ALA B 1 127 ? 14.060 19.763 12.401 1.00 8.88 124 ALA B CA 1
ATOM 4824 C C . ALA B 1 127 ? 15.335 19.366 11.739 1.00 9.89 124 ALA B C 1
ATOM 4825 O O . ALA B 1 127 ? 16.192 20.267 11.356 1.00 11.44 124 ALA B O 1
ATOM 4827 N N . LEU B 1 128 ? 15.600 18.069 11.667 1.00 9.30 125 LEU B N 1
ATOM 4828 C CA . LEU B 1 128 ? 16.836 17.539 11.131 1.00 8.50 125 LEU B CA 1
ATOM 4829 C C . LEU B 1 128 ? 16.644 16.898 9.781 1.00 8.11 125 LEU B C 1
ATOM 4830 O O . LEU B 1 128 ? 15.512 16.420 9.428 1.00 9.34 125 LEU B O 1
ATOM 4835 N N . ARG B 1 129 ? 17.668 16.970 8.910 1.00 9.76 126 ARG B N 1
ATOM 4836 C CA . ARG B 1 129 ? 17.585 16.225 7.629 1.00 9.28 126 ARG B CA 1
ATOM 4837 C C . ARG B 1 129 ? 18.016 14.794 7.892 1.00 10.28 126 ARG B C 1
ATOM 4838 O O . ARG B 1 129 ? 18.983 14.528 8.633 1.00 11.30 126 ARG B O 1
ATOM 4846 N N . ASP B 1 130 ? 17.344 13.869 7.250 1.00 8.24 127 ASP B N 1
ATOM 4847 C CA . ASP B 1 130 ? 17.722 12.472 7.296 1.00 9.09 127 ASP B CA 1
ATOM 4848 C C . ASP B 1 130 ? 18.157 12.102 5.935 1.00 9.19 127 ASP B C 1
ATOM 4849 O O . ASP B 1 130 ? 17.385 11.979 4.983 1.00 9.64 127 ASP B O 1
ATOM 4854 N N . GLY B 1 131 ? 19.493 11.980 5.779 1.00 10.11 128 GLY B N 1
ATOM 4855 C CA . GLY B 1 131 ? 20.030 11.659 4.445 1.00 10.60 128 GLY B CA 1
ATOM 4856 C C . GLY B 1 131 ? 20.001 12.825 3.458 1.00 11.87 128 GLY B C 1
ATOM 4857 O O . GLY B 1 131 ? 19.749 13.948 3.815 1.00 13.02 128 GLY B O 1
ATOM 4858 N N . SER B 1 132 ? 20.372 12.501 2.245 1.00 16.07 129 SER B N 1
ATOM 4859 C CA . SER B 1 132 ? 20.568 13.529 1.270 1.00 18.13 129 SER B CA 1
ATOM 4860 C C . SER B 1 132 ? 19.259 13.637 0.479 1.00 15.46 129 SER B C 1
ATOM 4861 O O . SER B 1 132 ? 18.368 12.699 0.518 1.00 16.03 129 SER B O 1
ATOM 4864 N N . ALA B 1 133 ? 19.116 14.697 -0.282 1.00 13.01 130 ALA B N 1
ATOM 4865 C CA . ALA B 1 133 ? 18.021 14.839 -1.250 1.00 13.12 130 ALA B CA 1
ATOM 4866 C C . ALA B 1 133 ? 18.247 13.877 -2.397 1.00 13.71 130 ALA B C 1
ATOM 4867 O O . ALA B 1 133 ? 19.415 13.500 -2.737 1.00 15.89 130 ALA B O 1
ATOM 4869 N N . GLU B 1 134 ? 17.173 13.431 -3.023 1.00 10.01 131 GLU B N 1
ATOM 4870 C CA . GLU B 1 134 ? 17.206 12.484 -4.083 1.00 12.26 131 GLU B CA 1
ATOM 4871 C C . GLU B 1 134 ? 16.263 12.968 -5.167 1.00 10.39 131 GLU B C 1
ATOM 4872 O O . GLU B 1 134 ? 15.125 13.431 -4.840 1.00 10.52 131 GLU B O 1
ATOM 4878 N N . SER B 1 135 ? 16.608 12.904 -6.427 1.00 10.27 132 SER B N 1
ATOM 4879 C CA . SER B 1 135 ? 15.709 13.274 -7.522 1.00 11.10 132 SER B CA 1
ATOM 4880 C C . SER B 1 135 ? 14.689 12.210 -7.684 1.00 11.97 132 SER B C 1
ATOM 4881 O O . SER B 1 135 ? 14.954 10.987 -7.584 1.00 13.65 132 SER B O 1
ATOM 4884 N N . LEU B 1 136 ? 13.479 12.682 -7.989 1.00 10.16 133 LEU B N 1
ATOM 4885 C CA . LEU B 1 136 ? 12.333 11.849 -8.345 1.00 12.93 133 LEU B CA 1
ATOM 4886 C C . LEU B 1 136 ? 11.904 12.077 -9.787 1.00 12.25 133 LEU B C 1
ATOM 4887 O O . LEU B 1 136 ? 10.856 11.608 -10.212 1.00 13.75 133 LEU B O 1
ATOM 4892 N N . SER B 1 137 ? 12.720 12.729 -10.625 1.00 11.21 134 SER B N 1
ATOM 4893 C CA . SER B 1 137 ? 12.356 13.041 -12.008 1.00 13.08 134 SER B CA 1
ATOM 4894 C C . SER B 1 137 ? 13.623 13.060 -12.886 1.00 14.61 134 SER B C 1
ATOM 4895 O O . SER B 1 137 ? 14.642 13.547 -12.463 1.00 14.38 134 SER B O 1
ATOM 4898 N N . LYS B 1 138 ? 13.478 12.623 -14.136 1.00 15.42 135 LYS B N 1
ATOM 4899 C CA . LYS B 1 138 ? 14.619 12.774 -15.084 1.00 18.01 135 LYS B CA 1
ATOM 4900 C C . LYS B 1 138 ? 15.202 14.188 -15.152 1.00 17.22 135 LYS B C 1
ATOM 4901 O O . LYS B 1 138 ? 16.438 14.384 -15.105 1.00 18.12 135 LYS B O 1
ATOM 4907 N N . ASP B 1 139 ? 14.343 15.193 -15.164 1.00 14.31 136 ASP B N 1
ATOM 4908 C CA . ASP B 1 139 ? 14.839 16.603 -15.288 1.00 13.97 136 ASP B CA 1
ATOM 4909 C C . ASP B 1 139 ? 15.205 17.253 -14.015 1.00 12.75 136 ASP B C 1
ATOM 4910 O O . ASP B 1 139 ? 15.519 18.433 -13.982 1.00 12.22 136 ASP B O 1
ATOM 4915 N N . ARG B 1 140 ? 15.142 16.484 -12.907 1.00 12.88 137 ARG B N 1
ATOM 4916 C CA . ARG B 1 140 ? 15.492 16.979 -11.534 1.00 12.37 137 ARG B CA 1
ATOM 4917 C C . ARG B 1 140 ? 14.652 18.129 -11.037 1.00 12.79 137 ARG B C 1
ATOM 4918 O O . ARG B 1 140 ? 14.969 18.831 -10.071 1.00 14.24 137 ARG B O 1
ATOM 4926 N N . SER B 1 141 ? 13.474 18.300 -11.616 1.00 10.15 138 SER B N 1
ATOM 4927 C CA . SER B 1 141 ? 12.546 19.333 -11.199 1.00 11.81 138 SER B CA 1
ATOM 4928 C C . SER B 1 141 ? 11.793 18.940 -9.914 1.00 8.89 138 SER B C 1
ATOM 4929 O O . SER B 1 141 ? 11.366 19.833 -9.197 1.00 9.77 138 SER B O 1
ATOM 4932 N N . PHE B 1 142 ? 11.632 17.610 -9.701 1.00 9.35 139 PHE B N 1
ATOM 4933 C CA . PHE B 1 142 ? 10.882 17.156 -8.472 1.00 9.19 139 PHE B CA 1
ATOM 4934 C C . PHE B 1 142 ? 11.830 16.228 -7.740 1.00 8.42 139 PHE B C 1
ATOM 4935 O O . PHE B 1 142 ? 12.431 15.333 -8.338 1.00 8.96 139 PHE B O 1
ATOM 4943 N N . SER B 1 143 ? 11.988 16.499 -6.413 1.00 8.41 140 SER B N 1
ATOM 4944 C CA . SER B 1 143 ? 12.945 15.760 -5.555 1.00 9.65 140 SER B CA 1
ATOM 4945 C C . SER B 1 143 ? 12.359 15.459 -4.215 1.00 7.18 140 SER B C 1
ATOM 4946 O O . SER B 1 143 ? 11.253 15.905 -3.875 1.00 7.93 140 SER B O 1
ATOM 4949 N N . ALA B 1 144 ? 13.072 14.662 -3.439 1.00 8.45 141 ALA B N 1
ATOM 4950 C CA . ALA B 1 144 ? 12.599 14.270 -2.081 1.00 8.58 141 ALA B CA 1
ATOM 4951 C C . ALA B 1 144 ? 13.673 14.449 -1.076 1.00 8.63 141 ALA B C 1
ATOM 4952 O O . ALA B 1 144 ? 14.818 14.126 -1.371 1.00 8.32 141 ALA B O 1
ATOM 4954 N N . GLN B 1 145 ? 13.351 14.900 0.111 1.00 7.84 142 GLN B N 1
ATOM 4955 C CA . GLN B 1 145 ? 14.252 14.990 1.239 1.00 7.07 142 GLN B CA 1
ATOM 4956 C C . GLN B 1 145 ? 13.494 14.424 2.448 1.00 7.05 142 GLN B C 1
ATOM 4957 O O . GLN B 1 145 ? 12.386 14.932 2.768 1.00 7.13 142 GLN B O 1
ATOM 4963 N N . HIS B 1 146 ? 14.089 13.527 3.174 1.00 5.64 143 HIS B N 1
ATOM 4964 C CA . HIS B 1 146 ? 13.497 13.095 4.438 1.00 5.98 143 HIS B CA 1
ATOM 4965 C C . HIS B 1 146 ? 13.912 13.977 5.595 1.00 5.48 143 HIS B C 1
ATOM 4966 O O . HIS B 1 146 ? 15.069 14.491 5.650 1.00 6.07 143 HIS B O 1
ATOM 4973 N N . VAL B 1 147 ? 13.006 14.206 6.538 1.00 6.37 144 VAL B N 1
ATOM 4974 C CA . VAL B 1 147 ? 13.264 15.033 7.703 1.00 6.30 144 VAL B CA 1
ATOM 4975 C C . VAL B 1 147 ? 12.826 14.287 8.978 1.00 5.50 144 VAL B C 1
ATOM 4976 O O . VAL B 1 147 ? 11.979 13.350 8.932 1.00 6.39 144 VAL B O 1
ATOM 4980 N N . LEU B 1 148 ? 13.380 14.689 10.103 1.00 5.91 145 LEU B N 1
ATOM 4981 C CA . LEU B 1 148 ? 12.993 14.220 11.458 1.00 6.86 145 LEU B CA 1
ATOM 4982 C C . LEU B 1 148 ? 12.487 15.402 12.214 1.00 6.65 145 LEU B C 1
ATOM 4983 O O . LEU B 1 148 ? 13.174 16.425 12.299 1.00 7.38 145 LEU B O 1
ATOM 4988 N N . SER B 1 149 ? 11.261 15.262 12.785 1.00 5.24 146 SER B N 1
ATOM 4989 C CA . SER B 1 149 ? 10.692 16.369 13.542 1.00 7.47 146 SER B CA 1
ATOM 4990 C C . SER B 1 149 ? 10.372 15.826 14.957 1.00 6.20 146 SER B C 1
ATOM 4991 O O . SER B 1 149 ? 9.939 14.666 15.091 1.00 7.12 146 SER B O 1
ATOM 4994 N N . PRO B 1 150 ? 10.534 16.617 16.014 1.00 6.32 147 PRO B N 1
ATOM 4995 C CA . PRO B 1 150 ? 10.197 16.131 17.347 1.00 6.83 147 PRO B CA 1
ATOM 4996 C C . PRO B 1 150 ? 8.803 15.575 17.427 1.00 7.14 147 PRO B C 1
ATOM 4997 O O . PRO B 1 150 ? 7.803 16.224 16.970 1.00 7.44 147 PRO B O 1
ATOM 5001 N N . THR B 1 151 ? 8.597 14.483 18.106 1.00 5.95 148 THR B N 1
ATOM 5002 C CA . THR B 1 151 ? 7.256 14.009 18.322 1.00 7.30 148 THR B CA 1
ATOM 5003 C C . THR B 1 151 ? 6.487 14.922 19.262 1.00 6.64 148 THR B C 1
ATOM 5004 O O . THR B 1 151 ? 7.033 15.378 20.308 1.00 7.44 148 THR B O 1
ATOM 5008 N N . ARG B 1 152 ? 5.216 15.148 18.982 1.00 7.65 149 ARG B N 1
ATOM 5009 C CA . ARG B 1 152 ? 4.393 16.029 19.857 1.00 9.10 149 ARG B CA 1
ATOM 5010 C C . ARG B 1 152 ? 3.753 15.225 20.939 1.00 8.42 149 ARG B C 1
ATOM 5011 O O . ARG B 1 152 ? 2.569 14.924 20.988 1.00 10.46 149 ARG B O 1
ATOM 5019 N N . GLY B 1 153 ? 4.630 14.675 21.799 1.00 7.43 150 GLY B N 1
ATOM 5020 C CA . GLY B 1 153 ? 4.210 13.883 22.921 1.00 7.72 150 GLY B CA 1
ATOM 5021 C C . GLY B 1 153 ? 5.166 14.121 24.106 1.00 5.70 150 GLY B C 1
ATOM 5022 O O . GLY B 1 153 ? 5.957 15.056 24.113 1.00 9.13 150 GLY B O 1
ATOM 5023 N N . VAL B 1 154 ? 5.034 13.172 25.048 1.00 5.94 151 VAL B N 1
ATOM 5024 C CA . VAL B 1 154 ? 5.922 13.161 26.212 1.00 6.59 151 VAL B CA 1
ATOM 5025 C C . VAL B 1 154 ? 6.718 11.850 26.219 1.00 5.67 151 VAL B C 1
ATOM 5026 O O . VAL B 1 154 ? 6.313 10.901 25.518 1.00 7.41 151 VAL B O 1
ATOM 5030 N N . ALA B 1 155 ? 7.856 11.865 26.911 1.00 6.24 152 ALA B N 1
ATOM 5031 C CA . ALA B 1 155 ? 8.674 10.661 27.059 1.00 5.81 152 ALA B CA 1
ATOM 5032 C C . ALA B 1 155 ? 8.556 10.240 28.489 1.00 4.94 152 ALA B C 1
ATOM 5033 O O . ALA B 1 155 ? 8.978 11.006 29.401 1.00 6.89 152 ALA B O 1
ATOM 5035 N N . LEU B 1 156 ? 8.021 9.066 28.737 1.00 4.91 153 LEU B N 1
ATOM 5036 C CA . LEU B 1 156 ? 7.886 8.509 30.086 1.00 4.60 153 LEU B CA 1
ATOM 5037 C C . LEU B 1 156 ? 8.946 7.441 30.297 1.00 5.78 153 LEU B C 1
ATOM 5038 O O . LEU B 1 156 ? 9.023 6.461 29.543 1.00 5.21 153 LEU B O 1
ATOM 5043 N N . PHE B 1 157 ? 9.748 7.617 31.333 1.00 4.94 154 PHE B N 1
ATOM 5044 C CA . PHE B 1 157 ? 10.854 6.712 31.592 1.00 4.28 154 PHE B CA 1
ATOM 5045 C C . PHE B 1 157 ? 10.544 5.946 32.837 1.00 5.39 154 PHE B C 1
ATOM 5046 O O . PHE B 1 157 ? 10.360 6.559 33.953 1.00 5.93 154 PHE B O 1
ATOM 5054 N N . ILE B 1 158 ? 10.444 4.647 32.782 1.00 4.92 155 ILE B N 1
ATOM 5055 C CA . ILE B 1 158 ? 10.206 3.778 33.956 1.00 4.96 155 ILE B CA 1
ATOM 5056 C C . ILE B 1 158 ? 11.509 3.017 34.149 1.00 4.45 155 ILE B C 1
ATOM 5057 O O . ILE B 1 158 ? 11.858 2.161 33.321 1.00 5.55 155 ILE B O 1
ATOM 5062 N N . ASN B 1 159 ? 12.281 3.423 35.164 1.00 4.31 156 ASN B N 1
ATOM 5063 C CA . ASN B 1 159 ? 13.723 3.079 35.225 1.00 3.99 156 ASN B CA 1
ATOM 5064 C C . ASN B 1 159 ? 13.955 2.090 36.317 1.00 5.39 156 ASN B C 1
ATOM 5065 O O . ASN B 1 159 ? 13.218 1.945 37.346 1.00 7.68 156 ASN B O 1
ATOM 5070 N N . ALA B 1 160 ? 15.078 1.412 36.168 1.00 5.67 157 ALA B N 1
ATOM 5071 C CA . ALA B 1 160 ? 15.444 0.343 37.049 1.00 4.47 157 ALA B CA 1
ATOM 5072 C C . ALA B 1 160 ? 16.249 0.810 38.328 1.00 4.71 157 ALA B C 1
ATOM 5073 O O . ALA B 1 160 ? 16.847 1.913 38.340 1.00 5.95 157 ALA B O 1
ATOM 5075 N N . PHE B 1 161 ? 16.290 -0.029 39.363 1.00 4.68 158 PHE B N 1
ATOM 5076 C CA . PHE B 1 161 ? 16.862 0.424 40.610 1.00 5.12 158 PHE B CA 1
ATOM 5077 C C . PHE B 1 161 ? 18.374 0.621 40.578 1.00 5.15 158 PHE B C 1
ATOM 5078 O O . PHE B 1 161 ? 18.915 1.301 41.476 1.00 5.47 158 PHE B O 1
ATOM 5086 N N . ASN B 1 162 ? 19.042 0.019 39.598 1.00 4.85 159 ASN B N 1
ATOM 5087 C CA . ASN B 1 162 ? 20.477 -0.046 39.761 1.00 4.67 159 ASN B CA 1
ATOM 5088 C C . ASN B 1 162 ? 21.161 1.260 39.347 1.00 4.91 159 ASN B C 1
ATOM 5089 O O . ASN B 1 162 ? 22.264 1.525 39.777 1.00 6.91 159 ASN B O 1
ATOM 5094 N N . PHE B 1 163 ? 20.552 2.060 38.465 1.00 3.52 160 PHE B N 1
ATOM 5095 C CA . PHE B 1 163 ? 21.184 3.276 38.001 1.00 4.90 160 PHE B CA 1
ATOM 5096 C C . PHE B 1 163 ? 20.237 4.488 38.073 1.00 5.09 160 PHE B C 1
ATOM 5097 O O . PHE B 1 163 ? 19.745 5.005 37.101 1.00 5.90 160 PHE B O 1
ATOM 5105 N N . PRO B 1 164 ? 19.995 4.954 39.311 1.00 5.30 161 PRO B N 1
ATOM 5106 C CA . PRO B 1 164 ? 19.107 6.136 39.438 1.00 3.93 161 PRO B CA 1
ATOM 5107 C C . PRO B 1 164 ? 19.571 7.360 38.697 1.00 4.52 161 PRO B C 1
ATOM 5108 O O . PRO B 1 164 ? 18.682 8.098 38.206 1.00 5.33 161 PRO B O 1
ATOM 5112 N N . SER B 1 165 ? 20.854 7.616 38.612 1.00 4.68 162 SER B N 1
ATOM 5113 C CA . SER B 1 165 ? 21.371 8.755 37.870 1.00 5.24 162 SER B CA 1
ATOM 5114 C C . SER B 1 165 ? 21.541 8.439 36.376 1.00 4.22 162 SER B C 1
ATOM 5115 O O . SER B 1 165 ? 20.982 9.142 35.490 1.00 5.45 162 SER B O 1
ATOM 5118 N N . TRP B 1 166 ? 22.320 7.406 36.066 1.00 4.46 163 TRP B N 1
ATOM 5119 C CA . TRP B 1 166 ? 22.607 7.161 34.603 1.00 4.08 163 TRP B CA 1
ATOM 5120 C C . TRP B 1 166 ? 21.321 6.780 33.920 1.00 4.12 163 TRP B C 1
ATOM 5121 O O . TRP B 1 166 ? 21.154 7.134 32.721 1.00 4.58 163 TRP B O 1
ATOM 5132 N N . GLY B 1 167 ? 20.410 6.021 34.554 1.00 4.85 164 GLY B N 1
ATOM 5133 C CA . GLY B 1 167 ? 19.179 5.668 33.845 1.00 3.43 164 GLY B CA 1
ATOM 5134 C C . GLY B 1 167 ? 18.355 6.881 33.469 1.00 5.20 164 GLY B C 1
ATOM 5135 O O . GLY B 1 167 ? 17.671 6.896 32.454 1.00 6.51 164 GLY B O 1
ATOM 5136 N N . LEU B 1 168 ? 18.351 7.871 34.358 1.00 4.09 165 LEU B N 1
ATOM 5137 C CA . LEU B 1 168 ? 17.748 9.162 34.032 1.00 4.95 165 LEU B CA 1
ATOM 5138 C C . LEU B 1 168 ? 18.436 9.809 32.854 1.00 4.31 165 LEU B C 1
ATOM 5139 O O . LEU B 1 168 ? 17.816 10.174 31.846 1.00 5.55 165 LEU B O 1
ATOM 5144 N N . TRP B 1 169 ? 19.774 10.049 32.965 1.00 4.57 166 TRP B N 1
ATOM 5145 C CA . TRP B 1 169 ? 20.400 10.940 31.977 1.00 3.99 166 TRP B CA 1
ATOM 5146 C C . TRP B 1 169 ? 20.667 10.285 30.669 1.00 3.63 166 TRP B C 1
ATOM 5147 O O . TRP B 1 169 ? 20.649 10.958 29.626 1.00 5.56 166 TRP B O 1
ATOM 5158 N N . GLU B 1 170 ? 20.893 8.933 30.621 1.00 3.54 167 GLU B N 1
ATOM 5159 C CA . GLU B 1 170 ? 21.088 8.248 29.320 1.00 4.34 167 GLU B CA 1
ATOM 5160 C C . GLU B 1 170 ? 19.840 8.379 28.468 1.00 4.88 167 GLU B C 1
ATOM 5161 O O . GLU B 1 170 ? 19.977 8.431 27.230 1.00 5.38 167 GLU B O 1
ATOM 5167 N N . LYS B 1 171 ? 18.670 8.460 29.070 1.00 4.27 168 LYS B N 1
ATOM 5168 C CA . LYS B 1 171 ? 17.427 8.653 28.313 1.00 4.56 168 LYS B CA 1
ATOM 5169 C C . LYS B 1 171 ? 17.064 10.117 28.135 1.00 4.32 168 LYS B C 1
ATOM 5170 O O . LYS B 1 171 ? 16.654 10.556 27.060 1.00 5.60 168 LYS B O 1
ATOM 5176 N N . ALA B 1 172 ? 17.172 10.909 29.203 1.00 4.49 169 ALA B N 1
ATOM 5177 C CA . ALA B 1 172 ? 16.775 12.289 29.178 1.00 4.40 169 ALA B CA 1
ATOM 5178 C C . ALA B 1 172 ? 17.641 13.105 28.264 1.00 5.03 169 ALA B C 1
ATOM 5179 O O . ALA B 1 172 ? 17.160 14.124 27.687 1.00 5.31 169 ALA B O 1
ATOM 5181 N N . ALA B 1 173 ? 18.915 12.803 28.136 1.00 5.13 170 ALA B N 1
ATOM 5182 C CA . ALA B 1 173 ? 19.762 13.631 27.251 1.00 4.76 170 ALA B CA 1
ATOM 5183 C C . ALA B 1 173 ? 19.307 13.578 25.816 1.00 5.13 170 ALA B C 1
ATOM 5184 O O . ALA B 1 173 ? 19.074 14.679 25.280 1.00 6.22 170 ALA B O 1
ATOM 5186 N N . PRO B 1 174 ? 19.100 12.437 25.186 1.00 5.74 171 PRO B N 1
ATOM 5187 C CA . PRO B 1 174 ? 18.610 12.498 23.822 1.00 6.21 171 PRO B CA 1
ATOM 5188 C C . PRO B 1 174 ? 17.138 12.957 23.751 1.00 4.63 171 PRO B C 1
ATOM 5189 O O . PRO B 1 174 ? 16.801 13.631 22.755 1.00 5.72 171 PRO B O 1
ATOM 5193 N N . ALA B 1 175 ? 16.311 12.693 24.771 1.00 3.93 172 ALA B N 1
ATO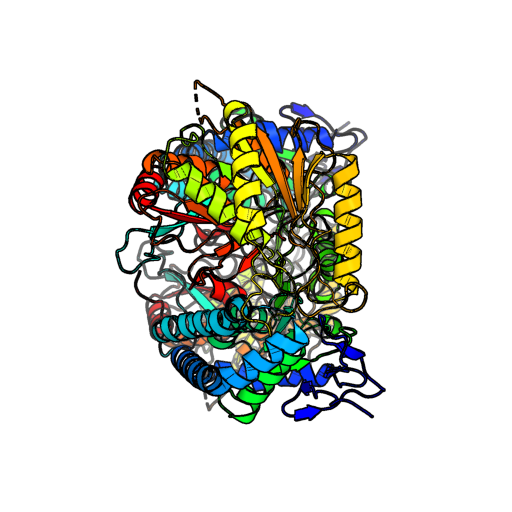M 5194 C CA . ALA B 1 175 ? 14.921 13.140 24.730 1.00 4.28 172 ALA B CA 1
ATOM 5195 C C . ALA B 1 175 ? 14.861 14.676 24.705 1.00 4.81 172 ALA B C 1
ATOM 5196 O O . ALA B 1 175 ? 14.154 15.293 23.841 1.00 6.39 172 ALA B O 1
ATOM 5198 N N . LEU B 1 176 ? 15.522 15.336 25.692 1.00 4.38 173 LEU B N 1
ATOM 5199 C CA . LEU B 1 176 ? 15.501 16.784 25.750 1.00 4.62 173 LEU B CA 1
ATOM 5200 C C . LEU B 1 176 ? 16.214 17.374 24.557 1.00 6.98 173 LEU B C 1
ATOM 5201 O O . LEU B 1 176 ? 15.751 18.425 24.002 1.00 6.96 173 LEU B O 1
ATOM 5206 N N . LEU B 1 177 ? 17.316 16.785 24.110 1.00 5.85 174 LEU B N 1
ATOM 5207 C CA . LEU B 1 177 ? 17.923 17.312 22.852 1.00 6.37 174 LEU B CA 1
ATOM 5208 C C . LEU B 1 177 ? 16.948 17.253 21.742 1.00 5.62 174 LEU B C 1
ATOM 5209 O O . LEU B 1 177 ? 16.968 18.200 20.869 1.00 6.65 174 LEU B O 1
ATOM 5214 N N . SER B 1 178 ? 16.103 16.230 21.688 1.00 6.21 175 SER B N 1
ATOM 5215 C CA . SER B 1 178 ? 15.107 16.064 20.599 1.00 6.12 175 SER B CA 1
ATOM 5216 C C . SER B 1 178 ? 13.862 16.993 20.755 1.00 8.53 175 SER B C 1
ATOM 5217 O O . SER B 1 178 ? 12.922 16.894 19.975 1.00 10.26 175 SER B O 1
ATOM 5220 N N . GLY B 1 179 ? 13.806 17.671 21.935 1.00 6.20 176 GLY B N 1
ATOM 5221 C CA . GLY B 1 179 ? 12.713 18.605 22.150 1.00 7.54 176 GLY B CA 1
ATOM 5222 C C . GLY B 1 179 ? 11.490 17.939 22.712 1.00 7.17 176 GLY B C 1
ATOM 5223 O O . GLY B 1 179 ? 10.316 18.409 22.544 1.00 7.13 176 GLY B O 1
ATOM 5224 N N . VAL B 1 180 ? 11.668 16.781 23.382 1.00 5.91 177 VAL B N 1
ATOM 5225 C CA . VAL B 1 180 ? 10.552 16.023 23.953 1.00 5.99 177 VAL B CA 1
ATOM 5226 C C . VAL B 1 180 ? 10.585 16.098 25.496 1.00 6.95 177 VAL B C 1
ATOM 5227 O O . VAL B 1 180 ? 11.585 15.788 26.110 1.00 8.17 177 VAL B O 1
ATOM 5231 N N . PRO B 1 181 ? 9.482 16.547 26.114 1.00 6.31 178 PRO B N 1
ATOM 5232 C CA . PRO B 1 181 ? 9.469 16.675 27.580 1.00 6.33 178 PRO B CA 1
ATOM 5233 C C . PRO B 1 181 ? 9.540 15.282 28.240 1.00 7.11 178 PRO B C 1
ATOM 5234 O O . PRO B 1 181 ? 8.967 14.287 27.744 1.00 6.96 178 PRO B O 1
ATOM 5238 N N . VAL B 1 182 ? 10.167 15.296 29.396 1.00 5.01 179 VAL B N 1
ATOM 5239 C CA . VAL B 1 182 ? 10.457 14.057 30.087 1.00 5.40 179 VAL B CA 1
ATOM 5240 C C . VAL B 1 182 ? 9.615 13.914 31.374 1.00 4.18 179 VAL B C 1
ATOM 5241 O O . VAL B 1 182 ? 9.609 14.907 32.189 1.00 5.62 179 VAL B O 1
ATOM 5245 N N . ILE B 1 183 ? 9.070 12.760 31.639 1.00 4.78 180 ILE B N 1
ATOM 5246 C CA . ILE B 1 183 ? 8.453 12.402 32.926 1.00 5.15 180 ILE B CA 1
ATOM 5247 C C . ILE B 1 183 ? 9.249 11.158 33.353 1.00 5.27 180 ILE B C 1
ATOM 5248 O O . ILE B 1 183 ? 9.140 10.098 32.704 1.00 4.50 180 ILE B O 1
ATOM 5253 N N . VAL B 1 184 ? 10.012 11.281 34.471 1.00 5.81 181 VAL B N 1
ATOM 5254 C CA . VAL B 1 184 ? 10.785 10.104 34.952 1.00 6.84 181 VAL B CA 1
ATOM 5255 C C . VAL B 1 184 ? 10.079 9.507 36.130 1.00 6.29 181 VAL B C 1
ATOM 5256 O O . VAL B 1 184 ? 9.638 10.235 37.070 1.00 6.99 181 VAL B O 1
ATOM 5260 N N . LYS B 1 185 ? 10.066 8.192 36.182 1.00 5.86 182 LYS B N 1
ATOM 5261 C CA . LYS B 1 185 ? 9.560 7.402 37.256 1.00 5.21 182 LYS B CA 1
ATOM 5262 C C . LYS B 1 185 ? 10.646 6.439 37.674 1.00 4.96 182 LYS B C 1
ATOM 5263 O O . LYS B 1 185 ? 10.750 5.310 37.164 1.00 5.19 182 LYS B O 1
ATOM 5269 N N . PRO B 1 186 ? 11.475 6.832 38.641 1.00 4.59 183 PRO B N 1
ATOM 5270 C CA . PRO B 1 186 ? 12.589 5.918 39.051 1.00 4.72 183 PRO B CA 1
ATOM 5271 C C . PRO B 1 186 ? 12.082 4.798 39.929 1.00 6.82 183 PRO B C 1
ATOM 5272 O O . PRO B 1 186 ? 11.035 4.973 40.615 1.00 7.90 183 PRO B O 1
ATOM 5276 N N . ALA B 1 187 ? 12.765 3.669 39.967 1.00 6.22 184 ALA B N 1
ATOM 5277 C CA . ALA B 1 187 ? 12.430 2.622 40.872 1.00 6.17 184 ALA B CA 1
ATOM 5278 C C . ALA B 1 187 ? 12.416 3.136 42.323 1.00 6.30 184 ALA B C 1
ATOM 5279 O O . ALA B 1 187 ? 13.321 3.877 42.736 1.00 6.11 184 ALA B O 1
ATOM 5281 N N . THR B 1 188 ? 11.381 2.701 43.081 1.00 7.67 185 THR B N 1
ATOM 5282 C CA . THR B 1 188 ? 11.196 3.279 44.439 1.00 6.69 185 THR B CA 1
ATOM 5283 C C . THR B 1 188 ? 12.435 3.075 45.323 1.00 5.38 185 THR B C 1
ATOM 5284 O O . THR B 1 188 ? 12.849 4.059 46.011 1.00 5.75 185 THR B O 1
ATOM 5288 N N . ALA B 1 189 ? 13.032 1.891 45.356 1.00 5.90 186 ALA B N 1
ATOM 5289 C CA . ALA B 1 189 ? 13.989 1.657 46.431 1.00 5.54 186 ALA B CA 1
ATOM 5290 C C . ALA B 1 189 ? 15.172 2.591 46.430 1.00 5.76 186 ALA B C 1
ATOM 5291 O O . ALA B 1 189 ? 15.746 2.895 47.491 1.00 6.00 186 ALA B O 1
ATOM 5293 N N . THR B 1 190 ? 15.546 3.073 45.241 1.00 4.66 187 THR B N 1
ATOM 5294 C CA . THR B 1 190 ? 16.710 3.939 45.029 1.00 5.12 187 THR B CA 1
ATOM 5295 C C . THR B 1 190 ? 16.365 5.269 44.398 1.00 4.87 187 THR B C 1
ATOM 5296 O O . THR B 1 190 ? 17.190 5.949 43.768 1.00 5.27 187 THR B O 1
ATOM 5300 N N . ALA B 1 191 ? 15.083 5.687 44.559 1.00 4.07 188 ALA B N 1
ATOM 5301 C CA . ALA B 1 191 ? 14.657 6.903 43.891 1.00 4.54 188 ALA B CA 1
ATOM 5302 C C . ALA B 1 191 ? 15.290 8.164 44.328 1.00 4.07 188 ALA B C 1
ATOM 5303 O O . ALA B 1 191 ? 15.192 9.186 43.644 1.00 4.76 188 ALA B O 1
ATOM 5305 N N . TRP B 1 192 ? 15.886 8.165 45.512 1.00 4.27 189 TRP B N 1
ATOM 5306 C CA . TRP B 1 192 ? 16.292 9.469 46.089 1.00 4.32 189 TRP B CA 1
ATOM 5307 C C . TRP B 1 192 ? 17.253 10.249 45.192 1.00 4.30 189 TRP B C 1
ATOM 5308 O O . TRP B 1 192 ? 17.058 11.467 45.002 1.00 5.61 189 TRP B O 1
ATOM 5319 N N . LEU B 1 193 ? 18.297 9.600 44.672 1.00 4.25 190 LEU B N 1
ATOM 5320 C CA . LEU B 1 193 ? 19.227 10.363 43.861 1.00 4.47 190 LEU B CA 1
ATOM 5321 C C . LEU B 1 193 ? 18.562 10.947 42.629 1.00 5.48 190 LEU B C 1
ATOM 5322 O O . LEU B 1 193 ? 18.864 12.077 42.247 1.00 5.17 190 LEU B O 1
ATOM 5327 N N . THR B 1 194 ? 17.686 10.166 41.958 1.00 4.52 191 THR B N 1
ATOM 5328 C CA . THR B 1 194 ? 16.966 10.689 40.787 1.00 4.29 191 THR B CA 1
ATOM 5329 C C . THR B 1 194 ? 16.174 11.960 41.157 1.00 4.19 191 THR B C 1
ATOM 5330 O O . THR B 1 194 ? 16.218 12.937 40.466 1.00 4.71 191 THR B O 1
ATOM 5334 N N . GLN B 1 195 ? 15.495 11.833 42.312 1.00 4.75 192 GLN B N 1
ATOM 5335 C CA . GLN B 1 195 ? 14.606 12.970 42.703 1.00 4.53 192 GLN B CA 1
ATOM 5336 C C . GLN B 1 195 ? 15.482 14.172 43.086 1.00 5.34 192 GLN B C 1
ATOM 5337 O O . GLN B 1 195 ? 15.112 15.294 42.773 1.00 5.79 192 GLN B O 1
ATOM 5343 N N . ARG B 1 196 ? 16.629 13.953 43.764 1.00 5.21 193 ARG B N 1
ATOM 5344 C CA . ARG B 1 196 ? 17.441 15.118 44.150 1.00 5.43 193 ARG B CA 1
ATOM 5345 C C . ARG B 1 196 ? 18.046 15.742 42.884 1.00 6.56 193 ARG B C 1
ATOM 5346 O O . ARG B 1 196 ? 18.119 16.957 42.780 1.00 6.73 193 ARG B O 1
ATOM 5354 N N . MET B 1 197 ? 18.493 14.963 41.881 1.00 6.14 194 MET B N 1
ATOM 5355 C CA . MET B 1 197 ? 19.046 15.529 40.662 1.00 6.84 194 MET B CA 1
ATOM 5356 C C . MET B 1 197 ? 17.942 16.332 39.924 1.00 7.14 194 MET B C 1
ATOM 5357 O O . MET B 1 197 ? 18.224 17.464 39.453 1.00 7.00 194 MET B O 1
ATOM 5362 N N . VAL B 1 198 ? 16.736 15.746 39.811 1.00 6.26 195 VAL B N 1
ATOM 5363 C CA . VAL B 1 198 ? 15.638 16.518 39.156 1.00 7.66 195 VAL B CA 1
ATOM 5364 C C . VAL B 1 198 ? 15.387 17.802 39.959 1.00 7.13 195 VAL B C 1
ATOM 5365 O O . VAL B 1 198 ? 15.213 18.868 39.377 1.00 7.48 195 VAL B O 1
ATOM 5369 N N . ALA B 1 199 ? 15.360 17.712 41.307 1.00 6.32 196 ALA B N 1
ATOM 5370 C CA . ALA B 1 199 ? 15.055 18.928 42.069 1.00 6.38 196 ALA B CA 1
ATOM 5371 C C . ALA B 1 199 ? 16.137 19.926 41.876 1.00 7.27 196 ALA B C 1
ATOM 5372 O O . ALA B 1 199 ? 15.818 21.158 41.711 1.00 7.72 196 ALA B O 1
ATOM 5374 N N . ASP B 1 200 ? 17.420 19.573 41.828 1.00 7.01 197 ASP B N 1
ATOM 5375 C CA . ASP B 1 200 ? 18.459 20.533 41.611 1.00 8.07 197 ASP B CA 1
ATOM 5376 C C . ASP B 1 200 ? 18.269 21.196 40.237 1.00 9.06 197 ASP B C 1
ATOM 5377 O O . ASP B 1 200 ? 18.424 22.438 40.082 1.00 8.62 197 ASP B O 1
ATOM 5382 N N . VAL B 1 201 ? 17.970 20.421 39.241 1.00 7.28 198 VAL B N 1
ATOM 5383 C CA . VAL B 1 201 ? 17.854 20.995 37.853 1.00 8.56 198 VAL B CA 1
ATOM 5384 C C . VAL B 1 201 ? 16.604 21.888 37.791 1.00 8.41 198 VAL B C 1
ATOM 5385 O O . VAL B 1 201 ? 16.684 23.000 37.247 1.00 8.94 198 VAL B O 1
ATOM 5389 N N . VAL B 1 202 ? 15.489 21.443 38.310 1.00 8.09 199 VAL B N 1
ATOM 5390 C CA . VAL B 1 202 ? 14.266 22.273 38.314 1.00 9.07 199 VAL B CA 1
ATOM 5391 C C . VAL B 1 202 ? 14.508 23.524 39.108 1.00 10.99 199 VAL B C 1
ATOM 5392 O O . VAL B 1 202 ? 14.161 24.632 38.571 1.00 13.20 199 VAL B O 1
ATOM 5396 N N . ASP B 1 203 ? 15.123 23.445 40.250 1.00 10.61 200 ASP B N 1
ATOM 5397 C CA . ASP B 1 203 ? 15.351 24.636 41.055 1.00 11.17 200 ASP B CA 1
ATOM 5398 C C . ASP B 1 203 ? 16.203 25.622 40.327 1.00 12.11 200 ASP B C 1
ATOM 5399 O O . ASP B 1 203 ? 16.059 26.850 40.593 1.00 14.16 200 ASP B O 1
ATOM 5404 N N . ALA B 1 204 ? 17.127 25.213 39.482 1.00 9.38 201 ALA B N 1
ATOM 5405 C CA . ALA B 1 204 ? 18.024 26.101 38.778 1.00 10.03 201 ALA B CA 1
ATOM 5406 C C . ALA B 1 204 ? 17.298 26.817 37.626 1.00 11.45 201 ALA B C 1
ATOM 5407 O O . ALA B 1 204 ? 17.882 27.840 37.130 1.00 13.23 201 ALA B O 1
ATOM 5409 N N . GLY B 1 205 ? 16.129 26.340 37.197 1.00 11.13 202 GLY B N 1
ATOM 5410 C CA . GLY B 1 205 ? 15.355 27.048 36.126 1.00 12.11 202 GLY B CA 1
ATOM 5411 C C . GLY B 1 205 ? 16.063 27.001 34.806 1.00 13.91 202 GLY B C 1
ATOM 5412 O O . GLY B 1 205 ? 15.859 27.866 33.946 1.00 15.32 202 GLY B O 1
ATOM 5413 N N . ILE B 1 206 ? 16.886 25.990 34.567 1.00 11.05 203 ILE B N 1
ATOM 5414 C CA . ILE B 1 206 ? 17.591 25.829 33.256 1.00 10.99 203 ILE B CA 1
ATOM 5415 C C . ILE B 1 206 ? 16.647 25.450 32.109 1.00 11.30 203 ILE B C 1
ATOM 5416 O O . ILE B 1 206 ? 16.738 26.005 30.978 1.00 12.77 203 ILE B O 1
ATOM 5421 N N . LEU B 1 207 ? 15.675 24.613 32.403 1.00 10.51 204 LEU B N 1
ATOM 5422 C CA . LEU B 1 207 ? 14.720 24.127 31.404 1.00 10.49 204 LEU B CA 1
ATOM 5423 C C . LEU B 1 207 ? 13.410 24.833 31.619 1.00 11.54 204 LEU B C 1
ATOM 5424 O O . LEU B 1 207 ? 13.052 25.196 32.727 1.00 12.91 204 LEU B O 1
ATOM 5429 N N . PRO B 1 208 ? 12.566 24.888 30.568 1.00 11.69 205 PRO B N 1
ATOM 5430 C CA . PRO B 1 208 ? 11.272 25.523 30.736 1.00 14.29 205 PRO B CA 1
ATOM 5431 C C . PRO B 1 208 ? 10.330 24.685 31.610 1.00 16.03 205 PRO B C 1
ATOM 5432 O O . PRO B 1 208 ? 10.484 23.449 31.779 1.00 15.61 205 PRO B O 1
ATOM 5436 N N . PRO B 1 209 ? 9.312 25.338 32.237 1.00 17.03 206 PRO B N 1
ATOM 5437 C CA . PRO B 1 209 ? 8.340 24.603 32.919 1.00 18.23 206 PRO B CA 1
ATOM 5438 C C . PRO B 1 209 ? 7.684 23.587 31.954 1.00 17.54 206 PRO B C 1
ATOM 5439 O O . PRO B 1 209 ? 7.282 23.894 30.767 1.00 20.61 206 PRO B O 1
ATOM 5443 N N . GLY B 1 210 ? 7.607 22.420 32.533 1.00 14.67 207 GLY B N 1
ATOM 5444 C CA . GLY B 1 210 ? 6.965 21.290 31.866 1.00 13.22 207 GLY B CA 1
ATOM 5445 C C . GLY B 1 210 ? 7.982 20.419 31.164 1.00 9.91 207 GLY B C 1
ATOM 5446 O O . GLY B 1 210 ? 7.560 19.338 30.779 1.00 8.95 207 GLY B O 1
ATOM 5447 N N . ALA B 1 211 ? 9.233 20.805 31.048 1.00 9.73 208 ALA B N 1
ATOM 5448 C CA . ALA B 1 211 ? 10.231 19.995 30.276 1.00 8.44 208 ALA B CA 1
ATOM 5449 C C . ALA B 1 211 ? 10.622 18.792 31.132 1.00 9.86 208 ALA B C 1
ATOM 5450 O O . ALA B 1 211 ? 10.997 17.741 30.538 1.00 8.33 208 ALA B O 1
ATOM 5452 N N . LEU B 1 212 ? 10.578 18.832 32.455 1.00 7.95 209 LEU B N 1
ATOM 5453 C CA . LEU B 1 212 ? 11.136 17.796 33.292 1.00 7.51 209 LEU B CA 1
ATOM 5454 C C . LEU B 1 212 ? 10.273 17.558 34.500 1.00 8.27 209 LEU B C 1
ATOM 5455 O O . LEU B 1 212 ? 10.082 18.544 35.306 1.00 11.03 209 LEU B O 1
ATOM 5460 N N . SER B 1 213 ? 9.641 16.429 34.634 1.00 6.52 210 SER B N 1
ATOM 5461 C CA . SER B 1 213 ? 8.756 16.076 35.719 1.00 5.20 210 SER B CA 1
ATOM 5462 C C . SER B 1 213 ? 9.235 14.791 36.339 1.00 6.13 210 SER B C 1
ATOM 5463 O O . SER B 1 213 ? 9.884 13.933 35.660 1.00 6.37 210 SER B O 1
ATOM 5466 N N . ILE B 1 214 ? 8.959 14.578 37.602 1.00 5.92 211 ILE B N 1
ATOM 5467 C CA . ILE B 1 214 ? 9.272 13.312 38.243 1.00 6.64 211 ILE B CA 1
ATOM 5468 C C . ILE B 1 214 ? 8.094 12.851 39.125 1.00 5.49 211 ILE B C 1
ATOM 5469 O O . ILE B 1 214 ? 7.519 13.668 39.898 1.00 7.28 211 ILE B O 1
ATOM 5474 N N . ILE B 1 215 ? 7.804 11.573 39.121 1.00 5.30 212 ILE B N 1
ATOM 5475 C CA . ILE B 1 215 ? 6.847 10.889 40.004 1.00 6.06 212 ILE B CA 1
ATOM 5476 C C . ILE B 1 215 ? 7.554 9.738 40.683 1.00 7.89 212 ILE B C 1
ATOM 5477 O O . ILE B 1 215 ? 8.135 8.908 39.975 1.00 6.79 212 ILE B O 1
ATOM 5482 N N . CYS B 1 216 ? 7.516 9.678 42.029 1.00 6.12 213 CYS B N 1
ATOM 5483 C CA . CYS B 1 216 ? 8.071 8.559 42.774 1.00 7.04 213 CYS B CA 1
ATOM 5484 C C . CYS B 1 216 ? 6.996 7.941 43.632 1.00 7.54 213 CYS B C 1
ATOM 5485 O O . CYS B 1 216 ? 6.150 8.722 44.235 1.00 7.86 213 CYS B O 1
ATOM 5488 N N . GLY B 1 217 ? 6.965 6.633 43.702 1.00 7.84 214 GLY B N 1
ATOM 5489 C CA . GLY B 1 217 ? 5.919 5.930 44.444 1.00 8.46 214 GLY B CA 1
ATOM 5490 C C . GLY B 1 217 ? 5.220 4.979 43.481 1.00 10.28 214 GLY B C 1
ATOM 5491 O O . GLY B 1 217 ? 5.828 4.504 42.551 1.00 8.54 214 GLY B O 1
ATOM 5492 N N . SER B 1 218 ? 3.925 4.703 43.695 1.00 8.47 215 SER B N 1
ATOM 5493 C CA . SER B 1 218 ? 3.167 3.817 42.852 1.00 7.50 215 SER B CA 1
ATOM 5494 C C . SER B 1 218 ? 3.080 4.344 41.421 1.00 7.53 215 SER B C 1
ATOM 5495 O O . SER B 1 218 ? 2.922 5.478 41.161 1.00 8.29 215 SER B O 1
ATOM 5498 N N . SER B 1 219 ? 3.223 3.352 40.498 1.00 9.26 216 SER B N 1
ATOM 5499 C CA . SER B 1 219 ? 3.076 3.567 39.077 1.00 8.00 216 SER B CA 1
ATOM 5500 C C . SER B 1 219 ? 1.610 3.598 38.605 1.00 10.52 216 SER B C 1
ATOM 5501 O O . SER B 1 219 ? 1.362 3.719 37.381 1.00 9.80 216 SER B O 1
ATOM 5504 N N . ALA B 1 220 ? 0.648 3.338 39.495 1.00 9.73 217 ALA B N 1
ATOM 5505 C CA . ALA B 1 220 ? -0.748 3.176 39.029 1.00 9.28 217 ALA B CA 1
ATOM 5506 C C . ALA B 1 220 ? -1.241 4.377 38.283 1.00 8.25 217 ALA B C 1
ATOM 5507 O O . ALA B 1 220 ? -0.981 5.540 38.635 1.00 10.46 217 ALA B O 1
ATOM 5509 N N . GLY B 1 221 ? -1.846 4.136 37.104 1.00 8.42 218 GLY B N 1
ATOM 5510 C CA . GLY B 1 221 ? -2.406 5.246 36.390 1.00 8.10 218 GLY B CA 1
ATOM 5511 C C . GLY B 1 221 ? -1.588 5.892 35.316 1.00 7.03 218 GLY B C 1
ATOM 5512 O O . GLY B 1 221 ? -2.028 6.691 34.528 1.00 9.39 218 GLY B O 1
ATOM 5513 N N . LEU B 1 222 ? -0.243 5.632 35.357 1.00 7.88 219 LEU B N 1
ATOM 5514 C CA . LEU B 1 222 ? 0.670 6.321 34.437 1.00 8.12 219 LEU B CA 1
ATOM 5515 C C . LEU B 1 222 ? 0.449 5.950 32.950 1.00 6.69 219 LEU B C 1
ATOM 5516 O O . LEU B 1 222 ? 0.287 6.823 32.134 1.00 7.10 219 LEU B O 1
ATOM 5521 N N . LEU B 1 223 ? 0.349 4.632 32.706 1.00 7.11 220 LEU B N 1
ATOM 5522 C CA . LEU B 1 223 ? 0.214 4.202 31.295 1.00 6.83 220 LEU B CA 1
ATOM 5523 C C . LEU B 1 223 ? -1.120 4.642 30.744 1.00 7.70 220 LEU B C 1
ATOM 5524 O O . LEU B 1 223 ? -1.253 4.958 29.538 1.00 7.08 220 LEU B O 1
ATOM 5529 N N . ASP B 1 224 ? -2.119 4.726 31.617 1.00 8.08 221 ASP B N 1
ATOM 5530 C CA . ASP B 1 224 ? -3.422 5.213 31.155 1.00 9.12 221 ASP B CA 1
ATOM 5531 C C . ASP B 1 224 ? -3.400 6.582 30.622 1.00 8.87 221 ASP B C 1
ATOM 5532 O O . ASP B 1 224 ? -4.296 6.967 29.877 1.00 12.04 221 ASP B O 1
ATOM 5537 N N . GLN B 1 225 ? -2.390 7.419 30.958 1.00 7.52 222 GLN B N 1
ATOM 5538 C CA . GLN B 1 225 ? -2.274 8.778 30.358 1.00 8.93 222 GLN B CA 1
ATOM 5539 C C . GLN B 1 225 ? -1.470 8.908 29.032 1.00 7.12 222 GLN B C 1
ATOM 5540 O O . GLN B 1 225 ? -1.391 9.961 28.455 1.00 8.19 222 GLN B O 1
ATOM 5546 N N . ILE B 1 226 ? -0.864 7.744 28.642 1.00 7.27 223 ILE B N 1
ATOM 5547 C CA . ILE B 1 226 ? -0.019 7.736 27.426 1.00 8.30 223 ILE B CA 1
ATOM 5548 C C . ILE B 1 226 ? -0.871 7.703 26.165 1.00 7.71 223 ILE B C 1
ATOM 5549 O O . ILE B 1 226 ? -1.884 6.982 26.110 1.00 8.86 223 ILE B O 1
ATOM 5554 N N . ARG B 1 227 ? -0.530 8.570 25.229 1.00 7.76 224 ARG B N 1
ATOM 5555 C CA . ARG B 1 227 ? -1.256 8.747 23.989 1.00 9.27 224 ARG B CA 1
ATOM 5556 C C . ARG B 1 227 ? -0.350 8.435 22.777 1.00 9.85 224 ARG B C 1
ATOM 5557 O O . ARG B 1 227 ? 0.854 8.131 22.950 1.00 6.98 224 ARG B O 1
ATOM 5565 N N . SER B 1 228 ? -0.922 8.482 21.592 1.00 9.20 225 SER B N 1
ATOM 5566 C CA . SER B 1 228 ? -0.330 7.874 20.385 1.00 8.93 225 SER B CA 1
ATOM 5567 C C . SER B 1 228 ? 1.008 8.481 19.925 1.00 9.67 225 SER B C 1
ATOM 5568 O O . SER B 1 228 ? 1.785 7.809 19.218 1.00 9.53 225 SER B O 1
ATOM 5571 N N . PHE B 1 229 ? 1.311 9.721 20.340 1.00 6.16 226 PHE B N 1
ATOM 5572 C CA . PHE B 1 229 ? 2.558 10.397 19.949 1.00 6.86 226 PHE B CA 1
ATOM 5573 C C . PHE B 1 229 ? 3.594 10.424 21.055 1.00 5.84 226 PHE B C 1
ATOM 5574 O O . PHE B 1 229 ? 4.636 11.026 20.909 1.00 7.34 226 PHE B O 1
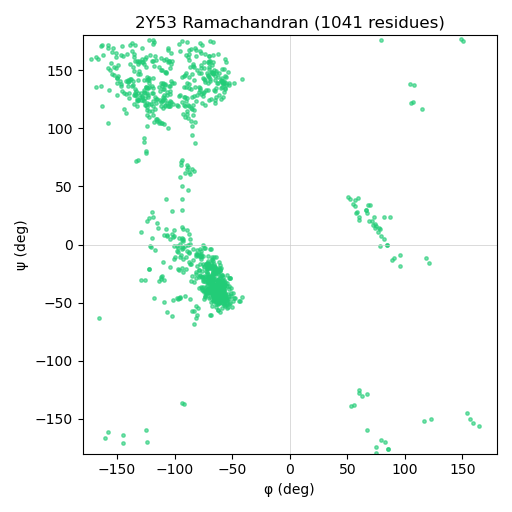ATOM 5582 N N . ASP B 1 230 ? 3.265 9.773 22.132 1.00 6.81 227 ASP B N 1
ATOM 5583 C CA . ASP B 1 230 ? 4.171 9.677 23.254 1.00 6.13 227 ASP B CA 1
ATOM 5584 C C . ASP B 1 230 ? 5.096 8.476 23.086 1.00 7.50 227 ASP B C 1
ATOM 5585 O O . ASP B 1 230 ? 4.902 7.571 22.227 1.00 6.97 227 ASP B O 1
ATOM 5590 N N . VAL B 1 231 ? 6.160 8.480 23.858 1.00 6.10 228 VAL B N 1
ATOM 5591 C CA . VAL B 1 231 ? 7.097 7.341 23.866 1.00 6.09 228 VAL B CA 1
ATOM 5592 C C . VAL B 1 231 ? 7.356 6.915 25.284 1.00 5.94 228 VAL B C 1
ATOM 5593 O O . VAL B 1 231 ? 7.354 7.774 26.207 1.00 6.27 228 VAL B O 1
ATOM 5597 N N . VAL B 1 232 ? 7.561 5.609 25.495 1.00 5.27 229 VAL B N 1
ATOM 5598 C CA . VAL B 1 232 ? 7.780 5.045 26.798 1.00 4.60 229 VAL B CA 1
ATOM 5599 C C . VAL B 1 232 ? 9.111 4.216 26.731 1.00 5.44 229 VAL B C 1
ATOM 5600 O O . VAL B 1 232 ? 9.268 3.430 25.801 1.00 5.30 229 VAL B O 1
ATOM 5604 N N . SER B 1 233 ? 10.013 4.391 27.704 1.00 4.99 230 SER B N 1
ATOM 5605 C CA . SER B 1 233 ? 11.272 3.587 27.762 1.00 4.56 230 SER B CA 1
ATOM 5606 C C . SER B 1 233 ? 11.271 2.934 29.122 1.00 4.87 230 SER B C 1
ATOM 5607 O O . SER B 1 233 ? 11.405 3.600 30.185 1.00 5.10 230 SER B O 1
ATOM 5610 N N . PHE B 1 234 ? 11.198 1.623 29.112 1.00 5.78 231 PHE B N 1
ATOM 5611 C CA . PHE B 1 234 ? 11.141 0.783 30.291 1.00 4.61 231 PHE B CA 1
ATOM 5612 C C . PHE B 1 234 ? 12.454 0.017 30.477 1.00 5.62 231 PHE B C 1
ATOM 5613 O O . PHE B 1 234 ? 12.907 -0.623 29.466 1.00 5.71 231 PHE B O 1
ATOM 5621 N N . THR B 1 235 ? 13.006 -0.017 31.690 1.00 5.48 232 THR B N 1
ATOM 5622 C CA . THR B 1 235 ? 14.187 -0.803 31.920 1.00 5.71 232 THR B CA 1
ATOM 5623 C C . THR B 1 235 ? 13.831 -1.639 33.162 1.00 7.49 232 THR B C 1
ATOM 5624 O O . THR B 1 235 ? 13.486 -1.113 34.236 1.00 7.07 232 THR B O 1
ATOM 5628 N N . GLY B 1 236 ? 13.953 -2.938 33.012 1.00 7.74 233 GLY B N 1
ATOM 5629 C CA . GLY B 1 236 ? 13.537 -3.839 34.137 1.00 9.35 233 GLY B CA 1
ATOM 5630 C C . GLY B 1 236 ? 13.359 -5.273 33.732 1.00 10.47 233 GLY B C 1
ATOM 5631 O O . GLY B 1 236 ? 13.952 -5.721 32.732 1.00 10.95 233 GLY B O 1
ATOM 5632 N N . SER B 1 237 ? 12.572 -6.043 34.460 1.00 9.47 234 SER B N 1
ATOM 5633 C CA . SER B 1 237 ? 12.411 -7.474 34.210 1.00 10.02 234 SER B CA 1
ATOM 5634 C C . SER B 1 237 ? 11.577 -7.757 33.007 1.00 11.10 234 SER B C 1
ATOM 5635 O O . SER B 1 237 ? 10.695 -6.994 32.630 1.00 9.96 234 SER B O 1
ATOM 5638 N N . ALA B 1 238 ? 11.886 -8.923 32.426 1.00 12.84 235 ALA B N 1
ATOM 5639 C CA . ALA B 1 238 ? 11.108 -9.372 31.324 1.00 12.24 235 ALA B CA 1
ATOM 5640 C C . ALA B 1 238 ? 9.634 -9.560 31.682 1.00 11.65 235 ALA B C 1
ATOM 5641 O O . ALA B 1 238 ? 8.712 -9.272 30.874 1.00 12.38 235 ALA B O 1
ATOM 5643 N N . ASP B 1 239 ? 9.335 -10.031 32.893 1.00 11.32 236 ASP B N 1
ATOM 5644 C CA . ASP B 1 239 ? 7.916 -10.233 33.242 1.00 14.80 236 ASP B CA 1
ATOM 5645 C C . ASP B 1 239 ? 7.173 -8.920 33.312 1.00 12.13 236 ASP B C 1
ATOM 5646 O O . ASP B 1 239 ? 5.987 -8.774 32.923 1.00 12.22 236 ASP B O 1
ATOM 5651 N N . THR B 1 240 ? 7.820 -7.917 33.926 1.00 11.62 237 THR B N 1
ATOM 5652 C CA . THR B 1 240 ? 7.161 -6.651 34.025 1.00 10.04 237 THR B CA 1
ATOM 5653 C C . THR B 1 240 ? 6.992 -6.012 32.621 1.00 7.88 237 THR B C 1
ATOM 5654 O O . THR B 1 240 ? 5.960 -5.420 32.333 1.00 9.40 237 THR B O 1
ATOM 5658 N N . ALA B 1 241 ? 8.030 -6.173 31.791 1.00 9.80 238 ALA B N 1
ATOM 5659 C CA . ALA B 1 241 ? 7.906 -5.650 30.440 1.00 7.28 238 ALA B CA 1
ATOM 5660 C C . ALA B 1 241 ? 6.694 -6.247 29.687 1.00 8.30 238 ALA B C 1
ATOM 5661 O O . ALA B 1 241 ? 6.009 -5.540 28.985 1.00 9.29 238 ALA B O 1
ATOM 5663 N N . ALA B 1 242 ? 6.475 -7.550 29.832 1.00 8.96 239 ALA B N 1
ATOM 5664 C CA . ALA B 1 242 ? 5.339 -8.181 29.196 1.00 9.54 239 ALA B CA 1
ATOM 5665 C C . ALA B 1 242 ? 4.006 -7.661 29.731 1.00 10.39 239 ALA B C 1
ATOM 5666 O O . ALA B 1 242 ? 3.066 -7.389 28.994 1.00 10.93 239 ALA B O 1
ATOM 5668 N N . THR B 1 243 ? 3.910 -7.413 31.065 1.00 10.13 240 THR B N 1
ATOM 5669 C CA . THR B 1 243 ? 2.741 -6.679 31.540 1.00 11.36 240 THR B CA 1
ATOM 5670 C C . THR B 1 243 ? 2.514 -5.338 30.873 1.00 10.22 240 THR B C 1
ATOM 5671 O O . THR B 1 243 ? 1.413 -4.987 30.496 1.00 12.47 240 THR B O 1
ATOM 5675 N N . LEU B 1 244 ? 3.605 -4.539 30.762 1.00 8.68 241 LEU B N 1
ATOM 5676 C CA . LEU B 1 244 ? 3.491 -3.215 30.178 1.00 10.27 241 LEU B CA 1
ATOM 5677 C C . LEU B 1 244 ? 3.080 -3.293 28.693 1.00 8.17 241 LEU B C 1
ATOM 5678 O O . LEU B 1 244 ? 2.217 -2.570 28.233 1.00 8.35 241 LEU B O 1
ATOM 5683 N N . ARG B 1 245 ? 3.685 -4.260 27.977 1.00 7.76 242 ARG B N 1
ATOM 5684 C CA . ARG B 1 245 ? 3.429 -4.343 26.514 1.00 7.79 242 ARG B CA 1
ATOM 5685 C C . ARG B 1 245 ? 1.936 -4.580 26.221 1.00 8.99 242 ARG B C 1
ATOM 5686 O O . ARG B 1 245 ? 1.477 -4.193 25.147 1.00 10.11 242 ARG B O 1
ATOM 5694 N N . ALA B 1 246 ? 1.226 -5.241 27.148 1.00 7.84 243 ALA B N 1
ATOM 5695 C CA . ALA B 1 246 ? -0.202 -5.559 26.903 1.00 7.73 243 ALA B CA 1
ATOM 5696 C C . ALA B 1 246 ? -1.063 -4.355 27.112 1.00 8.28 243 ALA B C 1
ATOM 5697 O O . ALA B 1 246 ? -2.270 -4.464 26.815 1.00 10.76 243 ALA B O 1
ATOM 5699 N N . HIS B 1 247 ? -0.540 -3.244 27.676 1.00 8.65 244 HIS B N 1
ATOM 5700 C CA . HIS B 1 247 ? -1.444 -2.136 27.983 1.00 8.51 244 HIS B CA 1
ATOM 5701 C C . HIS B 1 247 ? -2.026 -1.488 26.755 1.00 8.74 244 HIS B C 1
ATOM 5702 O O . HIS B 1 247 ? -1.306 -1.393 25.717 1.00 7.64 244 HIS B O 1
ATOM 5709 N N . PRO B 1 248 ? -3.291 -0.975 26.805 1.00 9.79 245 PRO B N 1
ATOM 5710 C CA . PRO B 1 248 ? -3.855 -0.301 25.661 1.00 9.37 245 PRO B CA 1
ATOM 5711 C C . PRO B 1 248 ? -3.052 0.845 25.095 1.00 7.74 245 PRO B C 1
ATOM 5712 O O . PRO B 1 248 ? -3.202 1.178 23.877 1.00 7.24 245 PRO B O 1
ATOM 5716 N N . ALA B 1 249 ? -2.207 1.546 25.881 1.00 7.65 246 ALA B N 1
ATOM 5717 C CA . ALA B 1 249 ? -1.378 2.627 25.343 1.00 7.28 246 ALA B CA 1
ATOM 5718 C C . ALA B 1 249 ? -0.565 2.148 24.117 1.00 6.13 246 ALA B C 1
ATOM 5719 O O . ALA B 1 249 ? -0.304 2.962 23.218 1.00 7.24 246 ALA B O 1
ATOM 5721 N N . PHE B 1 250 ? -0.090 0.890 24.216 1.00 5.74 247 PHE B N 1
ATOM 5722 C CA . PHE B 1 250 ? 0.728 0.311 23.121 1.00 6.96 247 PHE B CA 1
ATOM 5723 C C . PHE B 1 250 ? -0.134 -0.505 22.191 1.00 7.54 247 PHE B C 1
ATOM 5724 O O . PHE B 1 250 ? -0.033 -0.372 20.944 1.00 8.58 247 PHE B O 1
ATOM 5732 N N . VAL B 1 251 ? -1.002 -1.346 22.714 1.00 6.78 248 VAL B N 1
ATOM 5733 C CA . VAL B 1 251 ? -1.797 -2.272 21.868 1.00 8.13 248 VAL B CA 1
ATOM 5734 C C . VAL B 1 251 ? -2.843 -1.559 21.067 1.00 7.97 248 VAL B C 1
ATOM 5735 O O . VAL B 1 251 ? -3.003 -1.889 19.871 1.00 7.83 248 VAL B O 1
ATOM 5739 N N . GLN B 1 252 ? -3.534 -0.583 21.616 1.00 10.06 249 GLN B N 1
ATOM 5740 C CA . GLN B 1 252 ? -4.531 0.154 20.905 1.00 10.00 249 GLN B CA 1
ATOM 5741 C C . GLN B 1 252 ? -4.025 1.459 20.367 1.00 11.22 249 GLN B C 1
ATOM 5742 O O . GLN B 1 252 ? -4.260 1.834 19.169 1.00 13.56 249 GLN B O 1
ATOM 5748 N N . ARG B 1 253 ? -3.298 2.242 21.179 1.00 8.65 250 ARG B N 1
ATOM 5749 C CA . ARG B 1 253 ? -2.996 3.599 20.825 1.00 8.91 250 ARG B CA 1
ATOM 5750 C C . ARG B 1 253 ? -1.644 3.724 20.082 1.00 7.44 250 ARG B C 1
ATOM 5751 O O . ARG B 1 253 ? -1.340 4.780 19.506 1.00 9.72 250 ARG B O 1
ATOM 5759 N N . GLY B 1 254 ? -0.868 2.619 20.114 1.00 6.92 251 GLY B N 1
ATOM 5760 C CA . GLY B 1 254 ? 0.382 2.571 19.263 1.00 8.26 251 GLY B CA 1
ATOM 5761 C C . GLY B 1 254 ? 1.541 3.424 19.716 1.00 6.51 251 GLY B C 1
ATOM 5762 O O . GLY B 1 254 ? 2.426 3.766 18.952 1.00 8.02 251 GLY B O 1
ATOM 5763 N N . ALA B 1 255 ? 1.530 3.878 20.994 1.00 6.38 252 ALA B N 1
ATOM 5764 C CA . ALA B 1 255 ? 2.672 4.587 21.500 1.00 6.40 252 ALA B CA 1
ATOM 5765 C C . ALA B 1 255 ? 3.943 3.802 21.373 1.00 6.23 252 ALA B C 1
ATOM 5766 O O . ALA B 1 255 ? 3.894 2.595 21.477 1.00 6.68 252 ALA B O 1
ATOM 5768 N N . ARG B 1 256 ? 5.043 4.508 21.119 1.00 5.76 253 ARG B N 1
ATOM 5769 C CA . ARG B 1 256 ? 6.333 3.771 20.993 1.00 5.94 253 ARG B CA 1
ATOM 5770 C C . ARG B 1 256 ? 6.727 3.269 22.360 1.00 6.73 253 ARG B C 1
ATOM 5771 O O . ARG B 1 256 ? 6.597 3.931 23.392 1.00 7.89 253 ARG B O 1
ATOM 5779 N N . LEU B 1 257 ? 7.330 2.083 22.379 1.00 6.93 254 LEU B N 1
ATOM 5780 C CA . LEU B 1 257 ? 7.880 1.461 23.579 1.00 7.46 254 LEU B CA 1
ATOM 5781 C C . LEU B 1 257 ? 9.288 0.886 23.350 1.00 6.80 254 LEU B C 1
ATOM 5782 O O . LEU B 1 257 ? 9.484 0.154 22.372 1.00 9.84 254 LEU B O 1
ATOM 5787 N N . ASN B 1 258 ? 10.241 1.234 24.204 1.00 5.16 255 ASN B N 1
ATOM 5788 C CA . ASN B 1 258 ? 11.499 0.524 24.203 1.00 5.13 255 ASN B CA 1
ATOM 5789 C C . ASN B 1 258 ? 11.526 -0.205 25.468 1.00 4.40 255 ASN B C 1
ATOM 5790 O O . ASN B 1 258 ? 11.288 0.343 26.576 1.00 5.40 255 ASN B O 1
ATOM 5795 N N . VAL B 1 259 ? 11.998 -1.457 25.397 1.00 4.97 256 VAL B N 1
ATOM 5796 C CA . VAL B 1 259 ? 12.258 -2.313 26.551 1.00 4.95 256 VAL B CA 1
ATOM 5797 C C . VAL B 1 259 ? 13.738 -2.684 26.587 1.00 6.08 256 VAL B C 1
ATOM 5798 O O . VAL B 1 259 ? 14.318 -3.141 25.573 1.00 6.37 256 VAL B O 1
ATOM 5802 N N . GLN B 1 260 ? 14.314 -2.591 27.774 1.00 6.02 257 GLN B N 1
ATOM 5803 C CA . GLN B 1 260 ? 15.647 -3.215 28.046 1.00 6.72 257 GLN B CA 1
ATOM 5804 C C . GLN B 1 260 ? 15.440 -4.057 29.205 1.00 6.07 257 GLN B C 1
ATOM 5805 O O . GLN B 1 260 ? 15.068 -3.574 30.315 1.00 7.99 257 GLN B O 1
ATOM 5811 N N . ALA B 1 261 ? 15.673 -5.335 29.069 1.00 8.31 258 ALA B N 1
ATOM 5812 C CA . ALA B 1 261 ? 15.391 -6.340 30.075 1.00 9.50 258 ALA B CA 1
ATOM 5813 C C . ALA B 1 261 ? 16.575 -7.183 30.457 1.00 13.07 258 ALA B C 1
ATOM 5814 O O . ALA B 1 261 ? 17.671 -6.793 30.237 1.00 13.62 258 ALA B O 1
ATOM 5816 N N . ASP B 1 262 ? 16.280 -8.349 31.032 1.00 17.36 259 ASP B N 1
ATOM 5817 C CA . ASP B 1 262 ? 17.290 -9.241 31.602 1.00 19.48 259 ASP B CA 1
ATOM 5818 C C . ASP B 1 262 ? 18.176 -9.788 30.492 1.00 15.37 259 ASP B C 1
ATOM 5819 O O . ASP B 1 262 ? 17.713 -9.968 29.453 1.00 16.31 259 ASP B O 1
ATOM 5824 N N . SER B 1 263 ? 19.438 -10.028 30.775 1.00 10.46 260 SER B N 1
ATOM 5825 C CA . SER B 1 263 ? 20.375 -10.554 29.760 1.00 10.02 260 SER B CA 1
ATOM 5826 C C . SER B 1 263 ? 21.502 -11.429 30.324 1.00 6.69 260 SER B C 1
ATOM 5827 O O . SER B 1 263 ? 22.240 -10.968 31.230 1.00 7.39 260 SER B O 1
ATOM 5830 N N . LEU B 1 264 ? 21.704 -12.636 29.783 1.00 6.78 261 LEU B N 1
ATOM 5831 C CA . LEU B 1 264 ? 22.690 -13.542 30.337 1.00 7.70 261 LEU B CA 1
ATOM 5832 C C . LEU B 1 264 ? 24.009 -13.364 29.552 1.00 7.29 261 LEU B C 1
ATOM 5833 O O . LEU B 1 264 ? 24.438 -14.235 28.727 1.00 9.04 261 LEU B O 1
ATOM 5838 N N . ASN B 1 265 ? 24.647 -12.205 29.715 1.00 6.26 262 ASN B N 1
ATOM 5839 C CA . ASN B 1 265 ? 25.738 -11.821 28.830 1.00 4.51 262 ASN B CA 1
ATOM 5840 C C . ASN B 1 265 ? 26.938 -12.753 28.965 1.00 5.59 262 ASN B C 1
ATOM 5841 O O . ASN B 1 265 ? 27.223 -13.265 30.055 1.00 7.21 262 ASN B O 1
ATOM 5846 N N . SER B 1 266 ? 27.599 -12.976 27.849 1.00 5.87 263 SER B N 1
ATOM 5847 C CA . SER B 1 266 ? 28.719 -13.955 27.811 1.00 5.72 263 SER B CA 1
ATOM 5848 C C . SER B 1 266 ? 30.042 -13.287 27.741 1.00 6.56 263 SER B C 1
ATOM 5849 O O . SER B 1 266 ? 30.246 -12.158 27.245 1.00 6.94 263 SER B O 1
ATOM 5852 N N . ALA B 1 267 ? 31.051 -14.036 28.171 1.00 6.77 264 ALA B N 1
ATOM 5853 C CA . ALA B 1 267 ? 32.495 -13.750 27.965 1.00 5.98 264 ALA B CA 1
ATOM 5854 C C . ALA B 1 267 ? 33.109 -15.001 27.393 1.00 6.96 264 ALA B C 1
ATOM 5855 O O . ALA B 1 267 ? 32.855 -16.074 27.934 1.00 9.47 264 ALA B O 1
ATOM 5857 N N . ILE B 1 268 ? 33.804 -14.833 26.267 1.00 6.14 265 ILE B N 1
ATOM 5858 C CA . ILE B 1 268 ? 34.345 -16.050 25.593 1.00 8.32 265 ILE B CA 1
ATOM 5859 C C . ILE B 1 268 ? 35.853 -15.857 25.542 1.00 8.81 265 ILE B C 1
ATOM 5860 O O . ILE B 1 268 ? 36.406 -14.936 24.950 1.00 7.06 265 ILE B O 1
ATOM 5865 N N . LEU B 1 269 ? 36.559 -16.856 26.188 1.00 9.10 266 LEU B N 1
ATOM 5866 C CA . LEU B 1 269 ? 38.007 -16.966 26.106 1.00 10.76 266 LEU B CA 1
ATOM 5867 C C . LEU B 1 269 ? 38.386 -17.800 24.809 1.00 8.69 266 LEU B C 1
ATOM 5868 O O . LEU B 1 269 ? 37.920 -18.921 24.689 1.00 11.62 266 LEU B O 1
ATOM 5873 N N . CYS B 1 270 ? 39.092 -17.067 23.936 1.00 9.89 267 CYS B N 1
ATOM 5874 C CA . CYS B 1 270 ? 39.447 -17.654 22.612 1.00 11.07 267 CYS B CA 1
ATOM 5875 C C . CYS B 1 270 ? 40.519 -18.799 22.785 1.00 14.09 267 CYS B C 1
ATOM 5876 O O . CYS B 1 270 ? 41.263 -18.823 23.788 1.00 12.30 267 CYS B O 1
ATOM 5879 N N . ALA B 1 271 ? 40.451 -19.712 21.823 1.00 12.84 268 ALA B N 1
ATOM 5880 C CA . ALA B 1 271 ? 41.354 -20.913 21.888 1.00 12.62 268 ALA B CA 1
ATOM 5881 C C . ALA B 1 271 ? 42.821 -20.496 21.978 1.00 14.33 268 ALA B C 1
ATOM 5882 O O . ALA B 1 271 ? 43.620 -21.248 22.641 1.00 16.94 268 ALA B O 1
ATOM 5884 N N . ASP B 1 272 ? 43.284 -19.430 21.389 1.00 13.05 269 ASP B N 1
ATOM 5885 C CA . ASP B 1 272 ? 44.649 -18.998 21.515 1.00 14.99 269 ASP B CA 1
ATOM 5886 C C . ASP B 1 272 ? 45.080 -18.414 22.826 1.00 16.42 269 ASP B C 1
ATOM 5887 O O . ASP B 1 272 ? 46.273 -18.139 23.076 1.00 14.63 269 ASP B O 1
ATOM 5892 N N . ALA B 1 273 ? 44.080 -18.044 23.634 1.00 14.41 270 ALA B N 1
ATOM 5893 C CA . ALA B 1 273 ? 44.400 -17.329 24.851 1.00 14.36 270 ALA B CA 1
ATOM 5894 C C . ALA B 1 273 ? 44.643 -18.298 26.001 1.00 18.57 270 ALA B C 1
ATOM 5895 O O . ALA B 1 273 ? 43.863 -18.477 26.987 1.00 15.51 270 ALA B O 1
ATOM 5897 N N . THR B 1 274 ? 45.759 -19.033 25.880 1.00 17.01 271 THR B N 1
ATOM 5898 C CA . THR B 1 274 ? 46.054 -20.047 26.884 1.00 18.17 271 THR B CA 1
ATOM 5899 C C . THR B 1 274 ? 46.715 -19.370 28.083 1.00 16.05 271 THR B C 1
ATOM 5900 O O . THR B 1 274 ? 47.135 -18.205 28.045 1.00 14.89 271 THR B O 1
ATOM 5904 N N . PRO B 1 275 ? 46.858 -20.128 29.212 1.00 16.74 272 PRO B N 1
ATOM 5905 C CA . PRO B 1 275 ? 47.334 -19.433 30.423 1.00 18.59 272 PRO B CA 1
ATOM 5906 C C . PRO B 1 275 ? 48.682 -18.745 30.363 1.00 19.22 272 PRO B C 1
ATOM 5907 O O . PRO B 1 275 ? 48.988 -17.888 31.180 1.00 21.29 272 PRO B O 1
ATOM 5911 N N . ASP B 1 276 ? 49.519 -19.145 29.413 1.00 21.59 273 ASP B N 1
ATOM 5912 C CA . ASP B 1 276 ? 50.827 -18.543 29.277 1.00 23.94 273 ASP B CA 1
ATOM 5913 C C . ASP B 1 276 ? 50.814 -17.320 28.363 1.00 24.31 273 ASP B C 1
ATOM 5914 O O . ASP B 1 276 ? 51.860 -16.809 27.979 1.00 25.79 273 ASP B O 1
ATOM 5919 N N . THR B 1 277 ? 49.617 -16.811 28.017 1.00 20.66 274 THR B N 1
ATOM 5920 C CA . THR B 1 277 ? 49.523 -15.622 27.167 1.00 20.25 274 THR B CA 1
ATOM 5921 C C . THR B 1 277 ? 48.848 -14.442 27.874 1.00 19.18 274 THR B C 1
ATOM 5922 O O . THR B 1 277 ? 48.041 -14.637 28.776 1.00 21.35 274 THR B O 1
ATOM 5926 N N . PRO B 1 278 ? 49.163 -13.229 27.478 1.00 19.44 275 PRO B N 1
ATOM 5927 C CA . PRO B 1 278 ? 48.619 -12.075 28.189 1.00 18.43 275 PRO B CA 1
ATOM 5928 C C . PRO B 1 278 ? 47.057 -11.894 28.075 1.00 17.39 275 PRO B C 1
ATOM 5929 O O . PRO B 1 278 ? 46.470 -11.232 28.968 1.00 16.47 275 PRO B O 1
ATOM 5933 N N . ALA B 1 279 ? 46.415 -12.499 27.060 1.00 13.71 276 ALA B N 1
ATOM 5934 C CA . ALA B 1 279 ? 44.975 -12.308 26.914 1.00 14.20 276 ALA B CA 1
ATOM 5935 C C . ALA B 1 279 ? 44.309 -13.074 28.042 1.00 14.24 276 ALA B C 1
ATOM 5936 O O . ALA B 1 279 ? 43.173 -12.736 28.419 1.00 12.07 276 ALA B O 1
ATOM 5938 N N . PHE B 1 280 ? 44.892 -14.177 28.537 1.00 12.63 277 PHE B N 1
ATOM 5939 C CA . PHE B 1 280 ? 44.247 -14.963 29.606 1.00 10.64 277 PHE B CA 1
ATOM 5940 C C . PHE B 1 280 ? 44.054 -14.106 30.859 1.00 12.53 277 PHE B C 1
ATOM 5941 O O . PHE B 1 280 ? 42.915 -14.107 31.384 1.00 10.82 277 PHE B O 1
ATOM 5949 N N . ASP B 1 281 ? 45.039 -13.325 31.273 1.00 12.18 278 ASP B N 1
ATOM 5950 C CA . ASP B 1 281 ? 44.851 -12.571 32.530 1.00 12.59 278 ASP B CA 1
ATOM 5951 C C . ASP B 1 281 ? 43.805 -11.451 32.247 1.00 12.08 278 ASP B C 1
ATOM 5952 O O . ASP B 1 281 ? 43.088 -11.051 33.216 1.00 12.97 278 ASP B O 1
ATOM 5957 N N . LEU B 1 282 ? 43.737 -10.932 31.015 1.00 10.44 279 LEU B N 1
ATOM 5958 C CA . LEU B 1 282 ? 42.694 -9.899 30.767 1.00 9.43 279 LEU B CA 1
ATOM 5959 C C . LEU B 1 282 ? 41.332 -10.496 30.955 1.00 9.96 279 LEU B C 1
ATOM 5960 O O . LEU B 1 282 ? 40.419 -9.775 31.517 1.00 8.98 279 LEU B O 1
ATOM 5965 N N . PHE B 1 283 ? 41.042 -11.675 30.491 1.00 9.50 280 PHE B N 1
ATOM 5966 C CA . PHE B 1 283 ? 39.814 -12.384 30.745 1.00 8.99 280 PHE B CA 1
ATOM 5967 C C . PHE B 1 283 ? 39.543 -12.571 32.224 1.00 9.30 280 PHE B C 1
ATOM 5968 O O . PHE B 1 283 ? 38.421 -12.294 32.685 1.00 8.68 280 PHE B O 1
ATOM 5976 N N . ILE B 1 284 ? 40.483 -13.115 32.998 1.00 9.61 281 ILE B N 1
ATOM 5977 C CA . ILE B 1 284 ? 40.237 -13.329 34.437 1.00 8.67 281 ILE B CA 1
ATOM 5978 C C . ILE B 1 284 ? 39.860 -11.987 35.106 1.00 9.57 281 ILE B C 1
ATOM 5979 O O . ILE B 1 284 ? 38.858 -11.975 35.883 1.00 7.70 281 ILE B O 1
ATOM 5984 N N . LYS B 1 285 ? 40.602 -10.940 34.860 1.00 8.17 282 LYS B N 1
ATOM 5985 C CA . LYS B 1 285 ? 40.350 -9.633 35.447 1.00 7.44 282 LYS B CA 1
ATOM 5986 C C . LYS B 1 285 ? 38.970 -9.093 35.055 1.00 7.66 282 LYS B C 1
ATOM 5987 O O . LYS B 1 285 ? 38.263 -8.571 35.943 1.00 7.96 282 LYS B O 1
ATOM 5993 N N . GLU B 1 286 ? 38.576 -9.233 33.812 1.00 5.65 283 GLU B N 1
ATOM 5994 C CA . GLU B 1 286 ? 37.269 -8.641 33.386 1.00 5.93 283 GLU B CA 1
ATOM 5995 C C . GLU B 1 286 ? 36.163 -9.441 33.999 1.00 7.05 283 GLU B C 1
ATOM 5996 O O . GLU B 1 286 ? 35.124 -8.837 34.390 1.00 7.43 283 GLU B O 1
ATOM 6002 N N . VAL B 1 287 ? 36.185 -10.790 34.088 1.00 6.26 284 VAL B N 1
ATOM 6003 C CA . VAL B 1 287 ? 35.156 -11.524 34.703 1.00 6.43 284 VAL B CA 1
ATOM 6004 C C . VAL B 1 287 ? 35.012 -11.117 36.185 1.00 7.01 284 VAL B C 1
ATOM 6005 O O . VAL B 1 287 ? 33.864 -10.865 36.608 1.00 6.96 284 VAL B O 1
ATOM 6009 N N . VAL B 1 288 ? 36.113 -10.914 36.898 1.00 8.29 285 VAL B N 1
ATOM 6010 C CA . VAL B 1 288 ? 35.971 -10.612 38.326 1.00 6.70 285 VAL B CA 1
ATOM 6011 C C . VAL B 1 288 ? 35.426 -9.182 38.402 1.00 7.38 285 VAL B C 1
ATOM 6012 O O . VAL B 1 288 ? 34.600 -8.935 39.282 1.00 7.03 285 VAL B O 1
ATOM 6016 N N . ARG B 1 289 ? 35.893 -8.226 37.593 1.00 6.50 286 ARG B N 1
ATOM 6017 C CA . ARG B 1 289 ? 35.319 -6.894 37.642 1.00 7.01 286 ARG B CA 1
ATOM 6018 C C . ARG B 1 289 ? 33.805 -6.952 37.435 1.00 5.37 286 ARG B C 1
ATOM 6019 O O . ARG B 1 289 ? 33.047 -6.184 38.111 1.00 5.47 286 ARG B O 1
ATOM 6027 N N . GLU B 1 290 ? 33.345 -7.629 36.396 1.00 5.23 287 GLU B N 1
ATOM 6028 C CA . GLU B 1 290 ? 31.920 -7.566 36.105 1.00 5.14 287 GLU B CA 1
ATOM 6029 C C . GLU B 1 290 ? 31.105 -8.295 37.172 1.00 5.75 287 GLU B C 1
ATOM 6030 O O . GLU B 1 290 ? 29.949 -7.896 37.439 1.00 6.48 287 GLU B O 1
ATOM 6036 N N . MET B 1 291 ? 31.624 -9.315 37.844 1.00 5.43 288 MET B N 1
ATOM 6037 C CA . MET B 1 291 ? 30.918 -9.911 38.974 1.00 5.98 288 MET B CA 1
ATOM 6038 C C . MET B 1 291 ? 30.825 -8.981 40.122 1.00 5.53 288 MET B C 1
ATOM 6039 O O . MET B 1 291 ? 29.896 -9.190 40.950 1.00 7.40 288 MET B O 1
ATOM 6044 N N . THR B 1 292 ? 31.717 -8.069 40.319 1.00 4.56 289 THR B N 1
ATOM 6045 C CA . THR B 1 292 ? 31.836 -7.388 41.639 1.00 5.59 289 THR B CA 1
ATOM 6046 C C . THR B 1 292 ? 31.441 -5.945 41.576 1.00 6.58 289 THR B C 1
ATOM 6047 O O . THR B 1 292 ? 30.979 -5.427 42.596 1.00 7.29 289 THR B O 1
ATOM 6051 N N . VAL B 1 293 ? 31.611 -5.250 40.448 1.00 6.12 290 VAL B N 1
ATOM 6052 C CA . VAL B 1 293 ? 31.152 -3.851 40.387 1.00 4.11 290 VAL B CA 1
ATOM 6053 C C . VAL B 1 293 ? 29.658 -3.796 40.695 1.00 4.59 290 VAL B C 1
ATOM 6054 O O . VAL B 1 293 ? 28.823 -4.478 40.108 1.00 4.84 290 VAL B O 1
ATOM 6058 N N . LYS B 1 294 ? 29.296 -2.939 41.672 1.00 4.07 291 LYS B N 1
ATOM 6059 C CA . LYS B 1 294 ? 27.862 -2.815 42.091 1.00 4.51 291 LYS B CA 1
ATOM 6060 C C . LYS B 1 294 ? 27.302 -4.160 42.553 1.00 3.45 291 LYS B C 1
ATOM 6061 O O . LYS B 1 294 ? 26.121 -4.401 42.442 1.00 4.77 291 LYS B O 1
ATOM 6067 N N . SER B 1 295 ? 28.222 -5.047 43.071 1.00 4.54 292 SER B N 1
ATOM 6068 C CA . SER B 1 295 ? 27.792 -6.392 43.452 1.00 4.80 292 SER B CA 1
ATOM 6069 C C . SER B 1 295 ? 27.058 -7.096 42.330 1.00 5.44 292 SER B C 1
ATOM 6070 O O . SER B 1 295 ? 26.147 -7.923 42.547 1.00 5.92 292 SER B O 1
ATOM 6073 N N . GLY B 1 296 ? 27.533 -6.907 41.095 1.00 4.58 293 GLY B N 1
ATOM 6074 C CA . GLY B 1 296 ? 26.998 -7.587 39.893 1.00 5.08 293 GLY B CA 1
ATOM 6075 C C . GLY B 1 296 ? 25.680 -7.056 39.452 1.00 5.54 293 GLY B C 1
ATOM 6076 O O . GLY B 1 296 ? 25.085 -7.607 38.531 1.00 6.83 293 GLY B O 1
ATOM 6077 N N . GLN B 1 297 ? 25.237 -5.876 39.944 1.00 5.84 294 GLN B N 1
ATOM 6078 C CA . GLN B 1 297 ? 23.898 -5.360 39.589 1.00 5.18 294 GLN B CA 1
ATOM 6079 C C . GLN B 1 297 ? 23.977 -4.451 38.423 1.00 6.68 294 GLN B C 1
ATOM 6080 O O . GLN B 1 297 ? 23.493 -3.311 38.408 1.00 7.57 294 GLN B O 1
ATOM 6086 N N . LYS B 1 298 ? 24.638 -4.897 37.352 1.00 7.71 295 LYS B N 1
ATOM 6087 C CA . LYS B 1 298 ? 24.579 -4.239 36.037 1.00 6.07 295 LYS B CA 1
ATOM 6088 C C . LYS B 1 298 ? 23.888 -5.162 35.111 1.00 5.74 295 LYS B C 1
ATOM 6089 O O . LYS B 1 298 ? 24.107 -6.409 35.079 1.00 5.70 295 LYS B O 1
ATOM 6095 N N . CYS B 1 299 ? 22.947 -4.626 34.295 1.00 6.95 296 CYS B N 1
ATOM 6096 C CA . CYS B 1 299 ? 22.273 -5.499 33.306 1.00 7.21 296 CYS B CA 1
ATOM 6097 C C . CYS B 1 299 ? 23.262 -6.097 32.273 1.00 6.81 296 CYS B C 1
ATOM 6098 O O . CYS B 1 299 ? 22.984 -7.103 31.652 1.00 6.83 296 CYS B O 1
ATOM 6101 N N . THR B 1 300 ? 24.401 -5.401 32.119 1.00 4.85 297 THR B N 1
ATOM 6102 C CA . THR B 1 300 ? 25.436 -5.832 31.163 1.00 4.93 297 THR B CA 1
ATOM 6103 C C . THR B 1 300 ? 26.477 -6.771 31.797 1.00 4.32 297 THR B C 1
ATOM 6104 O O . THR B 1 300 ? 27.375 -7.163 31.057 1.00 5.59 297 THR B O 1
ATOM 6108 N N . ALA B 1 301 ? 26.386 -7.091 33.093 1.00 4.32 298 ALA B N 1
ATOM 6109 C CA . ALA B 1 301 ? 27.427 -7.920 33.673 1.00 5.29 298 ALA B CA 1
ATOM 6110 C C . ALA B 1 301 ? 27.551 -9.291 32.961 1.00 4.78 298 ALA B C 1
ATOM 6111 O O . ALA B 1 301 ? 26.578 -9.924 32.579 1.00 4.96 298 ALA B O 1
ATOM 6113 N N . ILE B 1 302 ? 28.760 -9.789 33.007 1.00 5.30 299 ILE B N 1
ATOM 6114 C CA . ILE B 1 302 ? 29.056 -11.191 32.586 1.00 5.45 299 ILE B CA 1
ATOM 6115 C C . ILE B 1 302 ? 28.351 -12.180 33.515 1.00 4.58 299 ILE B C 1
ATOM 6116 O O . ILE B 1 302 ? 28.599 -12.149 34.728 1.00 6.08 299 ILE B O 1
ATOM 6121 N N . ARG B 1 303 ? 27.527 -13.000 32.901 1.00 6.94 300 ARG B N 1
ATOM 6122 C CA . ARG B 1 303 ? 26.793 -14.051 33.629 1.00 6.76 300 ARG B CA 1
ATOM 6123 C C . ARG B 1 303 ? 27.343 -15.437 33.263 1.00 6.82 300 ARG B C 1
ATOM 6124 O O . ARG B 1 303 ? 27.214 -16.420 34.064 1.00 9.14 300 ARG B O 1
ATOM 6132 N N . ARG B 1 304 ? 27.844 -15.601 32.048 1.00 5.50 301 ARG B N 1
ATOM 6133 C CA . ARG B 1 304 ? 28.275 -16.933 31.505 1.00 5.94 301 ARG B CA 1
ATOM 6134 C C . ARG B 1 304 ? 29.587 -16.714 30.911 1.00 6.84 301 ARG B C 1
ATOM 6135 O O . ARG B 1 304 ? 29.786 -15.872 30.004 1.00 7.81 301 ARG B O 1
ATOM 6143 N N . ALA B 1 305 ? 30.598 -17.488 31.322 1.00 7.57 302 ALA B N 1
ATOM 6144 C CA . ALA B 1 305 ? 31.963 -17.407 30.832 1.00 7.96 302 ALA B CA 1
ATOM 6145 C C . ALA B 1 305 ? 32.358 -18.716 30.207 1.00 8.32 302 ALA B C 1
ATOM 6146 O O . ALA B 1 305 ? 32.385 -19.759 30.891 1.00 9.74 302 ALA B O 1
ATOM 6148 N N . PHE B 1 306 ? 32.596 -18.689 28.926 1.00 8.78 303 PHE B N 1
ATOM 6149 C CA . PHE B 1 306 ? 32.895 -19.944 28.175 1.00 8.99 303 PHE B CA 1
ATOM 6150 C C . PHE B 1 306 ? 34.356 -19.908 27.870 1.00 8.19 303 PHE B C 1
ATOM 6151 O O . PHE B 1 306 ? 34.948 -19.056 27.272 1.00 9.07 303 PHE B O 1
ATOM 6159 N N . VAL B 1 307 ? 34.969 -21.070 28.195 1.00 11.14 304 VAL B N 1
ATOM 6160 C CA . VAL B 1 307 ? 36.423 -21.242 28.046 1.00 11.14 304 VAL B CA 1
ATOM 6161 C C . VAL B 1 307 ? 36.727 -22.672 27.380 1.00 9.02 304 VAL B C 1
ATOM 6162 O O . VAL B 1 307 ? 35.953 -23.547 27.573 1.00 11.73 304 VAL B O 1
ATOM 6166 N N . PRO B 1 308 ? 37.896 -22.742 26.669 1.00 11.69 305 PRO B N 1
ATOM 6167 C CA . PRO B 1 308 ? 38.256 -24.095 26.145 1.00 13.37 305 PRO B CA 1
ATOM 6168 C C . PRO B 1 308 ? 38.258 -25.151 27.258 1.00 14.33 305 PRO B C 1
ATOM 6169 O O . PRO B 1 308 ? 38.705 -24.874 28.387 1.00 15.05 305 PRO B O 1
ATOM 6173 N N . GLU B 1 309 ? 37.919 -26.387 26.890 1.00 15.19 306 GLU B N 1
ATOM 6174 C CA . GLU B 1 309 ? 38.031 -27.465 27.861 1.00 15.57 306 GLU B CA 1
ATOM 6175 C C . GLU B 1 309 ? 39.372 -27.500 28.566 1.00 15.47 306 GLU B C 1
ATOM 6176 O O . GLU B 1 309 ? 39.390 -27.728 29.797 1.00 15.20 306 GLU B O 1
ATOM 6182 N N . ALA B 1 310 ? 40.435 -27.288 27.831 1.00 16.81 307 ALA B N 1
ATOM 6183 C CA . ALA B 1 310 ? 41.810 -27.422 28.324 1.00 17.59 307 ALA B CA 1
ATOM 6184 C C . ALA B 1 310 ? 42.133 -26.284 29.298 1.00 17.46 307 ALA B C 1
ATOM 6185 O O . ALA B 1 310 ? 43.080 -26.327 30.053 1.00 18.68 307 ALA B O 1
ATOM 6187 N N . ALA B 1 311 ? 41.334 -25.173 29.216 1.00 15.07 308 ALA B N 1
ATOM 6188 C CA . ALA B 1 311 ? 41.572 -24.015 30.053 1.00 15.86 308 ALA B CA 1
ATOM 6189 C C . ALA B 1 311 ? 40.737 -24.032 31.314 1.00 13.01 308 ALA B C 1
ATOM 6190 O O . ALA B 1 311 ? 40.973 -23.191 32.170 1.00 15.28 308 ALA B O 1
ATOM 6192 N N . LEU B 1 312 ? 39.806 -24.927 31.449 1.00 12.40 309 LEU B N 1
ATOM 6193 C CA . LEU B 1 312 ? 38.831 -24.902 32.516 1.00 13.32 309 LEU B CA 1
ATOM 6194 C C . LEU B 1 312 ? 39.498 -24.815 33.869 1.00 16.40 309 LEU B C 1
ATOM 6195 O O . LEU B 1 312 ? 39.174 -23.908 34.693 1.00 13.92 309 LEU B O 1
ATOM 6200 N N . GLU B 1 313 ? 40.451 -25.731 34.187 1.00 14.40 310 GLU B N 1
ATOM 6201 C CA . GLU B 1 313 ? 40.975 -25.731 35.555 1.00 15.39 310 GLU B CA 1
ATOM 6202 C C . GLU B 1 313 ? 41.838 -24.535 35.821 1.00 13.76 310 GLU B C 1
ATOM 6203 O O . GLU B 1 313 ? 41.711 -23.904 36.903 1.00 14.87 310 GLU B O 1
ATOM 6209 N N . PRO B 1 314 ? 42.714 -24.115 34.909 1.00 14.72 311 PRO B N 1
ATOM 6210 C CA . PRO B 1 314 ? 43.510 -22.927 35.128 1.00 12.48 311 PRO B CA 1
ATOM 6211 C C . PRO B 1 314 ? 42.592 -21.672 35.282 1.00 12.27 311 PRO B C 1
ATOM 6212 O O . PRO B 1 314 ? 42.899 -20.803 36.091 1.00 12.31 311 PRO B O 1
ATOM 6216 N N . VAL B 1 315 ? 41.516 -21.636 34.523 1.00 13.95 312 VAL B N 1
ATOM 6217 C CA . VAL B 1 315 ? 40.552 -20.486 34.657 1.00 12.11 312 VAL B CA 1
ATOM 6218 C C . VAL B 1 315 ? 39.923 -20.511 36.095 1.00 12.58 312 VAL B C 1
ATOM 6219 O O . VAL B 1 315 ? 39.926 -19.448 36.722 1.00 11.09 312 VAL B O 1
ATOM 6223 N N . LEU B 1 316 ? 39.382 -21.634 36.538 1.00 11.33 313 LEU B N 1
ATOM 6224 C CA . LEU B 1 316 ? 38.844 -21.696 37.888 1.00 13.18 313 LEU B CA 1
ATOM 6225 C C . LEU B 1 316 ? 39.859 -21.324 38.914 1.00 14.25 313 LEU B C 1
ATOM 6226 O O . LEU B 1 316 ? 39.566 -20.533 39.862 1.00 12.86 313 LEU B O 1
ATOM 6231 N N . GLU B 1 317 ? 41.097 -21.833 38.802 1.00 13.27 314 GLU B N 1
ATOM 6232 C CA . GLU B 1 317 ? 42.075 -21.442 39.787 1.00 15.04 314 GLU B CA 1
ATOM 6233 C C . GLU B 1 317 ? 42.369 -19.960 39.833 1.00 14.30 314 GLU B C 1
ATOM 6234 O O . GLU B 1 317 ? 42.471 -19.369 40.930 1.00 13.94 314 GLU B O 1
ATOM 6240 N N . ALA B 1 318 ? 42.572 -19.305 38.666 1.00 12.74 315 ALA B N 1
ATOM 6241 C CA . ALA B 1 318 ? 42.856 -17.926 38.593 1.00 11.64 315 ALA B CA 1
ATOM 6242 C C . ALA B 1 318 ? 41.617 -17.089 39.066 1.00 10.60 315 ALA B C 1
ATOM 6243 O O . ALA B 1 318 ? 41.885 -16.077 39.720 1.00 11.59 315 ALA B O 1
ATOM 6245 N N . LEU B 1 319 ? 40.391 -17.503 38.739 1.00 9.77 316 LEU B N 1
ATOM 6246 C CA . LEU B 1 319 ? 39.230 -16.711 39.221 1.00 9.43 316 LEU B CA 1
ATOM 6247 C C . LEU B 1 319 ? 39.158 -16.846 40.726 1.00 11.90 316 LEU B C 1
ATOM 6248 O O . LEU B 1 319 ? 38.955 -15.784 41.369 1.00 11.59 316 LEU B O 1
ATOM 6253 N N . LYS B 1 320 ? 39.352 -18.033 41.313 1.00 11.29 317 LYS B N 1
ATOM 6254 C CA . LYS B 1 320 ? 39.298 -18.159 42.784 1.00 11.58 317 LYS B CA 1
ATOM 6255 C C . LYS B 1 320 ? 40.326 -17.262 43.380 1.00 12.65 317 LYS B C 1
ATOM 6256 O O . LYS B 1 320 ? 40.008 -16.610 44.448 1.00 13.16 317 LYS B O 1
ATOM 6262 N N . ALA B 1 321 ? 41.552 -17.208 42.872 1.00 12.27 318 ALA B N 1
ATOM 6263 C CA . ALA B 1 321 ? 42.572 -16.368 43.499 1.00 11.26 318 ALA B CA 1
ATOM 6264 C C . ALA B 1 321 ? 42.214 -14.899 43.469 1.00 12.45 318 ALA B C 1
ATOM 6265 O O . ALA B 1 321 ? 42.523 -14.093 44.424 1.00 13.45 318 ALA B O 1
ATOM 6267 N N . LYS B 1 322 ? 41.656 -14.465 42.340 1.00 11.84 319 LYS B N 1
ATOM 6268 C CA . LYS B 1 322 ? 41.363 -13.070 42.219 1.00 11.70 319 LYS B CA 1
ATOM 6269 C C . LYS B 1 322 ? 40.068 -12.706 43.063 1.00 10.28 319 LYS B C 1
ATOM 6270 O O . LYS B 1 322 ? 40.068 -11.611 43.678 1.00 10.96 319 LYS B O 1
ATOM 6276 N N . LEU B 1 323 ? 39.075 -13.584 43.059 1.00 10.32 320 LEU B N 1
ATOM 6277 C CA . LEU B 1 323 ? 37.842 -13.351 43.852 1.00 8.86 320 LEU B CA 1
ATOM 6278 C C . LEU B 1 323 ? 38.199 -13.247 45.337 1.00 10.37 320 LEU B C 1
ATOM 6279 O O . LEU B 1 323 ? 37.547 -12.477 46.040 1.00 9.09 320 LEU B O 1
ATOM 6284 N N . ALA B 1 324 ? 39.203 -14.001 45.799 1.00 9.56 321 ALA B N 1
ATOM 6285 C CA . ALA B 1 324 ? 39.550 -13.956 47.207 1.00 11.22 321 ALA B CA 1
ATOM 6286 C C . ALA B 1 324 ? 40.124 -12.638 47.644 1.00 10.57 321 ALA B C 1
ATOM 6287 O O . ALA B 1 324 ? 40.115 -12.409 48.897 1.00 12.06 321 ALA B O 1
ATOM 6289 N N . LYS B 1 325 ? 40.502 -11.747 46.726 1.00 10.70 322 LYS B N 1
ATOM 6290 C CA . LYS B 1 325 ? 40.979 -10.422 47.131 1.00 11.73 322 LYS B CA 1
ATOM 6291 C C . LYS B 1 325 ? 39.816 -9.406 47.282 1.00 10.40 322 LYS B C 1
ATOM 6292 O O . LYS B 1 325 ? 40.026 -8.260 47.712 1.00 11.73 322 LYS B O 1
ATOM 6298 N N . ILE B 1 326 ? 38.610 -9.819 46.895 1.00 10.19 323 ILE B N 1
ATOM 6299 C CA . ILE B 1 326 ? 37.456 -8.862 46.967 1.00 10.12 323 ILE B CA 1
ATOM 6300 C C . ILE B 1 326 ? 36.903 -8.850 48.410 1.00 9.53 323 ILE B C 1
ATOM 6301 O O . ILE B 1 326 ? 36.194 -9.800 48.837 1.00 11.93 323 ILE B O 1
ATOM 6306 N N . THR B 1 327 ? 37.208 -7.764 49.122 1.00 8.59 324 THR B N 1
ATOM 6307 C CA . THR B 1 327 ? 36.684 -7.607 50.482 1.00 8.62 324 THR B CA 1
ATOM 6308 C C . THR B 1 327 ? 35.232 -6.982 50.396 1.00 7.78 324 THR B C 1
ATOM 6309 O O . THR B 1 327 ? 34.951 -6.213 49.429 1.00 8.85 324 THR B O 1
ATOM 6313 N N . VAL B 1 328 ? 34.376 -7.368 51.316 1.00 6.50 325 VAL B N 1
ATOM 6314 C CA . VAL B 1 328 ? 32.964 -7.007 51.242 1.00 7.16 325 VAL B CA 1
ATOM 6315 C C . VAL B 1 328 ? 32.494 -6.360 52.498 1.00 6.39 325 VAL B C 1
ATOM 6316 O O . VAL B 1 328 ? 32.860 -6.759 53.612 1.00 7.88 325 VAL B O 1
ATOM 6320 N N . GLY B 1 329 ? 31.641 -5.351 52.374 1.00 5.14 326 GLY B N 1
ATOM 6321 C CA . GLY B 1 329 ? 31.101 -4.702 53.622 1.00 6.38 326 GLY B CA 1
ATOM 6322 C C . GLY B 1 329 ? 30.687 -3.279 53.406 1.00 6.68 326 GLY B C 1
ATOM 6323 O O . GLY B 1 329 ? 30.171 -2.947 52.311 1.00 6.16 326 GLY B O 1
ATOM 6324 N N . ASN B 1 330 ? 30.900 -2.457 54.457 1.00 6.35 327 ASN B N 1
ATOM 6325 C CA . ASN B 1 330 ? 30.404 -1.067 54.458 1.00 6.37 327 ASN B CA 1
ATOM 6326 C C . ASN B 1 330 ? 31.274 -0.230 53.509 1.00 7.54 327 ASN B C 1
ATOM 6327 O O . ASN B 1 330 ? 32.537 -0.121 53.637 1.00 7.30 327 ASN B O 1
ATOM 6332 N N . PRO B 1 331 ? 30.655 0.381 52.442 1.00 5.39 328 PRO B N 1
ATOM 6333 C CA . PRO B 1 331 ? 31.428 1.172 51.505 1.00 8.15 328 PRO B CA 1
ATOM 6334 C C . PRO B 1 331 ? 32.072 2.419 52.109 1.00 8.13 328 PRO B C 1
ATOM 6335 O O . PRO B 1 331 ? 32.969 3.060 51.436 1.00 10.45 328 PRO B O 1
ATOM 6339 N N . ARG B 1 332 ? 31.715 2.787 53.338 1.00 7.15 329 ARG B N 1
ATOM 6340 C CA . ARG B 1 332 ? 32.341 3.923 54.032 1.00 8.74 329 ARG B CA 1
ATOM 6341 C C . ARG B 1 332 ? 33.763 3.525 54.399 1.00 11.37 329 ARG B C 1
ATOM 6342 O O . ARG B 1 332 ? 34.569 4.441 54.716 1.00 12.83 329 ARG B O 1
ATOM 6350 N N . ASN B 1 333 ? 34.098 2.240 54.438 1.00 9.53 330 ASN B N 1
ATOM 6351 C CA . ASN B 1 333 ? 35.470 1.827 54.800 1.00 9.28 330 ASN B CA 1
ATOM 6352 C C . ASN B 1 333 ? 36.261 1.702 53.561 1.00 10.95 330 ASN B C 1
ATOM 6353 O O . ASN B 1 333 ? 35.912 0.969 52.638 1.00 9.61 330 ASN B O 1
ATOM 6358 N N . ASP B 1 334 ? 37.423 2.390 53.534 1.00 13.53 331 ASP B N 1
ATOM 6359 C CA . ASP B 1 334 ? 38.258 2.419 52.367 1.00 16.19 331 ASP B CA 1
ATOM 6360 C C . ASP B 1 334 ? 38.852 1.048 51.967 1.00 13.55 331 ASP B C 1
ATOM 6361 O O . ASP B 1 334 ? 39.242 0.883 50.786 1.00 18.92 331 ASP B O 1
ATOM 6366 N N . ALA B 1 335 ? 38.899 0.112 52.889 1.00 14.48 332 ALA B N 1
ATOM 6367 C CA . ALA B 1 335 ? 39.436 -1.236 52.624 1.00 15.97 332 ALA B CA 1
ATOM 6368 C C . ALA B 1 335 ? 38.406 -2.099 51.841 1.00 13.23 332 ALA B C 1
ATOM 6369 O O . ALA B 1 335 ? 38.783 -3.157 51.352 1.00 13.89 332 ALA B O 1
ATOM 6371 N N . VAL B 1 336 ? 37.136 -1.640 51.751 1.00 11.04 333 VAL B N 1
ATOM 6372 C CA . VAL B 1 336 ? 36.065 -2.458 51.105 1.00 8.10 333 VAL B CA 1
ATOM 6373 C C . VAL B 1 336 ? 36.150 -2.313 49.606 1.00 8.86 333 VAL B C 1
ATOM 6374 O O . VAL B 1 336 ? 36.060 -1.187 49.114 1.00 9.21 333 VAL B O 1
ATOM 6378 N N . ARG B 1 337 ? 36.179 -3.444 48.895 1.00 6.98 334 ARG B N 1
ATOM 6379 C CA . ARG B 1 337 ? 36.176 -3.433 47.444 1.00 8.83 334 ARG B CA 1
ATOM 6380 C C . ARG B 1 337 ? 34.779 -3.612 46.891 1.00 7.27 334 ARG B C 1
ATOM 6381 O O . ARG B 1 337 ? 34.557 -3.234 45.729 1.00 9.97 334 ARG B O 1
ATOM 6389 N N . MET B 1 338 ? 33.854 -4.161 47.634 1.00 6.24 335 MET B N 1
ATOM 6390 C CA . MET B 1 338 ? 32.518 -4.415 47.115 1.00 5.28 335 MET B CA 1
ATOM 6391 C C . MET B 1 338 ? 31.560 -4.165 48.254 1.00 5.78 335 MET B C 1
ATOM 6392 O O . MET B 1 338 ? 31.694 -4.683 49.385 1.00 5.81 335 MET B O 1
ATOM 6397 N N . GLY B 1 339 ? 30.498 -3.366 48.001 1.00 4.98 336 GLY B N 1
ATOM 6398 C CA . GLY B 1 339 ? 29.526 -2.998 49.044 1.00 4.54 336 GLY B CA 1
ATOM 6399 C C . GLY B 1 339 ? 28.345 -3.986 49.025 1.00 4.94 336 GLY B C 1
ATOM 6400 O O . GLY B 1 339 ? 28.530 -5.199 48.940 1.00 5.82 336 GLY B O 1
ATOM 6401 N N . SER B 1 340 ? 27.098 -3.456 49.127 1.00 5.48 337 SER B N 1
ATOM 6402 C CA . SER B 1 340 ? 25.910 -4.276 49.269 1.00 5.23 337 SER B CA 1
ATOM 6403 C C . SER B 1 340 ? 25.120 -4.317 47.966 1.00 5.61 337 SER B C 1
ATOM 6404 O O . SER B 1 340 ? 25.315 -3.503 47.067 1.00 5.12 337 SER B O 1
ATOM 6407 N N . LEU B 1 341 ? 24.152 -5.241 47.874 1.00 4.72 338 LEU B N 1
ATOM 6408 C CA . LEU B 1 341 ? 23.009 -5.085 46.925 1.00 5.82 338 LEU B CA 1
ATOM 6409 C C . LEU B 1 341 ? 22.144 -3.930 47.341 1.00 6.04 338 LEU B C 1
ATOM 6410 O O . LEU B 1 341 ? 22.332 -3.308 48.390 1.00 6.88 338 LEU B O 1
ATOM 6415 N N . VAL B 1 342 ? 21.154 -3.624 46.506 1.00 7.12 339 VAL B N 1
ATOM 6416 C CA . VAL B 1 342 ? 20.368 -2.397 46.768 1.00 8.19 339 VAL B CA 1
ATOM 6417 C C . VAL B 1 342 ? 19.384 -2.545 47.967 1.00 8.32 339 VAL B C 1
ATOM 6418 O O . VAL B 1 342 ? 18.945 -1.510 48.469 1.00 9.51 339 VAL B O 1
ATOM 6422 N N . SER B 1 343 ? 19.062 -3.766 48.368 1.00 6.62 340 SER B N 1
ATOM 6423 C CA . SER B 1 343 ? 18.073 -3.929 49.457 1.00 7.90 340 SER B CA 1
ATOM 6424 C C . SER B 1 343 ? 18.091 -5.302 49.959 1.00 7.45 340 SER B C 1
ATOM 6425 O O . SER B 1 343 ? 18.579 -6.277 49.313 1.00 7.82 340 SER B O 1
ATOM 6428 N N . ARG B 1 344 ? 17.577 -5.480 51.206 1.00 8.99 341 ARG B N 1
ATOM 6429 C CA . ARG B 1 344 ? 17.442 -6.810 51.749 1.00 9.92 341 ARG B CA 1
ATOM 6430 C C . ARG B 1 344 ? 16.505 -7.694 50.922 1.00 7.91 341 ARG B C 1
ATOM 6431 O O . ARG B 1 344 ? 16.744 -8.916 50.837 1.00 9.85 341 ARG B O 1
ATOM 6439 N N . GLU B 1 345 ? 15.469 -7.126 50.289 1.00 8.91 342 GLU B N 1
ATOM 6440 C CA . GLU B 1 345 ? 14.623 -7.910 49.378 1.00 11.23 342 GLU B CA 1
ATOM 6441 C C . GLU B 1 345 ? 15.449 -8.499 48.206 1.00 10.97 342 GLU B C 1
ATOM 6442 O O . GLU B 1 345 ? 15.335 -9.672 47.882 1.00 10.70 342 GLU B O 1
ATOM 6448 N N . GLN B 1 346 ? 16.356 -7.670 47.657 1.00 10.72 343 GLN B N 1
ATOM 6449 C CA . GLN B 1 346 ? 17.234 -8.195 46.617 1.00 9.03 343 GLN B CA 1
ATOM 6450 C C . GLN B 1 346 ? 18.240 -9.223 47.157 1.00 8.88 343 GLN B C 1
ATOM 6451 O O . GLN B 1 346 ? 18.511 -10.207 46.480 1.00 8.16 343 GLN B O 1
ATOM 6457 N N . TYR B 1 347 ? 18.716 -9.030 48.407 1.00 9.32 344 TYR B N 1
ATOM 6458 C CA . TYR B 1 347 ? 19.520 -10.018 49.037 1.00 8.24 344 TYR B CA 1
ATOM 6459 C C . TYR B 1 347 ? 18.799 -11.393 49.045 1.00 9.71 344 TYR B C 1
ATOM 6460 O O . TYR B 1 347 ? 19.370 -12.421 48.711 1.00 9.46 344 TYR B O 1
ATOM 6469 N N . GLU B 1 348 ? 17.550 -11.407 49.512 1.00 10.44 345 GLU B N 1
ATOM 6470 C CA . GLU B 1 348 ? 16.799 -12.697 49.483 1.00 11.80 345 GLU B CA 1
ATOM 6471 C C . GLU B 1 348 ? 16.604 -13.250 48.079 1.00 10.29 345 GLU B C 1
ATOM 6472 O O . GLU B 1 348 ? 16.747 -14.449 47.853 1.00 12.62 345 GLU B O 1
ATOM 6478 N N . ASN B 1 349 ? 16.348 -12.372 47.138 1.00 10.84 346 ASN B N 1
ATOM 6479 C CA . ASN B 1 349 ?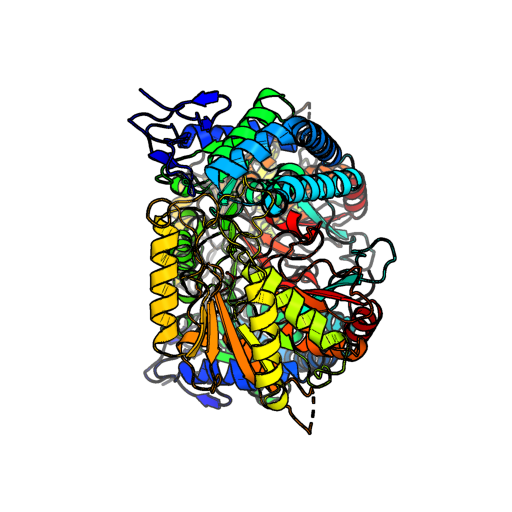 16.139 -12.828 45.769 1.00 12.65 346 ASN B CA 1
ATOM 6480 C C . ASN B 1 349 ? 17.416 -13.424 45.215 1.00 11.52 346 ASN B C 1
ATOM 6481 O O . ASN B 1 349 ? 17.368 -14.482 44.525 1.00 11.82 346 ASN B O 1
ATOM 6486 N N . VAL B 1 350 ? 18.587 -12.818 45.482 1.00 10.71 347 VAL B N 1
ATOM 6487 C CA . VAL B 1 350 ? 19.844 -13.349 45.013 1.00 9.35 347 VAL B CA 1
ATOM 6488 C C . VAL B 1 350 ? 20.201 -14.682 45.651 1.00 9.29 347 VAL B C 1
ATOM 6489 O O . VAL B 1 350 ? 20.619 -15.578 44.954 1.00 9.65 347 VAL B O 1
ATOM 6493 N N . LEU B 1 351 ? 20.090 -14.777 46.987 1.00 11.07 348 LEU B N 1
ATOM 6494 C CA . LEU B 1 351 ? 20.272 -16.075 47.600 1.00 12.40 348 LEU B CA 1
ATOM 6495 C C . LEU B 1 351 ? 19.306 -17.171 47.050 1.00 11.47 348 LEU B C 1
ATOM 6496 O O . LEU B 1 351 ? 19.814 -18.306 46.887 1.00 12.52 348 LEU B O 1
ATOM 6501 N N . ALA B 1 352 ? 18.070 -16.827 46.713 1.00 11.73 349 ALA B N 1
ATOM 6502 C CA . ALA B 1 352 ? 17.192 -17.858 46.116 1.00 13.27 349 ALA B CA 1
ATOM 6503 C C . ALA B 1 352 ? 17.713 -18.221 44.733 1.00 12.79 349 ALA B C 1
ATOM 6504 O O . ALA B 1 352 ? 17.703 -19.415 44.351 1.00 13.06 349 ALA B O 1
ATOM 6506 N N . GLY B 1 353 ? 18.284 -17.277 43.989 1.00 13.02 350 GLY B N 1
ATOM 6507 C CA . GLY B 1 353 ? 18.759 -17.544 42.646 1.00 12.37 350 GLY B CA 1
ATOM 6508 C C . GLY B 1 353 ? 19.976 -18.403 42.756 1.00 11.19 350 GLY B C 1
ATOM 6509 O O . GLY B 1 353 ? 20.173 -19.338 41.945 1.00 11.41 350 GLY B O 1
ATOM 6510 N N . ILE B 1 354 ? 20.851 -18.137 43.713 1.00 10.64 351 ILE B N 1
ATOM 6511 C CA . ILE B 1 354 ? 22.056 -18.930 43.918 1.00 10.83 351 ILE B CA 1
ATOM 6512 C C . ILE B 1 354 ? 21.606 -20.397 44.261 1.00 11.34 351 ILE B C 1
ATOM 6513 O O . ILE B 1 354 ? 22.196 -21.350 43.707 1.00 13.39 351 ILE B O 1
ATOM 6518 N N . ALA B 1 355 ? 20.643 -20.544 45.176 1.00 12.63 352 ALA B N 1
ATOM 6519 C CA . ALA B 1 355 ? 20.142 -21.905 45.537 1.00 13.79 352 ALA B CA 1
ATOM 6520 C C . ALA B 1 355 ? 19.600 -22.590 44.284 1.00 14.28 352 ALA B C 1
ATOM 6521 O O . ALA B 1 355 ? 19.928 -23.821 44.074 1.00 16.11 352 ALA B O 1
ATOM 6523 N N . ALA B 1 356 ? 18.883 -21.861 43.430 1.00 13.56 353 ALA B N 1
ATOM 6524 C CA . ALA B 1 356 ? 18.385 -22.485 42.196 1.00 14.55 353 ALA B CA 1
ATOM 6525 C C . ALA B 1 356 ? 19.500 -22.956 41.293 1.00 15.99 353 ALA B C 1
ATOM 6526 O O . ALA B 1 356 ? 19.494 -24.134 40.760 1.00 15.17 353 ALA B O 1
ATOM 6528 N N . LEU B 1 357 ? 20.487 -22.100 41.002 1.00 14.30 354 LEU B N 1
ATOM 6529 C CA . LEU B 1 357 ? 21.512 -22.529 40.107 1.00 14.64 354 LEU B CA 1
ATOM 6530 C C . LEU B 1 357 ? 22.292 -23.722 40.633 1.00 14.25 354 LEU B C 1
ATOM 6531 O O . LEU B 1 357 ? 22.739 -24.558 39.844 1.00 15.38 354 LEU B O 1
ATOM 6536 N N . ARG B 1 358 ? 22.444 -23.807 41.955 1.00 15.28 355 ARG B N 1
ATOM 6537 C CA . ARG B 1 358 ? 23.226 -24.875 42.614 1.00 18.18 355 ARG B CA 1
ATOM 6538 C C . ARG B 1 358 ? 22.582 -26.268 42.418 1.00 20.10 355 ARG B C 1
ATOM 6539 O O . ARG B 1 358 ? 23.286 -27.279 42.515 1.00 20.37 355 ARG B O 1
ATOM 6547 N N . GLU B 1 359 ? 21.298 -26.283 42.081 1.00 20.08 356 GLU B N 1
ATOM 6548 C CA . GLU B 1 359 ? 20.609 -27.579 41.703 1.00 22.92 356 GLU B CA 1
ATOM 6549 C C . GLU B 1 359 ? 21.246 -28.185 40.500 1.00 23.04 356 GLU B C 1
ATOM 6550 O O . GLU B 1 359 ? 21.197 -29.433 40.352 1.00 24.03 356 GLU B O 1
ATOM 6556 N N A GLU B 1 360 ? 21.908 -27.370 39.672 0.50 20.89 357 GLU B N 1
ATOM 6557 N N B GLU B 1 360 ? 21.845 -27.359 39.626 0.50 21.19 357 GLU B N 1
ATOM 6558 C CA A GLU B 1 360 ? 22.409 -27.851 38.389 0.50 19.40 357 GLU B CA 1
ATOM 6559 C CA B GLU B 1 360 ? 22.385 -27.832 38.336 0.50 19.97 357 GLU B CA 1
ATOM 6560 C C A GLU B 1 360 ? 23.832 -27.471 38.058 0.50 19.09 357 GLU B C 1
ATOM 6561 C C B GLU B 1 360 ? 23.863 -27.549 38.079 0.50 19.36 357 GLU B C 1
ATOM 6562 O O A GLU B 1 360 ? 24.269 -27.621 36.912 0.50 20.76 357 GLU B O 1
ATOM 6563 O O B GLU B 1 360 ? 24.375 -27.845 36.993 0.50 21.19 357 GLU B O 1
ATOM 6574 N N . ALA B 1 361 ? 24.567 -26.953 39.039 1.00 17.91 358 ALA B N 1
ATOM 6575 C CA . ALA B 1 361 ? 25.923 -26.520 38.846 1.00 18.26 358 ALA B CA 1
ATOM 6576 C C . ALA B 1 361 ? 26.687 -26.720 40.114 1.00 17.26 358 ALA B C 1
ATOM 6577 O O . ALA B 1 361 ? 26.085 -26.747 41.209 1.00 21.54 358 ALA B O 1
ATOM 6579 N N . VAL B 1 362 ? 27.974 -26.796 39.962 1.00 15.95 359 VAL B N 1
ATOM 6580 C CA . VAL B 1 362 ? 28.854 -27.007 41.105 1.00 16.38 359 VAL B CA 1
ATOM 6581 C C . VAL B 1 362 ? 29.258 -25.577 41.581 1.00 15.79 359 VAL B C 1
ATOM 6582 O O . VAL B 1 362 ? 29.699 -24.738 40.765 1.00 14.32 359 VAL B O 1
ATOM 6586 N N . LEU B 1 363 ? 29.227 -25.342 42.885 1.00 17.19 360 LEU B N 1
ATOM 6587 C CA . LEU B 1 363 ? 29.667 -24.068 43.452 1.00 16.09 360 LEU B CA 1
ATOM 6588 C C . LEU B 1 363 ? 31.157 -24.161 43.647 1.00 17.43 360 LEU B C 1
ATOM 6589 O O . LEU B 1 363 ? 31.645 -24.887 44.544 1.00 21.31 360 LEU B O 1
ATOM 6594 N N . ALA B 1 364 ? 31.933 -23.505 42.828 1.00 14.28 361 ALA B N 1
ATOM 6595 C CA . ALA B 1 364 ? 33.381 -23.500 42.825 1.00 15.25 361 ALA B CA 1
ATOM 6596 C C . ALA B 1 364 ? 34.033 -22.481 43.767 1.00 16.27 361 ALA B C 1
ATOM 6597 O O . ALA B 1 364 ? 35.170 -22.640 44.175 1.00 18.74 361 ALA B O 1
ATOM 6599 N N . TYR B 1 365 ? 33.390 -21.337 44.007 1.00 13.58 362 TYR B N 1
ATOM 6600 C CA . TYR B 1 365 ? 33.944 -20.303 44.901 1.00 12.46 362 TYR B CA 1
ATOM 6601 C C . TYR B 1 365 ? 32.715 -19.671 45.575 1.00 11.45 362 TYR B C 1
ATOM 6602 O O . TYR B 1 365 ? 31.679 -19.363 44.966 1.00 10.97 362 TYR B O 1
ATOM 6611 N N . ASP B 1 366 ? 32.837 -19.450 46.888 1.00 10.87 363 ASP B N 1
ATOM 661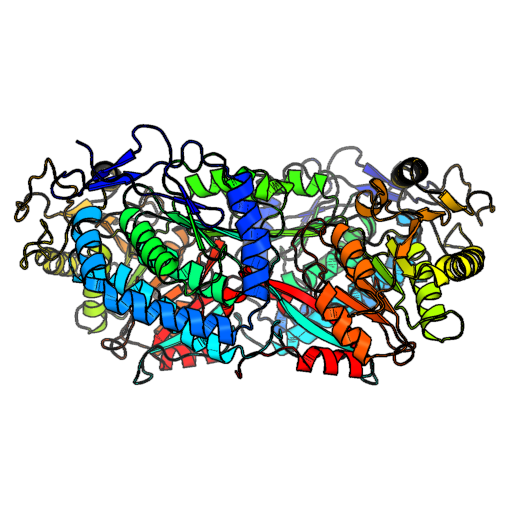2 C CA . ASP B 1 366 ? 31.702 -18.785 47.666 1.00 13.37 363 ASP B CA 1
ATOM 6613 C C . ASP B 1 366 ? 32.368 -18.199 48.916 1.00 13.77 363 ASP B C 1
ATOM 6614 O O . ASP B 1 366 ? 32.782 -18.995 49.786 1.00 15.02 363 ASP B O 1
ATOM 6619 N N . SER B 1 367 ? 32.595 -16.878 49.013 1.00 9.68 364 SER B N 1
ATOM 6620 C CA . SER B 1 367 ? 33.189 -16.324 50.250 1.00 10.25 364 SER B CA 1
ATOM 6621 C C . SER B 1 367 ? 32.155 -15.822 51.276 1.00 9.49 364 SER B C 1
ATOM 6622 O O . SER B 1 367 ? 32.488 -14.888 52.054 1.00 9.77 364 SER B O 1
ATOM 6625 N N . SER B 1 368 ? 30.950 -16.416 51.323 1.00 9.42 365 SER B N 1
ATOM 6626 C CA . SER B 1 368 ? 29.886 -15.994 52.307 1.00 10.86 365 SER B CA 1
ATOM 6627 C C . SER B 1 368 ? 30.358 -15.977 53.724 1.00 10.34 365 SER B C 1
ATOM 6628 O O . SER B 1 368 ? 29.879 -15.151 54.496 1.00 12.44 365 SER B O 1
ATOM 6631 N N . ALA B 1 369 ? 31.231 -16.931 54.055 1.00 8.73 366 ALA B N 1
ATOM 6632 C CA . ALA B 1 369 ? 31.671 -17.024 55.475 1.00 9.93 366 ALA B CA 1
ATOM 6633 C C . ALA B 1 369 ? 32.763 -16.021 55.824 1.00 9.75 366 ALA B C 1
ATOM 6634 O O . ALA B 1 369 ? 33.156 -15.948 57.027 1.00 11.79 366 ALA B O 1
ATOM 6636 N N . VAL B 1 370 ? 33.355 -15.312 54.878 1.00 8.23 367 VAL B N 1
ATOM 6637 C CA . VAL B 1 370 ? 34.375 -14.292 55.216 1.00 8.68 367 VAL B CA 1
ATOM 6638 C C . VAL B 1 370 ? 33.689 -13.138 55.948 1.00 7.73 367 VAL B C 1
ATOM 6639 O O . VAL B 1 370 ? 32.655 -12.623 55.509 1.00 8.91 367 VAL B O 1
ATOM 6643 N N . PRO B 1 371 ? 34.157 -12.769 57.155 1.00 8.60 368 PRO B N 1
ATOM 6644 C CA . PRO B 1 371 ? 33.444 -11.709 57.874 1.00 8.33 368 PRO B CA 1
ATOM 6645 C C . PRO B 1 371 ? 33.332 -10.401 57.103 1.00 6.78 368 PRO B C 1
ATOM 6646 O O . PRO B 1 371 ? 34.269 -9.971 56.453 1.00 8.31 368 PRO B O 1
ATOM 6650 N N . LEU B 1 372 ? 32.158 -9.803 57.198 1.00 7.33 369 LEU B N 1
ATOM 6651 C CA . LEU B 1 372 ? 31.969 -8.508 56.539 1.00 6.59 369 LEU B CA 1
ATOM 6652 C C . LEU B 1 372 ? 32.809 -7.451 57.269 1.00 7.43 369 LEU B C 1
ATOM 6653 O O . LEU B 1 372 ? 33.064 -7.522 58.506 1.00 10.11 369 LEU B O 1
ATOM 6658 N N . ILE B 1 373 ? 33.102 -6.397 56.557 1.00 7.12 370 ILE B N 1
ATOM 6659 C CA . ILE B 1 373 ? 33.817 -5.244 57.172 1.00 9.06 370 ILE B CA 1
ATOM 6660 C C . ILE B 1 373 ? 32.788 -4.162 57.555 1.00 9.82 370 ILE B C 1
ATOM 6661 O O . ILE B 1 373 ? 32.071 -3.600 56.704 1.00 8.62 370 ILE B O 1
ATOM 6666 N N . ASP B 1 374 ? 32.731 -3.840 58.856 1.00 9.00 371 ASP B N 1
ATOM 6667 C CA . ASP B 1 374 ? 31.882 -2.738 59.357 1.00 10.50 371 ASP B CA 1
ATOM 6668 C C . ASP B 1 374 ? 30.406 -2.918 58.975 1.00 9.53 371 ASP B C 1
ATOM 6669 O O . ASP B 1 374 ? 29.699 -1.930 58.699 1.00 10.71 371 ASP B O 1
ATOM 6674 N N . ALA B 1 375 ? 29.911 -4.129 59.010 1.00 9.70 372 ALA B N 1
ATOM 6675 C CA . ALA B 1 375 ? 28.495 -4.382 58.661 1.00 9.49 372 ALA B CA 1
ATOM 6676 C C . ALA B 1 375 ? 28.015 -5.655 59.359 1.00 10.65 372 ALA B C 1
ATOM 6677 O O . ALA B 1 375 ? 28.858 -6.590 59.582 1.00 12.19 372 ALA B O 1
ATOM 6679 N N . ASP B 1 376 ? 26.749 -5.659 59.724 1.00 11.27 373 ASP B N 1
ATOM 6680 C CA . ASP B 1 376 ? 26.124 -6.774 60.415 1.00 10.98 373 ASP B CA 1
ATOM 6681 C C . ASP B 1 376 ? 25.398 -7.600 59.281 1.00 12.59 373 ASP B C 1
ATOM 6682 O O . ASP B 1 376 ? 24.474 -7.078 58.661 1.00 10.05 373 ASP B O 1
ATOM 6687 N N . ALA B 1 377 ? 25.777 -8.870 59.096 1.00 11.77 374 ALA B N 1
ATOM 6688 C CA . ALA B 1 377 ? 25.229 -9.720 58.036 1.00 11.05 374 ALA B CA 1
ATOM 6689 C C . ALA B 1 377 ? 23.741 -9.910 58.187 1.00 12.19 374 ALA B C 1
ATOM 6690 O O . ALA B 1 377 ? 23.082 -10.201 57.180 1.00 12.52 374 ALA B O 1
ATOM 6692 N N . ASN B 1 378 ? 23.204 -9.741 59.399 1.00 12.90 375 ASN B N 1
ATOM 6693 C CA . ASN B 1 378 ? 21.733 -9.812 59.602 1.00 14.76 375 ASN B CA 1
ATOM 6694 C C . ASN B 1 378 ? 20.931 -8.543 59.277 1.00 13.19 375 ASN B C 1
ATOM 6695 O O . ASN B 1 378 ? 19.671 -8.600 59.320 1.00 15.04 375 ASN B O 1
ATOM 6700 N N . ILE B 1 379 ? 21.624 -7.413 59.031 1.00 9.98 376 ILE B N 1
ATOM 6701 C CA . ILE B 1 379 ? 21.017 -6.152 58.690 1.00 12.73 376 ILE B CA 1
ATOM 6702 C C . ILE B 1 379 ? 21.292 -5.844 57.216 1.00 10.98 376 ILE B C 1
ATOM 6703 O O . ILE B 1 379 ? 20.415 -5.471 56.473 1.00 11.49 376 ILE B O 1
ATOM 6708 N N . ALA B 1 380 ? 22.578 -5.984 56.885 1.00 8.12 377 ALA B N 1
ATOM 6709 C CA . ALA B 1 380 ? 23.060 -5.521 55.551 1.00 6.58 377 ALA B CA 1
ATOM 6710 C C . ALA B 1 380 ? 22.571 -6.490 54.473 1.00 8.64 377 ALA B C 1
ATOM 6711 O O . ALA B 1 380 ? 22.210 -7.665 54.678 1.00 9.32 377 ALA B O 1
ATOM 6713 N N . ALA B 1 381 ? 22.656 -5.994 53.263 1.00 5.72 378 ALA B N 1
ATOM 6714 C CA . ALA B 1 381 ? 22.312 -6.785 52.053 1.00 6.15 378 ALA B CA 1
ATOM 6715 C C . ALA B 1 381 ? 23.543 -7.170 51.269 1.00 5.76 378 ALA B C 1
ATOM 6716 O O . ALA B 1 381 ? 23.580 -7.130 49.997 1.00 5.64 378 ALA B O 1
ATOM 6718 N N . CYS B 1 382 ? 24.641 -7.524 51.956 1.00 6.23 379 CYS B N 1
ATOM 6719 C CA . CYS B 1 382 ? 25.893 -7.894 51.335 1.00 6.90 379 CYS B CA 1
ATOM 6720 C C . CYS B 1 382 ? 25.841 -9.378 50.952 1.00 7.61 379 CYS B C 1
ATOM 6721 O O . CYS B 1 382 ? 25.523 -10.205 51.760 1.00 11.13 379 CYS B O 1
ATOM 6724 N N . VAL B 1 383 ? 25.980 -9.712 49.703 1.00 7.08 380 VAL B N 1
ATOM 6725 C CA . VAL B 1 383 ? 26.224 -11.075 49.235 1.00 6.77 380 VAL B CA 1
ATOM 6726 C C . VAL B 1 383 ? 27.640 -11.109 48.729 1.00 7.53 380 VAL B C 1
ATOM 6727 O O . VAL B 1 383 ? 28.117 -10.200 47.992 1.00 8.05 380 VAL B O 1
ATOM 6731 N N . ALA B 1 384 ? 28.349 -12.193 49.064 1.00 8.03 381 ALA B N 1
ATOM 6732 C CA . ALA B 1 384 ? 29.712 -12.398 48.600 1.00 9.06 381 ALA B CA 1
ATOM 6733 C C . ALA B 1 384 ? 29.737 -12.959 47.169 1.00 7.93 381 ALA B C 1
ATOM 6734 O O . ALA B 1 384 ? 28.750 -13.550 46.721 1.00 7.05 381 ALA B O 1
ATOM 6736 N N . PRO B 1 385 ? 30.880 -12.849 46.484 1.00 7.04 382 PRO B N 1
ATOM 6737 C CA . PRO B 1 385 ? 30.957 -13.459 45.131 1.00 6.22 382 PRO B CA 1
ATOM 6738 C C . PRO B 1 385 ? 30.665 -14.967 45.197 1.00 7.73 382 PRO B C 1
ATOM 6739 O O . PRO B 1 385 ? 31.178 -15.691 46.121 1.00 8.62 382 PRO B O 1
ATOM 6743 N N . HIS B 1 386 ? 29.889 -15.468 44.233 1.00 7.33 383 HIS B N 1
ATOM 6744 C CA . HIS B 1 386 ? 29.718 -16.946 44.052 1.00 8.00 383 HIS B CA 1
ATOM 6745 C C . HIS B 1 386 ? 30.057 -17.229 42.625 1.00 8.68 383 HIS B C 1
ATOM 6746 O O . HIS B 1 386 ? 29.549 -16.628 41.659 1.00 9.05 383 HIS B O 1
ATOM 6753 N N . LEU B 1 387 ? 30.898 -18.238 42.441 1.00 9.17 384 LEU B N 1
ATOM 6754 C CA . LEU B 1 387 ? 31.268 -18.688 41.052 1.00 8.52 384 LEU B CA 1
ATOM 6755 C C . LEU B 1 387 ? 30.831 -20.136 40.868 1.00 8.60 384 LEU B C 1
ATOM 6756 O O . LEU B 1 387 ? 31.188 -21.006 41.722 1.00 10.34 384 LEU B O 1
ATOM 6761 N N . PHE B 1 388 ? 30.021 -20.433 39.862 1.00 8.85 385 PHE B N 1
ATOM 6762 C CA . PHE B 1 388 ? 29.471 -21.766 39.564 1.00 10.06 385 PHE B CA 1
ATOM 6763 C C . PHE B 1 388 ? 30.261 -22.309 38.382 1.00 11.52 385 PHE B C 1
ATOM 6764 O O . PHE B 1 388 ? 30.782 -21.592 37.536 1.00 10.07 385 PHE B O 1
ATOM 6772 N N . VAL B 1 389 ? 30.347 -23.648 38.332 1.00 12.11 386 VAL B N 1
ATOM 6773 C CA . VAL B 1 389 ? 30.864 -24.351 37.105 1.00 13.15 386 VAL B CA 1
ATOM 6774 C C . VAL B 1 389 ? 29.865 -25.312 36.598 1.00 13.01 386 VAL B C 1
ATOM 6775 O O . VAL B 1 389 ? 29.200 -26.044 37.345 1.00 13.01 386 VAL B O 1
ATOM 6779 N N . VAL B 1 390 ? 29.671 -25.292 35.285 1.00 12.67 387 VAL B N 1
ATOM 6780 C CA . VAL B 1 390 ? 28.677 -26.125 34.619 1.00 13.80 387 VAL B CA 1
ATOM 6781 C C . VAL B 1 390 ? 29.432 -26.927 33.573 1.00 14.14 387 VAL B C 1
ATOM 6782 O O . VAL B 1 390 ? 29.910 -26.426 32.558 1.00 11.99 387 VAL B O 1
ATOM 6786 N N . ASN B 1 391 ? 29.690 -28.207 33.908 1.00 16.65 388 ASN B N 1
ATOM 6787 C CA . ASN B 1 391 ? 30.528 -29.020 33.046 1.00 19.21 388 ASN B CA 1
ATOM 6788 C C . ASN B 1 391 ? 29.997 -29.371 31.681 1.00 16.10 388 ASN B C 1
ATOM 6789 O O . ASN B 1 391 ? 30.840 -29.497 30.787 1.00 19.23 388 ASN B O 1
ATOM 6794 N N . ASP B 1 392 ? 28.679 -29.447 31.567 1.00 17.29 389 ASP B N 1
ATOM 6795 C CA . ASP B 1 392 ? 28.048 -29.844 30.319 1.00 18.51 389 ASP B CA 1
ATOM 6796 C C . ASP B 1 392 ? 27.063 -28.766 29.894 1.00 15.58 389 ASP B C 1
ATOM 6797 O O . ASP B 1 392 ? 25.860 -28.934 30.047 1.00 17.41 389 ASP B O 1
ATOM 6802 N N . PRO B 1 393 ? 27.626 -27.670 29.297 1.00 14.46 390 PRO B N 1
ATOM 6803 C CA . PRO B 1 393 ? 26.693 -26.573 28.964 1.00 15.86 390 PRO B CA 1
ATOM 6804 C C . PRO B 1 393 ? 25.739 -26.872 27.842 1.00 16.70 390 PRO B C 1
ATOM 6805 O O . PRO B 1 393 ? 24.638 -26.311 27.817 1.00 15.33 390 PRO B O 1
ATOM 6809 N N . ASP B 1 394 ? 26.019 -27.895 26.985 1.00 17.31 391 ASP B N 1
ATOM 6810 C CA . ASP B 1 394 ? 24.993 -28.267 25.976 1.00 18.93 391 ASP B CA 1
ATOM 6811 C C . ASP B 1 394 ? 23.688 -28.799 26.590 1.00 19.26 391 ASP B C 1
ATOM 6812 O O . ASP B 1 394 ? 22.572 -28.548 26.062 1.00 20.35 391 ASP B O 1
ATOM 6817 N N . ASN B 1 395 ? 23.808 -29.561 27.689 1.00 19.25 392 ASN B N 1
ATOM 6818 C CA . ASN B 1 395 ? 22.620 -30.148 28.319 1.00 20.94 392 ASN B CA 1
ATOM 6819 C C . ASN B 1 395 ? 22.105 -29.467 29.565 1.00 21.39 392 ASN B C 1
ATOM 6820 O O . ASN B 1 395 ? 21.202 -29.945 30.227 1.00 22.16 392 ASN B O 1
ATOM 6825 N N . ALA B 1 396 ? 22.670 -28.283 29.859 1.00 21.82 393 ALA B N 1
ATOM 6826 C CA . ALA B 1 396 ? 22.311 -27.548 31.076 1.00 22.83 393 ALA B CA 1
ATOM 6827 C C . ALA B 1 396 ? 20.983 -26.852 30.860 1.00 23.80 393 ALA B C 1
ATOM 6828 O O . ALA B 1 396 ? 20.803 -26.305 29.813 1.00 23.02 393 ALA B O 1
ATOM 6830 N N . THR B 1 397 ? 20.035 -26.898 31.811 1.00 27.10 394 THR B N 1
ATOM 6831 C CA . THR B 1 397 ? 18.859 -25.994 31.627 1.00 31.12 394 THR B CA 1
ATOM 6832 C C . THR B 1 397 ? 19.158 -24.583 32.064 1.00 30.24 394 THR B C 1
ATOM 6833 O O . THR B 1 397 ? 19.201 -23.529 31.248 1.00 32.97 394 THR B O 1
ATOM 6837 N N . LEU B 1 398 ? 19.488 -24.537 33.353 1.00 23.71 395 LEU B N 1
ATOM 6838 C CA . LEU B 1 398 ? 19.381 -23.287 34.010 1.00 19.14 395 LEU B CA 1
ATOM 6839 C C . LEU B 1 398 ? 20.474 -22.335 33.511 1.00 16.88 395 LEU B C 1
ATOM 6840 O O . LEU B 1 398 ? 20.191 -21.157 33.404 1.00 14.71 395 LEU B O 1
ATOM 6845 N N . LEU B 1 399 ? 21.638 -22.862 33.155 1.00 14.32 396 LEU B N 1
ATOM 6846 C CA . LEU B 1 399 ? 22.788 -21.996 32.721 1.00 14.05 396 LEU B CA 1
ATOM 6847 C C . LEU B 1 399 ? 22.374 -20.882 31.776 1.00 14.17 396 LEU B C 1
ATOM 6848 O O . LEU B 1 399 ? 22.810 -19.712 31.983 1.00 14.44 396 LEU B O 1
ATOM 6853 N N . HIS B 1 400 ? 21.600 -21.251 30.741 1.00 13.75 397 HIS B N 1
ATOM 6854 C CA . HIS B 1 400 ? 21.264 -20.290 29.661 1.00 13.28 397 HIS B CA 1
ATOM 6855 C C . HIS B 1 400 ? 19.966 -19.577 29.878 1.00 14.41 397 HIS B C 1
ATOM 6856 O O . HIS B 1 400 ? 19.615 -18.795 29.015 1.00 16.42 397 HIS B O 1
ATOM 6863 N N . ASP B 1 401 ? 19.309 -19.811 31.003 1.00 14.13 398 ASP B N 1
ATOM 6864 C CA . ASP B 1 401 ? 17.965 -19.270 31.225 1.00 15.98 398 ASP B CA 1
ATOM 6865 C C . ASP B 1 401 ? 17.759 -18.463 32.481 1.00 16.65 398 ASP B C 1
ATOM 6866 O O . ASP B 1 401 ? 16.963 -17.538 32.470 1.00 18.45 398 ASP B O 1
ATOM 6871 N N . VAL B 1 402 ? 18.509 -18.792 33.554 1.00 16.98 399 VAL B N 1
ATOM 6872 C CA . VAL B 1 402 ? 18.207 -18.193 34.836 1.00 18.06 399 VAL B CA 1
ATOM 6873 C C . VAL B 1 402 ? 19.245 -17.070 35.213 1.00 19.06 399 VAL B C 1
ATOM 6874 O O . VAL B 1 402 ? 20.363 -17.401 35.272 1.00 20.34 399 VAL B O 1
ATOM 6878 N N . GLU B 1 403 ? 18.804 -15.849 35.396 1.00 21.19 400 GLU B N 1
ATOM 6879 C CA . GLU B 1 403 ? 19.715 -14.680 35.657 1.00 23.59 400 GLU B CA 1
ATOM 6880 C C . GLU B 1 403 ? 19.717 -14.580 37.201 1.00 19.69 400 GLU B C 1
ATOM 6881 O O . GLU B 1 403 ? 18.615 -14.526 37.789 1.00 22.53 400 GLU B O 1
ATOM 6887 N N . VAL B 1 404 ? 20.906 -14.527 37.825 1.00 15.99 401 VAL B N 1
ATOM 6888 C CA . VAL B 1 404 ? 20.930 -14.040 39.253 1.00 11.31 401 VAL B CA 1
ATOM 6889 C C . VAL B 1 404 ? 21.580 -12.622 39.264 1.00 11.74 401 VAL B C 1
ATOM 6890 O O . VAL B 1 404 ? 22.700 -12.468 38.786 1.00 9.80 401 VAL B O 1
ATOM 6894 N N . PHE B 1 405 ? 20.795 -11.643 39.733 1.00 8.33 402 PHE B N 1
ATOM 6895 C CA . PHE B 1 405 ? 21.227 -10.213 39.658 1.00 8.67 402 PHE B CA 1
ATOM 6896 C C . PHE B 1 405 ? 22.039 -9.795 40.866 1.00 7.51 402 PHE B C 1
ATOM 6897 O O . PHE B 1 405 ? 21.697 -8.947 41.700 1.00 7.25 402 PHE B O 1
ATOM 6905 N N . GLY B 1 406 ? 23.196 -10.422 40.913 1.00 7.64 403 GLY B N 1
ATOM 6906 C CA . GLY B 1 406 ? 24.105 -10.273 42.075 1.00 6.30 403 GLY B CA 1
ATOM 6907 C C . GLY B 1 406 ? 25.503 -10.693 41.620 1.00 6.28 403 GLY B C 1
ATOM 6908 O O . GLY B 1 406 ? 25.788 -10.797 40.398 1.00 5.82 403 GLY B O 1
ATOM 6909 N N . PRO B 1 407 ? 26.402 -10.905 42.551 1.00 5.43 404 PRO B N 1
ATOM 6910 C CA . PRO B 1 407 ? 27.847 -11.150 42.247 1.00 5.72 404 PRO B CA 1
ATOM 6911 C C . PRO B 1 407 ? 28.074 -12.598 41.945 1.00 5.50 404 PRO B C 1
ATOM 6912 O O . PRO B 1 407 ? 28.837 -13.298 42.654 1.00 7.30 404 PRO B O 1
ATOM 6916 N N . VAL B 1 408 ? 27.449 -13.021 40.834 1.00 6.31 405 VAL B N 1
ATOM 6917 C CA . VAL B 1 408 ? 27.273 -14.480 40.624 1.00 6.75 405 VAL B CA 1
ATOM 6918 C C . VAL B 1 408 ? 27.486 -14.689 39.120 1.00 6.85 405 VAL B C 1
ATOM 6919 O O . VAL B 1 408 ? 26.872 -14.007 38.263 1.00 9.16 405 VAL B O 1
ATOM 6923 N N . ALA B 1 409 ? 28.347 -15.640 38.768 1.00 7.05 406 ALA B N 1
ATOM 6924 C CA . ALA B 1 409 ? 28.536 -15.992 37.339 1.00 6.43 406 ALA B CA 1
ATOM 6925 C C . ALA B 1 409 ? 28.840 -17.510 37.267 1.00 7.12 406 ALA B C 1
ATOM 6926 O O . ALA B 1 409 ? 29.222 -18.141 38.296 1.00 7.95 406 ALA B O 1
ATOM 6928 N N . SER B 1 410 ? 28.689 -18.032 36.052 1.00 6.77 407 SER B N 1
ATOM 6929 C CA . SER B 1 410 ? 28.949 -19.497 35.816 1.00 9.59 407 SER B CA 1
ATOM 6930 C C . SER B 1 410 ? 29.964 -19.665 34.701 1.00 10.07 407 SER B C 1
ATOM 6931 O O . SER B 1 410 ? 29.891 -18.962 33.649 1.00 9.13 407 SER B O 1
ATOM 6934 N N . VAL B 1 411 ? 30.934 -20.556 34.924 1.00 9.09 408 VAL B N 1
ATOM 6935 C CA . VAL B 1 411 ? 31.951 -20.881 33.945 1.00 10.53 408 VAL B CA 1
ATOM 6936 C C . VAL B 1 411 ? 31.616 -22.233 33.361 1.00 9.18 408 VAL B C 1
ATOM 6937 O O . VAL B 1 411 ? 31.112 -23.125 34.040 1.00 11.14 408 VAL B O 1
ATOM 6941 N N . ALA B 1 412 ? 31.742 -22.349 32.020 1.00 10.61 409 ALA B N 1
ATOM 6942 C CA . ALA B 1 412 ? 31.471 -23.620 31.331 1.00 12.63 409 ALA B CA 1
ATOM 6943 C C . ALA B 1 412 ? 32.524 -23.792 30.254 1.00 12.28 409 ALA B C 1
ATOM 6944 O O . ALA B 1 412 ? 32.958 -22.923 29.560 1.00 10.21 409 ALA B O 1
ATOM 6946 N N . PRO B 1 413 ? 32.995 -25.061 30.081 1.00 12.23 410 PRO B N 1
ATOM 6947 C CA . PRO B 1 413 ? 33.884 -25.349 28.974 1.00 12.72 410 PRO B CA 1
ATOM 6948 C C . PRO B 1 413 ? 33.174 -25.471 27.602 1.00 10.73 410 PRO B C 1
ATOM 6949 O O . PRO B 1 413 ? 32.045 -25.853 27.524 1.00 12.46 410 PRO B O 1
ATOM 6953 N N . TYR B 1 414 ? 33.883 -25.074 26.541 1.00 12.22 411 TYR B N 1
ATOM 6954 C CA . TYR B 1 414 ? 33.400 -25.411 25.187 1.00 12.18 411 TYR B CA 1
ATOM 6955 C C . TYR B 1 414 ? 34.474 -26.237 24.452 1.00 14.41 411 TYR B C 1
ATOM 6956 O O . TYR B 1 414 ? 35.659 -26.206 24.787 1.00 13.54 411 TYR B O 1
ATOM 6965 N N . ARG B 1 415 ? 33.964 -26.882 23.378 1.00 14.66 412 ARG B N 1
ATOM 6966 C CA . ARG B 1 415 ? 34.836 -27.801 22.508 1.00 15.25 412 ARG B CA 1
ATOM 6967 C C . ARG B 1 415 ? 35.479 -26.959 21.432 1.00 14.59 412 ARG B C 1
ATOM 6968 O O . ARG B 1 415 ? 34.755 -26.482 20.535 1.00 16.26 412 ARG B O 1
ATOM 6976 N N . VAL B 1 416 ? 36.774 -26.727 21.510 1.00 14.63 413 VAL B N 1
ATOM 6977 C CA . VAL B 1 416 ? 37.503 -26.064 20.441 1.00 16.49 413 VAL B CA 1
ATOM 6978 C C . VAL B 1 416 ? 37.362 -26.852 19.160 1.00 19.81 413 VAL B C 1
ATOM 6979 O O . VAL B 1 416 ? 37.500 -28.086 19.179 1.00 18.80 413 VAL B O 1
ATOM 6983 N N . THR B 1 417 ? 37.104 -26.148 18.061 1.00 19.63 414 THR B N 1
ATOM 6984 C CA . THR B 1 417 ? 36.966 -26.755 16.709 1.00 25.14 414 THR B CA 1
ATOM 6985 C C . THR B 1 417 ? 38.289 -26.628 16.043 1.00 26.64 414 THR B C 1
ATOM 6986 O O . THR B 1 417 ? 38.905 -25.520 15.927 1.00 25.72 414 THR B O 1
ATOM 6990 N N . THR B 1 418 ? 38.730 -27.779 15.563 1.00 30.24 415 THR B N 1
ATOM 6991 C CA . THR B 1 418 ? 39.988 -27.918 14.908 1.00 35.42 415 THR B CA 1
ATOM 6992 C C . THR B 1 418 ? 39.912 -27.706 13.374 1.00 37.18 415 THR B C 1
ATOM 6993 O O . THR B 1 418 ? 40.960 -27.522 12.711 1.00 37.60 415 THR B O 1
ATOM 6997 N N . ASP B 1 419 ? 38.668 -27.645 12.858 1.00 39.32 416 ASP B N 1
ATOM 6998 C CA . ASP B 1 419 ? 38.315 -27.275 11.471 1.00 41.91 416 ASP B CA 1
ATOM 6999 C C . ASP B 1 419 ? 37.708 -28.526 10.828 1.00 43.11 416 ASP B C 1
ATOM 7000 O O . ASP B 1 419 ? 37.649 -29.618 11.451 1.00 45.15 416 ASP B O 1
ATOM 7005 N N . LEU B 1 423 ? 35.628 -21.033 12.833 1.00 18.76 420 LEU B N 1
ATOM 7006 C CA . LEU B 1 423 ? 36.393 -20.403 13.924 1.00 16.39 420 LEU B CA 1
ATOM 7007 C C . LEU B 1 423 ? 36.634 -21.463 15.063 1.00 13.08 420 LEU B C 1
ATOM 7008 O O . LEU B 1 423 ? 35.754 -22.238 15.380 1.00 13.71 420 LEU B O 1
ATOM 7013 N N . PRO B 1 424 ? 37.834 -21.382 15.642 1.00 15.20 421 PRO B N 1
ATOM 7014 C CA . PRO B 1 424 ? 38.068 -22.314 16.833 1.00 15.30 421 PRO B CA 1
ATOM 7015 C C . PRO B 1 424 ? 36.961 -22.234 17.919 1.00 15.84 421 PRO B C 1
ATOM 7016 O O . PRO B 1 424 ? 36.645 -23.167 18.597 1.00 14.88 421 PRO B O 1
ATOM 7020 N N . GLU B 1 425 ? 36.337 -21.015 18.007 1.00 16.02 422 GLU B N 1
ATOM 7021 C CA . GLU B 1 425 ? 35.293 -20.691 19.035 1.00 14.05 422 GLU B CA 1
ATOM 7022 C C . GLU B 1 425 ? 33.906 -20.917 18.578 1.00 12.88 422 GLU B C 1
ATOM 7023 O O . GLU B 1 425 ? 32.914 -20.485 19.220 1.00 13.01 422 GLU B O 1
ATOM 7029 N N . ALA B 1 426 ? 33.694 -21.652 17.470 1.00 12.14 423 ALA B N 1
ATOM 7030 C CA . ALA B 1 426 ? 32.377 -21.895 17.033 1.00 12.30 423 ALA B CA 1
ATOM 7031 C C . ALA B 1 426 ? 31.356 -22.392 18.077 1.00 12.67 423 ALA B C 1
ATOM 7032 O O . ALA B 1 426 ? 30.207 -21.939 18.119 1.00 13.02 423 ALA B O 1
ATOM 7034 N N . HIS B 1 427 ? 31.720 -23.386 18.905 1.00 12.99 424 HIS B N 1
ATOM 7035 C CA . HIS B 1 427 ? 30.825 -23.958 19.900 1.00 12.86 424 HIS B CA 1
ATOM 7036 C C . HIS B 1 427 ? 30.480 -22.806 20.970 1.00 10.57 424 HIS B C 1
ATOM 7037 O O . HIS B 1 427 ? 29.377 -22.729 21.409 1.00 11.51 424 HIS B O 1
ATOM 7044 N N . ALA B 1 428 ? 31.510 -22.046 21.287 1.00 10.80 425 ALA B N 1
ATOM 7045 C CA . ALA B 1 428 ? 31.288 -20.872 22.249 1.00 9.56 425 ALA B CA 1
ATOM 7046 C C . ALA B 1 428 ? 30.294 -19.868 21.658 1.00 10.99 425 ALA B C 1
ATOM 7047 O O . ALA B 1 428 ? 29.414 -19.424 22.398 1.00 11.09 425 ALA B O 1
ATOM 7049 N N . VAL B 1 429 ? 30.306 -19.651 20.347 1.00 9.39 426 VAL B N 1
ATOM 7050 C CA . VAL B 1 429 ? 29.322 -18.772 19.724 1.00 9.29 426 VAL B CA 1
ATOM 7051 C C . VAL B 1 429 ? 27.931 -19.397 19.853 1.00 12.39 426 VAL B C 1
ATOM 7052 O O . VAL B 1 429 ? 26.942 -18.714 20.186 1.00 11.19 426 VAL B O 1
ATOM 7056 N N . ALA B 1 430 ? 27.743 -20.698 19.568 1.00 10.54 427 ALA B N 1
ATOM 7057 C CA . ALA B 1 430 ? 26.506 -21.316 19.689 1.00 10.98 427 ALA B CA 1
ATOM 7058 C C . ALA B 1 430 ? 25.963 -21.265 21.124 1.00 9.16 427 ALA B C 1
ATOM 7059 O O . ALA B 1 430 ? 24.810 -21.066 21.335 1.00 11.78 427 ALA B O 1
ATOM 7061 N N . LEU B 1 431 ? 26.915 -21.523 22.079 1.00 9.56 428 LEU B N 1
ATOM 7062 C CA . LEU B 1 431 ? 26.489 -21.424 23.471 1.00 10.13 428 LEU B CA 1
ATOM 7063 C C . LEU B 1 431 ? 26.000 -19.983 23.885 1.00 7.34 428 LEU B C 1
ATOM 7064 O O . LEU B 1 431 ? 24.993 -19.882 24.576 1.00 7.70 428 LEU B O 1
ATOM 7069 N N . ALA B 1 432 ? 26.757 -19.024 23.360 1.00 7.79 429 ALA B N 1
ATOM 7070 C CA . ALA B 1 432 ? 26.364 -17.625 23.638 1.00 8.32 429 ALA B CA 1
ATOM 7071 C C . ALA B 1 432 ? 24.942 -17.403 23.131 1.00 8.76 429 ALA B C 1
ATOM 7072 O O . ALA B 1 432 ? 24.112 -16.778 23.803 1.00 8.53 429 ALA B O 1
ATOM 7074 N N . ARG B 1 433 ? 24.663 -17.905 21.898 1.00 9.06 430 ARG B N 1
ATOM 7075 C CA . ARG B 1 433 ? 23.309 -17.760 21.344 1.00 8.74 430 ARG B CA 1
ATOM 7076 C C . ARG B 1 433 ? 22.168 -18.383 22.126 1.00 9.70 430 ARG B C 1
ATOM 7077 O O . ARG B 1 433 ? 20.996 -17.952 22.061 1.00 10.84 430 ARG B O 1
ATOM 7085 N N . ARG B 1 434 ? 22.509 -19.440 22.876 1.00 9.59 431 ARG B N 1
ATOM 7086 C CA . ARG B 1 434 ? 21.473 -20.068 23.717 1.00 9.87 431 ARG B CA 1
ATOM 7087 C C . ARG B 1 434 ? 20.949 -19.168 24.847 1.00 9.63 431 ARG B C 1
ATOM 7088 O O . ARG B 1 434 ? 19.937 -19.494 25.496 1.00 10.43 431 ARG B O 1
ATOM 7096 N N . GLY B 1 435 ? 21.660 -18.004 25.082 1.00 7.99 432 GLY B N 1
ATOM 7097 C CA . GLY B 1 435 ? 21.067 -17.006 25.932 1.00 9.17 432 GLY B CA 1
ATOM 7098 C C . GLY B 1 435 ? 19.841 -16.262 25.411 1.00 8.29 432 GLY B C 1
ATOM 7099 O O . GLY B 1 435 ? 19.238 -15.570 26.137 1.00 10.40 432 GLY B O 1
ATOM 7100 N N . GLN B 1 436 ? 19.496 -16.588 24.155 1.00 8.24 433 GLN B N 1
ATOM 7101 C CA . GLN B 1 436 ? 18.253 -16.110 23.522 1.00 10.41 433 GLN B CA 1
ATOM 7102 C C . GLN B 1 436 ? 18.242 -14.590 23.301 1.00 7.95 433 GLN B C 1
ATOM 7103 O O . GLN B 1 436 ? 17.158 -13.993 23.168 1.00 8.47 433 GLN B O 1
ATOM 7109 N N . GLY B 1 437 ? 19.427 -14.052 23.111 1.00 6.78 434 GLY B N 1
ATOM 7110 C CA . GLY B 1 437 ? 19.571 -12.587 22.743 1.00 7.17 434 GLY B CA 1
ATOM 7111 C C . GLY B 1 437 ? 20.054 -11.796 23.960 1.00 4.96 434 GLY B C 1
ATOM 7112 O O . GLY B 1 437 ? 19.416 -11.866 25.050 1.00 6.67 434 GLY B O 1
ATOM 7113 N N . SER B 1 438 ? 21.175 -11.136 23.832 1.00 4.69 435 SER B N 1
ATOM 7114 C CA . SER B 1 438 ? 21.848 -10.487 24.949 1.00 5.59 435 SER B CA 1
ATOM 7115 C C . SER B 1 438 ? 22.254 -9.056 24.585 1.00 3.95 435 SER B C 1
ATOM 7116 O O . SER B 1 438 ? 22.485 -8.683 23.416 1.00 4.81 435 SER B O 1
ATOM 7119 N N . LEU B 1 439 ? 22.436 -8.248 25.624 1.00 4.82 436 LEU B N 1
ATOM 7120 C CA . LEU B 1 439 ? 23.032 -6.913 25.470 1.00 4.33 436 LEU B CA 1
ATOM 7121 C C . LEU B 1 439 ? 24.463 -6.924 25.001 1.00 4.43 436 LEU B C 1
ATOM 7122 O O . LEU B 1 439 ? 24.873 -6.122 24.167 1.00 5.64 436 LEU B O 1
ATOM 7127 N N . VAL B 1 440 ? 25.289 -7.842 25.566 1.00 4.78 437 VAL B N 1
ATOM 7128 C CA . VAL B 1 440 ? 26.679 -7.748 25.224 1.00 5.26 437 VAL B CA 1
ATOM 7129 C C . VAL B 1 440 ? 27.331 -9.131 25.345 1.00 5.13 437 VAL B C 1
ATOM 7130 O O . VAL B 1 440 ? 26.986 -9.933 26.248 1.00 5.55 437 VAL B O 1
ATOM 7134 N N . ALA B 1 441 ? 28.305 -9.411 24.462 1.00 5.33 438 ALA B N 1
ATOM 7135 C CA . ALA B 1 441 ? 29.272 -10.475 24.666 1.00 4.91 438 ALA B CA 1
ATOM 7136 C C . ALA B 1 441 ? 30.635 -9.831 24.624 1.00 5.08 438 ALA B C 1
ATOM 7137 O O . ALA B 1 441 ? 30.905 -9.015 23.708 1.00 5.97 438 ALA B O 1
ATOM 7139 N N . SER B 1 442 ? 31.576 -10.320 25.471 1.00 5.61 439 SER B N 1
ATOM 7140 C CA . SER B 1 442 ? 32.955 -9.923 25.290 1.00 5.08 439 SER B CA 1
ATOM 7141 C C . SER B 1 442 ? 33.764 -11.200 24.861 1.00 4.98 439 SER B C 1
ATOM 7142 O O . SER B 1 442 ? 33.390 -12.328 25.107 1.00 5.70 439 SER B O 1
ATOM 7145 N N . ILE B 1 443 ? 34.829 -10.860 24.141 1.00 7.24 440 ILE B N 1
ATOM 7146 C CA . ILE B 1 443 ? 35.686 -11.965 23.515 1.00 6.66 440 ILE B CA 1
ATOM 7147 C C . ILE B 1 443 ? 37.117 -11.517 23.751 1.00 7.38 440 ILE B C 1
ATOM 7148 O O . ILE B 1 443 ? 37.464 -10.334 23.716 1.00 7.26 440 ILE B O 1
ATOM 7153 N N . TYR B 1 444 ? 37.995 -12.533 24.049 1.00 8.43 441 TYR B N 1
ATOM 7154 C CA . TYR B 1 444 ? 39.375 -12.272 24.554 1.00 8.53 441 TYR B CA 1
ATOM 7155 C C . TYR B 1 444 ? 40.356 -13.156 23.751 1.00 7.73 441 TYR B C 1
ATOM 7156 O O . TYR B 1 444 ? 40.187 -14.364 23.674 1.00 9.70 441 TYR B O 1
ATOM 7165 N N . SER B 1 445 ? 41.314 -12.461 23.154 1.00 10.63 442 SER B N 1
ATOM 7166 C CA . SER B 1 445 ? 42.334 -13.219 22.326 1.00 9.15 442 SER B CA 1
ATOM 7167 C C . SER B 1 445 ? 43.528 -12.343 22.348 1.00 9.41 442 SER B C 1
ATOM 7168 O O . SER B 1 445 ? 43.595 -11.134 22.583 1.00 10.01 442 SER B O 1
ATOM 7171 N N . ASN B 1 446 ? 44.665 -13.002 21.913 1.00 12.87 443 ASN B N 1
ATOM 7172 C CA . ASN B 1 446 ? 45.859 -12.311 21.575 1.00 12.63 443 ASN B CA 1
ATOM 7173 C C . ASN B 1 446 ? 45.923 -11.828 20.106 1.00 11.85 443 ASN B C 1
ATOM 7174 O O . ASN B 1 446 ? 46.832 -11.016 19.815 1.00 14.12 443 ASN B O 1
ATOM 7179 N N . ASP B 1 447 ? 44.934 -12.231 19.298 1.00 13.37 444 ASP B N 1
ATOM 7180 C CA . ASP B 1 447 ? 44.975 -11.949 17.847 1.00 12.83 444 ASP B CA 1
ATOM 7181 C C . ASP B 1 447 ? 43.787 -10.991 17.555 1.00 10.92 444 ASP B C 1
ATOM 7182 O O . ASP B 1 447 ? 42.652 -11.419 17.529 1.00 13.49 444 ASP B O 1
ATOM 7187 N N . ASP B 1 448 ? 44.178 -9.744 17.319 1.00 12.37 445 ASP B N 1
ATOM 7188 C CA . ASP B 1 448 ? 43.134 -8.707 17.005 1.00 12.39 445 ASP B CA 1
ATOM 7189 C C . ASP B 1 448 ? 42.317 -9.049 15.763 1.00 15.21 445 ASP B C 1
ATOM 7190 O O . ASP B 1 448 ? 41.071 -8.909 15.736 1.00 12.73 445 ASP B O 1
ATOM 7195 N N . ALA B 1 449 ? 42.992 -9.437 14.680 1.00 16.28 446 ALA B N 1
ATOM 7196 C CA . ALA B 1 449 ? 42.206 -9.775 13.486 1.00 15.00 446 ALA B CA 1
ATOM 7197 C C . ALA B 1 449 ? 41.220 -10.859 13.725 1.00 14.68 446 ALA B C 1
ATOM 7198 O O . ALA B 1 449 ? 40.093 -10.829 13.219 1.00 16.81 446 ALA B O 1
ATOM 7200 N N . HIS B 1 450 ? 41.596 -11.887 14.514 1.00 13.37 447 HIS B N 1
ATOM 7201 C CA . HIS B 1 450 ? 40.703 -12.943 14.809 1.00 13.72 447 HIS B CA 1
ATOM 7202 C C . HIS B 1 450 ? 39.432 -12.422 15.539 1.00 11.75 447 HIS B C 1
ATOM 7203 O O . HIS B 1 450 ? 38.367 -12.850 15.290 1.00 12.21 447 HIS B O 1
ATOM 7210 N N . LEU B 1 451 ? 39.683 -11.467 16.451 1.00 10.47 448 LEU B N 1
ATOM 7211 C CA . LEU B 1 451 ? 38.531 -10.897 17.206 1.00 10.65 448 LEU B CA 1
ATOM 7212 C C . LEU B 1 451 ? 37.566 -10.176 16.260 1.00 8.54 448 LEU B C 1
ATOM 7213 O O . LEU B 1 451 ? 36.374 -10.347 16.466 1.00 9.92 448 LEU B O 1
ATOM 7218 N N . GLY B 1 452 ? 38.065 -9.512 15.180 1.00 10.24 449 GLY B N 1
ATOM 7219 C CA . GLY B 1 452 ? 37.100 -8.846 14.250 1.00 10.35 449 GLY B CA 1
ATOM 7220 C C . GLY B 1 452 ? 36.256 -9.893 13.548 1.00 10.45 449 GLY B C 1
ATOM 7221 O O . GLY B 1 452 ? 35.017 -9.710 13.401 1.00 11.85 449 GLY B O 1
ATOM 7222 N N . ARG B 1 453 ? 36.797 -11.074 13.202 1.00 11.14 450 ARG B N 1
ATOM 7223 C CA . ARG B 1 453 ? 36.017 -12.109 12.580 1.00 12.39 450 ARG B CA 1
ATOM 7224 C C . ARG B 1 453 ? 35.045 -12.789 13.500 1.00 9.81 450 ARG B C 1
ATOM 7225 O O . ARG B 1 453 ? 33.891 -13.011 13.161 1.00 11.09 450 ARG B O 1
ATOM 7233 N N . LEU B 1 454 ? 35.499 -13.052 14.739 1.00 10.26 451 LEU B N 1
ATOM 7234 C CA . LEU B 1 454 ? 34.632 -13.620 15.696 1.00 10.06 451 LEU B CA 1
ATOM 7235 C C . LEU B 1 454 ? 33.419 -12.687 16.056 1.00 8.78 451 LEU B C 1
ATOM 7236 O O . LEU B 1 454 ? 32.332 -13.191 16.256 1.00 8.88 451 LEU B O 1
ATOM 7241 N N . ALA B 1 455 ? 33.747 -11.393 16.172 1.00 8.20 452 ALA B N 1
ATOM 7242 C CA . ALA B 1 455 ? 32.689 -10.431 16.493 1.00 9.49 452 ALA B CA 1
ATOM 7243 C C . ALA B 1 455 ? 31.512 -10.501 15.552 1.00 8.98 452 ALA B C 1
ATOM 7244 O O . ALA B 1 455 ? 30.389 -10.452 15.954 1.00 8.24 452 ALA B O 1
ATOM 7246 N N . LEU B 1 456 ? 31.804 -10.639 14.223 1.00 9.44 453 LEU B N 1
ATOM 7247 C CA . LEU B 1 456 ? 30.744 -10.750 13.265 1.00 10.23 453 LEU B CA 1
ATOM 7248 C C . LEU B 1 456 ? 29.840 -11.923 13.481 1.00 8.35 453 LEU B C 1
ATOM 7249 O O . LEU B 1 456 ? 28.629 -11.837 13.174 1.00 11.09 453 LEU B O 1
ATOM 7254 N N . GLU B 1 457 ? 30.373 -13.065 14.013 1.00 9.33 454 GLU B N 1
ATOM 7255 C CA . GLU B 1 457 ? 29.552 -14.225 14.285 1.00 8.77 454 GLU B CA 1
ATOM 7256 C C . GLU B 1 457 ? 28.611 -14.109 15.486 1.00 8.29 454 GLU B C 1
ATOM 7257 O O . GLU B 1 457 ? 27.654 -14.842 15.652 1.00 10.77 454 GLU B O 1
ATOM 7263 N N . LEU B 1 458 ? 28.935 -13.089 16.343 1.00 8.66 455 LEU B N 1
ATOM 7264 C CA . LEU B 1 458 ? 28.103 -12.836 17.562 1.00 9.17 455 LEU B CA 1
ATOM 7265 C C . LEU B 1 458 ? 27.118 -11.681 17.332 1.00 8.02 455 LEU B C 1
ATOM 7266 O O . LEU B 1 458 ? 26.184 -11.545 18.096 1.00 9.12 455 LEU B O 1
ATOM 7271 N N . ALA B 1 459 ? 27.274 -10.939 16.230 1.00 7.22 456 ALA B N 1
ATOM 7272 C CA . ALA B 1 459 ? 26.563 -9.682 16.103 1.00 6.30 456 ALA B CA 1
ATOM 7273 C C . ALA B 1 459 ? 25.086 -9.837 15.969 1.00 8.53 456 ALA B C 1
ATOM 7274 O O . ALA B 1 459 ? 24.357 -8.885 16.306 1.00 10.45 456 ALA B O 1
ATOM 7276 N N . ASP B 1 460 ? 24.565 -10.923 15.400 1.00 7.23 457 ASP B N 1
ATOM 7277 C CA . ASP B 1 460 ? 23.156 -10.973 15.188 1.00 6.89 457 ASP B CA 1
ATOM 7278 C C . ASP B 1 460 ? 22.399 -11.321 16.447 1.00 8.71 457 ASP B C 1
ATOM 7279 O O . ASP B 1 460 ? 21.133 -11.326 16.406 1.00 9.92 457 ASP B O 1
ATOM 7284 N N . SER B 1 461 ? 23.091 -11.687 17.515 1.00 6.49 458 SER B N 1
ATOM 7285 C CA . SER B 1 461 ? 22.393 -12.096 18.741 1.00 8.08 458 SER B CA 1
ATOM 7286 C C . SER B 1 461 ? 22.776 -11.222 19.925 1.00 7.96 458 SER B C 1
ATOM 7287 O O . SER B 1 461 ? 22.270 -11.478 21.052 1.00 8.48 458 SER B O 1
ATOM 7290 N N . HIS B 1 462 ? 23.682 -10.256 19.709 1.00 6.19 459 HIS B N 1
ATOM 7291 C CA . HIS B 1 462 ? 24.177 -9.383 20.779 1.00 5.31 459 HIS B CA 1
ATOM 7292 C C . HIS B 1 462 ? 24.154 -7.954 20.312 1.00 5.55 459 HIS B C 1
ATOM 7293 O O . HIS B 1 462 ? 24.736 -7.666 19.235 1.00 6.26 459 HIS B O 1
ATOM 7300 N N . GLY B 1 463 ? 23.621 -7.074 21.131 1.00 4.06 460 GLY B N 1
ATOM 7301 C CA . GLY B 1 463 ? 23.619 -5.640 20.750 1.00 5.11 460 GLY B CA 1
ATOM 7302 C C . GLY B 1 463 ? 24.965 -4.959 20.725 1.00 4.11 460 GLY B C 1
ATOM 7303 O O . GLY B 1 463 ? 25.146 -3.932 20.118 1.00 4.45 460 GLY B O 1
ATOM 7304 N N . ARG B 1 464 ? 25.951 -5.572 21.434 1.00 3.69 461 ARG B N 1
ATOM 7305 C CA . ARG B 1 464 ? 27.296 -5.051 21.506 1.00 4.79 461 ARG B CA 1
ATOM 7306 C C . ARG B 1 464 ? 28.207 -6.246 21.672 1.00 4.04 461 ARG B C 1
ATOM 7307 O O . ARG B 1 464 ? 27.937 -7.171 22.448 1.00 5.36 461 ARG B O 1
ATOM 7315 N N . VAL B 1 465 ? 29.342 -6.187 20.960 1.00 4.75 462 VAL B N 1
ATOM 7316 C CA . VAL B 1 465 ? 30.405 -7.177 21.097 1.00 4.99 462 VAL B CA 1
ATOM 7317 C C . VAL B 1 465 ? 31.639 -6.421 21.449 1.00 4.54 462 VAL B C 1
ATOM 7318 O O . VAL B 1 465 ? 32.003 -5.442 20.801 1.00 6.25 462 VAL B O 1
ATOM 7322 N N . HIS B 1 466 ? 32.293 -6.823 22.539 1.00 5.57 463 HIS B N 1
ATOM 7323 C CA . HIS B 1 466 ? 33.364 -6.054 23.178 1.00 5.30 463 HIS B CA 1
ATOM 7324 C C . HIS B 1 466 ? 34.630 -6.924 23.271 1.00 6.63 463 HIS B C 1
ATOM 7325 O O . HIS B 1 466 ? 34.665 -7.942 23.934 1.00 6.63 463 HIS B O 1
ATOM 7332 N N . ALA B 1 467 ? 35.612 -6.453 22.444 1.00 6.68 464 ALA B N 1
ATOM 7333 C CA . ALA B 1 467 ? 36.819 -7.319 22.207 1.00 6.14 464 ALA B CA 1
ATOM 7334 C C . ALA B 1 467 ? 38.029 -6.818 22.943 1.00 7.28 464 ALA B C 1
ATOM 7335 O O . ALA B 1 467 ? 38.444 -5.659 22.774 1.00 8.80 464 ALA B O 1
ATOM 7337 N N . ILE B 1 468 ? 38.518 -7.701 23.842 1.00 7.75 465 ILE B N 1
ATOM 7338 C CA . ILE B 1 468 ? 39.650 -7.332 24.692 1.00 7.58 465 ILE B CA 1
ATOM 7339 C C . ILE B 1 468 ? 40.891 -8.192 24.297 1.00 7.84 465 ILE B C 1
ATOM 7340 O O . ILE B 1 468 ? 40.807 -9.401 24.161 1.00 9.51 465 ILE B O 1
ATOM 7345 N N . SER B 1 469 ? 41.965 -7.434 24.147 1.00 9.37 466 SER B N 1
ATOM 7346 C CA . SER B 1 469 ? 43.225 -8.087 23.728 1.00 10.52 466 SER B CA 1
ATOM 7347 C C . SER B 1 469 ? 44.367 -7.211 24.256 1.00 10.72 466 SER B C 1
ATOM 7348 O O . SER B 1 469 ? 44.208 -6.097 24.707 1.00 11.30 466 SER B O 1
ATOM 7351 N N . PRO B 1 470 ? 45.640 -7.763 24.187 1.00 12.11 467 PRO B N 1
ATOM 7352 C CA . PRO B 1 470 ? 46.689 -7.053 24.846 1.00 12.54 467 PRO B CA 1
ATOM 7353 C C . PRO B 1 470 ? 46.948 -5.666 24.261 1.00 12.02 467 PRO B C 1
ATOM 7354 O O . PRO B 1 470 ? 47.355 -4.687 24.927 1.00 13.80 467 PRO B O 1
ATOM 7358 N N . SER B 1 471 ? 46.701 -5.528 22.937 1.00 11.79 468 SER B N 1
ATOM 7359 C CA . SER B 1 471 ? 46.876 -4.230 22.435 1.00 11.91 468 SER B CA 1
ATOM 7360 C C . SER B 1 471 ? 46.043 -3.097 22.975 1.00 13.33 468 SER B C 1
ATOM 7361 O O . SER B 1 471 ? 46.324 -1.936 22.855 1.00 13.60 468 SER B O 1
ATOM 7364 N N . VAL B 1 472 ? 44.933 -3.454 23.652 1.00 11.42 469 VAL B N 1
ATOM 7365 C CA . VAL B 1 472 ? 44.001 -2.434 24.152 1.00 11.35 469 VAL B CA 1
ATOM 7366 C C . VAL B 1 472 ? 43.841 -2.644 25.638 1.00 10.83 469 VAL B C 1
ATOM 7367 O O . VAL B 1 472 ? 42.879 -2.215 26.265 1.00 10.46 469 VAL B O 1
ATOM 7371 N N . GLN B 1 473 ? 44.791 -3.338 26.258 1.00 12.05 470 GLN B N 1
ATOM 7372 C CA . GLN B 1 473 ? 44.652 -3.505 27.741 1.00 12.04 470 GLN B CA 1
ATOM 7373 C C . GLN B 1 473 ? 44.511 -2.176 28.438 1.00 12.95 470 GLN B C 1
ATOM 7374 O O . GLN B 1 473 ? 43.842 -2.125 29.503 1.00 14.14 470 GLN B O 1
ATOM 7380 N N . HIS B 1 474 ? 45.144 -1.117 27.946 1.00 13.34 471 HIS B N 1
ATOM 7381 C CA . HIS B 1 474 ? 45.135 0.160 28.547 1.00 14.36 471 HIS B CA 1
ATOM 7382 C C . HIS B 1 474 ? 43.970 1.034 28.152 1.00 14.98 471 HIS B C 1
ATOM 7383 O O . HIS B 1 474 ? 43.719 2.062 28.755 1.00 19.17 471 HIS B O 1
ATOM 7390 N N . SER B 1 475 ? 43.300 0.690 27.069 1.00 9.94 472 SER B N 1
ATOM 7391 C CA . SER B 1 475 ? 42.328 1.606 26.487 1.00 9.60 472 SER B CA 1
ATOM 7392 C C . SER B 1 475 ? 40.890 0.933 26.410 1.00 8.09 472 SER B C 1
ATOM 7393 O O . SER B 1 475 ? 39.953 1.750 26.208 1.00 9.48 472 SER B O 1
ATOM 7396 N N . GLN B 1 476 ? 40.779 -0.369 26.447 1.00 8.30 473 GLN B N 1
ATOM 7397 C CA . GLN B 1 476 ? 39.402 -0.972 26.288 1.00 7.64 473 GLN B CA 1
ATOM 7398 C C . GLN B 1 476 ? 38.543 -0.431 27.426 1.00 8.39 473 GLN B C 1
ATOM 7399 O O . GLN B 1 476 ? 38.933 -0.294 28.584 1.00 8.74 473 GLN B O 1
ATOM 7405 N N . THR B 1 477 ? 37.283 -0.146 27.102 1.00 6.65 474 THR B N 1
ATOM 7406 C CA . THR B 1 477 ? 36.452 0.632 28.004 1.00 8.44 474 THR B CA 1
ATOM 7407 C C . THR B 1 477 ? 35.595 -0.214 28.987 1.00 7.03 474 THR B C 1
ATOM 7408 O O . THR B 1 477 ? 34.787 0.402 29.741 1.00 7.98 474 THR B O 1
ATOM 7412 N N . GLY B 1 478 ? 35.738 -1.523 28.954 1.00 5.84 475 GLY B N 1
ATOM 7413 C CA . GLY B 1 478 ? 35.091 -2.403 29.941 1.00 6.96 475 GLY B CA 1
ATOM 7414 C C . GLY B 1 478 ? 33.937 -3.174 29.321 1.00 5.61 475 GLY B C 1
ATOM 7415 O O . GLY B 1 478 ? 33.086 -2.598 28.576 1.00 6.84 475 GLY B O 1
ATOM 7416 N N . HIS B 1 479 ? 33.822 -4.449 29.623 1.00 4.90 476 HIS B N 1
ATOM 7417 C CA . HIS B 1 479 ? 32.706 -5.262 29.159 1.00 5.33 476 HIS B CA 1
ATOM 7418 C C . HIS B 1 479 ? 31.354 -4.572 29.443 1.00 4.59 476 HIS B C 1
ATOM 7419 O O . HIS B 1 479 ? 30.529 -4.422 28.551 1.00 5.68 476 HIS B O 1
ATOM 7426 N N . GLY B 1 480 ? 31.123 -4.195 30.718 1.00 5.04 477 GLY B N 1
ATOM 7427 C CA . GLY B 1 480 ? 29.771 -3.740 31.105 1.00 5.17 477 GLY B CA 1
ATOM 7428 C C . GLY B 1 480 ? 29.612 -2.279 31.124 1.00 5.30 477 GLY B C 1
ATOM 7429 O O . GLY B 1 480 ? 28.461 -1.876 31.286 1.00 7.26 477 GLY B O 1
ATOM 7430 N N . ASN B 1 481 ? 30.603 -1.479 30.846 1.00 6.15 478 ASN B N 1
ATOM 7431 C CA A ASN B 1 481 ? 30.441 -0.025 30.886 0.50 6.35 478 ASN B CA 1
ATOM 7432 C CA B ASN B 1 481 ? 30.534 -0.024 30.871 0.50 6.86 478 ASN B CA 1
ATOM 7433 C C . ASN B 1 481 ? 29.884 0.422 29.605 1.00 7.20 478 ASN B C 1
ATOM 7434 O O . ASN B 1 481 ? 30.356 0.032 28.508 1.00 11.15 478 ASN B O 1
ATOM 7443 N N . VAL B 1 482 ? 28.791 1.190 29.647 1.00 5.33 479 VAL B N 1
ATOM 7444 C CA . VAL B 1 482 ? 28.043 1.590 28.414 1.00 5.29 479 VAL B CA 1
ATOM 7445 C C . VAL B 1 482 ? 28.562 2.938 27.921 1.00 6.13 479 VAL B C 1
ATOM 7446 O O . VAL B 1 482 ? 28.344 3.976 28.596 1.00 6.31 479 VAL B O 1
ATOM 7450 N N . MET B 1 483 ? 29.212 2.933 26.763 1.00 5.93 480 MET B N 1
ATOM 7451 C CA . MET B 1 483 ? 29.679 4.158 26.199 1.00 5.59 480 MET B CA 1
ATOM 7452 C C . MET B 1 483 ? 28.565 4.729 25.380 1.00 5.87 480 MET B C 1
ATOM 7453 O O . MET B 1 483 ? 27.913 4.030 24.605 1.00 6.62 480 MET B O 1
ATOM 7458 N N . PRO B 1 484 ? 28.313 6.031 25.527 1.00 5.28 481 PRO B N 1
ATOM 7459 C CA . PRO B 1 484 ? 27.057 6.604 24.960 1.00 6.12 481 PRO B CA 1
ATOM 7460 C C . PRO B 1 484 ? 27.071 6.704 23.415 1.00 7.45 481 PRO B C 1
ATOM 7461 O O . PRO B 1 484 ? 25.999 6.825 22.827 1.00 7.38 481 PRO B O 1
ATOM 7465 N N . MET B 1 485 ? 28.255 6.675 22.845 1.00 6.46 482 MET B N 1
ATOM 7466 C CA . MET B 1 485 ? 28.361 6.680 21.381 1.00 7.22 482 MET B CA 1
ATOM 7467 C C . MET B 1 485 ? 28.064 5.342 20.792 1.00 6.62 482 MET B C 1
ATOM 7468 O O . MET B 1 485 ? 27.895 5.237 19.542 1.00 8.32 482 MET B O 1
ATOM 7473 N N . SER B 1 486 ? 27.947 4.288 21.580 1.00 6.68 483 SER B N 1
ATOM 7474 C CA . SER B 1 486 ? 27.687 2.935 21.109 1.00 5.21 483 SER B CA 1
ATOM 7475 C C . SER B 1 486 ? 26.294 2.538 21.450 1.00 5.17 483 SER B C 1
ATOM 7476 O O . SER B 1 486 ? 25.765 2.870 22.556 1.00 6.22 483 SER B O 1
ATOM 7479 N N . LEU B 1 487 ? 25.701 1.705 20.613 1.00 4.85 484 LEU B N 1
ATOM 7480 C CA . LEU B 1 487 ? 24.408 1.153 20.900 1.00 5.03 484 LEU B CA 1
ATOM 7481 C C . LEU B 1 487 ? 24.308 0.404 22.185 1.00 6.10 484 LEU B C 1
ATOM 7482 O O . LEU B 1 487 ? 25.212 -0.394 22.547 1.00 6.81 484 LEU B O 1
ATOM 7487 N N . HIS B 1 488 ? 23.175 0.568 22.895 1.00 5.15 485 HIS B N 1
ATOM 7488 C CA . HIS B 1 488 ? 22.868 -0.135 24.092 1.00 4.82 485 HIS B CA 1
ATOM 7489 C C . HIS B 1 488 ? 21.535 -0.860 23.955 1.00 4.21 485 HIS B C 1
ATOM 7490 O O . HIS B 1 488 ? 20.460 -0.199 23.772 1.00 6.94 485 HIS B O 1
ATOM 7497 N N . GLY B 1 489 ? 21.467 -2.134 24.033 1.00 4.59 486 GLY B N 1
ATOM 7498 C CA . GLY B 1 489 ? 20.182 -2.892 23.763 1.00 5.69 486 GLY B CA 1
ATOM 7499 C C . GLY B 1 489 ? 20.553 -4.215 23.230 1.00 4.77 486 GLY B C 1
ATOM 7500 O O . GLY B 1 489 ? 21.720 -4.562 23.035 1.00 7.35 486 GLY B O 1
ATOM 7501 N N . GLY B 1 490 ? 19.586 -5.064 23.028 1.00 6.22 487 GLY B N 1
ATOM 7502 C CA . GLY B 1 490 ? 19.856 -6.362 22.394 1.00 7.15 487 GLY B CA 1
ATOM 7503 C C . GLY B 1 490 ? 18.557 -7.027 22.006 1.00 6.50 487 GLY B C 1
ATOM 7504 O O . GLY B 1 490 ? 17.491 -6.655 22.516 1.00 6.62 487 GLY B O 1
ATOM 7505 N N . PRO B 1 491 ? 18.661 -7.989 21.104 1.00 6.37 488 PRO B N 1
ATOM 7506 C CA . PRO B 1 491 ? 17.470 -8.699 20.630 1.00 6.61 488 PRO B CA 1
ATOM 7507 C C . PRO B 1 491 ? 16.962 -9.753 21.627 1.00 6.95 488 PRO B C 1
ATOM 7508 O O . PRO B 1 491 ? 17.650 -10.068 22.651 1.00 7.48 488 PRO B O 1
ATOM 7512 N N . GLY B 1 492 ? 15.750 -10.264 21.430 1.00 7.19 489 GLY B N 1
ATOM 7513 C CA . GLY B 1 492 ? 15.302 -11.397 22.198 1.00 7.34 489 GLY B CA 1
ATOM 7514 C C . GLY B 1 492 ? 15.119 -11.066 23.672 1.00 9.42 489 GLY B C 1
ATOM 7515 O O . GLY B 1 492 ? 14.444 -10.090 24.042 1.00 8.96 489 GLY B O 1
ATOM 7516 N N . ARG B 1 493 ? 15.733 -11.883 24.518 1.00 8.17 490 ARG B N 1
ATOM 7517 C CA . ARG B 1 493 ? 15.536 -11.723 25.968 1.00 8.69 490 ARG B CA 1
ATOM 7518 C C . ARG B 1 493 ? 15.961 -10.332 26.448 1.00 8.27 490 ARG B C 1
ATOM 7519 O O . ARG B 1 493 ? 15.309 -9.776 27.398 1.00 9.81 490 ARG B O 1
ATOM 7527 N N . ALA B 1 494 ? 16.949 -9.711 25.793 1.00 7.23 491 ALA B N 1
ATOM 7528 C CA . ALA B 1 494 ? 17.403 -8.390 26.251 1.00 7.47 491 ALA B CA 1
ATOM 7529 C C . ALA B 1 494 ? 16.359 -7.265 25.977 1.00 6.76 491 ALA B C 1
ATOM 7530 O O . ALA B 1 494 ? 16.550 -6.178 26.418 1.00 6.06 491 ALA B O 1
ATOM 7532 N N . GLY B 1 495 ? 15.304 -7.583 25.200 1.00 5.68 492 GLY B N 1
ATOM 7533 C CA . GLY B 1 495 ? 14.098 -6.753 25.079 1.00 5.22 492 GLY B CA 1
ATOM 7534 C C . GLY B 1 495 ? 13.839 -6.252 23.685 1.00 6.50 492 GLY B C 1
ATOM 7535 O O . GLY B 1 495 ? 12.754 -5.690 23.445 1.00 7.26 492 GLY B O 1
ATOM 7536 N N . GLY B 1 496 ? 14.769 -6.371 22.738 1.00 5.72 493 GLY B N 1
ATOM 7537 C CA . GLY B 1 496 ? 14.526 -5.917 21.392 1.00 7.38 493 GLY B CA 1
ATOM 7538 C C . GLY B 1 496 ? 14.675 -4.410 21.269 1.00 7.16 493 GLY B C 1
ATOM 7539 O O . GLY B 1 496 ? 14.159 -3.869 20.300 1.00 9.06 493 GLY B O 1
ATOM 7540 N N . GLY B 1 497 ? 15.254 -3.791 22.268 1.00 6.38 494 GLY B N 1
ATOM 7541 C CA . GLY B 1 497 ? 15.320 -2.321 22.285 1.00 6.53 494 GLY B CA 1
ATOM 7542 C C . GLY B 1 497 ? 16.620 -1.764 21.760 1.00 6.23 494 GLY B C 1
ATOM 7543 O O . GLY B 1 497 ? 17.620 -2.551 21.606 1.00 7.21 494 GLY B O 1
ATOM 7544 N N . GLU B 1 498 ? 16.708 -0.458 21.601 1.00 4.57 495 GLU B N 1
ATOM 7545 C CA . GLU B 1 498 ? 17.913 0.246 21.212 1.00 4.33 495 GLU B CA 1
ATOM 7546 C C . GLU B 1 498 ? 17.908 1.583 21.904 1.00 4.72 495 GLU B C 1
ATOM 7547 O O . GLU B 1 498 ? 16.837 2.272 21.864 1.00 6.38 495 GLU B O 1
ATOM 7553 N N . GLU B 1 499 ? 19.004 1.920 22.506 1.00 4.34 496 GLU B N 1
ATOM 7554 C CA . GLU B 1 499 ? 19.265 3.179 23.182 1.00 4.58 496 GLU B CA 1
ATOM 7555 C C . GLU B 1 499 ? 20.656 3.645 22.775 1.00 3.91 496 GLU B C 1
ATOM 7556 O O . GLU B 1 499 ? 21.484 2.854 22.281 1.00 4.47 496 GLU B O 1
ATOM 7562 N N . LEU B 1 500 ? 20.894 4.919 23.036 1.00 4.27 497 LEU B N 1
ATOM 7563 C CA . LEU B 1 500 ? 22.249 5.515 22.835 1.00 4.16 497 LEU B CA 1
ATOM 7564 C C . LEU B 1 500 ? 22.744 5.235 21.422 1.00 4.35 497 LEU B C 1
ATOM 7565 O O . LEU B 1 500 ? 21.997 5.514 20.497 1.00 5.95 497 LEU B O 1
ATOM 7570 N N . GLY B 1 501 ? 24.027 4.904 21.224 1.00 4.92 498 GLY B N 1
ATOM 7571 C CA . GLY B 1 501 ? 24.525 4.930 19.833 1.00 5.81 498 GLY B CA 1
ATOM 7572 C C . GLY B 1 501 ? 24.627 6.323 19.275 1.00 4.73 498 GLY B C 1
ATOM 7573 O O . GLY B 1 501 ? 24.488 6.478 18.034 1.00 6.19 498 GLY B O 1
ATOM 7574 N N . GLY B 1 502 ? 24.946 7.277 20.113 1.00 5.57 499 GLY B N 1
ATOM 7575 C CA . GLY B 1 502 ? 25.129 8.682 19.658 1.00 6.45 499 GLY B CA 1
ATOM 7576 C C . GLY B 1 502 ? 23.863 9.190 19.042 1.00 6.53 499 GLY B C 1
ATOM 7577 O O . GLY B 1 502 ? 22.792 9.224 19.654 1.00 6.77 499 GLY B O 1
ATOM 7578 N N . LEU B 1 503 ? 23.973 9.723 17.821 1.00 6.83 500 LEU B N 1
ATOM 7579 C CA . LEU B 1 503 ? 22.812 10.377 17.171 1.00 6.57 500 LEU B CA 1
ATOM 7580 C C . LEU B 1 503 ? 21.739 9.311 16.913 1.00 5.99 500 LEU B C 1
ATOM 7581 O O . LEU B 1 503 ? 20.576 9.705 16.688 1.00 7.37 500 LEU B O 1
ATOM 7586 N N . ARG B 1 504 ? 22.037 8.014 16.892 1.00 5.87 501 ARG B N 1
ATOM 7587 C CA . ARG B 1 504 ? 21.014 7.026 16.638 1.00 6.81 501 ARG B CA 1
ATOM 7588 C C . ARG B 1 504 ? 19.918 7.142 17.661 1.00 5.63 501 ARG B C 1
ATOM 7589 O O . ARG B 1 504 ? 18.728 6.892 17.331 1.00 7.04 501 ARG B O 1
ATOM 7597 N N . ALA B 1 505 ? 20.217 7.613 18.867 1.00 4.82 502 ALA B N 1
ATOM 7598 C CA . ALA B 1 505 ? 19.187 7.705 19.955 1.00 5.02 502 ALA B CA 1
ATOM 7599 C C . ALA B 1 505 ? 18.114 8.758 19.679 1.00 5.57 502 ALA B C 1
ATOM 7600 O O . ALA B 1 505 ? 17.040 8.675 20.267 1.00 6.25 502 ALA B O 1
ATOM 7602 N N . LEU B 1 506 ? 18.387 9.698 18.756 1.00 6.18 503 LEU B N 1
ATOM 7603 C CA . LEU B 1 506 ? 17.380 10.712 18.489 1.00 6.57 503 LEU B CA 1
ATOM 7604 C C . LEU B 1 506 ? 16.213 10.105 17.774 1.00 6.53 503 LEU B C 1
ATOM 7605 O O . LEU B 1 506 ? 15.064 10.685 17.859 1.00 5.56 503 LEU B O 1
ATOM 7610 N N . ALA B 1 507 ? 16.340 9.017 16.979 1.00 6.93 504 ALA B N 1
ATOM 7611 C CA . ALA B 1 507 ? 15.218 8.604 16.150 1.00 6.80 504 ALA B CA 1
ATOM 7612 C C . ALA B 1 507 ? 13.998 8.233 16.902 1.00 6.18 504 ALA B C 1
ATOM 7613 O O . ALA B 1 507 ? 12.870 8.504 16.516 1.00 7.06 504 ALA B O 1
ATOM 7615 N N . PHE B 1 508 ? 14.206 7.668 18.092 1.00 5.02 505 PHE B N 1
ATOM 7616 C CA . PHE B 1 508 ? 13.094 7.254 18.953 1.00 6.07 505 PHE B CA 1
ATOM 7617 C C . PHE B 1 508 ? 12.203 8.429 19.392 1.00 5.92 505 PHE B C 1
ATOM 7618 O O . PHE B 1 508 ? 11.012 8.184 19.632 1.00 5.75 505 PHE B O 1
ATOM 7626 N N . TYR B 1 509 ? 12.780 9.645 19.414 1.00 4.91 506 TYR B N 1
ATOM 7627 C CA . TYR B 1 509 ? 12.010 10.831 19.815 1.00 6.34 506 TYR B CA 1
ATOM 7628 C C . TYR B 1 509 ? 11.465 11.618 18.702 1.00 5.49 506 TYR B C 1
ATOM 7629 O O . TYR B 1 509 ? 10.848 12.677 18.937 1.00 6.24 506 TYR B O 1
ATOM 7638 N N . HIS B 1 510 ? 11.765 11.235 17.463 1.00 7.16 507 HIS B N 1
ATOM 7639 C CA . HIS B 1 510 ? 11.339 12.016 16.255 1.00 6.65 507 HIS B CA 1
ATOM 7640 C C . HIS B 1 510 ? 10.359 11.225 15.420 1.00 5.73 507 HIS B C 1
ATOM 7641 O O . HIS B 1 510 ? 10.269 9.976 15.489 1.00 6.66 507 HIS B O 1
ATOM 7648 N N A ARG B 1 511 ? 9.536 11.918 14.641 0.50 6.87 508 ARG B N 1
ATOM 7649 N N B ARG B 1 511 ? 9.741 11.985 14.544 0.50 6.09 508 ARG B N 1
ATOM 7650 C CA A ARG B 1 511 ? 8.859 11.278 13.513 0.50 6.28 508 ARG B CA 1
ATOM 7651 C CA B ARG B 1 511 ? 8.841 11.531 13.522 0.50 3.84 508 ARG B CA 1
ATOM 7652 C C A ARG B 1 511 ? 9.584 11.625 12.225 0.50 5.72 508 ARG B C 1
ATOM 7653 C C B ARG B 1 511 ? 9.575 11.691 12.172 0.50 4.60 508 ARG B C 1
ATOM 7654 O O A ARG B 1 511 ? 9.883 12.800 11.974 0.50 6.78 508 ARG B O 1
ATOM 7655 O O B ARG B 1 511 ? 9.897 12.846 11.830 0.50 6.17 508 ARG B O 1
ATOM 7670 N N . ARG B 1 512 ? 9.761 10.612 11.413 1.00 5.84 509 ARG B N 1
ATOM 7671 C CA . ARG B 1 512 ? 10.402 10.759 10.122 1.00 5.58 509 ARG B CA 1
ATOM 7672 C C . ARG B 1 512 ? 9.375 11.013 9.034 1.00 6.18 509 ARG B C 1
ATOM 7673 O O . ARG B 1 512 ? 8.264 10.392 9.027 1.00 7.58 509 ARG B O 1
ATOM 7681 N N . SER B 1 513 ? 9.633 11.891 8.069 1.00 6.38 510 SER B N 1
ATOM 7682 C CA . SER B 1 513 ? 8.677 12.187 6.968 1.00 6.34 510 SER B CA 1
ATOM 7683 C C . SER B 1 513 ? 9.453 12.341 5.673 1.00 6.26 510 SER B C 1
ATOM 7684 O O . SER B 1 513 ? 10.539 13.006 5.648 1.00 6.59 510 SER B O 1
ATOM 7687 N N . ALA B 1 514 ? 8.918 11.851 4.552 1.00 5.00 511 ALA B N 1
ATOM 7688 C CA . ALA B 1 514 ? 9.443 12.136 3.205 1.00 5.06 511 ALA B CA 1
ATOM 7689 C C . ALA B 1 514 ? 8.789 13.396 2.691 1.00 4.63 511 ALA B C 1
ATOM 7690 O O . ALA B 1 514 ? 7.579 13.372 2.479 1.00 5.45 511 ALA B O 1
ATOM 7692 N N . ILE B 1 515 ? 9.545 14.422 2.381 1.00 5.77 512 ILE B N 1
ATOM 7693 C CA . ILE B 1 515 ? 8.979 15.593 1.725 1.00 5.89 512 ILE B CA 1
ATOM 7694 C C . ILE B 1 515 ? 9.293 15.568 0.243 1.00 6.98 512 ILE B C 1
ATOM 7695 O O . ILE B 1 515 ? 10.488 15.461 -0.151 1.00 7.21 512 ILE B O 1
ATOM 7700 N N . GLN B 1 516 ? 8.283 15.566 -0.612 1.00 6.78 513 GLN B N 1
ATOM 7701 C CA . GLN B 1 516 ? 8.507 15.398 -2.045 1.00 6.38 513 GLN B CA 1
ATOM 7702 C C . GLN B 1 516 ? 8.020 16.751 -2.634 1.00 6.50 513 GLN B C 1
ATOM 7703 O O . GLN B 1 516 ? 6.845 17.134 -2.358 1.00 7.57 513 GLN B O 1
ATOM 7709 N N . ALA B 1 517 ? 8.865 17.468 -3.406 1.00 6.57 514 ALA B N 1
ATOM 7710 C CA . ALA B 1 517 ? 8.477 18.818 -3.817 1.00 6.70 514 ALA B CA 1
ATOM 7711 C C . ALA B 1 517 ? 9.383 19.226 -5.008 1.00 7.90 514 ALA B C 1
ATOM 7712 O O . ALA B 1 517 ? 10.391 18.669 -5.294 1.00 8.32 514 ALA B O 1
ATOM 7714 N N . ALA B 1 518 ? 8.961 20.379 -5.541 1.00 8.81 515 ALA B N 1
ATOM 7715 C CA . ALA B 1 518 ? 9.822 21.130 -6.459 1.00 10.39 515 ALA B CA 1
ATOM 7716 C C . ALA B 1 518 ? 11.188 21.240 -5.834 1.00 10.98 515 ALA B C 1
ATOM 7717 O O . ALA B 1 518 ? 11.351 21.546 -4.663 1.00 10.37 515 ALA B O 1
ATOM 7719 N N . SER B 1 519 ? 12.189 21.080 -6.671 1.00 12.40 516 SER B N 1
ATOM 7720 C CA . SER B 1 519 ? 13.587 21.095 -6.211 1.00 16.31 516 SER B CA 1
ATOM 7721 C C . SER B 1 519 ? 13.992 22.412 -5.491 1.00 18.58 516 SER B C 1
ATOM 7722 O O . SER B 1 519 ? 14.750 22.329 -4.468 1.00 19.15 516 SER B O 1
ATOM 7725 N N . ALA B 1 520 ? 13.409 23.542 -5.878 1.00 19.62 517 ALA B N 1
ATOM 7726 C CA . ALA B 1 520 ? 13.730 24.830 -5.137 1.00 22.43 517 ALA B CA 1
ATOM 7727 C C . ALA B 1 520 ? 13.284 24.734 -3.686 1.00 24.11 517 ALA B C 1
ATOM 7728 O O . ALA B 1 520 ? 14.112 25.070 -2.768 1.00 25.05 517 ALA B O 1
ATOM 7730 N N . ALA B 1 521 ? 12.060 24.184 -3.491 1.00 22.19 518 ALA B N 1
ATOM 7731 C CA . ALA B 1 521 ? 11.372 23.992 -2.159 1.00 19.74 518 ALA B CA 1
ATOM 7732 C C . ALA B 1 521 ? 12.229 23.045 -1.337 1.00 20.02 518 ALA B C 1
ATOM 7733 O O . ALA B 1 521 ? 12.227 23.238 -0.124 1.00 19.89 518 ALA B O 1
ATOM 7735 N N . ILE B 1 522 ? 12.815 22.009 -1.923 1.00 14.83 519 ILE B N 1
ATOM 7736 C CA . ILE B 1 522 ? 13.689 21.052 -1.219 1.00 16.36 519 ILE B CA 1
ATOM 7737 C C . ILE B 1 522 ? 14.970 21.787 -0.800 1.00 21.47 519 ILE B C 1
ATOM 7738 O O . ILE B 1 522 ? 15.560 21.441 0.211 1.00 22.26 519 ILE B O 1
ATOM 7743 N N . GLY B 1 523 ? 15.378 22.762 -1.633 1.00 26.52 520 GLY B N 1
ATOM 7744 C CA . GLY B 1 523 ? 16.474 23.714 -1.249 1.00 30.70 520 GLY B CA 1
ATOM 7745 C C . GLY B 1 523 ? 16.131 24.576 -0.015 1.00 32.34 520 GLY B C 1
ATOM 7746 O O . GLY B 1 523 ? 16.853 24.529 0.939 1.00 33.01 520 GLY B O 1
ATOM 7747 N N . THR B 1 524 ? 15.023 25.323 -0.039 1.00 35.13 521 THR B N 1
ATOM 7748 C CA . THR B 1 524 ? 14.558 26.168 1.099 1.00 36.72 521 THR B CA 1
ATOM 7749 C C . THR B 1 524 ? 14.284 25.347 2.410 1.00 36.49 521 THR B C 1
ATOM 7750 O O . THR B 1 524 ? 14.495 25.850 3.524 1.00 33.15 521 THR B O 1
ATOM 7754 N N . LEU B 1 525 ? 13.763 24.107 2.262 1.00 36.55 522 LEU B N 1
ATOM 7755 C CA . LEU B 1 525 ? 13.687 23.121 3.364 1.00 35.38 522 LEU B CA 1
ATOM 7756 C C . LEU B 1 525 ? 14.985 23.012 4.043 1.00 35.82 522 LEU B C 1
ATOM 7757 O O . LEU B 1 525 ? 15.065 22.995 5.271 1.00 31.10 522 LEU B O 1
ATOM 7762 N N . THR B 1 526 ? 16.004 22.867 3.188 1.00 36.95 523 THR B N 1
ATOM 7763 C CA . THR B 1 526 ? 17.353 22.451 3.612 1.00 41.50 523 THR B CA 1
ATOM 7764 C C . THR B 1 526 ? 18.102 23.588 4.300 1.00 42.12 523 THR B C 1
ATOM 7765 O O . THR B 1 526 ? 18.962 23.346 5.162 1.00 43.31 523 THR B O 1
ATOM 7769 N N . GLN B 1 527 ? 17.765 24.815 3.883 1.00 43.28 524 GLN B N 1
ATOM 7770 C CA . GLN B 1 527 ? 18.157 26.043 4.569 1.00 44.12 524 GLN B CA 1
ATOM 7771 C C . GLN B 1 527 ? 17.530 26.150 5.982 1.00 43.36 524 GLN B C 1
ATOM 7772 O O . GLN B 1 527 ? 18.072 26.847 6.850 1.00 43.71 524 GLN B O 1
ATOM 7778 N N . ALA B 1 528 ? 16.413 25.437 6.232 1.00 41.23 525 ALA B N 1
ATOM 7779 C CA . ALA B 1 528 ? 15.797 25.483 7.551 1.00 39.32 525 ALA B CA 1
ATOM 7780 C C . ALA B 1 528 ? 16.137 24.264 8.407 1.00 38.12 525 ALA B C 1
ATOM 7781 O O . ALA B 1 528 ? 15.687 24.162 9.531 1.00 38.59 525 ALA B O 1
ATOM 7783 N N . THR B 1 529 ? 16.911 23.317 7.874 1.00 37.04 526 THR B N 1
ATOM 7784 C CA . THR B 1 529 ? 17.091 22.019 8.575 1.00 35.75 526 THR B CA 1
ATOM 7785 C C . THR B 1 529 ? 18.550 21.557 8.804 1.00 36.02 526 THR B C 1
ATOM 7786 O O . THR B 1 529 ? 19.438 22.088 8.127 1.00 36.53 526 THR B O 1
#

Radius of gyration: 30.32 Å; Cα contacts (8 Å, |Δi|>4): 2733; chains: 2; bounding box: 79×68×86 Å